Protein AF-0000000085131573 (afdb_homodimer)

Radius of gyration: 33.86 Å; Cα contacts (8 Å, |Δi|>4): 1596; chains: 2; bounding box: 87×91×85 Å

Foldseek 3Di:
DQQDDPPPPPCAPLNVVCVVVDDPLDPLNFLLVCLCVLPPQVLCVVLDDDPDDDHDQHPSLLLSLLLVCLVQLHDLVVSQVCCQCPSSSCSSNVHHNRDRGDDSVVNVSVLVSLLPDPHVLSSLVSLLVLVVQACPCPPQFAKEKDKDDFFEPDDFDDLQLQLLVLLVVLCVQPVVLVPPDADPQADSVDSHGDDDPVPQVRQQVSLLRSLVSLVVSLVVVVVPDDDDPVSVVSNVSSVCSSPQQWDQPDPVVSTIGGHPDHHLQDQGHPQFRLWGWAPPDPVDIHIGKMKMFMARLPLRATQAIFIHHRSDQSLVCLCVRCVPPPAEHEYEYEQSNQFPVSVVSNVVRNYHYLYHHDDFDFQDVVADTQVCWDDDDQWIAHVVGDIFGQDPQQKGFCQVVLVVDPRNNRHHPDPSGDMDGDDPRNVSRVVSCVVNVPPVSVVVNVVGNCSVVVSVVSLCVSNVNSHFDDGYRSSSGSSSSSSSSSVNVVSQSVQQWDDDPNTTYGDD/DQQDDPPPPPCAPLNVVCVVVDDPLDPLNFLLVCLCVLPPQVLCVVLDDDPDDDHDPHPSLLLSLLLVCLVQLHDLVVSQVCCQCPSSSCSSNVHHNRDRGDDSVVNVSVLVSLLPDPHVLSSLVSLLVQVVQACPCPPQFAKEKDKDDFFEPDDFDDLQLQLLVLLVVLCVQDVVLVPPDADPQADSVDSHGDDDPVPQVRQQVSLLRSLVSLVVSLVVVVVPDDDDPVSVVSNVSSVCSSPQQWDQPDPVVSTIGGHPDHHLQDQGHPQFRLWAWAPPDPVDIHIGKMKMFMARLPLRATQAIFIHYRSDQSLVCLCVRCVPPPAEHEYEYEQSNQFPVSVVSNVVRNYHYLYHHDDFDFQDVVADTPVCWDDDDQWIAHVVGDIFGQDPQQKGFCQVVLVVDPRNNRHHPDPSGDMDGDDPRNVSRVVSCVVNVPPVSVVVNVVGNCSVVVSVVSLCVSNVNSHADDGYRSSSGSSSSSSSSSVNVVSQSVQQWDDDPNTTYGDD

InterPro domains:
  IPR008490 Transposase InsH, N-terminal [PF05598] (39-113)
  IPR025668 Transposase DDE domain [PF13751] (381-492)
  IPR047629 IS1182 transposase [NF033551] (6-495)

Solvent-accessible surface area (backbone atoms only — not comparable to full-atom values): 55667 Å² total; per-residue (Å²): 38,81,24,71,75,73,82,73,80,64,79,32,67,26,49,70,64,39,57,82,70,53,57,84,73,33,72,42,50,45,33,46,74,40,29,57,75,65,35,44,53,78,82,48,50,85,72,50,87,53,83,74,57,76,74,37,79,28,56,30,48,54,53,49,48,53,43,50,21,46,69,69,47,47,53,56,64,52,36,30,45,36,42,35,36,22,49,53,49,19,37,22,60,70,33,46,73,77,42,75,58,62,64,45,63,56,58,54,49,50,52,50,48,38,60,72,39,97,50,50,54,47,69,42,48,44,47,48,50,50,46,60,57,45,43,78,58,64,91,61,44,52,34,33,44,50,73,44,78,29,29,47,66,66,73,80,46,55,72,64,32,39,48,44,51,37,51,52,48,40,32,68,71,37,63,80,53,58,73,54,81,68,54,87,88,54,55,78,89,38,68,55,72,92,64,62,78,86,39,63,66,59,43,26,53,50,48,18,45,50,39,50,42,50,50,50,50,53,58,54,52,69,73,54,86,83,72,55,69,71,50,47,50,41,50,52,49,41,56,47,61,57,51,58,46,48,36,76,74,34,77,91,77,56,36,26,35,76,42,96,54,81,51,86,80,38,67,35,23,81,86,31,59,53,33,16,67,23,75,86,41,93,82,44,73,46,50,8,33,27,40,37,39,21,26,31,56,87,81,63,39,60,78,25,63,48,57,46,47,27,70,60,60,66,40,76,45,50,61,68,47,53,62,83,60,92,59,60,31,40,37,30,34,49,40,71,44,52,42,58,68,46,52,50,51,35,50,75,63,54,30,45,79,52,44,39,58,59,82,80,70,49,72,20,90,92,34,47,38,76,82,56,35,51,76,51,97,59,33,37,25,44,81,88,64,56,72,36,57,44,42,98,85,22,40,30,68,40,34,86,63,36,71,86,38,89,58,33,82,35,46,35,83,51,90,71,33,47,66,47,73,51,46,75,57,44,53,43,48,53,51,42,41,56,56,46,60,34,66,70,52,41,51,50,42,66,71,45,54,62,48,54,56,57,52,50,52,56,55,27,59,36,27,72,74,29,34,44,86,48,70,42,64,69,54,37,28,49,50,51,36,47,42,46,36,41,48,35,50,52,51,40,38,75,48,36,54,46,73,57,96,91,35,51,36,55,55,127,37,80,24,71,76,72,84,73,80,64,78,34,68,27,49,69,63,37,57,82,70,54,57,85,73,33,70,40,49,45,33,46,74,38,30,57,76,66,35,44,53,78,82,48,50,84,73,51,86,52,83,74,57,75,74,37,79,29,56,29,49,54,51,49,48,51,42,52,21,46,70,69,48,46,52,56,64,53,35,31,46,35,43,34,36,22,50,54,48,19,39,23,60,71,34,45,74,78,42,75,57,62,64,45,61,56,57,55,50,51,51,51,48,37,60,72,39,96,49,51,54,47,69,43,48,45,48,48,50,49,46,60,57,43,43,78,59,64,90,60,44,53,34,35,46,51,72,45,77,30,30,45,65,65,73,80,46,54,71,64,32,39,49,44,51,38,53,51,48,39,32,68,71,37,61,80,51,58,72,57,81,69,55,85,89,54,56,79,89,38,67,54,72,93,66,60,79,84,39,63,67,58,43,26,53,50,47,18,45,51,39,49,43,49,51,50,52,52,57,55,52,70,71,52,86,85,71,55,69,71,49,48,51,43,50,53,50,38,56,47,63,56,51,57,45,48,37,75,74,34,80,92,77,55,36,27,36,74,43,95,52,78,51,87,80,39,66,35,25,82,86,30,58,54,34,16,68,24,73,86,42,93,80,45,75,46,50,9,31,28,39,37,39,21,25,30,58,87,80,63,40,59,78,24,63,50,58,46,47,29,71,60,59,65,41,76,46,49,61,68,46,54,62,82,60,92,59,60,31,41,36,29,33,51,40,71,44,53,42,58,68,45,52,51,52,34,51,75,64,53,30,45,80,51,43,38,55,58,81,82,69,50,72,20,90,92,33,46,39,76,82,57,33,50,75,52,97,59,33,37,24,45,83,89,63,56,71,35,57,44,42,96,86,23,40,30,66,40,35,87,63,37,70,87,38,90,59,32,81,36,46,35,82,51,89,69,33,46,67,47,72,50,45,74,58,46,51,44,49,53,51,41,42,57,56,46,61,35,65,68,50,41,50,50,42,66,70,43,52,62,48,52,57,57,52,51,50,56,56,28,61,37,27,72,73,28,34,44,84,48,69,40,62,69,54,39,27,49,52,50,34,47,42,48,36,43,49,35,51,53,52,41,38,75,47,36,54,45,73,57,95,87,35,52,36,55,54,127

Nearest PDB structures (foldseek):
  7pik-assembly1_D  TM=4.185E-01  e=1.377E-01  Escherichia coli
  8rkv-assembly1_U  TM=5.852E-01  e=1.672E+00  Scytonema hofmannii
  7pik-assembly1_B  TM=1.855E-01  e=1.620E-02  Escherichia coli
  7pik-assembly1_C  TM=1.984E-01  e=9.544E-01  Escherichia coli
  7svw-assembly1_B  TM=2.180E-01  e=1.259E-03  [Scytonema hofmanni] UTEX 2349

Structure (mmCIF, N/CA/C/O backbone):
data_AF-0000000085131573-model_v1
#
loop_
_entity.id
_entity.type
_entity.pdbx_description
1 polymer 'Transposase IS4 family protein'
#
loop_
_atom_site.group_PDB
_atom_site.id
_atom_site.type_symbol
_atom_site.label_atom_id
_atom_site.label_alt_id
_atom_site.label_comp_id
_atom_site.label_asym_id
_atom_site.label_entity_id
_atom_site.label_seq_id
_atom_site.pdbx_PDB_ins_code
_atom_site.Cartn_x
_atom_site.Cartn_y
_atom_site.Cartn_z
_atom_site.occupancy
_atom_site.B_iso_or_equiv
_atom_site.auth_seq_id
_atom_site.auth_comp_id
_atom_site.auth_asym_id
_atom_site.auth_atom_id
_atom_site.pdbx_PDB_model_num
ATOM 1 N N . MET A 1 1 ? 22.391 34.125 -11.633 1 32.03 1 MET A N 1
ATOM 2 C CA . MET A 1 1 ? 23.484 34.188 -10.664 1 32.03 1 MET A CA 1
ATOM 3 C C . MET A 1 1 ? 23.188 33.281 -9.453 1 32.03 1 MET A C 1
ATOM 5 O O . MET A 1 1 ? 22.047 33.188 -9.031 1 32.03 1 MET A O 1
ATOM 9 N N . LEU A 1 2 ? 24.031 32.438 -9.18 1 39.78 2 LEU A N 1
ATOM 10 C CA . LEU A 1 2 ? 23.922 31.594 -8 1 39.78 2 LEU A CA 1
ATOM 11 C C . LEU A 1 2 ? 23.594 32.438 -6.766 1 39.78 2 LEU A C 1
ATOM 13 O O . LEU A 1 2 ? 24.297 33.375 -6.441 1 39.78 2 LEU A O 1
ATOM 17 N N . GLY A 1 3 ? 22.391 32.5 -6.336 1 40.69 3 GLY A N 1
ATOM 18 C CA . GLY A 1 3 ? 22.125 33.188 -5.082 1 40.69 3 GLY A CA 1
ATOM 19 C C . GLY A 1 3 ? 23 32.688 -3.943 1 40.69 3 GLY A C 1
ATOM 20 O O . GLY A 1 3 ? 23.234 31.484 -3.795 1 40.69 3 GLY A O 1
ATOM 21 N N . THR A 1 4 ? 24.031 33.5 -3.535 1 43.78 4 THR A N 1
ATOM 22 C CA . THR A 1 4 ? 24.906 33.188 -2.414 1 43.78 4 THR A CA 1
ATOM 23 C C . THR A 1 4 ? 24.25 33.594 -1.092 1 43.78 4 THR A C 1
ATOM 25 O O . THR A 1 4 ? 23.578 34.625 -1.021 1 43.78 4 THR A O 1
ATOM 28 N N . GLU A 1 5 ? 23.969 32.656 -0.315 1 47.44 5 GLU A N 1
ATOM 29 C CA . GLU A 1 5 ? 23.484 33 1.017 1 47.44 5 GLU A CA 1
ATOM 30 C C . GLU A 1 5 ? 24.484 33.875 1.766 1 47.44 5 GLU A C 1
ATOM 32 O O . GLU A 1 5 ? 25.688 33.562 1.79 1 47.44 5 GLU A O 1
ATOM 37 N N . SER A 1 6 ? 24.297 35.094 1.833 1 42.91 6 SER A N 1
ATOM 38 C CA . SER A 1 6 ? 25.188 36 2.576 1 42.91 6 SER A CA 1
ATOM 39 C C . SER A 1 6 ? 25.391 35.5 4.004 1 42.91 6 SER A C 1
ATOM 41 O O . SER A 1 6 ? 24.5 34.875 4.586 1 42.91 6 SER A O 1
ATOM 43 N N . ASP A 1 7 ? 26.594 35.219 4.426 1 40.88 7 ASP A N 1
ATOM 44 C CA . ASP A 1 7 ? 27.094 34.844 5.75 1 40.88 7 ASP A CA 1
ATOM 45 C C . ASP A 1 7 ? 26.516 35.781 6.824 1 40.88 7 ASP A C 1
ATOM 47 O O . ASP A 1 7 ? 26.938 35.719 7.984 1 40.88 7 ASP A O 1
ATOM 51 N N . GLN A 1 8 ? 25.953 36.906 6.605 1 38.5 8 GLN A N 1
ATOM 52 C CA . GLN A 1 8 ? 25.625 37.781 7.715 1 38.5 8 GLN A CA 1
ATOM 53 C C . GLN A 1 8 ? 24.547 37.188 8.602 1 38.5 8 GLN A C 1
ATOM 55 O O . GLN A 1 8 ? 23.453 36.844 8.125 1 38.5 8 GLN A O 1
ATOM 60 N N . ALA A 1 9 ? 24.953 36.688 9.766 1 45.41 9 ALA A N 1
ATOM 61 C CA . ALA A 1 9 ? 24.203 36.125 10.883 1 45.41 9 ALA A CA 1
ATOM 62 C C . ALA A 1 9 ? 23.016 37.031 11.258 1 45.41 9 ALA A C 1
ATOM 64 O O . ALA A 1 9 ? 23.172 38 12.008 1 45.41 9 ALA A O 1
ATOM 65 N N . HIS A 1 10 ? 22.266 37.5 10.414 1 41.94 10 HIS A N 1
ATOM 66 C CA . HIS A 1 10 ? 21.094 38.125 11.008 1 41.94 10 HIS A CA 1
ATOM 67 C C . HIS A 1 10 ? 20.219 37.094 11.734 1 41.94 10 HIS A C 1
ATOM 69 O O . HIS A 1 10 ? 19.906 36.031 11.18 1 41.94 10 HIS A O 1
ATOM 75 N N . LEU A 1 11 ? 20.391 37.094 13.031 1 49.28 11 LEU A N 1
ATOM 76 C CA . LEU A 1 11 ? 19.484 36.312 13.859 1 49.28 11 LEU A CA 1
ATOM 77 C C . LEU A 1 11 ? 18.047 36.438 13.383 1 49.28 11 LEU A C 1
ATOM 79 O O . LEU A 1 11 ? 17.438 37.5 13.531 1 49.28 11 LEU A O 1
ATOM 83 N N . THR A 1 12 ? 17.688 35.656 12.43 1 54.75 12 THR A N 1
ATOM 84 C CA . THR A 1 12 ? 16.297 35.719 11.969 1 54.75 12 THR A CA 1
ATOM 85 C C . THR A 1 12 ? 15.336 35.562 13.141 1 54.75 12 THR A C 1
ATOM 87 O O . THR A 1 12 ? 15.711 35.031 14.188 1 54.75 12 THR A O 1
ATOM 90 N N . ALA A 1 13 ? 14.289 36.344 13.133 1 58.12 13 ALA A N 1
ATOM 91 C CA . ALA A 1 13 ? 13.219 36.156 14.109 1 58.12 13 ALA A CA 1
ATOM 92 C C . ALA A 1 13 ? 12.922 34.688 14.336 1 58.12 13 ALA A C 1
ATOM 94 O O . ALA A 1 13 ? 12.641 34.25 15.461 1 58.12 13 ALA A O 1
ATOM 95 N N . THR A 1 14 ? 13.203 33.906 13.367 1 67.12 14 THR A N 1
ATOM 96 C CA . THR A 1 14 ? 12.984 32.469 13.5 1 67.12 14 THR A CA 1
ATOM 97 C C . THR A 1 14 ? 13.984 31.844 14.477 1 67.12 14 THR A C 1
ATOM 99 O O . THR A 1 14 ? 13.625 31.016 15.32 1 67.12 14 THR A O 1
ATOM 102 N N . GLU A 1 15 ? 15.172 32.312 14.297 1 67.06 15 GLU A N 1
ATOM 103 C CA . GLU A 1 15 ? 16.203 31.797 15.188 1 67.06 15 GLU A CA 1
ATOM 104 C C . GLU A 1 15 ? 15.922 32.156 16.641 1 67.06 15 GLU A C 1
ATOM 106 O O . GLU A 1 15 ? 16.094 31.344 17.547 1 67.06 15 GLU A O 1
ATOM 111 N N . ALA A 1 16 ? 15.445 33.375 16.734 1 65.69 16 ALA A N 1
ATOM 112 C CA . ALA A 1 16 ? 15.164 33.844 18.078 1 65.69 16 ALA A CA 1
ATOM 113 C C . ALA A 1 16 ? 14.016 33.062 18.719 1 65.69 16 ALA A C 1
ATOM 115 O O . ALA A 1 16 ? 14.094 32.688 19.875 1 65.69 16 ALA A O 1
ATOM 116 N N . PHE A 1 17 ? 13.094 32.812 17.938 1 69.38 17 PHE A N 1
ATOM 117 C CA . PHE A 1 17 ? 11.883 32.188 18.469 1 69.38 17 PHE A CA 1
ATOM 118 C C . PHE A 1 17 ? 12.016 30.688 18.5 1 69.38 17 PHE A C 1
ATOM 120 O O . PHE A 1 17 ? 11.547 30.031 19.422 1 69.38 17 PHE A O 1
ATOM 127 N N . CYS A 1 18 ? 12.789 30.156 17.578 1 73.62 18 CYS A N 1
ATOM 128 C CA . CYS A 1 18 ? 12.688 28.719 17.344 1 73.62 18 CYS A CA 1
ATOM 129 C C . CYS A 1 18 ? 13.867 27.969 17.953 1 73.62 18 CYS A C 1
ATOM 131 O O . CYS A 1 18 ? 13.828 26.75 18.125 1 73.62 18 CYS A O 1
ATOM 133 N N . SER A 1 19 ? 14.828 28.703 18.406 1 73.44 19 SER A N 1
ATOM 134 C CA . SER A 1 19 ? 16.016 28.016 18.891 1 73.44 19 SER A CA 1
ATOM 135 C C . SER A 1 19 ? 15.695 27.141 20.109 1 73.44 19 SER A C 1
ATOM 137 O O . SER A 1 19 ? 16.25 26.062 20.266 1 73.44 19 SER A O 1
ATOM 139 N N . SER A 1 20 ? 14.711 27.594 20.812 1 76.12 20 SER A N 1
ATOM 140 C CA . SER A 1 20 ? 14.359 26.844 22.016 1 76.12 20 SER A CA 1
ATOM 141 C C . SER A 1 20 ? 13.398 25.703 21.688 1 76.12 20 SER A C 1
ATOM 143 O O . SER A 1 20 ? 13.273 24.75 22.453 1 76.12 20 SER A O 1
ATOM 145 N N . LEU A 1 21 ? 12.891 25.812 20.531 1 79.25 21 LEU A N 1
ATOM 146 C CA . LEU A 1 21 ? 11.859 24.859 20.172 1 79.25 21 LEU A CA 1
ATOM 147 C C . LEU A 1 21 ? 12.469 23.656 19.438 1 79.25 21 LEU A C 1
ATOM 149 O O . LEU A 1 21 ? 11.93 22.547 19.5 1 79.25 21 LEU A O 1
ATOM 153 N N . ILE A 1 22 ? 13.625 23.875 18.844 1 84.38 22 ILE A N 1
ATOM 154 C CA . ILE A 1 22 ? 14.203 22.828 18 1 84.38 22 ILE A CA 1
ATOM 155 C C . ILE A 1 22 ? 15.148 21.953 18.828 1 84.38 22 ILE A C 1
ATOM 157 O O . ILE A 1 22 ? 15.992 22.469 19.578 1 84.38 22 ILE A O 1
ATOM 161 N N . GLU A 1 23 ? 14.984 20.688 18.781 1 82.25 23 GLU A N 1
ATOM 162 C CA . GLU A 1 23 ? 15.82 19.734 19.5 1 82.25 23 GLU A CA 1
ATOM 163 C C . GLU A 1 23 ? 17.25 19.75 18.969 1 82.25 23 GLU A C 1
ATOM 165 O O . GLU A 1 23 ? 17.469 19.594 17.766 1 82.25 23 GLU A O 1
ATOM 170 N N . PRO A 1 24 ? 18.125 19.875 19.938 1 81.81 24 PRO A N 1
ATOM 171 C CA . PRO A 1 24 ? 19.516 19.781 19.5 1 81.81 24 PRO A CA 1
ATOM 172 C C . PRO A 1 24 ? 19.859 18.422 18.906 1 81.81 24 PRO A C 1
ATOM 174 O O . PRO A 1 24 ? 19.375 17.391 19.391 1 81.81 24 PRO A O 1
ATOM 177 N N . GLY A 1 25 ? 20.578 18.391 17.875 1 81.5 25 GLY A N 1
ATOM 178 C CA . GLY A 1 25 ? 20.969 17.125 17.266 1 81.5 25 GLY A CA 1
ATOM 179 C C . GLY A 1 25 ? 20.016 16.672 16.188 1 81.5 25 GLY A C 1
ATOM 180 O O . GLY A 1 25 ? 20.281 15.688 15.484 1 81.5 25 GLY A O 1
ATOM 181 N N . SER A 1 26 ? 18.953 17.438 16.094 1 88.75 26 SER A N 1
ATOM 182 C CA .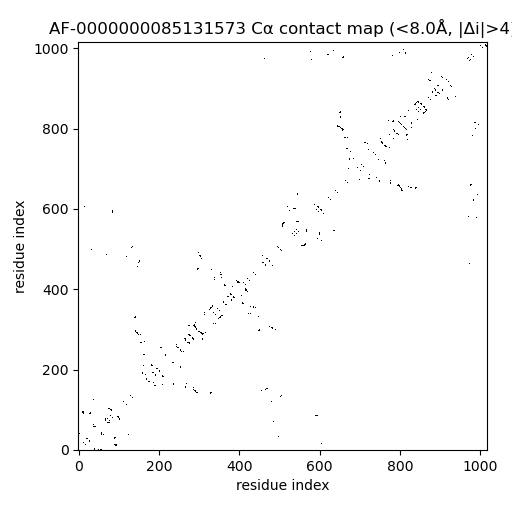 SER A 1 26 ? 18 17.094 15.031 1 88.75 26 SER A CA 1
ATOM 183 C C . SER A 1 26 ? 18.547 17.484 13.656 1 88.75 26 SER A C 1
ATOM 185 O O . SER A 1 26 ? 19.516 18.234 13.555 1 88.75 26 SER A O 1
ATOM 187 N N . ILE A 1 27 ? 18.016 16.859 12.664 1 92 27 ILE A N 1
ATOM 188 C CA . ILE A 1 27 ? 18.453 17.172 11.305 1 92 27 ILE A CA 1
ATOM 189 C C . ILE A 1 27 ? 18.188 18.641 11 1 92 27 ILE A C 1
ATOM 191 O O . ILE A 1 27 ? 18.938 19.266 10.25 1 92 27 ILE A O 1
ATOM 195 N N . TYR A 1 28 ? 17.188 19.234 11.625 1 93.38 28 TYR A N 1
ATOM 196 C CA . TYR A 1 28 ? 16.844 20.641 11.398 1 93.38 28 TYR A CA 1
ATOM 197 C C . TYR A 1 28 ? 17.906 21.547 12 1 93.38 28 TYR A C 1
ATOM 199 O O . TYR A 1 28 ? 18.344 22.516 11.359 1 93.38 28 TYR A O 1
ATOM 207 N N . ALA A 1 29 ? 18.281 21.234 13.18 1 91.31 29 ALA A N 1
ATOM 208 C CA . ALA A 1 29 ? 19.344 22 13.82 1 91.31 29 ALA A CA 1
ATOM 209 C C . ALA A 1 29 ? 20.672 21.844 13.062 1 91.31 29 ALA A C 1
ATOM 211 O O . ALA A 1 29 ? 21.406 22.812 12.883 1 91.31 29 ALA A O 1
ATOM 212 N N . PHE A 1 30 ? 20.938 20.672 12.656 1 92.81 30 PHE A N 1
ATOM 213 C CA . PHE A 1 30 ? 22.172 20.375 11.922 1 92.81 30 PHE A CA 1
ATOM 214 C C . PHE A 1 30 ? 22.219 21.188 10.625 1 92.81 30 PHE A C 1
ATOM 216 O O . PHE A 1 30 ? 23.25 21.781 10.312 1 92.81 30 PHE A O 1
ATOM 223 N N . LEU A 1 31 ? 21.125 21.125 9.844 1 92.62 31 LEU A N 1
ATOM 224 C CA . LEU A 1 31 ? 21.094 21.844 8.578 1 92.62 31 LEU A CA 1
ATOM 225 C C . LEU A 1 31 ? 21.188 23.344 8.812 1 92.62 31 LEU A C 1
ATOM 227 O O . LEU A 1 31 ? 21.766 24.062 7.992 1 92.62 31 LEU A O 1
ATOM 231 N N . ALA A 1 32 ? 20.594 23.812 9.906 1 91.75 32 ALA A N 1
ATOM 232 C CA . ALA A 1 32 ? 20.688 25.234 10.227 1 91.75 32 ALA A CA 1
ATOM 233 C C . ALA A 1 32 ? 22.141 25.656 10.43 1 91.75 32 ALA A C 1
ATOM 235 O O . ALA A 1 32 ? 22.547 26.734 9.977 1 91.75 32 ALA A O 1
ATOM 236 N N . GLU A 1 33 ? 22.875 24.797 10.984 1 89.94 33 GLU A N 1
ATOM 237 C CA . GLU A 1 33 ? 24.25 25.125 11.352 1 89.94 33 GLU A CA 1
ATOM 238 C C . GLU A 1 33 ? 25.219 24.797 10.219 1 89.94 33 GLU A C 1
ATOM 240 O O . GLU A 1 33 ? 26.188 25.516 10.008 1 89.94 33 GLU A O 1
ATOM 245 N N . HIS A 1 34 ? 24.953 23.719 9.445 1 92.38 34 HIS A N 1
ATOM 246 C CA . HIS A 1 34 ? 26.031 23.188 8.609 1 92.38 34 HIS A CA 1
ATOM 247 C C . HIS A 1 34 ? 25.547 23 7.172 1 92.38 34 HIS A C 1
ATOM 249 O O . HIS A 1 34 ? 26.219 22.344 6.371 1 92.38 34 HIS A O 1
ATOM 255 N N . ARG A 1 35 ? 24.438 23.5 6.777 1 91.56 35 ARG A N 1
ATOM 256 C CA . ARG A 1 35 ? 23.891 23.281 5.441 1 91.56 35 ARG A CA 1
ATOM 257 C C . ARG A 1 35 ? 24.859 23.781 4.371 1 91.56 35 ARG A C 1
ATOM 259 O O . ARG A 1 35 ? 25.031 23.141 3.332 1 91.56 35 ARG A O 1
ATOM 266 N N . ARG A 1 36 ? 25.562 24.859 4.629 1 90.5 36 ARG A N 1
ATOM 267 C CA . ARG A 1 36 ? 26.453 25.453 3.639 1 90.5 36 ARG A CA 1
ATOM 268 C C . ARG A 1 36 ? 27.719 24.625 3.467 1 90.5 36 ARG A C 1
ATOM 270 O O . ARG A 1 36 ? 28.297 24.578 2.379 1 90.5 36 ARG A O 1
ATOM 277 N N . GLU A 1 37 ? 28.109 24 4.516 1 91.69 37 GLU A N 1
ATOM 278 C CA . GLU A 1 37 ? 29.266 23.109 4.445 1 91.69 37 GLU A CA 1
ATOM 279 C C . GLU A 1 37 ? 28.891 21.781 3.801 1 91.69 37 GLU A C 1
ATOM 281 O O . GLU A 1 37 ? 29.703 21.188 3.09 1 91.69 37 GLU A O 1
ATOM 286 N N . LEU A 1 38 ? 27.719 21.359 4.082 1 91.12 38 LEU A N 1
ATOM 287 C CA . LEU A 1 38 ? 27.25 20.094 3.516 1 91.12 38 LEU A CA 1
ATOM 288 C C . LEU A 1 38 ? 27 20.234 2.016 1 91.12 38 LEU A C 1
ATOM 290 O O . LEU A 1 38 ? 27.328 19.328 1.246 1 91.12 38 LEU A O 1
ATOM 294 N N . PHE A 1 39 ? 26.375 21.406 1.688 1 90.94 39 PHE A N 1
ATOM 295 C CA . PHE A 1 39 ? 26.062 21.703 0.294 1 90.94 39 PHE A CA 1
ATOM 296 C C . PHE A 1 39 ? 26.734 23 -0.148 1 90.94 39 PHE A C 1
ATOM 298 O O . PHE A 1 39 ? 26.062 24 -0.358 1 90.94 39 PHE A O 1
ATOM 305 N N . PRO A 1 40 ? 28.016 22.859 -0.446 1 87.81 40 PRO A N 1
ATOM 306 C CA . PRO A 1 40 ? 28.688 24.094 -0.865 1 87.81 40 PRO A CA 1
ATOM 307 C C . PRO A 1 40 ? 28.219 24.594 -2.225 1 87.81 40 PRO A C 1
ATOM 309 O O . PRO A 1 40 ? 28.172 23.828 -3.191 1 87.81 40 PRO A O 1
ATOM 312 N N . ASP A 1 41 ? 27.938 25.797 -2.303 1 81.19 41 ASP A N 1
ATOM 313 C CA . ASP A 1 41 ? 27.375 26.406 -3.506 1 81.19 41 ASP A CA 1
ATOM 314 C C . ASP A 1 41 ? 28.312 26.25 -4.695 1 81.19 41 ASP A C 1
ATOM 316 O O . ASP A 1 41 ? 27.859 26.109 -5.836 1 81.19 41 ASP A O 1
ATOM 320 N N . GLU A 1 42 ? 29.578 26.156 -4.422 1 81.31 42 GLU A N 1
ATOM 321 C CA . GLU A 1 42 ? 30.578 26.062 -5.484 1 81.31 42 GLU A CA 1
ATOM 322 C C . GLU A 1 42 ? 30.438 24.766 -6.27 1 81.31 42 GLU A C 1
ATOM 324 O O . GLU A 1 42 ? 30.719 24.734 -7.469 1 81.31 42 GLU A O 1
ATOM 329 N N . ARG A 1 43 ? 29.938 23.766 -5.629 1 84.12 43 ARG A N 1
ATOM 330 C CA . ARG A 1 43 ? 29.812 22.469 -6.266 1 84.12 43 ARG A CA 1
ATOM 331 C C . ARG A 1 43 ? 28.625 22.438 -7.227 1 84.12 43 ARG A C 1
ATOM 333 O O . ARG A 1 43 ? 28.531 21.562 -8.086 1 84.12 43 ARG A O 1
ATOM 340 N N . PHE A 1 44 ? 27.812 23.516 -7.125 1 81.94 44 PHE A N 1
ATOM 341 C CA . PHE A 1 44 ? 26.578 23.5 -7.914 1 81.94 44 PHE A CA 1
ATOM 342 C C . PHE A 1 44 ? 26.594 24.609 -8.945 1 81.94 44 PHE A C 1
ATOM 344 O O . PHE A 1 44 ? 25.594 24.844 -9.633 1 81.94 44 PHE A O 1
ATOM 351 N N . ARG A 1 45 ? 27.688 25.266 -9.109 1 76.94 45 ARG A N 1
ATOM 352 C CA . ARG A 1 45 ? 27.797 26.406 -10.008 1 76.94 45 ARG A CA 1
ATOM 353 C C . ARG A 1 45 ? 27.484 26.016 -11.445 1 76.94 45 ARG A C 1
ATOM 355 O O . ARG A 1 45 ? 26.906 26.797 -12.195 1 76.94 45 ARG A O 1
ATOM 362 N N . HIS A 1 46 ? 27.875 24.797 -11.758 1 75.81 46 HIS A N 1
ATOM 363 C CA . HIS A 1 46 ? 27.703 24.344 -13.133 1 75.81 46 HIS A CA 1
ATOM 364 C C . HIS A 1 46 ? 26.234 24.125 -13.461 1 75.81 46 HIS A C 1
ATOM 366 O O . HIS A 1 46 ? 25.859 24.031 -14.633 1 75.81 46 HIS A O 1
ATOM 372 N N . LEU A 1 47 ? 25.406 24.094 -12.508 1 74.81 47 LEU A N 1
ATOM 373 C CA . LEU A 1 47 ? 23.984 23.859 -12.719 1 74.81 47 LEU A CA 1
ATOM 374 C C . LEU A 1 47 ? 23.266 25.156 -13.023 1 74.81 47 LEU A C 1
ATOM 376 O O . LEU A 1 47 ? 22.094 25.141 -13.445 1 74.81 47 LEU A O 1
ATOM 380 N N . TYR A 1 48 ? 23.922 26.312 -12.758 1 69.38 48 TYR A N 1
ATOM 381 C CA . TYR A 1 48 ? 23.297 27.609 -13.016 1 69.38 48 TYR A CA 1
ATOM 382 C C . TYR A 1 48 ? 23.688 28.125 -14.398 1 69.38 48 TYR A C 1
ATOM 384 O O . TYR A 1 48 ? 24.844 28.047 -14.797 1 69.38 48 TYR A O 1
ATOM 392 N N . PRO A 1 49 ? 22.609 28.125 -15.359 1 58 49 PRO A N 1
ATOM 393 C CA . PRO A 1 49 ? 23.016 28.578 -16.703 1 58 49 PRO A CA 1
ATOM 394 C C . PRO A 1 49 ? 23.875 29.844 -16.656 1 58 49 PRO A C 1
ATOM 396 O O . PRO A 1 49 ? 24.859 29.938 -17.391 1 58 49 PRO A O 1
ATOM 399 N N . SER A 1 50 ? 23.125 31.172 -16.562 1 54 50 SER A N 1
ATOM 400 C CA . SER A 1 50 ? 23.766 32.438 -16.859 1 54 50 SER A CA 1
ATOM 401 C C . SER A 1 50 ? 24.203 33.156 -15.578 1 54 50 SER A C 1
ATOM 403 O O . SER A 1 50 ? 23.609 32.969 -14.516 1 54 50 SER A O 1
ATOM 405 N N . THR A 1 51 ? 25.5 33.562 -15.445 1 49.38 51 THR A N 1
ATOM 406 C CA . THR A 1 51 ? 26.062 34.469 -14.445 1 49.38 51 THR A CA 1
ATOM 407 C C . THR A 1 51 ? 25.188 35.688 -14.273 1 49.38 51 THR A C 1
ATOM 409 O O . THR A 1 51 ? 25.406 36.5 -13.375 1 49.38 51 THR A O 1
ATOM 412 N N . THR A 1 52 ? 24.297 36.062 -15.227 1 42.34 52 THR A N 1
ATOM 413 C CA . THR A 1 52 ? 23.547 37.281 -15.414 1 42.34 52 THR A CA 1
ATOM 414 C C . THR A 1 52 ? 22.047 37.062 -15.164 1 42.34 52 THR A C 1
ATOM 416 O O . THR A 1 52 ? 21.484 36.062 -15.594 1 42.34 52 THR A O 1
ATOM 419 N N . GLY A 1 53 ? 21.328 37.25 -13.883 1 45.88 53 GLY A N 1
ATOM 420 C CA . GLY A 1 53 ? 19.906 37.344 -13.625 1 45.88 53 GLY A CA 1
ATOM 421 C C . GLY A 1 53 ? 19.562 37.312 -12.148 1 45.88 53 GLY A C 1
ATOM 422 O O . GLY A 1 53 ? 20.453 37.375 -11.297 1 45.88 53 GLY A O 1
ATOM 423 N N . ARG A 1 54 ? 18.234 37.594 -11.836 1 48.38 54 ARG A N 1
ATOM 424 C CA . ARG A 1 54 ? 17.625 37.656 -10.516 1 48.38 54 ARG A CA 1
ATOM 425 C C . ARG A 1 54 ? 18.109 36.531 -9.617 1 48.38 54 ARG A C 1
ATOM 427 O O . ARG A 1 54 ? 18.25 35.375 -10.062 1 48.38 54 ARG A O 1
ATOM 434 N N . PRO A 1 55 ? 18.609 37.094 -8.508 1 53.97 55 PRO A N 1
ATOM 435 C CA . PRO A 1 55 ? 19.266 36.188 -7.562 1 53.97 55 PRO A CA 1
ATOM 436 C C . PRO A 1 55 ? 18.453 34.906 -7.312 1 53.97 55 PRO A C 1
ATOM 438 O O . PRO A 1 55 ? 17.25 34.969 -7.082 1 53.97 55 PRO A O 1
ATOM 441 N N . SER A 1 56 ? 18.969 33.719 -7.754 1 66.12 56 SER A N 1
ATOM 442 C CA . SER A 1 56 ? 18.391 32.375 -7.652 1 66.12 56 SER A CA 1
ATOM 443 C C . SER A 1 56 ? 18.5 31.844 -6.234 1 66.12 56 SER A C 1
ATOM 445 O O . SER A 1 56 ? 19.234 32.375 -5.41 1 66.12 56 SER A O 1
ATOM 447 N N . ILE A 1 57 ? 17.578 31.203 -5.641 1 80.56 57 ILE A N 1
ATOM 448 C CA . ILE A 1 57 ? 17.625 30.469 -4.379 1 80.56 57 ILE A CA 1
ATOM 449 C C . ILE A 1 57 ? 18.938 29.719 -4.266 1 80.56 57 ILE A C 1
ATOM 451 O O . ILE A 1 57 ? 19.359 29.031 -5.207 1 80.56 57 ILE A O 1
ATOM 455 N N . PRO A 1 58 ? 19.672 30.094 -3.174 1 85.56 58 PRO A N 1
ATOM 456 C CA . PRO A 1 58 ? 20.938 29.359 -2.992 1 85.56 58 PRO A CA 1
ATOM 457 C C . PRO A 1 58 ? 20.75 27.859 -3.107 1 85.56 58 PRO A C 1
ATOM 459 O O . PRO A 1 58 ? 19.734 27.312 -2.662 1 85.56 58 PRO A O 1
ATOM 462 N N . ALA A 1 59 ? 21.766 27.219 -3.666 1 87 59 ALA A N 1
ATOM 463 C CA . ALA A 1 59 ? 21.719 25.766 -3.875 1 87 59 ALA A CA 1
ATOM 464 C C . ALA A 1 59 ? 21.609 25.031 -2.547 1 87 59 ALA A C 1
ATOM 466 O O . ALA A 1 59 ? 20.922 24.016 -2.449 1 87 59 ALA A O 1
ATOM 467 N N . SER A 1 60 ? 22.312 25.609 -1.55 1 90.75 60 SER A N 1
ATOM 468 C CA . SER A 1 60 ? 22.297 24.953 -0.243 1 90.75 60 SER A CA 1
ATOM 469 C C . SER A 1 60 ? 20.891 24.844 0.316 1 90.75 60 SER A C 1
ATOM 471 O O . SER A 1 60 ? 20.531 23.844 0.943 1 90.75 60 SER A O 1
ATOM 473 N N . ARG A 1 61 ? 20.078 25.828 0.029 1 91.94 61 ARG A N 1
ATOM 474 C CA . ARG A 1 61 ? 18.703 25.828 0.528 1 91.94 61 ARG A CA 1
ATOM 475 C C . ARG A 1 61 ? 17.828 24.844 -0.243 1 91.94 61 ARG A C 1
ATOM 477 O O . ARG A 1 61 ? 17.062 24.094 0.353 1 91.94 61 ARG A O 1
ATOM 484 N N . VAL A 1 62 ? 18.016 24.797 -1.532 1 91.25 62 VAL A N 1
ATOM 485 C CA . VAL A 1 62 ? 17.203 23.906 -2.359 1 91.25 62 VAL A CA 1
ATOM 486 C C . VAL A 1 62 ? 17.531 22.453 -2.039 1 91.25 62 VAL A C 1
ATOM 488 O O . VAL A 1 62 ? 16.641 21.609 -1.899 1 91.25 62 VAL A O 1
ATOM 491 N N . LEU A 1 63 ? 18.781 22.188 -1.854 1 92.31 63 LEU A N 1
ATOM 492 C CA . LEU A 1 63 ? 19.203 20.812 -1.573 1 92.31 63 LEU A CA 1
ATOM 493 C C . LEU A 1 63 ? 18.75 20.391 -0.179 1 92.31 63 LEU A C 1
ATOM 495 O O . LEU A 1 63 ? 18.391 19.234 0.029 1 92.31 63 LEU A O 1
ATOM 499 N N . ALA A 1 64 ? 18.812 21.328 0.711 1 94.44 64 ALA A N 1
ATOM 500 C CA . ALA A 1 64 ? 18.312 21.031 2.047 1 94.44 64 ALA A CA 1
ATOM 501 C C . ALA A 1 64 ? 16.812 20.688 2.002 1 94.44 64 ALA A C 1
ATOM 503 O O . ALA A 1 64 ? 16.359 19.781 2.689 1 94.44 64 ALA A O 1
ATOM 504 N N . VAL A 1 65 ? 16.109 21.422 1.196 1 95.75 65 VAL A N 1
ATOM 505 C CA . VAL A 1 65 ? 14.672 21.156 1.045 1 95.75 65 VAL A CA 1
ATOM 506 C C . VAL A 1 65 ? 14.461 19.781 0.434 1 95.75 65 VAL A C 1
ATOM 508 O O . VAL A 1 65 ? 13.578 19.031 0.86 1 95.75 65 VAL A O 1
ATOM 511 N N . MET A 1 66 ? 15.281 19.406 -0.518 1 93.75 66 MET A N 1
ATOM 512 C CA . MET A 1 66 ? 15.156 18.094 -1.159 1 93.75 66 MET A CA 1
ATOM 513 C C . MET A 1 66 ? 15.422 16.969 -0.163 1 93.75 66 MET A C 1
ATOM 515 O O . MET A 1 66 ? 14.734 15.953 -0.175 1 93.75 66 MET A O 1
ATOM 519 N N . VAL A 1 67 ? 16.359 17.188 0.679 1 93.38 67 VAL A N 1
ATOM 520 C CA . VAL A 1 67 ? 16.703 16.203 1.7 1 93.38 67 VAL A CA 1
ATOM 521 C C . VAL A 1 67 ? 15.539 16.047 2.678 1 93.38 67 VAL A C 1
ATOM 523 O O . VAL A 1 67 ? 15.109 14.93 2.975 1 93.38 67 VAL A O 1
ATOM 526 N N . LEU A 1 68 ? 15.031 17.203 3.143 1 94.81 68 LEU A N 1
ATOM 527 C CA . LEU A 1 68 ? 13.922 17.156 4.09 1 94.81 68 LEU A CA 1
ATOM 528 C C . LEU A 1 68 ? 12.672 16.578 3.443 1 94.81 68 LEU A C 1
ATOM 530 O O . LEU A 1 68 ? 11.891 15.891 4.102 1 94.81 68 LEU A O 1
ATOM 534 N N . GLN A 1 69 ? 12.477 16.875 2.184 1 93.81 69 GLN A N 1
ATOM 535 C CA . GLN A 1 69 ? 11.336 16.375 1.421 1 93.81 69 GLN A CA 1
ATOM 536 C C . GLN A 1 69 ? 11.312 14.859 1.406 1 93.81 69 GLN A C 1
ATOM 538 O O . GLN A 1 69 ? 10.273 14.242 1.667 1 93.81 69 GLN A O 1
ATOM 543 N N . VAL A 1 70 ? 12.453 14.281 1.139 1 90.75 70 VAL A N 1
ATOM 544 C CA . VAL A 1 70 ? 12.562 12.828 1.057 1 90.75 70 VAL A CA 1
ATOM 545 C C . VAL A 1 70 ? 12.469 12.227 2.455 1 90.75 70 VAL A C 1
ATOM 547 O O . VAL A 1 70 ? 11.859 11.172 2.645 1 90.75 70 VAL A O 1
ATOM 550 N N . LEU A 1 71 ? 13.062 12.898 3.383 1 89.69 71 LEU A N 1
ATOM 551 C CA . LEU A 1 71 ? 13.062 12.422 4.762 1 89.69 71 LEU A CA 1
ATOM 552 C C . LEU A 1 71 ? 11.633 12.297 5.289 1 89.69 71 LEU A C 1
ATOM 554 O O . LEU A 1 71 ? 11.32 11.352 6.02 1 89.69 71 LEU A O 1
ATOM 558 N N . GLU A 1 72 ? 10.828 13.227 4.926 1 88.94 72 GLU A N 1
ATOM 559 C CA . GLU A 1 72 ? 9.469 13.258 5.465 1 88.94 72 GLU A CA 1
ATOM 560 C C . GLU A 1 72 ? 8.469 12.688 4.465 1 88.94 72 GLU A C 1
ATOM 562 O O . GLU A 1 72 ? 7.266 12.656 4.734 1 88.94 72 GLU A O 1
ATOM 567 N N . GLY A 1 73 ? 8.969 12.258 3.322 1 85.75 73 GLY A N 1
ATOM 568 C CA . GLY A 1 73 ? 8.109 11.641 2.328 1 85.75 73 GLY A CA 1
ATOM 569 C C . GLY A 1 73 ? 7.066 12.586 1.767 1 85.75 73 GLY A C 1
ATOM 570 O O . GLY A 1 73 ? 5.887 12.234 1.677 1 85.75 73 GLY A O 1
ATOM 571 N N . LEU A 1 74 ? 7.438 13.805 1.358 1 88.94 74 LEU A N 1
ATOM 572 C CA . LEU A 1 74 ? 6.504 14.844 0.942 1 88.94 74 LEU A CA 1
ATOM 573 C C . LEU A 1 74 ? 6.535 15.031 -0.571 1 88.94 74 LEU A C 1
ATOM 575 O O . LEU A 1 74 ? 7.562 14.789 -1.21 1 88.94 74 LEU A O 1
ATOM 579 N N . SER A 1 75 ? 5.395 15.477 -1.117 1 86.69 75 SER A N 1
ATOM 580 C CA . SER A 1 75 ? 5.359 15.93 -2.504 1 86.69 75 SER A CA 1
ATOM 581 C C . SER A 1 75 ? 6.016 17.297 -2.654 1 86.69 75 SER A C 1
ATOM 583 O O . SER A 1 75 ? 6.363 17.938 -1.66 1 86.69 75 SER A O 1
ATOM 585 N N . ASP A 1 76 ? 6.168 17.688 -3.908 1 90.38 76 ASP A N 1
ATOM 586 C CA . ASP A 1 76 ? 6.754 19 -4.152 1 90.38 76 ASP A CA 1
ATOM 587 C C . ASP A 1 76 ? 5.895 20.109 -3.547 1 90.38 76 ASP A C 1
ATOM 589 O O . ASP A 1 76 ? 6.418 21.031 -2.904 1 90.38 76 ASP A O 1
ATOM 593 N N . THR A 1 77 ? 4.633 19.969 -3.713 1 89.31 77 THR A N 1
ATOM 594 C CA . THR A 1 77 ? 3.719 20.969 -3.174 1 89.31 77 THR A CA 1
ATOM 595 C C . THR A 1 77 ? 3.74 20.953 -1.647 1 89.31 77 THR A C 1
ATOM 597 O O . THR A 1 77 ? 3.775 22 -1.013 1 89.31 77 THR A O 1
ATOM 600 N N . GLU A 1 78 ? 3.768 19.812 -1.115 1 88.56 78 GLU A N 1
ATOM 601 C CA . GLU A 1 78 ? 3.809 19.703 0.339 1 88.56 78 GLU A CA 1
ATOM 602 C C . GLU A 1 78 ? 5.117 20.25 0.901 1 88.56 78 GLU A C 1
ATOM 604 O O . GLU A 1 78 ? 5.133 20.859 1.965 1 88.56 78 GLU A O 1
ATOM 609 N N . ALA A 1 79 ? 6.164 19.953 0.2 1 94.19 79 ALA A N 1
ATOM 610 C CA . ALA A 1 79 ? 7.465 20.438 0.648 1 94.19 79 ALA A CA 1
ATOM 611 C C . ALA A 1 79 ? 7.508 21.953 0.667 1 94.19 79 ALA A C 1
ATOM 613 O O . ALA A 1 79 ? 8.016 22.562 1.62 1 94.19 79 ALA A O 1
ATOM 614 N N . THR A 1 80 ? 7.023 22.578 -0.333 1 93.19 80 THR A N 1
ATOM 615 C CA . THR A 1 80 ? 7.043 24.031 -0.386 1 93.19 80 THR A CA 1
ATOM 616 C C . THR A 1 80 ? 6.102 24.625 0.66 1 93.19 80 THR A C 1
ATOM 618 O O . THR A 1 80 ? 6.363 25.703 1.197 1 93.19 80 THR A O 1
ATOM 621 N N . GLU A 1 81 ? 5.086 23.875 0.964 1 90.94 81 GLU A N 1
ATOM 622 C CA . GLU A 1 81 ? 4.223 24.281 2.062 1 90.94 81 GLU A CA 1
ATOM 623 C C . GLU A 1 81 ? 4.965 24.25 3.395 1 90.94 81 GLU A C 1
ATOM 625 O O . GLU A 1 81 ? 4.797 25.141 4.234 1 90.94 81 GLU A O 1
ATOM 630 N N . GLN A 1 82 ? 5.742 23.203 3.527 1 93.88 82 GLN A N 1
ATOM 631 C CA . GLN A 1 82 ? 6.535 23.125 4.75 1 93.88 82 GLN A CA 1
ATOM 632 C C . GLN A 1 82 ? 7.52 24.297 4.836 1 93.88 82 GLN A C 1
ATOM 634 O O . GLN A 1 82 ? 7.73 24.859 5.914 1 93.88 82 GLN A O 1
ATOM 639 N N . VAL A 1 83 ? 8.086 24.672 3.74 1 94 83 VAL A N 1
ATOM 640 C CA . VAL A 1 83 ? 9.008 25.797 3.719 1 94 83 VAL A CA 1
ATOM 641 C C . VAL A 1 83 ? 8.281 27.078 4.129 1 94 83 VAL A C 1
ATOM 643 O O . VAL A 1 83 ? 8.828 27.906 4.863 1 94 83 VAL A O 1
ATOM 646 N N . ARG A 1 84 ? 7.109 27.156 3.748 1 90.31 84 ARG A N 1
ATOM 647 C CA . ARG A 1 84 ? 6.324 28.359 3.969 1 90.31 84 ARG A CA 1
ATOM 648 C C . ARG A 1 84 ? 5.793 28.422 5.398 1 90.31 84 ARG A C 1
ATOM 650 O O . ARG A 1 84 ? 5.781 29.484 6.02 1 90.31 84 ARG A O 1
ATOM 657 N N . TYR A 1 85 ? 5.449 27.219 5.984 1 91.31 85 TYR A N 1
ATOM 658 C CA . TYR A 1 85 ? 4.625 27.297 7.188 1 91.31 85 TYR A CA 1
ATOM 659 C C . TYR A 1 85 ? 5.309 26.609 8.359 1 91.31 85 TYR A C 1
ATOM 661 O O . TYR A 1 85 ? 4.898 26.766 9.508 1 91.31 85 TYR A O 1
ATOM 669 N N . ASN A 1 86 ? 6.301 25.812 8.156 1 92.12 86 ASN A N 1
ATOM 670 C CA . ASN A 1 86 ? 6.891 25 9.219 1 92.12 86 ASN A CA 1
ATOM 671 C C . ASN A 1 86 ? 8.109 25.688 9.836 1 92.12 86 ASN A C 1
ATOM 673 O O . ASN A 1 86 ? 9.094 25.953 9.141 1 92.12 86 ASN A O 1
ATOM 677 N N . LEU A 1 87 ? 8.086 25.906 11.102 1 90 87 LEU A N 1
ATOM 678 C CA . LEU A 1 87 ? 9.125 26.641 11.812 1 90 87 LEU A CA 1
ATOM 679 C C . LEU A 1 87 ? 10.453 25.875 11.766 1 90 87 LEU A C 1
ATOM 681 O O . LEU A 1 87 ? 11.516 26.484 11.656 1 90 87 LEU A O 1
ATOM 685 N N . ARG A 1 88 ? 10.391 24.594 11.812 1 90.94 88 ARG A N 1
ATOM 686 C CA . ARG A 1 88 ? 11.609 23.797 11.773 1 90.94 88 ARG A CA 1
ATOM 687 C C . ARG A 1 88 ? 12.305 23.922 10.422 1 90.94 88 ARG A C 1
ATOM 689 O O . ARG A 1 88 ? 13.531 24 10.352 1 90.94 88 ARG A O 1
ATOM 696 N N . TRP A 1 89 ? 11.445 23.875 9.398 1 93.81 89 TRP A N 1
ATOM 697 C CA . TRP A 1 89 ? 11.984 24.016 8.055 1 93.81 89 TRP A CA 1
ATOM 698 C C . TRP A 1 89 ? 12.594 25.391 7.844 1 93.81 89 TRP A C 1
ATOM 700 O O . TRP A 1 89 ? 13.68 25.516 7.285 1 93.81 89 TRP A O 1
ATOM 710 N N . LYS A 1 90 ? 11.891 26.438 8.336 1 91.19 90 LYS A N 1
ATOM 711 C CA . LYS A 1 90 ? 12.406 27.812 8.227 1 91.19 90 LYS A CA 1
ATOM 712 C C . LYS A 1 90 ? 13.719 27.969 8.992 1 91.19 90 LYS A C 1
ATOM 714 O O . LYS A 1 90 ? 14.625 28.672 8.539 1 91.19 90 LYS A O 1
ATOM 719 N N . TYR A 1 91 ? 13.742 27.359 10.133 1 90.81 91 TYR A N 1
ATOM 720 C CA . TYR A 1 91 ? 14.953 27.406 10.938 1 90.81 91 TYR A CA 1
ATOM 721 C C . TYR A 1 91 ? 16.109 26.703 10.227 1 90.81 91 TYR A C 1
ATOM 723 O O . TYR A 1 91 ? 17.219 27.25 10.148 1 90.81 91 TYR A O 1
ATOM 731 N N . ALA A 1 92 ? 15.867 25.578 9.695 1 93.31 92 ALA A N 1
ATOM 732 C CA . ALA A 1 92 ? 16.891 24.781 9.016 1 93.31 92 ALA A CA 1
ATOM 733 C C . ALA A 1 92 ? 17.438 25.516 7.797 1 93.31 92 ALA A C 1
ATOM 735 O O . ALA A 1 92 ? 18.609 25.391 7.457 1 93.31 92 ALA A O 1
ATOM 736 N N . LEU A 1 93 ? 16.578 26.312 7.172 1 93.69 93 LEU A N 1
ATOM 737 C CA . LEU A 1 93 ? 16.938 26.969 5.926 1 93.69 93 LEU A CA 1
ATOM 738 C C . LEU A 1 93 ? 17.422 28.391 6.188 1 93.69 93 LEU A C 1
ATOM 740 O O . LEU A 1 93 ? 17.859 29.078 5.266 1 93.69 93 LEU A O 1
ATOM 744 N N . GLY A 1 94 ? 17.344 28.875 7.422 1 89.25 94 GLY A N 1
ATOM 745 C CA . GLY A 1 94 ? 17.734 30.234 7.762 1 89.25 94 GLY A CA 1
ATOM 746 C C . GLY A 1 94 ? 16.812 31.281 7.191 1 89.25 94 GLY A C 1
ATOM 747 O O . GLY A 1 94 ? 17.266 32.344 6.742 1 89.25 94 GLY A O 1
ATOM 748 N N . LEU A 1 95 ? 15.523 30.938 7.203 1 89.06 95 LEU A N 1
ATOM 749 C CA . LEU A 1 95 ? 14.539 31.859 6.633 1 89.06 95 LEU A CA 1
ATOM 750 C C . LEU A 1 95 ? 13.828 32.656 7.727 1 89.06 95 LEU A C 1
ATOM 752 O O . LEU A 1 95 ? 13.727 32.188 8.867 1 89.06 95 LEU A O 1
ATOM 756 N N . ASP A 1 96 ? 13.344 33.781 7.297 1 84.12 96 ASP A N 1
ATOM 757 C CA . ASP A 1 96 ? 12.508 34.562 8.195 1 84.12 96 ASP A CA 1
ATOM 758 C C . ASP A 1 96 ? 11.109 33.969 8.305 1 84.12 96 ASP A C 1
ATOM 760 O O . ASP A 1 96 ? 10.688 33.188 7.441 1 84.12 96 ASP A O 1
ATOM 764 N N . LEU A 1 97 ? 10.398 34.375 9.32 1 80.38 97 LEU A N 1
ATOM 765 C CA . LEU A 1 97 ? 9.07 33.844 9.594 1 80.38 97 LEU A CA 1
ATOM 766 C C . LEU A 1 97 ? 8.109 34.188 8.461 1 80.38 97 LEU A C 1
ATOM 768 O O . LEU A 1 97 ? 7.227 33.375 8.133 1 80.38 97 LEU A O 1
ATOM 772 N N . GLU A 1 98 ? 8.336 35.312 7.797 1 79.38 98 GLU A N 1
ATOM 773 C CA . GLU A 1 98 ? 7.391 35.812 6.793 1 79.38 98 GLU A CA 1
ATOM 774 C C . GLU A 1 98 ? 7.805 35.375 5.391 1 79.38 98 GLU A C 1
ATOM 776 O O . GLU A 1 98 ? 7.109 35.656 4.414 1 79.38 98 GLU A O 1
ATOM 781 N N . ASP A 1 99 ? 8.922 34.688 5.367 1 84.12 99 ASP A N 1
ATOM 782 C CA . ASP A 1 99 ? 9.383 34.25 4.051 1 84.12 99 ASP A CA 1
ATOM 783 C C . ASP A 1 99 ? 8.32 33.406 3.35 1 84.12 99 ASP A C 1
ATOM 785 O O . ASP A 1 99 ? 7.832 32.438 3.908 1 84.12 99 ASP A O 1
ATOM 789 N N . PRO A 1 100 ? 7.934 33.75 2.213 1 84.75 100 PRO A N 1
ATOM 790 C CA . PRO A 1 100 ? 6.855 33.031 1.521 1 84.75 100 PRO A CA 1
ATOM 791 C C . PRO A 1 100 ? 7.316 31.719 0.909 1 84.75 100 PRO A C 1
ATOM 793 O O . PRO A 1 100 ? 6.496 30.938 0.419 1 84.75 100 PRO A O 1
ATOM 796 N N . GLY A 1 101 ? 8.578 31.422 0.935 1 87.56 101 GLY A N 1
ATOM 797 C CA . GLY A 1 101 ? 9.078 30.219 0.291 1 87.56 101 GLY A CA 1
ATOM 798 C C . GLY A 1 101 ? 9.195 30.344 -1.216 1 87.56 101 GLY A C 1
ATOM 799 O O . GLY A 1 101 ? 9.492 31.422 -1.728 1 87.56 101 GLY A O 1
ATOM 800 N N . PHE A 1 102 ? 9.203 29.266 -1.955 1 88.62 102 PHE A N 1
ATOM 801 C CA . PHE A 1 102 ? 9.32 29.297 -3.408 1 88.62 102 PHE A CA 1
ATOM 802 C C . PHE A 1 102 ? 8.32 28.344 -4.051 1 88.62 102 PHE A C 1
ATOM 804 O O . PHE A 1 102 ? 7.684 27.547 -3.363 1 88.62 102 PHE A O 1
ATOM 811 N N . HIS A 1 103 ? 8.133 28.5 -5.27 1 88.12 103 HIS A N 1
ATOM 812 C CA . HIS A 1 103 ? 7.184 27.688 -6.031 1 88.12 103 HIS A CA 1
ATOM 813 C C . HIS A 1 103 ? 7.691 26.266 -6.195 1 88.12 103 HIS A C 1
ATOM 815 O O . HIS A 1 103 ? 8.891 26.047 -6.379 1 88.12 103 HIS A O 1
ATOM 821 N N . PRO A 1 104 ? 6.781 25.297 -6.195 1 90.5 104 PRO A N 1
ATOM 822 C CA . PRO A 1 104 ? 7.172 23.891 -6.285 1 90.5 104 PRO A CA 1
ATOM 823 C C . PRO A 1 104 ? 7.938 23.562 -7.566 1 90.5 104 PRO A C 1
ATOM 825 O O . PRO A 1 104 ? 8.695 22.594 -7.609 1 90.5 104 PRO A O 1
ATOM 828 N N . THR A 1 105 ? 7.84 24.359 -8.586 1 87 105 THR A N 1
ATOM 829 C CA . THR A 1 105 ? 8.516 24.125 -9.859 1 87 105 THR A CA 1
ATOM 830 C C . THR A 1 105 ? 10.031 24.203 -9.695 1 87 105 THR A C 1
ATOM 832 O O . THR A 1 105 ? 10.773 23.625 -10.484 1 87 105 THR A O 1
ATOM 835 N N . VAL A 1 106 ? 10.453 24.906 -8.664 1 86.81 106 VAL A N 1
ATOM 836 C CA . VAL A 1 106 ? 11.875 25.016 -8.383 1 86.81 106 VAL A CA 1
ATOM 837 C C . VAL A 1 106 ? 12.469 23.625 -8.133 1 86.81 106 VAL A C 1
ATOM 839 O O . VAL A 1 106 ? 13.547 23.312 -8.633 1 86.81 106 VAL A O 1
ATOM 842 N N . LEU A 1 107 ? 11.758 22.828 -7.422 1 90.94 107 LEU A N 1
ATOM 843 C CA . LEU A 1 107 ? 12.242 21.5 -7.109 1 90.94 107 LEU A CA 1
ATOM 844 C C . LEU A 1 107 ? 12.281 20.625 -8.367 1 90.94 107 LEU A C 1
ATOM 846 O O . LEU A 1 107 ? 13.227 19.844 -8.555 1 90.94 107 LEU A O 1
ATOM 850 N N . THR A 1 108 ? 11.289 20.812 -9.211 1 87.62 108 THR A N 1
ATOM 851 C CA . THR A 1 108 ? 11.25 20.062 -10.461 1 87.62 108 THR A CA 1
ATOM 852 C C . THR A 1 108 ? 12.438 20.438 -11.352 1 87.62 108 THR A C 1
ATOM 854 O O . THR A 1 108 ? 13.086 19.562 -11.93 1 87.62 108 THR A O 1
ATOM 857 N N . TYR A 1 109 ? 12.648 21.688 -11.352 1 84.06 109 TYR A N 1
ATOM 858 C CA . TYR A 1 109 ? 13.742 22.188 -12.172 1 84.06 109 TYR A CA 1
ATOM 859 C C . TYR A 1 109 ? 15.086 21.688 -11.664 1 84.06 109 TYR A C 1
ATOM 861 O O . TYR A 1 109 ? 15.938 21.266 -12.445 1 84.06 109 TYR A O 1
ATOM 869 N N . TRP A 1 110 ? 15.281 21.734 -10.438 1 86.94 110 TRP A N 1
ATOM 870 C CA . TRP A 1 110 ? 16.547 21.297 -9.844 1 86.94 110 TRP A CA 1
ATOM 871 C C . TRP A 1 110 ? 16.75 19.812 -10.047 1 86.94 110 TRP A C 1
ATOM 873 O O . TRP A 1 110 ? 17.875 19.375 -10.352 1 86.94 110 TRP A O 1
ATOM 883 N N . ARG A 1 111 ? 15.758 19.031 -9.922 1 88.69 111 ARG A N 1
ATOM 884 C CA . ARG A 1 111 ? 15.883 17.594 -10.156 1 88.69 111 ARG A CA 1
ATOM 885 C C . ARG A 1 111 ? 16.266 17.312 -11.609 1 88.69 111 ARG A C 1
ATOM 887 O O . ARG A 1 111 ? 17.094 16.438 -11.875 1 88.69 111 ARG A O 1
ATOM 894 N N . ARG A 1 112 ? 15.656 18.047 -12.469 1 84.25 112 ARG A N 1
ATOM 895 C CA . ARG A 1 112 ? 15.969 17.875 -13.883 1 84.25 112 ARG A CA 1
ATOM 896 C C . ARG A 1 112 ? 17.406 18.266 -14.18 1 84.25 112 ARG A C 1
ATOM 898 O O . ARG A 1 112 ? 18.109 17.578 -14.922 1 84.25 112 ARG A O 1
ATOM 905 N N . ARG A 1 113 ? 17.797 19.328 -13.602 1 82.5 113 ARG A N 1
ATOM 906 C CA . ARG A 1 113 ? 19.156 19.812 -13.82 1 82.5 113 ARG A CA 1
ATOM 907 C C . ARG A 1 113 ? 20.188 18.844 -13.258 1 82.5 113 ARG A C 1
ATOM 909 O O . ARG A 1 113 ? 21.219 18.609 -13.883 1 82.5 113 ARG A O 1
ATOM 916 N N . ILE A 1 114 ? 19.906 18.344 -12.133 1 86.44 114 ILE A N 1
ATOM 917 C CA . ILE A 1 114 ? 20.828 17.391 -11.516 1 86.44 114 ILE A CA 1
ATOM 918 C C . ILE A 1 114 ? 20.891 16.109 -12.344 1 86.44 114 ILE A C 1
ATOM 920 O O . ILE A 1 114 ? 21.969 15.594 -12.633 1 86.44 114 ILE A O 1
ATOM 924 N N . ALA A 1 115 ? 19.75 15.68 -12.781 1 82.69 115 ALA A N 1
ATOM 925 C CA . ALA A 1 115 ? 19.656 14.422 -13.508 1 82.69 115 ALA A CA 1
ATOM 926 C C . ALA A 1 115 ? 20.375 14.5 -14.852 1 82.69 115 ALA A C 1
ATOM 928 O O . ALA A 1 115 ? 20.922 13.508 -15.328 1 82.69 115 ALA A O 1
ATOM 929 N N . THR A 1 116 ? 20.359 15.648 -15.469 1 79.25 116 THR A N 1
ATOM 930 C CA . THR A 1 116 ? 20.922 15.797 -16.812 1 79.25 116 THR A CA 1
ATOM 931 C C . THR A 1 116 ? 22.344 16.344 -16.734 1 79.25 116 THR A C 1
ATOM 933 O O . THR A 1 116 ? 23 16.516 -17.766 1 79.25 116 THR A O 1
ATOM 936 N N . SER A 1 117 ? 22.766 16.547 -15.562 1 81.88 117 SER A N 1
ATOM 937 C CA . SER A 1 117 ? 24.109 17.094 -15.406 1 81.88 117 SER A CA 1
ATOM 938 C C . SER A 1 117 ? 25.172 16.016 -15.555 1 81.88 117 SER A C 1
ATOM 940 O O . SER A 1 117 ? 24.844 14.844 -15.742 1 81.88 117 SER A O 1
ATOM 942 N N . GLU A 1 118 ? 26.344 16.5 -15.516 1 79 118 GLU A N 1
ATOM 943 C CA . GLU A 1 118 ? 27.484 15.594 -15.602 1 79 118 GLU A CA 1
ATOM 944 C C . GLU A 1 118 ? 27.672 14.812 -14.305 1 79 118 GLU A C 1
ATOM 946 O O . GLU A 1 118 ? 28.375 13.797 -14.273 1 79 118 GLU A O 1
ATOM 951 N N . THR A 1 119 ? 27.047 15.32 -13.297 1 80 119 THR A N 1
ATOM 952 C CA . THR A 1 119 ? 27.141 14.68 -11.992 1 80 119 THR A CA 1
ATOM 953 C C . THR A 1 119 ? 25.766 14.32 -11.445 1 80 119 THR A C 1
ATOM 955 O O . THR A 1 119 ? 25.344 14.852 -10.422 1 80 119 THR A O 1
ATOM 958 N N . PRO A 1 120 ? 25.141 13.367 -12.047 1 78.94 120 PRO A N 1
ATOM 959 C CA . PRO A 1 120 ? 23.766 13.055 -11.641 1 78.94 120 PRO A CA 1
ATOM 960 C C . PRO A 1 120 ? 23.688 12.492 -10.219 1 78.94 120 PRO A C 1
ATOM 962 O O . PRO A 1 120 ? 22.625 12.484 -9.609 1 78.94 120 PRO A O 1
ATOM 965 N N . ARG A 1 121 ? 24.828 12.117 -9.75 1 81.69 121 ARG A N 1
ATOM 966 C CA . ARG A 1 121 ? 24.844 11.562 -8.406 1 81.69 121 ARG A CA 1
ATOM 967 C C . ARG A 1 121 ? 25.438 12.555 -7.41 1 81.69 121 ARG A C 1
ATOM 969 O O . ARG A 1 121 ? 25.969 12.156 -6.367 1 81.69 121 ARG A O 1
ATOM 976 N N . LEU A 1 122 ? 25.312 13.758 -7.676 1 83.31 122 LEU A N 1
ATOM 977 C CA . LEU A 1 122 ? 25.969 14.828 -6.945 1 83.31 122 LEU A CA 1
ATOM 978 C C . LEU A 1 122 ? 25.641 14.766 -5.461 1 83.31 122 LEU A C 1
ATOM 980 O O . LEU A 1 122 ? 26.531 14.82 -4.613 1 83.31 122 LEU A O 1
ATOM 984 N N . ILE A 1 123 ? 24.375 14.648 -5.086 1 82.69 123 ILE A N 1
ATOM 985 C CA . ILE A 1 123 ? 23.969 14.672 -3.684 1 82.69 123 ILE A CA 1
ATOM 986 C C . ILE A 1 123 ? 24.531 13.438 -2.971 1 82.69 123 ILE A C 1
ATOM 988 O O . ILE A 1 123 ? 25.047 13.539 -1.857 1 82.69 123 ILE A O 1
ATOM 992 N N . GLY A 1 124 ? 24.453 12.32 -3.627 1 85.56 124 GLY A N 1
ATOM 993 C CA . GLY A 1 124 ? 25.031 11.109 -3.07 1 85.56 124 GLY A CA 1
ATOM 994 C C . GLY A 1 124 ? 26.531 11.211 -2.857 1 85.56 124 GLY A C 1
ATOM 995 O O . GLY A 1 124 ? 27.047 10.734 -1.849 1 85.56 124 GLY A O 1
ATOM 996 N N . GLU A 1 125 ? 27.141 11.867 -3.746 1 88.56 125 GLU A N 1
ATOM 997 C CA . GLU A 1 125 ? 28.594 12.047 -3.658 1 88.56 125 GLU A CA 1
ATOM 998 C C . GLU A 1 125 ? 28.953 12.945 -2.484 1 88.56 125 GLU A C 1
ATOM 1000 O O . GLU A 1 125 ? 29.953 12.695 -1.788 1 88.56 125 GLU A O 1
ATOM 1005 N N . LEU A 1 126 ? 28.203 13.961 -2.305 1 90.12 126 LEU A N 1
ATOM 1006 C CA . LEU A 1 126 ? 28.469 14.875 -1.2 1 90.12 126 LEU A CA 1
ATOM 1007 C C . LEU A 1 126 ? 28.312 14.164 0.142 1 90.12 126 LEU A C 1
ATOM 1009 O O . LEU A 1 126 ? 29.141 14.336 1.035 1 90.12 126 LEU A O 1
ATOM 1013 N N . VAL A 1 127 ? 27.328 13.383 0.245 1 90 127 VAL A N 1
ATOM 1014 C CA . VAL A 1 127 ? 27.109 12.648 1.487 1 90 127 VAL A CA 1
ATOM 1015 C C . VAL A 1 127 ? 28.188 11.586 1.653 1 90 127 VAL A C 1
ATOM 1017 O O . VAL A 1 127 ? 28.641 11.328 2.768 1 90 127 VAL A O 1
ATOM 1020 N N . ALA A 1 128 ? 28.594 11.023 0.518 1 90.75 128 ALA A N 1
ATOM 1021 C CA . ALA A 1 128 ? 29.688 10.047 0.559 1 90.75 128 ALA A CA 1
ATOM 1022 C C . ALA A 1 128 ? 30.969 10.688 1.064 1 90.75 128 ALA A C 1
ATOM 1024 O O . ALA A 1 128 ? 31.75 10.055 1.786 1 90.75 128 ALA A O 1
ATOM 1025 N N . GLU A 1 129 ? 31.172 11.906 0.689 1 92.12 129 GLU A N 1
ATOM 1026 C CA . GLU A 1 129 ? 32.344 12.641 1.167 1 92.12 129 GLU A CA 1
ATOM 1027 C C . GLU A 1 129 ? 32.281 12.836 2.68 1 92.12 129 GLU A C 1
ATOM 1029 O O . GLU A 1 129 ? 33.312 12.719 3.363 1 92.12 129 GLU A O 1
ATOM 1034 N N . VAL A 1 130 ? 31.141 13.156 3.145 1 93.44 130 VAL A N 1
ATOM 1035 C CA . VAL A 1 130 ? 30.953 13.32 4.582 1 93.44 130 VAL A CA 1
ATOM 1036 C C . VAL A 1 130 ? 31.219 11.992 5.293 1 93.44 130 VAL A C 1
ATOM 1038 O O . VAL A 1 130 ? 31.906 11.961 6.32 1 93.44 130 VAL A O 1
ATOM 1041 N N . ILE A 1 131 ? 30.75 10.938 4.738 1 93.62 131 ILE A N 1
ATOM 1042 C CA . ILE A 1 131 ? 30.953 9.602 5.293 1 93.62 131 ILE A CA 1
ATOM 1043 C C . ILE A 1 131 ? 32.438 9.297 5.352 1 93.62 131 ILE A C 1
ATOM 1045 O O . ILE A 1 131 ? 32.969 8.844 6.383 1 93.62 131 ILE A O 1
ATOM 1049 N N . GLY A 1 132 ? 33.125 9.594 4.297 1 92.75 132 GLY A N 1
ATOM 1050 C CA . GLY A 1 132 ? 34.562 9.375 4.246 1 92.75 132 GLY A CA 1
ATOM 1051 C C . GLY A 1 132 ? 35.312 10.188 5.273 1 92.75 132 GLY A C 1
ATOM 1052 O O . GLY A 1 132 ? 36.25 9.68 5.914 1 92.75 132 GLY A O 1
ATOM 1053 N N . ALA A 1 133 ? 34.906 11.391 5.441 1 93.44 133 ALA A N 1
ATOM 1054 C CA . ALA A 1 133 ? 35.594 12.312 6.352 1 93.44 133 ALA A CA 1
ATOM 1055 C C . ALA A 1 133 ? 35.406 11.875 7.805 1 93.44 133 ALA A C 1
ATOM 1057 O O . ALA A 1 133 ? 36.281 12.078 8.633 1 93.44 133 ALA A O 1
ATOM 1058 N N . THR A 1 134 ? 34.344 11.297 8.141 1 93.38 134 THR A N 1
ATOM 1059 C CA . THR A 1 134 ? 34.062 10.898 9.516 1 93.38 134 THR A CA 1
ATOM 1060 C C . THR A 1 134 ? 34.812 9.617 9.875 1 93.38 134 THR A C 1
ATOM 1062 O O . THR A 1 134 ? 35 9.312 11.047 1 93.38 134 THR A O 1
ATOM 1065 N N . GLY A 1 135 ? 35.125 8.789 8.82 1 91.38 135 GLY A N 1
ATOM 1066 C CA . GLY A 1 135 ? 35.781 7.52 9.055 1 91.38 135 GLY A CA 1
ATOM 1067 C C . GLY A 1 135 ? 34.875 6.453 9.609 1 91.38 135 GLY A C 1
ATOM 1068 O O . GLY A 1 135 ? 35.312 5.469 10.188 1 91.38 135 GLY A O 1
ATOM 1069 N N . VAL A 1 136 ? 33.656 6.633 9.492 1 93.31 136 VAL A N 1
ATOM 1070 C CA . VAL A 1 136 ? 32.656 5.719 10.078 1 93.31 136 VAL A CA 1
ATOM 1071 C C . VAL A 1 136 ? 32.812 4.332 9.453 1 93.31 136 VAL A C 1
ATOM 1073 O O . VAL A 1 136 ? 32.562 3.318 10.109 1 93.31 136 VAL A O 1
ATOM 1076 N N . LEU A 1 137 ? 33.344 4.258 8.242 1 93.88 137 LEU A N 1
ATOM 1077 C CA . LEU A 1 137 ? 33.469 2.988 7.531 1 93.88 137 LEU A CA 1
ATOM 1078 C C . LEU A 1 137 ? 34.875 2.432 7.633 1 93.88 137 LEU A C 1
ATOM 1080 O O . LEU A 1 137 ? 35.188 1.38 7.062 1 93.88 137 LEU A O 1
ATOM 1084 N N . LYS A 1 138 ? 35.688 3.18 8.375 1 91.75 138 LYS A N 1
ATOM 1085 C CA . LYS A 1 138 ? 37.031 2.695 8.523 1 91.75 138 LYS A CA 1
ATOM 1086 C C . LYS A 1 138 ? 37.062 1.352 9.25 1 91.75 138 LYS A C 1
ATOM 1088 O O . LYS A 1 138 ? 36.469 1.197 10.305 1 91.75 138 LYS A O 1
ATOM 1093 N N . GLY A 1 139 ? 37.719 0.409 8.648 1 91.31 139 GLY A N 1
ATOM 1094 C CA . GLY A 1 139 ? 37.844 -0.911 9.25 1 91.31 139 GLY A CA 1
ATOM 1095 C C . GLY A 1 139 ? 36.656 -1.806 8.992 1 91.31 139 GLY A C 1
ATOM 1096 O O . GLY A 1 139 ? 36.656 -2.982 9.352 1 91.31 139 GLY A O 1
ATOM 1097 N N . LYS A 1 140 ? 35.688 -1.299 8.414 1 94.25 140 LYS A N 1
ATOM 1098 C CA . LYS A 1 140 ? 34.5 -2.096 8.109 1 94.25 140 LYS A CA 1
ATOM 1099 C C . LYS A 1 140 ? 34.625 -2.721 6.719 1 94.25 140 LYS A C 1
ATOM 1101 O O . LYS A 1 140 ? 34.625 -2.01 5.711 1 94.25 140 LYS A O 1
ATOM 1106 N N . THR A 1 141 ? 34.656 -4.051 6.629 1 95.38 141 THR A N 1
ATOM 1107 C CA . THR A 1 141 ? 34.969 -4.711 5.371 1 95.38 141 THR A CA 1
ATOM 1108 C C . THR A 1 141 ? 33.781 -5.5 4.848 1 95.38 141 THR A C 1
ATOM 1110 O O . THR A 1 141 ? 33.844 -6.117 3.785 1 95.38 141 THR A O 1
ATOM 1113 N N . LYS A 1 142 ? 32.688 -5.469 5.52 1 97.06 142 LYS A N 1
ATOM 1114 C CA . LYS A 1 142 ? 31.531 -6.246 5.086 1 97.06 142 LYS A CA 1
ATOM 1115 C C . LYS A 1 142 ? 30.562 -5.391 4.258 1 97.06 142 LYS A C 1
ATOM 1117 O O . LYS A 1 142 ? 30.344 -4.219 4.566 1 97.06 142 LYS A O 1
ATOM 1122 N N . ARG A 1 143 ? 30.062 -5.957 3.199 1 97.56 143 ARG A N 1
ATOM 1123 C CA . ARG A 1 143 ? 29.031 -5.32 2.375 1 97.56 143 ARG A CA 1
ATOM 1124 C C . ARG A 1 143 ? 27.906 -6.293 2.059 1 97.56 143 ARG A C 1
ATOM 1126 O O . ARG A 1 143 ? 28.156 -7.422 1.634 1 97.56 143 ARG A O 1
ATOM 1133 N N . VAL A 1 144 ? 26.703 -5.887 2.273 1 98 144 VAL A N 1
ATOM 1134 C CA . VAL A 1 144 ? 25.547 -6.691 1.927 1 98 144 VAL A CA 1
ATOM 1135 C C . VAL A 1 144 ? 24.844 -6.094 0.703 1 98 144 VAL A C 1
ATOM 1137 O O . VAL A 1 144 ? 24.484 -4.914 0.697 1 98 144 VAL A O 1
ATOM 1140 N N . VAL A 1 145 ? 24.703 -6.875 -0.352 1 97 145 VAL A N 1
ATOM 1141 C CA . VAL A 1 145 ? 23.969 -6.438 -1.538 1 97 145 VAL A CA 1
ATOM 1142 C C . VAL A 1 145 ? 22.578 -7.051 -1.544 1 97 145 VAL A C 1
ATOM 1144 O O . VAL A 1 145 ? 22.406 -8.211 -1.163 1 97 145 VAL A O 1
ATOM 1147 N N . ASP A 1 146 ? 21.625 -6.262 -1.879 1 96.5 146 ASP A N 1
ATOM 1148 C CA . ASP A 1 146 ? 20.234 -6.711 -1.915 1 96.5 146 ASP A CA 1
ATOM 1149 C C . ASP A 1 146 ? 19.391 -5.797 -2.799 1 96.5 146 ASP A C 1
ATOM 1151 O O . ASP A 1 146 ? 19.828 -4.723 -3.199 1 96.5 146 ASP A O 1
ATOM 1155 N N . SER A 1 147 ? 18.25 -6.316 -3.172 1 93.94 147 SER A N 1
ATOM 1156 C CA . SER A 1 147 ? 17.328 -5.535 -3.98 1 93.94 147 SER A CA 1
ATOM 1157 C C . SER A 1 147 ? 15.922 -5.555 -3.385 1 93.94 147 SER A C 1
ATOM 1159 O O . SER A 1 147 ? 15.609 -6.402 -2.549 1 93.94 147 SER A O 1
ATOM 1161 N N . THR A 1 148 ? 15.188 -4.559 -3.654 1 91.44 148 THR A N 1
ATOM 1162 C CA . THR A 1 148 ? 13.789 -4.48 -3.252 1 91.44 148 THR A CA 1
ATOM 1163 C C . THR A 1 148 ? 12.914 -4.016 -4.414 1 91.44 148 THR A C 1
ATOM 1165 O O . THR A 1 148 ? 13.406 -3.377 -5.348 1 91.44 148 THR A O 1
ATOM 1168 N N . VAL A 1 149 ? 11.68 -4.41 -4.434 1 89.31 149 VAL A N 1
ATOM 1169 C CA . VAL A 1 149 ? 10.742 -4.027 -5.484 1 89.31 149 VAL A CA 1
ATOM 1170 C C . VAL A 1 149 ? 10 -2.754 -5.086 1 89.31 149 VAL A C 1
ATOM 1172 O O . VAL A 1 149 ? 9.531 -2.633 -3.951 1 89.31 149 VAL A O 1
ATOM 1175 N N . LEU A 1 150 ? 9.984 -1.814 -5.961 1 89.31 150 LEU A N 1
ATOM 1176 C CA . LEU A 1 150 ? 9.289 -0.544 -5.766 1 89.31 150 LEU A CA 1
ATOM 1177 C C . LEU A 1 150 ? 8.18 -0.366 -6.793 1 89.31 150 LEU A C 1
ATOM 1179 O O . LEU A 1 150 ? 8.414 -0.478 -8 1 89.31 150 LEU A O 1
ATOM 1183 N N . ALA A 1 151 ? 7 -0.079 -6.312 1 86.5 151 ALA A N 1
ATOM 1184 C CA . ALA A 1 151 ? 5.848 0.084 -7.191 1 86.5 151 ALA A CA 1
ATOM 1185 C C . ALA A 1 151 ? 5.934 1.392 -7.973 1 86.5 151 ALA A C 1
ATOM 1187 O O . ALA A 1 151 ? 6.387 2.408 -7.445 1 86.5 151 ALA A O 1
ATOM 1188 N N . ASP A 1 152 ? 5.395 1.283 -9.188 1 84.25 152 ASP A N 1
ATOM 1189 C CA . ASP A 1 152 ? 5.383 2.479 -10.023 1 84.25 152 ASP A CA 1
ATOM 1190 C C . ASP A 1 152 ? 4.234 3.408 -9.633 1 84.25 152 ASP A C 1
ATOM 1192 O O . ASP A 1 152 ? 3.438 3.084 -8.75 1 84.25 152 ASP A O 1
ATOM 1196 N N . ALA A 1 153 ? 4.277 4.629 -10.258 1 76.38 153 ALA A N 1
ATOM 1197 C CA . ALA A 1 153 ? 3.316 5.676 -9.922 1 76.38 153 ALA A CA 1
ATOM 1198 C C . ALA A 1 153 ? 2.139 5.672 -10.898 1 76.38 153 ALA A C 1
ATOM 1200 O O . ALA A 1 153 ? 1.318 6.594 -10.891 1 76.38 153 ALA A O 1
ATOM 1201 N N . VAL A 1 154 ? 2.043 4.648 -11.75 1 77.19 154 VAL A N 1
ATOM 1202 C CA . VAL A 1 154 ? 1.041 4.73 -12.805 1 77.19 154 VAL A CA 1
ATOM 1203 C C . VAL A 1 154 ? 0.169 3.477 -12.789 1 77.19 154 VAL A C 1
ATOM 1205 O O . VAL A 1 154 ? 0.543 2.463 -12.195 1 77.19 154 VAL A O 1
ATOM 1208 N N . ALA A 1 155 ? -1.003 3.652 -13.305 1 73.69 155 ALA A N 1
ATOM 1209 C CA . ALA A 1 155 ? -1.904 2.514 -13.461 1 73.69 155 ALA A CA 1
ATOM 1210 C C . ALA A 1 155 ? -1.414 1.57 -14.555 1 73.69 155 ALA A C 1
ATOM 1212 O O . ALA A 1 155 ? -0.942 2.018 -15.609 1 73.69 155 ALA A O 1
ATOM 1213 N N . THR A 1 156 ? -1.496 0.364 -14.266 1 75.5 156 THR A N 1
ATOM 1214 C CA . THR A 1 156 ? -1.229 -0.632 -15.297 1 75.5 156 THR A CA 1
ATOM 1215 C C . THR A 1 156 ? -2.322 -0.614 -16.359 1 75.5 156 THR A C 1
ATOM 1217 O O . THR A 1 156 ? -3.506 -0.487 -16.047 1 75.5 156 THR A O 1
ATOM 1220 N N . GLN A 1 157 ? -1.844 -0.665 -17.641 1 84 157 GLN A N 1
ATOM 1221 C CA . GLN A 1 157 ? -2.787 -0.569 -18.75 1 84 157 GLN A CA 1
ATOM 1222 C C . GLN A 1 157 ? -2.92 -1.905 -19.469 1 84 157 GLN A C 1
ATOM 1224 O O . GLN A 1 157 ? -1.932 -2.623 -19.641 1 84 157 GLN A O 1
ATOM 1229 N N . ASP A 1 158 ? -4.102 -2.209 -19.812 1 85.06 158 ASP A N 1
ATOM 1230 C CA . ASP A 1 158 ? -4.277 -3.371 -20.688 1 85.06 158 ASP A CA 1
ATOM 1231 C C . ASP A 1 158 ? -3.912 -3.039 -22.125 1 85.06 158 ASP A C 1
ATOM 1233 O O . ASP A 1 158 ? -3.627 -1.883 -22.453 1 85.06 158 ASP A O 1
ATOM 1237 N N . THR A 1 159 ? -3.904 -3.986 -22.969 1 86.12 159 THR A N 1
ATOM 1238 C CA . THR A 1 159 ? -3.414 -3.867 -24.328 1 86.12 159 THR A CA 1
ATOM 1239 C C . THR A 1 159 ? -4.23 -2.838 -25.109 1 86.12 159 THR A C 1
ATOM 1241 O O . THR A 1 159 ? -3.668 -1.958 -25.766 1 86.12 159 THR A O 1
ATOM 1244 N N . MET A 1 160 ? -5.5 -2.863 -25.016 1 89.38 160 MET A N 1
ATOM 1245 C CA . MET A 1 160 ? -6.355 -1.969 -25.797 1 89.38 160 MET A CA 1
ATOM 1246 C C . MET A 1 160 ? -6.207 -0.527 -25.312 1 89.38 160 MET A C 1
ATOM 1248 O O . MET A 1 160 ? -6.137 0.395 -26.125 1 89.38 160 MET A O 1
ATOM 1252 N N . THR A 1 161 ? -6.121 -0.415 -24.062 1 89.81 161 THR A N 1
ATOM 1253 C CA . THR A 1 161 ? -5.938 0.911 -23.484 1 89.81 161 THR A CA 1
ATOM 1254 C C . THR A 1 161 ? -4.605 1.515 -23.922 1 89.81 161 THR A C 1
ATOM 1256 O O . THR A 1 161 ? -4.523 2.711 -24.203 1 89.81 161 THR A O 1
ATOM 1259 N N . GLN A 1 162 ? -3.613 0.685 -23.969 1 91.69 162 GLN A N 1
ATOM 1260 C CA . GLN A 1 162 ? -2.297 1.154 -24.391 1 91.69 162 GLN A CA 1
ATOM 1261 C C . GLN A 1 162 ? -2.324 1.659 -25.828 1 91.69 162 GLN A C 1
ATOM 1263 O O . GLN A 1 162 ? -1.754 2.709 -26.141 1 91.69 162 GLN A O 1
ATOM 1268 N N . LEU A 1 163 ? -2.982 0.906 -26.641 1 92.25 163 LEU A N 1
ATOM 1269 C CA . LEU A 1 163 ? -3.033 1.256 -28.047 1 92.25 163 LEU A CA 1
ATOM 1270 C C . LEU A 1 163 ? -3.789 2.564 -28.266 1 92.25 163 LEU A C 1
ATOM 1272 O O . LEU A 1 163 ? -3.305 3.461 -28.953 1 92.25 163 LEU A O 1
ATOM 1276 N N . VAL A 1 164 ? -4.898 2.656 -27.625 1 92.81 164 VAL A N 1
ATOM 1277 C CA . VAL A 1 164 ? -5.691 3.873 -27.75 1 92.81 164 VAL A CA 1
ATOM 1278 C C . VAL A 1 164 ? -4.891 5.07 -27.25 1 92.81 164 VAL A C 1
ATOM 1280 O O . VAL A 1 164 ? -4.789 6.09 -27.938 1 92.81 164 VAL A O 1
ATOM 1283 N N . ALA A 1 165 ? -4.34 4.891 -26.094 1 92.69 165 ALA A N 1
ATOM 1284 C CA . ALA A 1 165 ? -3.594 5.977 -25.469 1 92.69 165 ALA A CA 1
ATOM 1285 C C . ALA A 1 165 ? -2.414 6.406 -26.328 1 92.69 165 ALA A C 1
ATOM 1287 O O . ALA A 1 165 ? -2.16 7.602 -26.5 1 92.69 165 ALA A O 1
ATOM 1288 N N . GLN A 1 166 ? -1.723 5.457 -26.859 1 93 166 GLN A N 1
ATOM 1289 C CA . GLN A 1 166 ? -0.501 5.77 -27.594 1 93 166 GLN A CA 1
ATOM 1290 C C . GLN A 1 166 ? -0.818 6.355 -28.969 1 93 166 GLN A C 1
ATOM 1292 O O . GLN A 1 166 ? -0.096 7.223 -29.469 1 93 166 GLN A O 1
ATOM 1297 N N . ILE A 1 167 ? -1.86 5.879 -29.609 1 94.31 167 ILE A N 1
ATOM 1298 C CA . ILE A 1 167 ? -2.289 6.457 -30.891 1 94.31 167 ILE A CA 1
ATOM 1299 C C . ILE A 1 167 ? -2.676 7.918 -30.688 1 94.31 167 ILE A C 1
ATOM 1301 O O . ILE A 1 167 ? -2.258 8.789 -31.453 1 94.31 167 ILE A O 1
ATOM 1305 N N . ASN A 1 168 ? -3.416 8.125 -29.641 1 93.62 168 ASN A N 1
ATOM 1306 C CA . ASN A 1 168 ? -3.797 9.5 -29.328 1 93.62 168 ASN A CA 1
ATOM 1307 C C . ASN A 1 168 ? -2.574 10.367 -29.062 1 93.62 168 ASN A C 1
ATOM 1309 O O . ASN A 1 168 ? -2.521 11.523 -29.5 1 93.62 168 ASN A O 1
ATOM 1313 N N . ARG A 1 169 ? -1.688 9.828 -28.359 1 93.06 169 ARG A N 1
ATOM 1314 C CA . ARG A 1 169 ? -0.482 10.578 -28.031 1 93.06 169 ARG A CA 1
ATOM 1315 C C . ARG A 1 169 ? 0.309 10.93 -29.281 1 93.06 169 ARG A C 1
ATOM 1317 O O . ARG A 1 169 ? 0.754 12.07 -29.438 1 93.06 169 ARG A O 1
ATOM 1324 N N . VAL A 1 170 ? 0.461 9.969 -30.172 1 94.25 170 VAL A N 1
ATOM 1325 C CA . VAL A 1 170 ? 1.208 10.188 -31.406 1 94.25 170 VAL A CA 1
ATOM 1326 C C . VAL A 1 170 ? 0.503 11.242 -32.25 1 94.25 170 VAL A C 1
ATOM 1328 O O . VAL A 1 170 ? 1.151 12.117 -32.844 1 94.25 170 VAL A O 1
ATOM 1331 N N . ARG A 1 171 ? -0.763 11.188 -32.281 1 94.5 171 ARG A N 1
ATOM 1332 C CA . ARG A 1 171 ? -1.525 12.156 -33.062 1 94.5 171 ARG A CA 1
ATOM 1333 C C . ARG A 1 171 ? -1.436 13.547 -32.438 1 94.5 171 ARG A C 1
ATOM 1335 O O . ARG A 1 171 ? -1.48 14.547 -33.156 1 94.5 171 ARG A O 1
ATOM 1342 N N . ARG A 1 172 ? -1.342 13.617 -31.219 1 93.06 172 ARG A N 1
ATOM 1343 C CA . ARG A 1 172 ? -1.184 14.898 -30.547 1 93.06 172 ARG A CA 1
ATOM 1344 C C . ARG A 1 172 ? 0.195 15.492 -30.812 1 93.06 172 ARG A C 1
ATOM 1346 O O . ARG A 1 172 ? 0.323 16.688 -31.031 1 93.06 172 ARG A O 1
ATOM 1353 N N . LEU A 1 173 ? 1.233 14.68 -30.812 1 92.56 173 LEU A N 1
ATOM 1354 C CA . LEU A 1 173 ? 2.615 15.133 -30.938 1 92.56 173 LEU A CA 1
ATOM 1355 C C . LEU A 1 173 ? 2.967 15.406 -32.406 1 92.56 173 LEU A C 1
ATOM 1357 O O . LEU A 1 173 ? 3.832 16.234 -32.688 1 92.56 173 LEU A O 1
ATOM 1361 N N . ILE A 1 174 ? 2.293 14.641 -33.312 1 94.31 174 ILE A N 1
ATOM 1362 C CA . ILE A 1 174 ? 2.562 14.781 -34.75 1 94.31 174 ILE A CA 1
ATOM 1363 C C . ILE A 1 174 ? 1.27 15.109 -35.469 1 94.31 174 ILE A C 1
ATOM 1365 O O . ILE A 1 174 ? 0.6 14.211 -36 1 94.31 174 ILE A O 1
ATOM 1369 N N . PRO A 1 175 ? 0.983 16.328 -35.594 1 92.44 175 PRO A N 1
ATOM 1370 C CA . PRO A 1 175 ? -0.293 16.766 -36.156 1 92.44 175 PRO A CA 1
ATOM 1371 C C . PRO A 1 175 ? -0.498 16.25 -37.594 1 92.44 175 PRO A C 1
ATOM 1373 O O . PRO A 1 175 ? -1.637 16.047 -38.031 1 92.44 175 PRO A O 1
ATOM 1376 N N . GLU A 1 176 ? 0.522 16 -38.312 1 91.38 176 GLU A N 1
ATOM 1377 C CA . GLU A 1 176 ? 0.424 15.492 -39.688 1 91.38 176 GLU A CA 1
ATOM 1378 C C . GLU A 1 176 ? -0.279 14.141 -39.719 1 91.38 176 GLU A C 1
ATOM 1380 O O . GLU A 1 176 ? -0.879 13.773 -40.75 1 91.38 176 GLU A O 1
ATOM 1385 N N . LEU A 1 177 ? -0.227 13.484 -38.625 1 93.62 177 LEU A N 1
ATOM 1386 C CA . LEU A 1 177 ? -0.787 12.141 -38.594 1 93.62 177 LEU A CA 1
ATOM 1387 C C . LEU A 1 177 ? -2.275 12.18 -38.281 1 93.62 177 LEU A C 1
ATOM 1389 O O . LEU A 1 177 ? -2.965 11.164 -38.375 1 93.62 177 LEU A O 1
ATOM 1393 N N . ARG A 1 178 ? -2.789 13.312 -37.938 1 92.56 178 ARG A N 1
ATOM 1394 C CA . ARG A 1 178 ? -4.215 13.461 -37.656 1 92.56 178 ARG A CA 1
ATOM 1395 C C . ARG A 1 178 ? -5.047 13.289 -38.906 1 92.56 178 ARG A C 1
ATOM 1397 O O . ARG A 1 178 ? -6.25 13.023 -38.844 1 92.56 178 ARG A O 1
ATOM 1404 N N . GLU A 1 179 ? -4.363 13.367 -40.031 1 89.75 179 GLU A N 1
ATOM 1405 C CA . GLU A 1 179 ? -5.062 13.25 -41.312 1 89.75 179 GLU A CA 1
ATOM 1406 C C . GLU A 1 179 ? -5.375 11.789 -41.625 1 89.75 179 GLU A C 1
ATOM 1408 O O . GLU A 1 179 ? -6.23 11.508 -42.469 1 89.75 179 GLU A O 1
ATOM 1413 N N . ILE A 1 180 ? -4.715 10.93 -40.938 1 91.88 180 ILE A N 1
ATOM 1414 C CA . ILE A 1 180 ? -4.965 9.516 -41.156 1 91.88 180 ILE A CA 1
ATOM 1415 C C . ILE A 1 180 ? -6.32 9.125 -40.562 1 91.88 180 ILE A C 1
ATOM 1417 O O . ILE A 1 180 ? -6.578 9.367 -39.375 1 91.88 180 ILE A O 1
ATOM 1421 N N . PRO A 1 181 ? -7.137 8.594 -41.375 1 91.62 181 PRO A N 1
ATOM 1422 C CA . PRO A 1 181 ? -8.453 8.203 -40.844 1 91.62 181 PRO A CA 1
ATOM 1423 C C . PRO A 1 181 ? -8.375 7.086 -39.812 1 91.62 181 PRO A C 1
ATOM 1425 O O . PRO A 1 181 ? -7.594 6.145 -39.969 1 91.62 181 PRO A O 1
ATOM 1428 N N . LEU A 1 182 ? -9.125 7.262 -38.719 1 93.12 182 LEU A N 1
ATOM 1429 C CA . LEU A 1 182 ? -9.242 6.234 -37.688 1 93.12 182 LEU A CA 1
ATOM 1430 C C . LEU A 1 182 ? -10.414 5.309 -37.969 1 93.12 182 LEU A C 1
ATOM 1432 O O . LEU A 1 182 ? -11.398 5.715 -38.594 1 93.12 182 LEU A O 1
ATOM 1436 N N . SER A 1 183 ? -10.234 4.078 -37.594 1 91 183 SER A N 1
ATOM 1437 C CA . SER A 1 183 ? -11.336 3.133 -37.719 1 91 183 SER A CA 1
ATOM 1438 C C . SER A 1 183 ? -12.602 3.648 -37.062 1 91 183 SER A C 1
ATOM 1440 O O . SER A 1 183 ? -12.562 4.055 -35.875 1 91 183 SER A O 1
ATOM 1442 N N . PRO A 1 184 ? -13.719 3.621 -37.719 1 86.81 184 PRO A N 1
ATOM 1443 C CA . PRO A 1 184 ? -14.977 4.078 -37.125 1 86.81 184 PRO A CA 1
ATOM 1444 C C . PRO A 1 184 ? -15.469 3.164 -36 1 86.81 184 PRO A C 1
ATOM 1446 O O . PRO A 1 184 ? -16.312 3.564 -35.188 1 86.81 184 PRO A O 1
ATOM 1449 N N . ALA A 1 185 ? -14.898 2.035 -36 1 82.5 185 ALA A N 1
ATOM 1450 C CA . ALA A 1 185 ? -15.336 1.049 -35 1 82.5 185 ALA A CA 1
ATOM 1451 C C . ALA A 1 185 ? -14.805 1.391 -33.625 1 82.5 185 ALA A C 1
ATOM 1453 O O . ALA A 1 185 ? -15.281 0.854 -32.625 1 82.5 185 ALA A O 1
ATOM 1454 N N . ILE A 1 186 ? -13.867 2.307 -33.625 1 90 186 ILE A N 1
ATOM 1455 C CA . ILE A 1 186 ? -13.219 2.578 -32.344 1 90 186 ILE A CA 1
ATOM 1456 C C . ILE A 1 186 ? -13.523 4.004 -31.906 1 90 186 ILE A C 1
ATOM 1458 O O . ILE A 1 186 ? -13.391 4.949 -32.688 1 90 186 ILE A O 1
ATOM 1462 N N . ASP A 1 187 ? -13.953 4.176 -30.703 1 87.88 187 ASP A N 1
ATOM 1463 C CA . ASP A 1 187 ? -14.125 5.488 -30.078 1 87.88 187 ASP A CA 1
ATOM 1464 C C . ASP A 1 187 ? -12.875 5.906 -29.312 1 87.88 187 ASP A C 1
ATOM 1466 O O . ASP A 1 187 ? -12.719 5.578 -28.141 1 87.88 187 ASP A O 1
ATOM 1470 N N . TYR A 1 188 ? -12.086 6.711 -29.938 1 90.88 188 TYR A N 1
ATOM 1471 C CA . TYR A 1 188 ? -10.789 7.094 -29.375 1 90.88 188 TYR A CA 1
ATOM 1472 C C . TYR A 1 188 ? -10.945 8.148 -28.297 1 90.88 188 TYR A C 1
ATOM 1474 O O . TYR A 1 188 ? -9.969 8.547 -27.656 1 90.88 188 TYR A O 1
ATOM 1482 N N . THR A 1 189 ? -12.18 8.562 -28.016 1 86.25 189 THR A N 1
ATOM 1483 C CA . THR A 1 189 ? -12.414 9.5 -26.922 1 86.25 189 THR A CA 1
ATOM 1484 C C . THR A 1 189 ? -12.461 8.766 -25.594 1 86.25 189 THR A C 1
ATOM 1486 O O . THR A 1 189 ? -12.32 9.383 -24.531 1 86.25 189 THR A O 1
ATOM 1489 N N . ARG A 1 190 ? -12.625 7.492 -25.734 1 83.62 190 ARG A N 1
ATOM 1490 C CA . ARG A 1 190 ? -12.625 6.66 -24.531 1 83.62 190 ARG A CA 1
ATOM 1491 C C . ARG A 1 190 ? -11.266 6.012 -24.312 1 83.62 190 ARG A C 1
ATOM 1493 O O . ARG A 1 190 ? -10.586 5.645 -25.281 1 83.62 190 ARG A O 1
ATOM 1500 N N . ALA A 1 191 ? -10.969 5.945 -23.031 1 83.06 191 ALA A N 1
ATOM 1501 C CA . ALA A 1 191 ? -9.688 5.32 -22.703 1 83.06 191 ALA A CA 1
ATOM 1502 C C . ALA A 1 191 ? -9.695 3.838 -23.078 1 83.06 191 ALA A C 1
ATOM 1504 O O . ALA A 1 191 ? -8.68 3.295 -23.516 1 83.06 191 ALA A O 1
ATOM 1505 N N . LYS A 1 192 ? -10.836 3.205 -22.906 1 83.06 192 LYS A N 1
ATOM 1506 C CA . LYS A 1 192 ? -11.016 1.795 -23.234 1 83.06 192 LYS A CA 1
ATOM 1507 C C . LYS A 1 192 ? -12.242 1.586 -24.109 1 83.06 192 LYS A C 1
ATOM 1509 O O . LYS A 1 192 ? -13.32 2.1 -23.812 1 83.06 192 LYS A O 1
ATOM 1514 N N . PRO A 1 193 ? -11.984 0.881 -25.25 1 84.25 193 PRO A N 1
ATOM 1515 C CA . PRO A 1 193 ? -13.125 0.662 -26.141 1 84.25 193 PRO A CA 1
ATOM 1516 C C . PRO A 1 193 ? -14.312 0.018 -25.422 1 84.25 193 PRO A C 1
ATOM 1518 O O . PRO A 1 193 ? -14.125 -0.86 -24.578 1 84.25 193 PRO A O 1
ATOM 1521 N N . ALA A 1 194 ? -15.461 0.53 -25.734 1 78 194 ALA A N 1
ATOM 1522 C CA . ALA A 1 194 ? -16.703 0.04 -25.125 1 78 194 ALA A CA 1
ATOM 1523 C C . ALA A 1 194 ? -17.219 -1.188 -25.859 1 78 194 ALA A C 1
ATOM 1525 O O . ALA A 1 194 ? -18.109 -1.076 -26.719 1 78 194 ALA A O 1
ATOM 1526 N N . ILE A 1 195 ? -16.672 -2.299 -25.672 1 77 195 ILE A N 1
ATOM 1527 C CA . ILE A 1 195 ? -17.109 -3.535 -26.328 1 77 195 ILE A CA 1
ATOM 1528 C C . ILE A 1 195 ? -17.391 -4.602 -25.266 1 77 195 ILE A C 1
ATOM 1530 O O . ILE A 1 195 ? -17.078 -4.41 -24.094 1 77 195 ILE A O 1
ATOM 1534 N N . ASP A 1 196 ? -18.125 -5.57 -25.609 1 69.5 196 ASP A N 1
ATOM 1535 C CA . ASP A 1 196 ? -18.281 -6.742 -24.75 1 69.5 196 ASP A CA 1
ATOM 1536 C C . ASP A 1 196 ? -17.016 -7.598 -24.766 1 69.5 196 ASP A C 1
ATOM 1538 O O . ASP A 1 196 ? -16.797 -8.375 -25.688 1 69.5 196 ASP A O 1
ATOM 1542 N N . TYR A 1 197 ? -16.312 -7.512 -23.828 1 71.75 197 TYR A N 1
ATOM 1543 C CA . TYR A 1 197 ? -15.008 -8.148 -23.766 1 71.75 197 TYR A CA 1
ATOM 1544 C C . TYR A 1 197 ? -15.133 -9.664 -23.641 1 71.75 197 TYR A C 1
ATOM 1546 O O . TYR A 1 197 ? -14.156 -10.391 -23.812 1 71.75 197 TYR A O 1
ATOM 1554 N N . ARG A 1 198 ? -16.25 -10.203 -23.359 1 67.31 198 ARG A N 1
ATOM 1555 C CA . ARG A 1 198 ? -16.484 -11.648 -23.297 1 67.31 198 ARG A CA 1
ATOM 1556 C C . ARG A 1 198 ? -16.719 -12.219 -24.703 1 67.31 198 ARG A C 1
ATOM 1558 O O . ARG A 1 198 ? -16.625 -13.43 -24.891 1 67.31 198 ARG A O 1
ATOM 1565 N N . ASP A 1 199 ? -17.078 -11.344 -25.625 1 75.5 199 ASP A N 1
ATOM 1566 C CA . ASP A 1 199 ? -17.25 -11.719 -27.031 1 75.5 199 ASP A CA 1
ATOM 1567 C C . ASP A 1 199 ? -15.906 -11.734 -27.75 1 75.5 199 ASP A C 1
ATOM 1569 O O . ASP A 1 199 ? -15.359 -10.68 -28.078 1 75.5 199 ASP A O 1
ATOM 1573 N N . GLU A 1 200 ? -15.414 -12.922 -28 1 81.19 200 GLU A N 1
ATOM 1574 C CA . GLU A 1 200 ? -14.094 -13.078 -28.609 1 81.19 200 GLU A CA 1
ATOM 1575 C C . GLU A 1 200 ? -14.023 -12.391 -29.969 1 81.19 200 GLU A C 1
ATOM 1577 O O . GLU A 1 200 ? -13 -11.805 -30.328 1 81.19 200 GLU A O 1
ATOM 1582 N N . GLU A 1 201 ? -15.055 -12.5 -30.688 1 83.31 201 GLU A N 1
ATOM 1583 C CA . GLU A 1 201 ? -15.047 -11.883 -32 1 83.31 201 GLU A CA 1
ATOM 1584 C C . GLU A 1 201 ? -15.008 -10.359 -31.922 1 83.31 201 GLU A C 1
ATOM 1586 O O . GLU A 1 201 ? -14.344 -9.703 -32.719 1 83.31 201 GLU A O 1
ATOM 1591 N N . ALA A 1 202 ? -15.734 -9.859 -31.016 1 84.88 202 ALA A N 1
ATOM 1592 C CA . ALA A 1 202 ? -15.711 -8.414 -30.812 1 84.88 202 ALA A CA 1
ATOM 1593 C C . ALA A 1 202 ? -14.32 -7.938 -30.406 1 84.88 202 ALA A C 1
ATOM 1595 O O . ALA A 1 202 ? -13.859 -6.879 -30.844 1 84.88 202 ALA A O 1
ATOM 1596 N N . VAL A 1 203 ? -13.68 -8.758 -29.656 1 87.69 203 VAL A N 1
ATOM 1597 C CA . VAL A 1 203 ? -12.336 -8.422 -29.188 1 87.69 203 VAL A CA 1
ATOM 1598 C C . VAL A 1 203 ? -11.367 -8.469 -30.375 1 87.69 203 VAL A C 1
ATOM 1600 O O . VAL A 1 203 ? -10.57 -7.543 -30.562 1 87.69 203 VAL A O 1
ATOM 1603 N N . VAL A 1 204 ? -11.5 -9.445 -31.125 1 89.5 204 VAL A N 1
ATOM 1604 C CA . VAL A 1 204 ? -10.609 -9.609 -32.25 1 89.5 204 VAL A CA 1
ATOM 1605 C C . VAL A 1 204 ? -10.805 -8.461 -33.25 1 89.5 204 VAL A C 1
ATOM 1607 O O . VAL A 1 204 ? -9.836 -7.898 -33.75 1 89.5 204 VAL A O 1
ATOM 1610 N N . ARG A 1 205 ? -12.016 -8.133 -33.469 1 89.19 205 ARG A N 1
ATOM 1611 C CA . ARG A 1 205 ? -12.32 -7.035 -34.406 1 89.19 205 ARG A CA 1
ATOM 1612 C C . ARG A 1 205 ? -11.734 -5.719 -33.906 1 89.19 205 ARG A C 1
ATOM 1614 O O . ARG A 1 205 ? -11.172 -4.945 -34.656 1 89.19 205 ARG A O 1
ATOM 1621 N N . THR A 1 206 ? -11.859 -5.547 -32.656 1 91.75 206 THR A N 1
ATOM 1622 C CA . THR A 1 206 ? -11.398 -4.293 -32.062 1 91.75 206 THR A CA 1
ATOM 1623 C C . THR A 1 206 ? -9.875 -4.223 -32.031 1 91.75 206 THR A C 1
ATOM 1625 O O . THR A 1 206 ? -9.297 -3.203 -32.406 1 91.75 206 THR A O 1
ATOM 1628 N N . VAL A 1 207 ? -9.258 -5.297 -31.656 1 91.69 207 VAL A N 1
ATOM 1629 C CA . VAL A 1 207 ? -7.797 -5.32 -31.609 1 91.69 207 VAL A CA 1
ATOM 1630 C C . VAL A 1 207 ? -7.23 -5.164 -33.031 1 91.69 207 VAL A C 1
ATOM 1632 O O . VAL A 1 207 ? -6.242 -4.457 -33.219 1 91.69 207 VAL A O 1
ATOM 1635 N N . SER A 1 208 ? -7.855 -5.789 -33.938 1 92.5 208 SER A N 1
ATOM 1636 C CA . SER A 1 208 ? -7.406 -5.699 -35.312 1 92.5 208 SER A CA 1
ATOM 1637 C C . SER A 1 208 ? -7.512 -4.27 -35.844 1 92.5 208 SER A C 1
ATOM 1639 O O . SER A 1 208 ? -6.609 -3.789 -36.531 1 92.5 208 SER A O 1
ATOM 1641 N N . ALA A 1 209 ? -8.578 -3.666 -35.5 1 93.31 209 ALA A N 1
ATOM 1642 C CA . ALA A 1 209 ? -8.766 -2.281 -35.938 1 93.31 209 ALA A CA 1
ATOM 1643 C C . ALA A 1 209 ? -7.715 -1.368 -35.312 1 93.31 209 ALA A C 1
ATOM 1645 O O . ALA A 1 209 ? -7.18 -0.477 -35.969 1 93.31 209 ALA A O 1
ATOM 1646 N N . LEU A 1 210 ? -7.445 -1.593 -34.094 1 94.12 210 LEU A N 1
ATOM 1647 C CA . LEU A 1 210 ? -6.477 -0.772 -33.375 1 94.12 210 LEU A CA 1
ATOM 1648 C C . LEU A 1 210 ? -5.07 -0.98 -33.938 1 94.12 210 LEU A C 1
ATOM 1650 O O . LEU A 1 210 ? -4.324 -0.017 -34.125 1 94.12 210 LEU A O 1
ATOM 1654 N N . VAL A 1 211 ? -4.738 -2.207 -34.188 1 92.69 211 VAL A N 1
ATOM 1655 C CA . VAL A 1 211 ? -3.42 -2.52 -34.719 1 92.69 211 VAL A CA 1
ATOM 1656 C C . VAL A 1 211 ? -3.291 -1.938 -36.125 1 92.69 211 VAL A C 1
ATOM 1658 O O . VAL A 1 211 ? -2.236 -1.418 -36.5 1 92.69 211 VAL A O 1
ATOM 1661 N N . ALA A 1 212 ? -4.375 -2.057 -36.844 1 92.94 212 ALA A N 1
ATOM 1662 C CA . ALA A 1 212 ? -4.375 -1.48 -38.188 1 92.94 212 ALA A CA 1
ATOM 1663 C C . ALA A 1 212 ? -4.156 0.029 -38.125 1 92.94 212 ALA A C 1
ATOM 1665 O O . ALA A 1 212 ? -3.398 0.579 -38.938 1 92.94 212 ALA A O 1
ATOM 1666 N N . ASP A 1 213 ? -4.855 0.657 -37.25 1 95.06 213 ASP A N 1
ATOM 1667 C CA . ASP A 1 213 ? -4.676 2.096 -37.094 1 95.06 213 ASP A CA 1
ATOM 1668 C C . ASP A 1 213 ? -3.24 2.432 -36.688 1 95.06 213 ASP A C 1
ATOM 1670 O O . ASP A 1 213 ? -2.646 3.367 -37.25 1 95.06 213 ASP A O 1
ATOM 1674 N N . ALA A 1 214 ? -2.689 1.689 -35.781 1 94.88 214 ALA A N 1
ATOM 1675 C CA . ALA A 1 214 ? -1.318 1.912 -35.312 1 94.88 214 ALA A CA 1
ATOM 1676 C C . ALA A 1 214 ? -0.33 1.749 -36.469 1 94.88 214 ALA A C 1
ATOM 1678 O O . ALA A 1 214 ? 0.555 2.588 -36.656 1 94.88 214 ALA A O 1
ATOM 1679 N N . THR A 1 215 ? -0.53 0.713 -37.188 1 92.81 215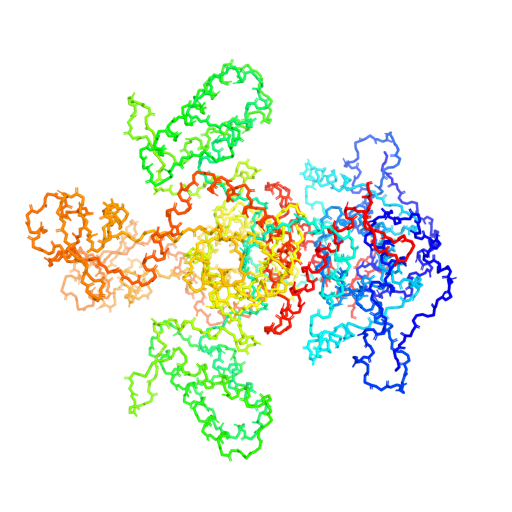 THR A N 1
ATOM 1680 C CA . THR A 1 215 ? 0.367 0.415 -38.312 1 92.81 215 THR A CA 1
ATOM 1681 C C . THR A 1 215 ? 0.274 1.493 -39.375 1 92.81 215 THR A C 1
ATOM 1683 O O . THR A 1 215 ? 1.282 1.859 -40 1 92.81 215 THR A O 1
ATOM 1686 N N . ALA A 1 216 ? -0.904 1.936 -39.594 1 94.12 216 ALA A N 1
ATOM 1687 C CA . ALA A 1 216 ? -1.093 3.01 -40.594 1 94.12 216 ALA A CA 1
ATOM 1688 C C . ALA A 1 216 ? -0.345 4.27 -40.156 1 94.12 216 ALA A C 1
ATOM 1690 O O . ALA A 1 216 ? 0.297 4.926 -40.969 1 94.12 216 ALA A O 1
ATOM 1691 N N . HIS A 1 217 ? -0.446 4.625 -38.906 1 95.38 217 HIS A N 1
ATOM 1692 C CA . HIS A 1 217 ? 0.246 5.801 -38.406 1 95.38 217 HIS A CA 1
ATOM 1693 C C . HIS A 1 217 ? 1.759 5.641 -38.5 1 95.38 217 HIS A C 1
ATOM 1695 O O . HIS A 1 217 ? 2.461 6.582 -38.875 1 95.38 217 HIS A O 1
ATOM 1701 N N . LEU A 1 218 ? 2.244 4.438 -38.219 1 93.75 218 LEU A N 1
ATOM 1702 C CA . LEU A 1 218 ? 3.678 4.176 -38.281 1 93.75 218 LEU A CA 1
ATOM 1703 C C . LEU A 1 218 ? 4.18 4.25 -39.719 1 93.75 218 LEU A C 1
ATOM 1705 O O . LEU A 1 218 ? 5.246 4.812 -39.969 1 93.75 218 LEU A O 1
ATOM 1709 N N . ALA A 1 219 ? 3.391 3.738 -40.594 1 92.31 219 ALA A N 1
ATOM 1710 C CA . ALA A 1 219 ? 3.758 3.752 -42.031 1 92.31 219 ALA A CA 1
ATOM 1711 C C . ALA A 1 219 ? 3.828 5.18 -42.562 1 92.31 219 ALA A C 1
ATOM 1713 O O . ALA A 1 219 ? 4.746 5.523 -43.312 1 92.31 219 ALA A O 1
ATOM 1714 N N . HIS A 1 220 ? 2.9 5.961 -42.188 1 93.44 220 HIS A N 1
ATOM 1715 C CA . HIS A 1 220 ? 2.883 7.344 -42.625 1 93.44 220 HIS A CA 1
ATOM 1716 C C . HIS A 1 220 ? 4.004 8.156 -42 1 93.44 220 HIS A C 1
ATOM 1718 O O . HIS A 1 220 ? 4.547 9.07 -42.625 1 93.44 220 HIS A O 1
ATOM 1724 N N . ALA A 1 221 ? 4.273 7.863 -40.75 1 93.12 221 ALA A N 1
ATOM 1725 C CA . ALA A 1 221 ? 5.32 8.586 -40.031 1 93.12 221 ALA A CA 1
ATOM 1726 C C . ALA A 1 221 ? 6.684 8.375 -40.688 1 93.12 221 ALA A C 1
ATOM 1728 O O . ALA A 1 221 ? 7.547 9.25 -40.625 1 93.12 221 ALA A O 1
ATOM 1729 N N . GLU A 1 222 ? 6.875 7.227 -41.281 1 88.31 222 GLU A N 1
ATOM 1730 C CA . GLU A 1 222 ? 8.133 6.918 -41.969 1 88.31 222 GLU A CA 1
ATOM 1731 C C . GLU A 1 222 ? 8.383 7.871 -43.125 1 88.31 222 GLU A C 1
ATOM 1733 O O . GLU A 1 222 ? 9.531 8.102 -43.5 1 88.31 222 GLU A O 1
ATOM 1738 N N . LYS A 1 223 ? 7.355 8.414 -43.656 1 87.94 223 LYS A N 1
ATOM 1739 C CA . LYS A 1 223 ? 7.457 9.305 -44.812 1 87.94 223 LYS A CA 1
ATOM 1740 C C . LYS A 1 223 ? 7.75 10.742 -44.375 1 87.94 223 LYS A C 1
ATOM 1742 O O . LYS A 1 223 ? 8.039 11.602 -45.188 1 87.94 223 LYS A O 1
ATOM 1747 N N . LEU A 1 224 ? 7.633 10.883 -43.094 1 89.44 224 LEU A N 1
ATOM 1748 C CA . LEU A 1 224 ? 7.867 12.234 -42.594 1 89.44 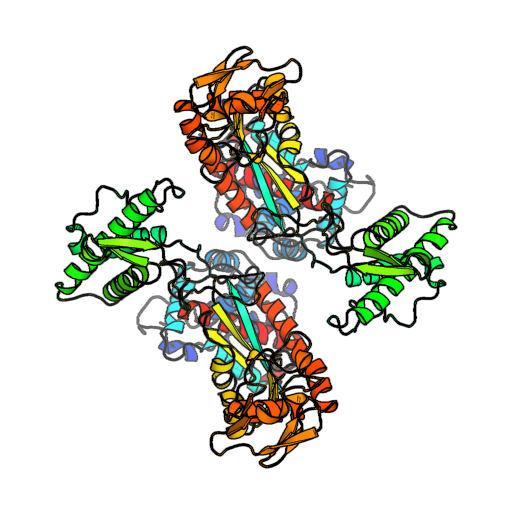224 LEU A CA 1
ATOM 1749 C C . LEU A 1 224 ? 9.359 12.508 -42.438 1 89.44 224 LEU A C 1
ATOM 1751 O O . LEU A 1 224 ? 10.125 11.609 -42.062 1 89.44 224 LEU A O 1
ATOM 1755 N N . ALA A 1 225 ? 9.906 13.586 -42.875 1 76.44 225 ALA A N 1
ATOM 1756 C CA . ALA A 1 225 ? 11.328 13.906 -43 1 76.44 225 ALA A CA 1
ATOM 1757 C C . ALA A 1 225 ? 11.945 14.203 -41.625 1 76.44 225 ALA A C 1
ATOM 1759 O O . ALA A 1 225 ? 13.062 13.766 -41.344 1 76.44 225 ALA A O 1
ATOM 1760 N N . SER A 1 226 ? 11.438 15.078 -40.812 1 84.81 226 SER A N 1
ATOM 1761 C CA . SER A 1 226 ? 12.125 15.539 -39.625 1 84.81 226 SER A CA 1
ATOM 1762 C C . SER A 1 226 ? 11.25 15.359 -38.375 1 84.81 226 SER A C 1
ATOM 1764 O O . SER A 1 226 ? 10.141 15.891 -38.312 1 84.81 226 SER A O 1
ATOM 1766 N N . LEU A 1 227 ? 11.656 14.336 -37.594 1 88.56 227 LEU A N 1
ATOM 1767 C CA . LEU A 1 227 ? 10.938 14.148 -36.312 1 88.56 227 LEU A CA 1
ATOM 1768 C C . LEU A 1 227 ? 11.82 14.508 -35.125 1 88.56 227 LEU A C 1
ATOM 1770 O O . LEU A 1 227 ? 13.031 14.266 -35.156 1 88.56 227 LEU A O 1
ATOM 1774 N N . THR A 1 228 ? 11.266 15.25 -34.188 1 90.25 228 THR A N 1
ATOM 1775 C CA . THR A 1 228 ? 11.953 15.547 -32.938 1 90.25 228 THR A CA 1
ATOM 1776 C C . THR A 1 228 ? 12.141 14.281 -32.125 1 90.25 228 THR A C 1
ATOM 1778 O O . THR A 1 228 ? 11.547 13.242 -32.406 1 90.25 228 THR A O 1
ATOM 1781 N N . GLU A 1 229 ? 12.977 14.328 -31.125 1 86.38 229 GLU A N 1
ATOM 1782 C CA . GLU A 1 229 ? 13.281 13.18 -30.266 1 86.38 229 GLU A CA 1
ATOM 1783 C C . GLU A 1 229 ? 12.031 12.688 -29.547 1 86.38 229 GLU A C 1
ATOM 1785 O O . GLU A 1 229 ? 11.742 11.484 -29.547 1 86.38 229 GLU A O 1
ATOM 1790 N N . PRO A 1 230 ? 11.234 13.625 -29 1 87.75 230 PRO A N 1
ATOM 1791 C CA . PRO A 1 230 ? 10.016 13.148 -28.344 1 87.75 230 PRO A CA 1
ATOM 1792 C C . PRO A 1 230 ? 9.047 12.477 -29.312 1 87.75 230 PRO A C 1
ATOM 1794 O O . PRO A 1 230 ? 8.367 11.516 -28.938 1 87.75 230 PRO A O 1
ATOM 1797 N N . GLN A 1 231 ? 9 12.984 -30.516 1 91.25 231 GLN A N 1
ATOM 1798 C CA . GLN A 1 231 ? 8.133 12.406 -31.531 1 91.25 231 GLN A CA 1
ATOM 1799 C C . GLN A 1 231 ? 8.602 11.008 -31.922 1 91.25 231 GLN A C 1
ATOM 1801 O O . GLN A 1 231 ? 7.789 10.078 -32.031 1 91.25 231 GLN A O 1
ATOM 1806 N N . THR A 1 232 ? 9.883 10.875 -32.062 1 89.38 232 THR A N 1
ATOM 1807 C CA . THR A 1 232 ? 10.477 9.586 -32.406 1 89.38 232 THR A CA 1
ATOM 1808 C C . THR A 1 232 ? 10.242 8.562 -31.297 1 89.38 232 THR A C 1
ATOM 1810 O O . THR A 1 232 ? 9.93 7.406 -31.578 1 89.38 232 THR A O 1
ATOM 1813 N N . GLU A 1 233 ? 10.391 9.031 -30.109 1 89.06 233 GLU A N 1
ATOM 1814 C CA . GLU A 1 233 ? 10.164 8.148 -28.969 1 89.06 233 GLU A CA 1
ATOM 1815 C C . GLU A 1 233 ? 8.711 7.691 -28.906 1 89.06 233 GLU A C 1
ATOM 1817 O O . GLU A 1 233 ? 8.43 6.535 -28.594 1 89.06 233 GLU A O 1
ATOM 1822 N N . ALA A 1 234 ? 7.816 8.594 -29.156 1 92.19 234 ALA A N 1
ATOM 1823 C CA . ALA A 1 234 ? 6.395 8.258 -29.125 1 92.19 234 ALA A CA 1
ATOM 1824 C C . ALA A 1 234 ? 6.051 7.223 -30.188 1 92.19 234 ALA A C 1
ATOM 1826 O O . ALA A 1 234 ? 5.266 6.305 -29.938 1 92.19 234 ALA A O 1
ATOM 1827 N N . LEU A 1 235 ? 6.625 7.367 -31.359 1 92.19 235 LEU A N 1
ATOM 1828 C CA . LEU A 1 235 ? 6.391 6.426 -32.438 1 92.19 235 LEU A CA 1
ATOM 1829 C C . LEU A 1 235 ? 6.996 5.062 -32.125 1 92.19 235 LEU A C 1
ATOM 1831 O O . LEU A 1 235 ? 6.398 4.027 -32.438 1 92.19 235 LEU A O 1
ATOM 1835 N N . GLY A 1 236 ? 8.219 5.172 -31.578 1 89.69 236 GLY A N 1
ATOM 1836 C CA . GLY A 1 236 ? 8.836 3.922 -31.156 1 89.69 236 GLY A CA 1
ATOM 1837 C C . GLY A 1 236 ? 7.992 3.146 -30.172 1 89.69 236 GLY A C 1
ATOM 1838 O O . GLY A 1 236 ? 7.855 1.927 -30.281 1 89.69 236 GLY A O 1
ATOM 1839 N N . LEU A 1 237 ? 7.434 3.871 -29.219 1 91.62 237 LEU A N 1
ATOM 1840 C CA . LEU A 1 237 ? 6.578 3.234 -28.219 1 91.62 237 LEU A CA 1
ATOM 1841 C C . LEU A 1 237 ? 5.312 2.676 -28.859 1 91.62 237 LEU A C 1
ATOM 1843 O O . LEU A 1 237 ? 4.82 1.62 -28.453 1 91.62 237 LEU A O 1
ATOM 1847 N N . LEU A 1 238 ? 4.746 3.367 -29.797 1 93.25 238 LEU A N 1
ATOM 1848 C CA . LEU A 1 238 ? 3.576 2.875 -30.516 1 93.25 238 LEU A CA 1
ATOM 1849 C C . LEU A 1 238 ? 3.883 1.555 -31.219 1 93.25 238 LEU A C 1
ATOM 1851 O O . LEU A 1 238 ? 3.086 0.616 -31.156 1 93.25 238 LEU A O 1
ATOM 1855 N N . GLY A 1 239 ? 5.027 1.542 -31.922 1 90.75 239 GLY A N 1
ATOM 1856 C CA . GLY A 1 239 ? 5.441 0.303 -32.562 1 90.75 239 GLY A CA 1
ATOM 1857 C C . GLY A 1 239 ? 5.562 -0.857 -31.594 1 90.75 239 GLY A C 1
ATOM 1858 O O . GLY A 1 239 ? 5.148 -1.976 -31.891 1 90.75 239 GLY A O 1
ATOM 1859 N N . LEU A 1 240 ? 6.121 -0.559 -30.484 1 89.62 240 LEU A N 1
ATOM 1860 C CA . LEU A 1 240 ? 6.32 -1.592 -29.469 1 89.62 240 LEU A CA 1
ATOM 1861 C C . LEU A 1 240 ? 4.984 -2.105 -28.953 1 89.62 240 LEU A C 1
ATOM 1863 O O . LEU A 1 240 ? 4.766 -3.316 -28.875 1 89.62 240 LEU A O 1
ATOM 1867 N N . VAL A 1 241 ? 4.031 -1.261 -28.594 1 89.5 241 VAL A N 1
ATOM 1868 C CA . VAL A 1 241 ? 2.762 -1.64 -27.984 1 89.5 241 VAL A CA 1
ATOM 1869 C C . VAL A 1 241 ? 1.882 -2.34 -29.016 1 89.5 241 VAL A C 1
ATOM 1871 O O . VAL A 1 241 ? 1.09 -3.221 -28.672 1 89.5 241 VAL A O 1
ATOM 1874 N N . ALA A 1 242 ? 2.035 -1.974 -30.25 1 90.75 242 ALA A N 1
ATOM 1875 C CA . ALA A 1 242 ? 1.241 -2.574 -31.312 1 90.75 242 ALA A CA 1
ATOM 1876 C C . ALA A 1 242 ? 1.671 -4.016 -31.578 1 90.75 242 ALA A C 1
ATOM 1878 O O . ALA A 1 242 ? 0.907 -4.805 -32.125 1 90.75 242 ALA A O 1
ATOM 1879 N N . GLY A 1 243 ? 2.855 -4.363 -31.125 1 85.62 243 GLY A N 1
ATOM 1880 C CA . GLY A 1 243 ? 3.379 -5.68 -31.453 1 85.62 243 GLY A CA 1
ATOM 1881 C C . GLY A 1 243 ? 3.566 -6.57 -30.25 1 85.62 243 GLY A C 1
ATOM 1882 O O . GLY A 1 243 ? 3.695 -7.789 -30.375 1 85.62 243 GLY A O 1
ATOM 1883 N N . GLN A 1 244 ? 3.574 -6.039 -29.062 1 85.75 244 GLN A N 1
ATOM 1884 C CA . GLN A 1 244 ? 4.051 -6.801 -27.922 1 85.75 244 GLN A CA 1
ATOM 1885 C C . GLN A 1 244 ? 3.012 -7.824 -27.469 1 85.75 244 GLN A C 1
ATOM 1887 O O . GLN A 1 244 ? 3.365 -8.898 -26.984 1 85.75 244 GLN A O 1
ATOM 1892 N N . ASP A 1 245 ? 1.661 -7.508 -27.562 1 85.06 245 ASP A N 1
ATOM 1893 C CA . ASP A 1 245 ? 0.658 -8.375 -26.953 1 85.06 245 ASP A CA 1
ATOM 1894 C C . ASP A 1 245 ? -0.296 -8.938 -28 1 85.06 245 ASP A C 1
ATOM 1896 O O . ASP A 1 245 ? -1.433 -9.297 -27.688 1 85.06 245 ASP A O 1
ATOM 1900 N N . VAL A 1 246 ? 0.084 -8.938 -29.297 1 85.75 246 VAL A N 1
ATOM 1901 C CA . VAL A 1 246 ? -0.853 -9.367 -30.328 1 85.75 246 VAL A CA 1
ATOM 1902 C C . VAL A 1 246 ? -0.207 -10.453 -31.188 1 85.75 246 VAL A C 1
ATOM 1904 O O . VAL A 1 246 ? 1.02 -10.531 -31.281 1 85.75 246 VAL A O 1
ATOM 1907 N N . GLU A 1 247 ? -1.038 -11.305 -31.578 1 85.88 247 GLU A N 1
ATOM 1908 C CA . GLU A 1 247 ? -0.627 -12.344 -32.5 1 85.88 247 GLU A CA 1
ATOM 1909 C C . GLU A 1 247 ? -1.527 -12.367 -33.75 1 85.88 247 GLU A C 1
ATOM 1911 O O . GLU A 1 247 ? -2.736 -12.148 -33.625 1 85.88 247 GLU A O 1
ATOM 1916 N N . CYS A 1 248 ? -0.936 -12.508 -34.844 1 83.31 248 CYS A N 1
ATOM 1917 C CA . CYS A 1 248 ? -1.673 -12.5 -36.094 1 83.31 248 CYS A CA 1
ATOM 1918 C C . CYS A 1 248 ? -2.447 -13.805 -36.281 1 83.31 248 CYS A C 1
ATOM 1920 O O . CYS A 1 248 ? -1.875 -14.891 -36.188 1 83.31 248 CYS A O 1
ATOM 1922 N N . VAL A 1 249 ? -3.723 -13.758 -36.375 1 80.81 249 VAL A N 1
ATOM 1923 C CA . VAL A 1 249 ? -4.586 -14.922 -36.594 1 80.81 249 VAL A CA 1
ATOM 1924 C C . VAL A 1 249 ? -4.688 -15.219 -38.094 1 80.81 249 VAL A C 1
ATOM 1926 O O . VAL A 1 249 ? -4.621 -16.375 -38.5 1 80.81 249 VAL A O 1
ATOM 1929 N N . ASP A 1 250 ? -4.945 -14.203 -38.875 1 82.06 250 ASP A N 1
ATOM 1930 C CA . ASP A 1 250 ? -5.059 -14.297 -40.312 1 82.06 250 ASP A CA 1
ATOM 1931 C C . ASP A 1 250 ? -4.324 -13.148 -41 1 82.06 250 ASP A C 1
ATOM 1933 O O . ASP A 1 250 ? -4.805 -12.016 -41 1 82.06 250 ASP A O 1
ATOM 1937 N N . ALA A 1 251 ? -3.248 -13.43 -41.594 1 76.69 251 ALA A N 1
ATOM 1938 C CA . ALA A 1 251 ? -2.4 -12.414 -42.188 1 76.69 251 ALA A CA 1
ATOM 1939 C C . ALA A 1 251 ? -3.096 -11.773 -43.406 1 76.69 251 ALA A C 1
ATOM 1941 O O . ALA A 1 251 ? -2.953 -10.57 -43.625 1 76.69 251 ALA A O 1
ATOM 1942 N N . LYS A 1 252 ? -3.844 -12.578 -44.156 1 76.25 252 LYS A N 1
ATOM 1943 C CA . LYS A 1 252 ? -4.496 -12.062 -45.375 1 76.25 252 LYS A CA 1
ATOM 1944 C C . LYS A 1 252 ? -5.613 -11.086 -45 1 76.25 252 LYS A C 1
ATOM 1946 O O . LYS A 1 252 ? -5.785 -10.062 -45.656 1 76.25 252 LYS A O 1
ATOM 1951 N N . GLU A 1 253 ? -6.297 -11.289 -43.906 1 79.69 253 GLU A N 1
ATOM 1952 C CA . GLU A 1 253 ? -7.434 -10.453 -43.531 1 79.69 253 GLU A CA 1
ATOM 1953 C C . GLU A 1 253 ? -7.031 -9.422 -42.469 1 79.69 253 GLU A C 1
ATOM 1955 O O . GLU A 1 253 ? -7.832 -8.562 -42.094 1 79.69 253 GLU A O 1
ATOM 1960 N N . GLY A 1 254 ? -5.777 -9.445 -42.125 1 79.44 254 GLY A N 1
ATOM 1961 C CA . GLY A 1 254 ? -5.32 -8.492 -41.125 1 79.44 254 GLY A CA 1
ATOM 1962 C C . GLY A 1 254 ? -6 -8.672 -39.781 1 79.44 254 GLY A C 1
ATOM 1963 O O . GLY A 1 254 ? -6.391 -7.691 -39.156 1 79.44 254 GLY A O 1
ATOM 1964 N N . ARG A 1 255 ? -6.262 -9.828 -39.406 1 85 255 ARG A N 1
ATOM 1965 C CA . ARG A 1 255 ? -6.93 -10.125 -38.125 1 85 255 ARG A CA 1
ATOM 1966 C C . ARG A 1 255 ? -5.918 -10.453 -37.031 1 85 255 ARG A C 1
ATOM 1968 O O . ARG A 1 255 ? -4.992 -11.234 -37.281 1 85 255 ARG A O 1
ATOM 1975 N N . TRP A 1 256 ? -6.098 -9.75 -36 1 87.81 256 TRP A N 1
ATOM 1976 C CA . TRP A 1 256 ? -5.18 -9.891 -34.875 1 87.81 256 TRP A CA 1
ATOM 1977 C C . TRP A 1 256 ? -5.934 -10.273 -33.594 1 87.81 256 TRP A C 1
ATOM 1979 O O . TRP A 1 256 ? -7.098 -9.914 -33.438 1 87.81 256 TRP A O 1
ATOM 1989 N N . ARG A 1 257 ? -5.289 -11.117 -32.75 1 86.62 257 ARG A N 1
ATOM 1990 C CA . ARG A 1 257 ? -5.836 -11.445 -31.438 1 86.62 257 ARG A CA 1
ATOM 1991 C C . ARG A 1 257 ? -4.82 -11.164 -30.344 1 86.62 257 ARG A C 1
ATOM 1993 O O . ARG A 1 257 ? -3.621 -11.062 -30.609 1 86.62 257 ARG A O 1
ATOM 2000 N N . ILE A 1 258 ? -5.332 -10.875 -29.109 1 84.06 258 ILE A N 1
ATOM 2001 C CA . ILE A 1 258 ? -4.461 -10.672 -27.953 1 84.06 258 ILE A CA 1
ATOM 2002 C C . ILE A 1 258 ? -3.736 -11.977 -27.625 1 84.06 258 ILE A C 1
ATOM 2004 O O . ILE A 1 258 ? -4.371 -13.023 -27.438 1 84.06 258 ILE A O 1
ATOM 2008 N N . ALA A 1 259 ? -2.496 -11.953 -27.594 1 77.88 259 ALA A N 1
ATOM 2009 C CA . ALA A 1 259 ? -1.674 -13.133 -27.359 1 77.88 259 ALA A CA 1
ATOM 2010 C C . ALA A 1 259 ? -1.852 -13.641 -25.922 1 77.88 259 ALA A C 1
ATOM 2012 O O . ALA A 1 259 ? -2.01 -12.844 -25 1 77.88 259 ALA A O 1
ATOM 2013 N N . ARG A 1 260 ? -1.987 -14.844 -25.719 1 69.69 260 ARG A N 1
ATOM 2014 C CA . ARG A 1 260 ? -2.092 -15.461 -24.391 1 69.69 260 ARG A CA 1
ATOM 2015 C C . ARG A 1 260 ? -0.719 -15.602 -23.75 1 69.69 260 ARG A C 1
ATOM 2017 O O . ARG A 1 260 ? -0.34 -16.688 -23.312 1 69.69 260 ARG A O 1
ATOM 2024 N N . ARG A 1 261 ? 0.253 -14.773 -24.109 1 66.31 261 ARG A N 1
ATOM 2025 C CA . ARG A 1 261 ? 1.582 -14.758 -23.516 1 66.31 261 ARG A CA 1
ATOM 2026 C C . ARG A 1 261 ? 1.983 -13.344 -23.109 1 66.31 261 ARG A C 1
ATOM 2028 O O . ARG A 1 261 ? 1.612 -12.375 -23.781 1 66.31 261 ARG A O 1
ATOM 2035 N N . VAL A 1 262 ? 2.475 -13.25 -21.859 1 64.31 262 VAL A N 1
ATOM 2036 C CA . VAL A 1 262 ? 2.984 -11.938 -21.469 1 64.31 262 VAL A CA 1
ATOM 2037 C C . VAL A 1 262 ? 4.449 -11.812 -21.875 1 64.31 262 VAL A C 1
ATOM 2039 O O . VAL A 1 262 ? 5.262 -12.688 -21.578 1 64.31 262 VAL A O 1
ATOM 2042 N N . ALA A 1 263 ? 4.715 -10.859 -22.734 1 68.94 263 ALA A N 1
ATOM 2043 C CA . ALA A 1 263 ? 6.102 -10.57 -23.094 1 68.94 263 ALA A CA 1
ATOM 2044 C C . ALA A 1 263 ? 6.961 -10.367 -21.844 1 68.94 263 ALA A C 1
ATOM 2046 O O . ALA A 1 263 ? 6.504 -9.805 -20.859 1 68.94 263 ALA A O 1
ATOM 2047 N N . THR A 1 264 ? 8.164 -10.906 -21.734 1 67.62 264 THR A N 1
ATOM 2048 C CA . THR A 1 264 ? 9.086 -10.836 -20.594 1 67.62 264 THR A CA 1
ATOM 2049 C C . THR A 1 264 ? 9.367 -9.383 -20.219 1 67.62 264 THR A C 1
ATOM 2051 O O . THR A 1 264 ? 9.445 -9.047 -19.031 1 67.62 264 THR A O 1
ATOM 2054 N N . ASP A 1 265 ? 9.461 -8.508 -21.266 1 76.94 265 ASP A N 1
ATOM 2055 C CA . ASP A 1 265 ? 9.742 -7.094 -21.016 1 76.94 265 ASP A CA 1
ATOM 2056 C C . ASP A 1 265 ? 8.57 -6.219 -21.469 1 76.94 265 ASP A C 1
ATOM 2058 O O . ASP A 1 265 ? 8.766 -5.16 -22.062 1 76.94 265 ASP A O 1
ATOM 2062 N N . ARG A 1 266 ? 7.473 -6.664 -21.078 1 80.19 266 ARG A N 1
ATOM 2063 C CA . ARG A 1 266 ? 6.262 -5.98 -21.516 1 80.19 266 ARG A CA 1
ATOM 2064 C C . ARG A 1 266 ? 6.184 -4.574 -20.938 1 80.19 266 ARG A C 1
ATOM 2066 O O . ARG A 1 266 ? 6.398 -4.375 -19.75 1 80.19 266 ARG A O 1
ATOM 2073 N N . VAL A 1 267 ? 5.961 -3.639 -21.875 1 82.81 267 VAL A N 1
ATOM 2074 C CA . VAL A 1 267 ? 5.602 -2.295 -21.438 1 82.81 267 VAL A CA 1
ATOM 2075 C C . VAL A 1 267 ? 4.207 -2.312 -20.828 1 82.81 267 VAL A C 1
ATOM 2077 O O . VAL A 1 267 ? 3.246 -2.76 -21.453 1 82.81 267 VAL A O 1
ATOM 2080 N N . ILE A 1 268 ? 4.094 -1.832 -19.625 1 84 268 ILE A N 1
ATOM 2081 C CA . ILE A 1 268 ? 2.826 -2.018 -18.938 1 84 268 ILE A CA 1
ATOM 2082 C C . ILE A 1 268 ? 2.051 -0.703 -18.922 1 84 268 ILE A C 1
ATOM 2084 O O . ILE A 1 268 ? 0.868 -0.677 -18.562 1 84 268 ILE A O 1
ATOM 2088 N N . SER A 1 269 ? 2.721 0.379 -19.25 1 87.31 269 SER A N 1
ATOM 2089 C CA . SER A 1 269 ? 2.061 1.68 -19.297 1 87.31 269 SER A CA 1
ATOM 2090 C C . SER A 1 269 ? 2.725 2.604 -20.312 1 87.31 269 SER A C 1
ATOM 2092 O O . SER A 1 269 ? 3.953 2.668 -20.391 1 87.31 269 SER A O 1
ATOM 2094 N N . THR A 1 270 ? 1.927 3.254 -21.047 1 88.19 270 THR A N 1
ATOM 2095 C CA . THR A 1 270 ? 2.475 4.188 -22.016 1 88.19 270 THR A CA 1
ATOM 2096 C C . THR A 1 270 ? 2.873 5.5 -21.344 1 88.19 270 THR A C 1
ATOM 2098 O O . THR A 1 270 ? 3.602 6.305 -21.922 1 88.19 270 THR A O 1
ATOM 2101 N N . VAL A 1 271 ? 2.41 5.691 -20.156 1 84.19 271 VAL A N 1
ATOM 2102 C CA . VAL A 1 271 ? 2.723 6.898 -19.406 1 84.19 271 VAL A CA 1
ATOM 2103 C C . VAL A 1 271 ? 4.086 6.75 -18.734 1 84.19 271 VAL A C 1
ATOM 2105 O O . VAL A 1 271 ? 4.859 7.707 -18.672 1 84.19 271 VAL A O 1
ATOM 2108 N N . ASP A 1 272 ? 4.367 5.586 -18.297 1 87.12 272 ASP A N 1
ATOM 2109 C CA . ASP A 1 272 ? 5.672 5.219 -17.766 1 87.12 272 ASP A CA 1
ATOM 2110 C C . ASP A 1 272 ? 6.227 3.98 -18.453 1 87.12 272 ASP A C 1
ATOM 2112 O O . ASP A 1 272 ? 6.195 2.881 -17.906 1 87.12 272 ASP A O 1
ATOM 2116 N N . PRO A 1 273 ? 6.832 4.199 -19.531 1 85.5 273 PRO A N 1
ATOM 2117 C CA . PRO A 1 273 ? 7.238 3.074 -20.375 1 85.5 273 PRO A CA 1
ATOM 2118 C C . PRO A 1 273 ? 8.359 2.242 -19.734 1 85.5 273 PRO A C 1
ATOM 2120 O O . PRO A 1 273 ? 8.648 1.139 -20.203 1 85.5 273 PRO A O 1
ATOM 2123 N N . ASP A 1 274 ? 8.961 2.717 -18.734 1 85.94 274 ASP A N 1
ATOM 2124 C CA . ASP A 1 274 ? 10.07 1.989 -18.109 1 85.94 274 ASP A CA 1
ATOM 2125 C C . ASP A 1 274 ? 9.562 1.011 -17.062 1 85.94 274 ASP A C 1
ATOM 2127 O O . ASP A 1 274 ? 10.281 0.106 -16.641 1 85.94 274 ASP A O 1
ATOM 2131 N N . ALA A 1 275 ? 8.391 1.201 -16.562 1 83.75 275 ALA A N 1
ATOM 2132 C CA . ALA A 1 275 ? 7.816 0.314 -15.555 1 83.75 275 ALA A CA 1
ATOM 2133 C C . ALA A 1 275 ? 7.562 -1.077 -16.125 1 83.75 275 ALA A C 1
ATOM 2135 O O . ALA A 1 275 ? 7.188 -1.216 -17.297 1 83.75 275 ALA A O 1
ATOM 2136 N N . ARG A 1 276 ? 7.781 -2.102 -15.312 1 82.62 276 ARG A N 1
ATOM 2137 C CA . ARG A 1 276 ? 7.594 -3.486 -15.742 1 82.62 276 ARG A CA 1
ATOM 2138 C C . ARG A 1 276 ? 6.891 -4.301 -14.656 1 82.62 276 ARG A C 1
ATOM 2140 O O . ARG A 1 276 ? 6.762 -3.848 -13.516 1 82.62 276 ARG A O 1
ATOM 2147 N N . HIS A 1 277 ? 6.398 -5.434 -15.109 1 78.06 277 HIS A N 1
ATOM 2148 C CA . HIS A 1 277 ? 5.938 -6.418 -14.141 1 78.06 277 HIS A CA 1
ATOM 2149 C C . HIS A 1 277 ? 7.105 -7.031 -13.375 1 78.06 277 HIS A C 1
ATOM 2151 O O . HIS A 1 277 ? 8.117 -7.402 -13.977 1 78.06 277 HIS A O 1
ATOM 2157 N N . VAL A 1 278 ? 6.914 -6.895 -12.086 1 74.56 278 VAL A N 1
ATOM 2158 C CA . VAL A 1 278 ? 7.98 -7.461 -11.266 1 74.56 278 VAL A CA 1
ATOM 2159 C C . VAL A 1 278 ? 7.449 -8.656 -10.477 1 74.56 278 VAL A C 1
ATOM 2161 O O . VAL A 1 278 ? 6.438 -8.547 -9.781 1 74.56 278 VAL A O 1
ATOM 2164 N N . HIS A 1 279 ? 7.883 -9.867 -10.672 1 66.75 279 HIS A N 1
ATOM 2165 C CA . HIS A 1 279 ? 7.465 -11.07 -9.961 1 66.75 279 HIS A CA 1
ATOM 2166 C C . HIS A 1 279 ? 8.477 -11.445 -8.883 1 66.75 279 HIS A C 1
ATOM 2168 O O . HIS A 1 279 ? 9.594 -11.867 -9.195 1 66.75 279 HIS A O 1
ATOM 2174 N N . LYS A 1 280 ? 8.273 -10.844 -7.66 1 59.34 280 LYS A N 1
ATOM 2175 C CA . LYS A 1 280 ? 9.172 -11.312 -6.609 1 59.34 280 LYS A CA 1
ATOM 2176 C C . LYS A 1 280 ? 8.734 -12.672 -6.078 1 59.34 280 LYS A C 1
ATOM 2178 O O . LYS A 1 280 ? 9.57 -13.508 -5.73 1 59.34 280 LYS A O 1
ATOM 2183 N N . SER A 1 281 ? 7.367 -12.758 -5.902 1 55.41 281 SER A N 1
ATOM 2184 C CA . SER A 1 281 ? 6.824 -14.055 -5.5 1 55.41 281 SER A CA 1
ATOM 2185 C C . SER A 1 281 ? 5.621 -14.438 -6.352 1 55.41 281 SER A C 1
ATOM 2187 O O . SER A 1 281 ? 5.062 -13.594 -7.062 1 55.41 281 SER A O 1
ATOM 2189 N N . ARG A 1 282 ? 5.43 -15.664 -6.492 1 52.91 282 ARG A N 1
ATOM 2190 C CA . ARG A 1 282 ? 4.309 -16.172 -7.27 1 52.91 282 ARG A CA 1
ATOM 2191 C C . ARG A 1 282 ? 3.012 -15.469 -6.887 1 52.91 282 ARG A C 1
ATOM 2193 O O . ARG A 1 282 ? 2.182 -15.172 -7.75 1 52.91 282 ARG A O 1
ATOM 2200 N N . ALA A 1 283 ? 2.875 -15.203 -5.594 1 52.53 283 ALA A N 1
ATOM 2201 C CA . ALA A 1 283 ? 1.571 -14.766 -5.102 1 52.53 283 ALA A CA 1
ATOM 2202 C C . ALA A 1 283 ? 1.391 -13.258 -5.285 1 52.53 283 ALA A C 1
ATOM 2204 O O . ALA A 1 283 ? 0.262 -12.766 -5.32 1 52.53 283 ALA A O 1
ATOM 2205 N N . ARG A 1 284 ? 2.596 -12.68 -5.551 1 59.19 284 ARG A N 1
ATOM 2206 C CA . ARG A 1 284 ? 2.408 -11.234 -5.539 1 59.19 284 ARG A CA 1
ATOM 2207 C C . ARG A 1 284 ? 3.158 -10.578 -6.695 1 59.19 284 ARG A C 1
ATOM 2209 O O . ARG A 1 284 ? 4.387 -10.633 -6.754 1 59.19 284 ARG A O 1
ATOM 2216 N N . ALA A 1 285 ? 2.465 -10.195 -7.652 1 66.56 285 ALA A N 1
ATOM 2217 C CA . ALA A 1 285 ? 3.057 -9.414 -8.734 1 66.56 285 ALA A CA 1
ATOM 2218 C C . ALA A 1 285 ? 2.893 -7.914 -8.484 1 66.56 285 ALA A C 1
ATOM 2220 O O . ALA A 1 285 ? 1.833 -7.469 -8.031 1 66.56 285 ALA A O 1
ATOM 2221 N N . ILE A 1 286 ? 4.066 -7.223 -8.398 1 75.06 286 ILE A N 1
ATOM 2222 C CA . ILE A 1 286 ? 4.051 -5.773 -8.25 1 75.06 286 ILE A CA 1
ATOM 2223 C C . ILE A 1 286 ? 4.59 -5.121 -9.523 1 75.06 286 ILE A C 1
ATOM 2225 O O . ILE A 1 286 ? 5.551 -5.613 -10.125 1 75.06 286 ILE A O 1
ATOM 2229 N N . ASP A 1 287 ? 3.951 -4.156 -9.984 1 82.94 287 ASP A N 1
ATOM 2230 C CA . ASP A 1 287 ? 4.391 -3.416 -11.164 1 82.94 287 ASP A CA 1
ATOM 2231 C C . ASP A 1 287 ? 5.273 -2.232 -10.773 1 82.94 287 ASP A C 1
ATOM 2233 O O . ASP A 1 287 ? 4.898 -1.428 -9.922 1 82.94 287 ASP A O 1
ATOM 2237 N N . GLY A 1 288 ? 6.488 -2.258 -11.281 1 88.94 288 GLY A N 1
ATOM 2238 C CA . GLY A 1 288 ? 7.32 -1.105 -10.984 1 88.94 288 GLY A CA 1
ATOM 2239 C C . GLY A 1 288 ? 8.789 -1.334 -11.289 1 88.94 288 GLY A C 1
ATOM 2240 O O . GLY A 1 288 ? 9.148 -1.693 -12.414 1 88.94 288 GLY A O 1
ATOM 2241 N N . TYR A 1 289 ? 9.633 -1.003 -10.383 1 91.06 289 TYR A N 1
ATOM 2242 C CA . TYR A 1 289 ? 11.078 -0.981 -10.539 1 91.06 289 TYR A CA 1
ATOM 2243 C C . TYR A 1 289 ? 11.758 -1.795 -9.438 1 91.06 289 TYR A C 1
ATOM 2245 O O . TYR A 1 289 ? 11.094 -2.252 -8.5 1 91.06 289 TYR A O 1
ATOM 2253 N N . LYS A 1 290 ? 13.055 -2.057 -9.648 1 91.94 290 LYS A N 1
ATOM 2254 C CA . LYS A 1 290 ? 13.875 -2.66 -8.594 1 91.94 290 LYS A CA 1
ATOM 2255 C C . LYS A 1 290 ? 14.883 -1.661 -8.039 1 91.94 290 LYS A C 1
ATOM 2257 O O . LYS A 1 290 ? 15.586 -0.993 -8.805 1 91.94 290 LYS A O 1
ATOM 2262 N N . GLY A 1 291 ? 14.828 -1.462 -6.754 1 94.19 291 GLY A N 1
ATOM 2263 C CA . GLY A 1 291 ? 15.859 -0.71 -6.062 1 94.19 291 GLY A CA 1
ATOM 2264 C C . GLY A 1 291 ? 16.969 -1.589 -5.508 1 94.19 291 GLY A C 1
ATOM 2265 O O . GLY A 1 291 ? 16.688 -2.588 -4.84 1 94.19 291 GLY A O 1
ATOM 2266 N N . HIS A 1 292 ? 18.219 -1.293 -5.848 1 96.38 292 HIS A N 1
ATOM 2267 C CA . HIS A 1 292 ? 19.391 -2.057 -5.422 1 96.38 292 HIS A CA 1
ATOM 2268 C C . HIS A 1 292 ? 20.25 -1.254 -4.453 1 96.38 292 HIS A C 1
ATOM 2270 O O . HIS A 1 292 ? 20.438 -0.049 -4.633 1 96.38 292 HIS A O 1
ATOM 2276 N N . VAL A 1 293 ? 20.734 -1.961 -3.42 1 97.19 293 VAL A N 1
ATOM 2277 C CA . VAL A 1 293 ? 21.578 -1.258 -2.455 1 97.19 293 VAL A CA 1
ATOM 2278 C C . VAL A 1 293 ? 22.75 -2.146 -2.043 1 97.19 293 VAL A C 1
ATOM 2280 O O . VAL A 1 293 ? 22.656 -3.375 -2.123 1 97.19 293 VAL A O 1
ATOM 2283 N N . ALA A 1 294 ? 23.844 -1.607 -1.759 1 97.38 294 ALA A N 1
ATOM 2284 C CA . ALA A 1 294 ? 24.938 -2.166 -0.977 1 97.38 294 ALA A CA 1
ATOM 2285 C C . ALA A 1 294 ? 25.047 -1.482 0.383 1 97.38 294 ALA A C 1
ATOM 228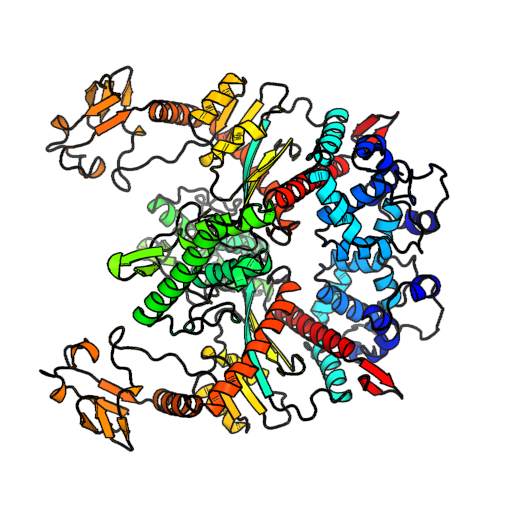7 O O . ALA A 1 294 ? 25.031 -0.252 0.469 1 97.38 294 ALA A O 1
ATOM 2288 N N . VAL A 1 295 ? 25.078 -2.266 1.426 1 97.38 295 VAL A N 1
ATOM 2289 C CA . VAL A 1 295 ? 25 -1.7 2.768 1 97.38 295 VAL A CA 1
ATOM 2290 C C . VAL A 1 295 ? 26.109 -2.277 3.641 1 97.38 295 VAL A C 1
ATOM 2292 O O . VAL A 1 295 ? 26.453 -3.457 3.523 1 97.38 295 VAL A O 1
ATOM 2295 N N . GLU A 1 296 ? 26.75 -1.44 4.383 1 96.75 296 GLU A N 1
ATOM 2296 C CA . GLU A 1 296 ? 27.547 -1.929 5.5 1 96.75 296 GLU A CA 1
ATOM 2297 C C . GLU A 1 296 ? 26.672 -2.346 6.676 1 96.75 296 GLU A C 1
ATOM 2299 O O . GLU A 1 296 ? 25.953 -1.519 7.25 1 96.75 296 GLU A O 1
ATOM 2304 N N . PRO A 1 297 ? 26.609 -3.596 7.004 1 94.81 297 PRO A N 1
ATOM 2305 C CA . PRO A 1 297 ? 25.578 -4.156 7.871 1 94.81 297 PRO A CA 1
ATOM 2306 C C . PRO A 1 297 ? 25.672 -3.652 9.312 1 94.81 297 PRO A C 1
ATOM 2308 O O . PRO A 1 297 ? 24.672 -3.604 10.023 1 94.81 297 PRO A O 1
ATOM 2311 N N . ASP A 1 298 ? 26.766 -3.246 9.836 1 91.62 298 ASP A N 1
ATOM 2312 C CA . ASP A 1 298 ? 26.906 -2.861 11.234 1 91.62 298 ASP A CA 1
ATOM 2313 C C . ASP A 1 298 ? 26.438 -1.428 11.461 1 91.62 298 ASP A C 1
ATOM 2315 O O . ASP A 1 298 ? 25.672 -1.162 12.398 1 91.62 298 ASP A O 1
ATOM 2319 N N . SER A 1 299 ? 26.906 -0.534 10.594 1 92.38 299 SER A N 1
ATOM 2320 C CA . SER A 1 299 ? 26.531 0.867 10.727 1 92.38 299 SER A CA 1
ATOM 2321 C C . SER A 1 299 ? 25.156 1.132 10.102 1 92.38 299 SER A C 1
ATOM 2323 O O . SER A 1 299 ? 24.453 2.053 10.508 1 92.38 299 SER A O 1
ATOM 2325 N N . GLY A 1 300 ? 24.844 0.374 9.094 1 94.12 300 GLY A N 1
ATOM 2326 C CA . GLY A 1 300 ? 23.609 0.598 8.359 1 94.12 300 GLY A CA 1
ATOM 2327 C C . GLY A 1 300 ? 23.75 1.618 7.25 1 94.12 300 GLY A C 1
ATOM 2328 O O . GLY A 1 300 ? 22.75 2.029 6.645 1 94.12 300 GLY A O 1
ATOM 2329 N N . ILE A 1 301 ? 25 1.992 6.969 1 96.31 301 ILE A N 1
ATOM 2330 C CA . ILE A 1 301 ? 25.266 2.986 5.934 1 96.31 301 ILE A CA 1
ATOM 2331 C C . ILE A 1 301 ? 25.125 2.344 4.555 1 96.31 301 ILE A C 1
ATOM 2333 O O . ILE A 1 301 ? 25.656 1.251 4.32 1 96.31 301 ILE A O 1
ATOM 2337 N N . VAL A 1 302 ? 24.375 2.988 3.686 1 96.62 302 VAL A N 1
ATOM 2338 C CA . VAL A 1 302 ? 24.266 2.568 2.293 1 96.62 302 VAL A CA 1
ATOM 2339 C C . VAL A 1 302 ? 25.453 3.104 1.492 1 96.62 302 VAL A C 1
ATOM 2341 O O . VAL A 1 302 ? 25.609 4.316 1.345 1 96.62 302 VAL A O 1
ATOM 2344 N N . THR A 1 303 ? 26.25 2.24 0.96 1 95.75 303 THR A N 1
ATOM 2345 C CA . THR A 1 303 ? 27.469 2.658 0.274 1 95.75 303 THR A CA 1
ATOM 2346 C C . THR A 1 303 ? 27.203 2.861 -1.216 1 95.75 303 THR A C 1
ATOM 2348 O O . THR A 1 303 ? 27.938 3.602 -1.883 1 95.75 303 THR A O 1
ATOM 2351 N N . ALA A 1 304 ? 26.234 2.189 -1.703 1 95.31 304 ALA A N 1
ATOM 2352 C CA . ALA A 1 304 ? 25.844 2.334 -3.104 1 95.31 304 ALA A CA 1
ATOM 2353 C C . ALA A 1 304 ? 24.375 2.018 -3.299 1 95.31 304 ALA A C 1
ATOM 2355 O O . ALA A 1 304 ? 23.797 1.211 -2.562 1 95.31 304 ALA A O 1
ATOM 2356 N N . ALA A 1 305 ? 23.766 2.697 -4.215 1 95.19 305 ALA A N 1
ATOM 2357 C CA . ALA A 1 305 ? 22.359 2.48 -4.508 1 95.19 305 ALA A CA 1
ATOM 2358 C C . ALA A 1 305 ? 22.031 2.807 -5.965 1 95.19 305 ALA A C 1
ATOM 2360 O O . ALA A 1 305 ? 22.656 3.695 -6.555 1 95.19 305 ALA A O 1
ATOM 2361 N N . THR A 1 306 ? 21.109 2.051 -6.555 1 93.88 306 THR A N 1
ATOM 2362 C CA . THR A 1 306 ? 20.641 2.324 -7.906 1 93.88 306 THR A CA 1
ATOM 2363 C C . THR A 1 306 ? 19.266 1.708 -8.133 1 93.88 306 THR A C 1
ATOM 2365 O O . THR A 1 306 ? 18.734 1.005 -7.262 1 93.88 306 THR A O 1
ATOM 2368 N N . ILE A 1 307 ? 18.625 2.123 -9.203 1 92.88 307 ILE A N 1
ATOM 2369 C CA . ILE A 1 307 ? 17.328 1.567 -9.578 1 92.88 307 ILE A CA 1
ATOM 2370 C C . ILE A 1 307 ? 17.406 0.992 -10.992 1 92.88 307 ILE A C 1
ATOM 2372 O O . ILE A 1 307 ? 18.141 1.515 -11.844 1 92.88 307 ILE A O 1
ATOM 2376 N N . THR A 1 308 ? 16.812 -0.101 -11.227 1 92.94 308 THR A N 1
ATOM 2377 C CA . THR A 1 308 ? 16.719 -0.699 -12.555 1 92.94 308 THR A CA 1
ATOM 2378 C C . THR A 1 308 ? 15.258 -1.024 -12.891 1 92.94 308 THR A C 1
ATOM 2380 O O . THR A 1 308 ? 14.375 -0.905 -12.039 1 92.94 308 THR A O 1
ATOM 2383 N N . LYS A 1 309 ? 15.109 -1.348 -14.18 1 89.44 309 LYS A N 1
ATOM 2384 C CA . LYS A 1 309 ? 13.812 -1.915 -14.562 1 89.44 309 LYS A CA 1
ATOM 2385 C C . LYS A 1 309 ? 13.539 -3.213 -13.805 1 89.44 309 LYS A C 1
ATOM 2387 O O . LYS A 1 309 ? 14.477 -3.891 -13.367 1 89.44 309 LYS A O 1
ATOM 2392 N N . GLY A 1 310 ? 12.32 -3.498 -13.672 1 85.69 310 GLY A N 1
ATOM 2393 C CA . GLY A 1 310 ? 11.898 -4.66 -12.898 1 85.69 310 GLY A CA 1
ATOM 2394 C C . GLY A 1 310 ? 12.414 -5.969 -13.469 1 85.69 310 GLY A C 1
ATOM 2395 O O . GLY A 1 310 ? 12.57 -6.949 -12.742 1 85.69 310 GLY A O 1
ATOM 2396 N N . THR A 1 311 ? 12.758 -6.039 -14.734 1 85.69 311 THR A N 1
ATOM 2397 C CA . THR A 1 311 ? 13.125 -7.285 -15.406 1 85.69 311 THR A CA 1
ATOM 2398 C C . THR A 1 311 ? 14.617 -7.543 -15.281 1 85.69 311 THR A C 1
ATOM 2400 O O . THR A 1 311 ? 15.086 -8.648 -15.562 1 85.69 311 THR A O 1
ATOM 2403 N N . VAL A 1 312 ? 15.391 -6.621 -14.805 1 88.44 312 VAL A N 1
ATOM 2404 C CA . VAL A 1 312 ? 16.828 -6.77 -14.695 1 88.44 312 VAL A CA 1
ATOM 2405 C C . VAL A 1 312 ? 17.172 -7.68 -13.508 1 88.44 312 VAL A C 1
ATOM 2407 O O . VAL A 1 312 ? 16.719 -7.441 -12.391 1 88.44 312 VAL A O 1
ATOM 2410 N N . PRO A 1 313 ? 17.875 -8.711 -13.805 1 90.25 313 PRO A N 1
ATOM 2411 C CA . PRO A 1 313 ? 18.281 -9.594 -12.703 1 90.25 313 PRO A CA 1
ATOM 2412 C C . PRO A 1 313 ? 19.172 -8.906 -11.688 1 90.25 313 PRO A C 1
ATOM 2414 O O . PRO A 1 313 ? 20 -8.062 -12.055 1 90.25 313 PRO A O 1
ATOM 2417 N N . ASP A 1 314 ? 19.109 -9.297 -10.469 1 91.88 314 ASP A N 1
ATOM 2418 C CA . ASP A 1 314 ? 19.875 -8.688 -9.383 1 91.88 314 ASP A CA 1
ATOM 2419 C C . ASP A 1 314 ? 21.375 -8.883 -9.586 1 91.88 314 ASP A C 1
ATOM 2421 O O . ASP A 1 314 ? 22.172 -7.98 -9.305 1 91.88 314 ASP A O 1
ATOM 2425 N N . ALA A 1 315 ? 21.734 -10.023 -10.086 1 92.94 315 ALA A N 1
ATOM 2426 C CA . ALA A 1 315 ? 23.141 -10.359 -10.281 1 92.94 315 ALA A CA 1
ATOM 2427 C C . ALA A 1 315 ? 23.812 -9.375 -11.234 1 92.94 315 ALA A C 1
ATOM 2429 O O . ALA A 1 315 ? 25 -9.078 -11.094 1 92.94 315 ALA A O 1
ATOM 2430 N N . ALA A 1 316 ? 23.078 -8.852 -12.117 1 92 316 ALA A N 1
ATOM 2431 C CA . ALA A 1 316 ? 23.625 -7.973 -13.141 1 92 316 ALA A CA 1
ATOM 2432 C C . ALA A 1 316 ? 24.047 -6.629 -12.547 1 92 316 ALA A C 1
ATOM 2434 O O . ALA A 1 316 ? 24.844 -5.902 -13.141 1 92 316 ALA A O 1
ATOM 2435 N N . VAL A 1 317 ? 23.578 -6.324 -11.406 1 94.25 317 VAL A N 1
ATOM 2436 C CA . VAL A 1 317 ? 23.797 -5.004 -10.828 1 94.25 317 VAL A CA 1
ATOM 2437 C C . VAL A 1 317 ? 24.859 -5.078 -9.734 1 94.25 317 VAL A C 1
ATOM 2439 O O . VAL A 1 317 ? 25.344 -4.051 -9.266 1 94.25 317 VAL A O 1
ATOM 2442 N N . ALA A 1 318 ? 25.25 -6.219 -9.344 1 92.62 318 ALA A N 1
ATOM 2443 C CA . ALA A 1 318 ? 26.172 -6.418 -8.227 1 92.62 318 ALA A CA 1
ATOM 2444 C C . ALA A 1 318 ? 27.484 -5.691 -8.477 1 92.62 318 ALA A C 1
ATOM 2446 O O . ALA A 1 318 ? 28 -5.012 -7.586 1 92.62 318 ALA A O 1
ATOM 2447 N N . SER A 1 319 ? 27.984 -5.809 -9.672 1 90.38 319 SER A N 1
ATOM 2448 C CA . SER A 1 319 ? 29.25 -5.188 -10.008 1 90.38 319 SER A CA 1
ATOM 2449 C C . SER A 1 319 ? 29.188 -3.67 -9.898 1 90.38 319 SER A C 1
ATOM 2451 O O . SER A 1 319 ? 30.125 -3.029 -9.43 1 90.38 319 SER A O 1
ATOM 2453 N N . GLU A 1 320 ? 28.125 -3.184 -10.305 1 91.5 320 GLU A N 1
ATOM 2454 C CA . GLU A 1 320 ? 27.938 -1.738 -10.234 1 91.5 320 GLU A CA 1
ATOM 2455 C C . GLU A 1 320 ? 27.875 -1.254 -8.789 1 91.5 320 GLU A C 1
ATOM 2457 O O . GLU A 1 320 ? 28.422 -0.204 -8.461 1 91.5 320 GLU A O 1
ATOM 2462 N N . LEU A 1 321 ? 27.297 -2.016 -7.938 1 94.56 321 LEU A N 1
ATOM 2463 C CA . LEU A 1 321 ? 27.125 -1.643 -6.539 1 94.56 321 LEU A CA 1
ATOM 2464 C C . LEU A 1 321 ? 28.453 -1.641 -5.805 1 94.56 321 LEU A C 1
ATOM 2466 O O . LEU A 1 321 ? 28.609 -0.955 -4.789 1 94.56 321 LEU A O 1
ATOM 2470 N N . LEU A 1 322 ? 29.438 -2.398 -6.336 1 94.25 322 LEU A N 1
ATOM 2471 C CA . LEU A 1 322 ? 30.703 -2.545 -5.629 1 94.25 322 LEU A CA 1
ATOM 2472 C C . LEU A 1 322 ? 31.828 -1.818 -6.367 1 94.25 322 LEU A C 1
ATOM 2474 O O . LEU A 1 322 ? 33 -1.971 -6.027 1 94.25 322 LEU A O 1
ATOM 2478 N N . ARG A 1 323 ? 31.484 -1.018 -7.289 1 88.94 323 ARG A N 1
ATOM 2479 C CA . ARG A 1 323 ? 32.469 -0.396 -8.188 1 88.94 323 ARG A CA 1
ATOM 2480 C C . ARG A 1 323 ? 33.375 0.57 -7.43 1 88.94 323 ARG A C 1
ATOM 2482 O O . ARG A 1 323 ? 34.562 0.656 -7.711 1 88.94 323 ARG A O 1
ATOM 2489 N N . ASP A 1 324 ? 32.875 1.229 -6.453 1 86.31 324 ASP A N 1
ATOM 2490 C CA . ASP A 1 324 ? 33.625 2.312 -5.812 1 86.31 324 ASP A CA 1
ATOM 2491 C C . ASP A 1 324 ? 34.281 1.841 -4.516 1 86.31 324 ASP A C 1
ATOM 2493 O O . ASP A 1 324 ? 34.75 2.656 -3.723 1 86.31 324 ASP A O 1
ATOM 2497 N N . GLU A 1 325 ? 34.344 0.54 -4.285 1 91.25 325 GLU A N 1
ATOM 2498 C CA . GLU A 1 325 ? 35 0.03 -3.08 1 91.25 325 GLU A CA 1
ATOM 2499 C C . GLU A 1 325 ? 36.531 0.141 -3.178 1 91.25 325 GLU A C 1
ATOM 2501 O O . GLU A 1 325 ? 37.094 -0.142 -4.227 1 91.25 325 GLU A O 1
ATOM 2506 N N . ASP A 1 326 ? 37.25 0.638 -2.166 1 86.5 326 ASP A N 1
ATOM 2507 C CA . ASP A 1 326 ? 38.688 0.933 -2.188 1 86.5 326 ASP A CA 1
ATOM 2508 C C . ASP A 1 326 ? 39.5 -0.278 -1.74 1 86.5 326 ASP A C 1
ATOM 2510 O O . ASP A 1 326 ? 40.719 -0.221 -1.693 1 86.5 326 ASP A O 1
ATOM 2514 N N . GLY A 1 327 ? 38.969 -1.409 -1.48 1 90.56 327 GLY A N 1
ATOM 2515 C CA . GLY A 1 327 ? 39.719 -2.584 -1.021 1 90.56 327 GLY A CA 1
ATOM 2516 C C . GLY A 1 327 ? 38.844 -3.828 -0.951 1 90.56 327 GLY A C 1
ATOM 2517 O O . GLY A 1 327 ? 37.688 -3.807 -1.358 1 90.56 327 GLY A O 1
ATOM 2518 N N . PRO A 1 328 ? 39.594 -4.883 -0.494 1 94.5 328 PRO A N 1
ATOM 2519 C CA . PRO A 1 328 ? 38.844 -6.148 -0.403 1 94.5 328 PRO A CA 1
ATOM 2520 C C . PRO A 1 328 ? 37.688 -6.094 0.586 1 94.5 328 PRO A C 1
ATOM 2522 O O . PRO A 1 328 ? 37.812 -5.504 1.661 1 94.5 328 PRO A O 1
ATOM 2525 N N . ARG A 1 329 ? 36.625 -6.625 0.198 1 96.38 329 ARG A N 1
ATOM 2526 C CA . ARG A 1 329 ? 35.406 -6.699 1.016 1 96.38 329 ARG A CA 1
ATOM 2527 C C . ARG A 1 329 ? 34.875 -8.117 1.055 1 96.38 329 ARG A C 1
ATOM 2529 O O . ARG A 1 329 ? 35.156 -8.93 0.175 1 96.38 329 ARG A O 1
ATOM 2536 N N . THR A 1 330 ? 34.188 -8.398 2.105 1 96.88 330 THR A N 1
ATOM 2537 C CA . THR A 1 330 ? 33.344 -9.586 2.143 1 96.88 330 THR A CA 1
ATOM 2538 C C . THR A 1 330 ? 31.906 -9.25 1.728 1 96.88 330 THR A C 1
ATOM 2540 O O . THR A 1 330 ? 31.219 -8.469 2.4 1 96.88 330 THR A O 1
ATOM 2543 N N . VAL A 1 331 ? 31.484 -9.828 0.658 1 97.19 331 VAL A N 1
ATOM 2544 C CA . VAL A 1 331 ? 30.203 -9.453 0.06 1 97.19 331 VAL A CA 1
ATOM 2545 C C . VAL A 1 331 ? 29.172 -10.523 0.368 1 97.19 331 VAL A C 1
ATOM 2547 O O . VAL A 1 331 ? 29.391 -11.711 0.113 1 97.19 331 VAL A O 1
ATOM 2550 N N . TYR A 1 332 ? 28.078 -10.086 0.98 1 97.5 332 TYR A N 1
ATOM 2551 C CA . TYR A 1 332 ? 26.969 -10.961 1.322 1 97.5 332 TYR A CA 1
ATOM 2552 C C . TYR A 1 332 ? 25.797 -10.75 0.373 1 97.5 332 TYR A C 1
ATOM 2554 O O . TYR A 1 332 ? 25.484 -9.617 -0.003 1 97.5 332 TYR A O 1
ATOM 2562 N N . GLY A 1 333 ? 25.141 -11.766 -0.105 1 95.81 333 GLY A N 1
ATOM 2563 C CA . GLY A 1 333 ? 23.984 -11.68 -0.981 1 95.81 333 GLY A CA 1
ATOM 2564 C C . GLY A 1 333 ? 23.109 -12.914 -0.93 1 95.81 333 GLY A C 1
ATOM 2565 O O . GLY A 1 333 ? 23.5 -13.945 -0.368 1 95.81 333 GLY A O 1
ATOM 2566 N N . ASP A 1 334 ? 21.938 -12.812 -1.439 1 94.12 334 ASP A N 1
ATOM 2567 C CA . ASP A 1 334 ? 21.031 -13.961 -1.503 1 94.12 334 ASP A CA 1
ATOM 2568 C C . ASP A 1 334 ? 21.297 -14.789 -2.762 1 94.12 334 ASP A C 1
ATOM 2570 O O . ASP A 1 334 ? 22.266 -14.555 -3.475 1 94.12 334 ASP A O 1
ATOM 2574 N N . SER A 1 335 ? 20.469 -15.773 -2.99 1 92.94 335 SER A N 1
ATOM 2575 C CA . SER A 1 335 ? 20.719 -16.734 -4.059 1 92.94 335 SER A CA 1
ATOM 2576 C C . SER A 1 335 ? 20.594 -16.078 -5.43 1 92.94 335 SER A C 1
ATOM 2578 O O . SER A 1 335 ? 21.109 -16.609 -6.422 1 92.94 335 SER A O 1
ATOM 2580 N N . ALA A 1 336 ? 19.953 -14.93 -5.488 1 91.44 336 ALA A N 1
ATOM 2581 C CA . ALA A 1 336 ? 19.812 -14.211 -6.75 1 91.44 336 ALA A CA 1
ATOM 2582 C C . ALA A 1 336 ? 21.172 -13.719 -7.25 1 91.44 336 ALA A C 1
ATOM 2584 O O . ALA A 1 336 ? 21.344 -13.469 -8.445 1 91.44 336 ALA A O 1
ATOM 2585 N N . TYR A 1 337 ? 22.125 -13.648 -6.391 1 94.38 337 TYR A N 1
ATOM 2586 C CA . TYR A 1 337 ? 23.453 -13.148 -6.746 1 94.38 337 TYR A CA 1
ATOM 2587 C C . TYR A 1 337 ? 24.422 -14.305 -6.984 1 94.38 337 TYR A C 1
ATOM 2589 O O . TYR A 1 337 ? 25.594 -14.078 -7.289 1 94.38 337 TYR A O 1
ATOM 2597 N N . ALA A 1 338 ? 23.875 -15.5 -6.848 1 92 338 ALA A N 1
ATOM 2598 C CA . ALA A 1 338 ? 24.734 -16.672 -6.926 1 92 338 ALA A CA 1
ATOM 2599 C C . ALA A 1 338 ? 24.969 -17.094 -8.375 1 92 338 ALA A C 1
ATOM 2601 O O . ALA A 1 338 ? 24.516 -18.156 -8.812 1 92 338 ALA A O 1
ATOM 2602 N N . THR A 1 339 ? 25.688 -16.328 -9.117 1 90.69 339 THR A N 1
ATOM 2603 C CA . THR A 1 339 ? 26.062 -16.625 -10.492 1 90.69 339 THR A CA 1
ATOM 2604 C C . THR A 1 339 ? 27.578 -16.656 -10.656 1 90.69 339 THR A C 1
ATOM 2606 O O . THR A 1 339 ? 28.312 -16.047 -9.859 1 90.69 339 THR A O 1
ATOM 2609 N N . SER A 1 340 ? 28.016 -17.438 -11.664 1 89.31 340 SER A N 1
ATOM 2610 C CA . SER A 1 340 ? 29.438 -17.516 -11.93 1 89.31 340 SER A CA 1
ATOM 2611 C C . SER A 1 340 ? 30.016 -16.156 -12.289 1 89.31 340 SER A C 1
ATOM 2613 O O . SER A 1 340 ? 31.156 -15.844 -11.93 1 89.31 340 SER A O 1
ATOM 2615 N N . GLU A 1 341 ? 29.219 -15.398 -12.969 1 89.88 341 GLU A N 1
ATOM 2616 C CA . GLU A 1 341 ? 29.672 -14.07 -13.383 1 89.88 341 GLU A CA 1
ATOM 2617 C C . GLU A 1 341 ? 29.969 -13.195 -12.172 1 89.88 341 GLU A C 1
ATOM 2619 O O . GLU A 1 341 ? 31.016 -12.547 -12.109 1 89.88 341 GLU A O 1
ATOM 2624 N N . VAL A 1 342 ? 29.141 -13.227 -11.242 1 92.81 342 VAL A N 1
ATOM 2625 C CA . VAL A 1 342 ? 29.312 -12.414 -10.039 1 92.81 342 VAL A CA 1
ATOM 2626 C C . VAL A 1 342 ? 30.531 -12.914 -9.25 1 92.81 342 VAL A C 1
ATOM 2628 O O . VAL A 1 342 ? 31.359 -12.117 -8.82 1 92.81 342 VAL A O 1
ATOM 2631 N N . SER A 1 343 ? 30.625 -14.188 -9.086 1 91.88 343 SER A N 1
ATOM 2632 C CA . SER A 1 343 ? 31.734 -14.773 -8.336 1 91.88 343 SER A CA 1
ATOM 2633 C C . SER A 1 343 ? 33.062 -14.43 -8.984 1 91.88 343 SER A C 1
ATOM 2635 O O . SER A 1 343 ? 34.031 -14.094 -8.289 1 91.88 343 SER A O 1
ATOM 2637 N N . ASN A 1 344 ? 33.094 -14.555 -10.234 1 90.44 344 ASN A N 1
ATOM 2638 C CA . ASN A 1 344 ? 34.312 -14.227 -10.961 1 90.44 344 ASN A CA 1
ATOM 2639 C C . ASN A 1 344 ? 34.688 -12.758 -10.805 1 90.44 344 ASN A C 1
ATOM 2641 O O . ASN A 1 344 ? 35.875 -12.43 -10.617 1 90.44 344 ASN A O 1
ATOM 2645 N N . GLU A 1 345 ? 33.75 -11.977 -10.898 1 91.94 345 GLU A N 1
ATOM 2646 C CA . GLU A 1 345 ? 34 -10.547 -10.766 1 91.94 345 GLU A CA 1
ATOM 2647 C C . GLU A 1 345 ? 34.5 -10.195 -9.359 1 91.94 345 GLU A C 1
ATOM 2649 O O . GLU A 1 345 ? 35.406 -9.383 -9.195 1 91.94 345 GLU A O 1
ATOM 2654 N N . LEU A 1 346 ? 33.875 -10.781 -8.398 1 93.25 346 LEU A N 1
ATOM 2655 C CA . LEU A 1 346 ? 34.281 -10.539 -7.016 1 93.25 346 LEU A CA 1
ATOM 2656 C C . LEU A 1 346 ? 35.719 -11.008 -6.789 1 93.25 346 LEU A C 1
ATOM 2658 O O . LEU A 1 346 ? 36.531 -10.289 -6.191 1 93.25 346 LEU A O 1
ATOM 2662 N N . ALA A 1 347 ? 36.031 -12.117 -7.32 1 91 347 ALA A N 1
ATOM 2663 C CA . ALA A 1 347 ? 37.375 -12.656 -7.184 1 91 347 ALA A CA 1
ATOM 2664 C C . ALA A 1 347 ? 38.406 -11.766 -7.879 1 91 347 ALA A C 1
ATOM 2666 O O . ALA A 1 347 ? 39.469 -11.516 -7.344 1 91 347 ALA A O 1
ATOM 2667 N N . ALA A 1 348 ? 38.062 -11.328 -9 1 92.25 348 ALA A N 1
ATOM 2668 C CA . ALA A 1 348 ? 38.938 -10.469 -9.781 1 92.25 348 ALA A CA 1
ATOM 2669 C C . ALA A 1 348 ? 39.25 -9.172 -9.031 1 92.25 348 ALA A C 1
ATOM 2671 O O . ALA A 1 348 ? 40.344 -8.625 -9.148 1 92.25 348 ALA A O 1
ATOM 2672 N N . ARG A 1 349 ? 38.344 -8.75 -8.227 1 92.94 349 ARG A N 1
ATOM 2673 C CA . ARG A 1 349 ? 38.5 -7.504 -7.484 1 92.94 349 ARG A CA 1
ATOM 2674 C C . ARG A 1 349 ? 39.062 -7.77 -6.09 1 92.94 349 ARG A C 1
ATOM 2676 O O . ARG A 1 349 ? 39.25 -6.836 -5.309 1 92.94 349 ARG A O 1
ATOM 2683 N N . GLY A 1 350 ? 39.188 -9.008 -5.789 1 92.62 350 GLY A N 1
ATOM 2684 C CA . GLY A 1 350 ? 39.781 -9.375 -4.516 1 92.62 350 GLY A CA 1
ATOM 2685 C C . GLY A 1 350 ? 38.781 -9.43 -3.381 1 92.62 350 GLY A C 1
ATOM 2686 O O . GLY A 1 350 ? 39.156 -9.352 -2.209 1 92.62 350 GLY A O 1
ATOM 2687 N N . HIS A 1 351 ? 37.5 -9.5 -3.707 1 94.88 351 HIS A N 1
ATOM 2688 C CA . HIS A 1 351 ? 36.469 -9.594 -2.684 1 94.88 351 HIS A CA 1
ATOM 2689 C C . HIS A 1 351 ? 36.188 -11.047 -2.303 1 94.88 351 HIS A C 1
ATOM 2691 O O . HIS A 1 351 ? 36.375 -11.945 -3.125 1 94.88 351 HIS A O 1
ATOM 2697 N N . ASP A 1 352 ? 35.812 -11.227 -1.078 1 93.88 352 ASP A N 1
ATOM 2698 C CA . ASP A 1 352 ? 35.312 -12.516 -0.63 1 93.88 352 ASP A CA 1
ATOM 2699 C C . ASP A 1 352 ? 33.812 -12.602 -0.773 1 93.88 352 ASP A C 1
ATOM 2701 O O . ASP A 1 352 ? 33.094 -11.586 -0.667 1 93.88 352 ASP A O 1
ATOM 2705 N N . GLU A 1 353 ? 33.344 -13.781 -1.06 1 93.06 353 GLU A N 1
ATOM 2706 C CA . GLU A 1 353 ? 31.906 -13.93 -1.287 1 93.06 353 GLU A CA 1
ATOM 2707 C C . GLU A 1 353 ? 31.25 -14.805 -0.219 1 93.06 353 GLU A C 1
ATOM 2709 O O . GLU A 1 353 ? 31.781 -15.875 0.112 1 93.06 353 GLU A O 1
ATOM 2714 N N . VAL A 1 354 ? 30.25 -14.375 0.376 1 95.06 354 VAL A N 1
ATOM 2715 C CA . VAL A 1 354 ? 29.344 -15.125 1.239 1 95.06 354 VAL A CA 1
ATOM 2716 C C . VAL A 1 354 ? 27.922 -15.023 0.708 1 95.06 354 VAL A C 1
ATOM 2718 O O . VAL A 1 354 ? 27.094 -14.305 1.271 1 95.06 354 VAL A O 1
ATOM 2721 N N . ILE A 1 355 ? 27.688 -15.734 -0.395 1 94.44 355 ILE A N 1
ATOM 2722 C CA . ILE A 1 355 ? 26.406 -15.672 -1.108 1 94.44 355 ILE A CA 1
ATOM 2723 C C . ILE A 1 355 ? 25.688 -17.016 -0.978 1 94.44 355 ILE A C 1
ATOM 2725 O O . ILE A 1 355 ? 26.281 -18.078 -1.167 1 94.44 355 ILE A O 1
ATOM 2729 N N . LYS A 1 356 ? 24.453 -16.906 -0.604 1 93.56 356 LYS A N 1
ATOM 2730 C CA . LYS A 1 356 ? 23.641 -18.125 -0.505 1 93.56 356 LYS A CA 1
ATOM 2731 C C . LYS A 1 356 ? 23.516 -18.812 -1.858 1 93.56 356 LYS A C 1
ATOM 2733 O O . LYS A 1 356 ? 23.203 -18.172 -2.865 1 93.56 356 LYS A O 1
ATOM 2738 N N . PRO A 1 357 ? 23.844 -20.109 -1.876 1 90.81 357 PRO A N 1
ATOM 2739 C CA . PRO A 1 357 ? 23.766 -20.828 -3.146 1 90.81 357 PRO A CA 1
ATOM 2740 C C . PRO A 1 357 ? 22.328 -20.969 -3.656 1 90.81 357 PRO A C 1
ATOM 2742 O O . PRO A 1 357 ? 21.375 -20.891 -2.873 1 90.81 357 PRO A O 1
ATOM 2745 N N . ARG A 1 358 ? 22.234 -21.109 -4.945 1 86.88 358 ARG A N 1
ATOM 2746 C CA . ARG A 1 358 ? 20.922 -21.344 -5.551 1 86.88 358 ARG A CA 1
ATOM 2747 C C . ARG A 1 358 ? 20.328 -22.672 -5.094 1 86.88 358 ARG A C 1
ATOM 2749 O O . ARG A 1 358 ? 21.062 -23.641 -4.91 1 86.88 358 ARG A O 1
ATOM 2756 N N . PRO A 1 359 ? 19.031 -22.625 -4.969 1 81 359 PRO A N 1
ATOM 2757 C CA . PRO A 1 359 ? 18.406 -23.891 -4.59 1 81 359 PRO A CA 1
ATOM 2758 C C . PRO A 1 359 ? 18.594 -24.984 -5.645 1 81 359 PRO A C 1
ATOM 2760 O O . PRO A 1 359 ? 18.625 -24.688 -6.844 1 81 359 PRO A O 1
ATOM 2763 N N . LEU A 1 360 ? 18.766 -26.203 -5.176 1 81.25 360 LEU A N 1
ATOM 2764 C CA . LEU A 1 360 ? 19 -27.328 -6.062 1 81.25 360 LEU A CA 1
ATOM 2765 C C . LEU A 1 360 ? 17.703 -27.766 -6.742 1 81.25 360 LEU A C 1
ATOM 2767 O O . LEU A 1 360 ? 16.641 -27.719 -6.133 1 81.25 360 LEU A O 1
ATOM 2771 N N . ALA A 1 361 ? 17.922 -27.938 -8.031 1 75.62 361 ALA A N 1
ATOM 2772 C CA . ALA A 1 361 ? 16.797 -28.531 -8.773 1 75.62 361 ALA A CA 1
ATOM 2773 C C . ALA A 1 361 ? 16.703 -30.031 -8.531 1 75.62 361 ALA A C 1
ATOM 2775 O O . ALA A 1 361 ? 17.734 -30.703 -8.398 1 75.62 361 ALA A O 1
ATOM 2776 N N . MET A 1 362 ? 15.523 -30.531 -8.25 1 77.25 362 MET A N 1
ATOM 2777 C CA . MET A 1 362 ? 15.273 -31.969 -8.102 1 77.25 362 MET A CA 1
ATOM 2778 C C . MET A 1 362 ? 14.617 -32.531 -9.359 1 77.25 362 MET A C 1
ATOM 2780 O O . MET A 1 362 ? 13.672 -31.953 -9.883 1 77.25 362 MET A O 1
ATOM 2784 N N . ALA A 1 363 ? 15.32 -33.531 -9.922 1 73.5 363 ALA A N 1
ATOM 2785 C CA . ALA A 1 363 ? 14.688 -34.219 -11.055 1 73.5 363 ALA A CA 1
ATOM 2786 C C . ALA A 1 363 ? 13.312 -34.75 -10.672 1 73.5 363 ALA A C 1
ATOM 2788 O O . ALA A 1 363 ? 12.391 -34.75 -11.484 1 73.5 363 ALA A O 1
ATOM 2789 N N . VAL A 1 364 ? 13.266 -35.312 -9.531 1 76.25 364 VAL A N 1
ATOM 2790 C CA . VAL A 1 364 ? 12.023 -35.812 -8.945 1 76.25 364 VAL A CA 1
ATOM 2791 C C . VAL A 1 364 ? 11.742 -35.094 -7.633 1 76.25 364 VAL A C 1
ATOM 2793 O O . VAL A 1 364 ? 12.656 -34.875 -6.828 1 76.25 364 VAL A O 1
ATOM 2796 N N . PRO A 1 365 ? 10.492 -34.562 -7.625 1 79.06 365 PRO A N 1
ATOM 2797 C CA . PRO A 1 365 ? 10.188 -33.875 -6.359 1 79.06 365 PRO A CA 1
ATOM 2798 C C . PRO A 1 365 ? 10.547 -34.75 -5.141 1 79.06 365 PRO A C 1
ATOM 2800 O O . PRO A 1 365 ? 10.109 -35.875 -5.035 1 79.06 365 PRO A O 1
ATOM 2803 N N . GLY A 1 366 ? 11.32 -34.25 -4.301 1 75.06 366 GLY A N 1
ATOM 2804 C CA . GLY A 1 366 ? 11.75 -34.969 -3.109 1 75.06 366 GLY A CA 1
ATOM 2805 C C . GLY A 1 366 ? 12.844 -35.969 -3.381 1 75.06 366 GLY A C 1
ATOM 2806 O O . GLY A 1 366 ? 13.203 -36.781 -2.502 1 75.06 366 GLY A O 1
ATOM 2807 N N . GLY A 1 367 ? 13.383 -36 -4.602 1 83.44 367 GLY A N 1
ATOM 2808 C CA . GLY A 1 367 ? 14.383 -36.969 -5 1 83.44 367 GLY A CA 1
ATOM 2809 C C . GLY A 1 367 ? 15.805 -36.5 -4.84 1 83.44 367 GLY A C 1
ATOM 2810 O O . GLY A 1 367 ? 16.078 -35.594 -4.02 1 83.44 367 GLY A O 1
ATOM 2811 N N . PHE A 1 368 ? 16.781 -37.25 -5.535 1 87.38 368 PHE A N 1
ATOM 2812 C CA . PHE A 1 368 ? 18.203 -36.938 -5.395 1 87.38 368 PHE A CA 1
ATOM 2813 C C . PHE A 1 368 ? 18.578 -35.688 -6.164 1 87.38 368 PHE A C 1
ATOM 2815 O O . PHE A 1 368 ? 18.047 -35.406 -7.242 1 87.38 368 PHE A O 1
ATOM 2822 N N . THR A 1 369 ? 19.391 -34.906 -5.5 1 88.44 369 THR A N 1
ATOM 2823 C CA . THR A 1 369 ? 20 -33.75 -6.164 1 88.44 369 THR A CA 1
ATOM 2824 C C . THR A 1 369 ? 21.438 -34.062 -6.559 1 88.44 369 THR A C 1
ATOM 2826 O O . THR A 1 369 ? 21.953 -35.156 -6.285 1 88.44 369 THR A O 1
ATOM 2829 N N . ILE A 1 370 ? 21.984 -33.156 -7.25 1 86.5 370 ILE A N 1
ATOM 2830 C CA . ILE A 1 370 ? 23.359 -33.344 -7.695 1 86.5 370 ILE A CA 1
ATOM 2831 C C . ILE A 1 370 ? 24.281 -33.5 -6.484 1 86.5 370 ILE A C 1
ATOM 2833 O O . ILE A 1 370 ? 25.328 -34.156 -6.582 1 86.5 370 ILE A O 1
ATOM 2837 N N . ASP A 1 371 ? 23.906 -33.094 -5.367 1 86.38 371 ASP A N 1
ATOM 2838 C CA . ASP A 1 371 ? 24.734 -33.156 -4.168 1 86.38 371 ASP A CA 1
ATOM 2839 C C . ASP A 1 371 ? 24.734 -34.594 -3.596 1 86.38 371 ASP A C 1
ATOM 2841 O O . ASP A 1 371 ? 25.578 -34.906 -2.748 1 86.38 371 ASP A O 1
ATOM 2845 N N . ASP A 1 372 ? 23.859 -35.312 -4.074 1 88.81 372 ASP A N 1
ATOM 2846 C CA . ASP A 1 372 ? 23.797 -36.719 -3.637 1 88.81 372 ASP A CA 1
ATOM 2847 C C . ASP A 1 372 ? 24.766 -37.594 -4.453 1 88.81 372 ASP A C 1
ATOM 2849 O O . ASP A 1 372 ? 24.984 -38.75 -4.113 1 88.81 372 ASP A O 1
ATOM 2853 N N . PHE A 1 373 ? 25.266 -36.969 -5.477 1 91.06 373 PHE A N 1
ATOM 2854 C CA . PHE A 1 373 ? 26.266 -37.656 -6.285 1 91.06 373 PHE A CA 1
ATOM 2855 C C . PHE A 1 373 ? 27.672 -37.281 -5.828 1 91.06 373 PHE A C 1
ATOM 2857 O O . PHE A 1 373 ? 27.906 -36.125 -5.41 1 91.06 373 PHE A O 1
ATOM 2864 N N . VAL A 1 374 ? 28.547 -38.188 -5.805 1 90.94 374 VAL A N 1
ATOM 2865 C CA . VAL A 1 374 ? 29.922 -37.906 -5.41 1 90.94 374 VAL A CA 1
ATOM 2866 C C . VAL A 1 374 ? 30.75 -37.531 -6.641 1 90.94 374 VAL A C 1
ATOM 2868 O O . VAL A 1 374 ? 31 -38.375 -7.512 1 90.94 374 VAL A O 1
ATOM 2871 N N . VAL A 1 375 ? 31.062 -36.281 -6.664 1 88.75 375 VAL A N 1
ATOM 2872 C CA . VAL A 1 375 ? 31.797 -35.75 -7.809 1 88.75 375 VAL A CA 1
ATOM 2873 C C . VAL A 1 375 ? 33.281 -35.719 -7.492 1 88.75 375 VAL A C 1
ATOM 2875 O O . VAL A 1 375 ? 33.719 -35.125 -6.512 1 88.75 375 VAL A O 1
ATOM 2878 N N . GLU A 1 376 ? 34.062 -36.5 -8.156 1 82.44 376 GLU A N 1
ATOM 2879 C CA . GLU A 1 376 ? 35.531 -36.531 -8.062 1 82.44 376 GLU A CA 1
ATOM 2880 C C . GLU A 1 376 ? 36.156 -36.031 -9.352 1 82.44 376 GLU A C 1
ATOM 2882 O O . GLU A 1 376 ? 35.469 -35.688 -10.305 1 82.44 376 GLU A O 1
ATOM 2887 N N . GLU A 1 377 ? 37.5 -35.812 -9.266 1 79.69 377 GLU A N 1
ATOM 2888 C CA . GLU A 1 377 ? 38.219 -35.312 -10.438 1 79.69 377 GLU A CA 1
ATOM 2889 C C . GLU A 1 377 ? 38 -36.25 -11.641 1 79.69 377 GLU A C 1
ATOM 2891 O O . GLU A 1 377 ? 38.562 -37.344 -11.711 1 79.69 377 GLU A O 1
ATOM 2896 N N . GLY A 1 378 ? 37.062 -35.938 -12.508 1 84.88 378 GLY A N 1
ATOM 2897 C CA . GLY A 1 378 ? 36.875 -36.594 -13.797 1 84.88 378 GLY A CA 1
ATOM 2898 C C . GLY A 1 378 ? 35.812 -37.656 -13.758 1 84.88 378 GLY A C 1
ATOM 2899 O O . GLY A 1 378 ? 35.5 -38.25 -14.781 1 84.88 378 GLY A O 1
ATOM 2900 N N . TRP A 1 379 ? 35.438 -38.062 -12.508 1 93.06 379 TRP A N 1
ATOM 2901 C CA . TRP A 1 379 ? 34.438 -39.125 -12.367 1 93.06 379 TRP A CA 1
ATOM 2902 C C . TRP A 1 379 ? 33.312 -38.688 -11.445 1 93.06 379 TRP A C 1
ATOM 2904 O O . TRP A 1 379 ? 33.469 -37.781 -10.625 1 93.06 379 TRP A O 1
ATOM 2914 N N . VAL A 1 380 ? 32.125 -39.281 -11.656 1 94.38 380 VAL A N 1
ATOM 2915 C CA . VAL A 1 380 ? 30.969 -39.031 -10.781 1 94.38 380 VAL A CA 1
ATOM 2916 C C . VAL A 1 380 ? 30.344 -40.375 -10.367 1 94.38 380 VAL A C 1
ATOM 2918 O O . VAL A 1 380 ? 30.25 -41.312 -11.18 1 94.38 380 VAL A O 1
ATOM 2921 N N . SER A 1 381 ? 30.031 -40.5 -9.109 1 94.94 381 SER A N 1
ATOM 2922 C CA . SER A 1 381 ? 29.391 -41.719 -8.586 1 94.94 381 SER A CA 1
ATOM 2923 C C . SER A 1 381 ? 27.953 -41.438 -8.172 1 94.94 381 SER A C 1
ATOM 2925 O O . SER A 1 381 ? 27.672 -40.438 -7.535 1 94.94 381 SER A O 1
ATOM 2927 N N . CYS A 1 382 ? 27.062 -42.312 -8.594 1 94.56 382 CYS A N 1
ATOM 2928 C CA . CYS A 1 382 ? 25.656 -42.156 -8.219 1 94.56 382 CYS A CA 1
ATOM 2929 C C . CYS A 1 382 ? 25.406 -42.719 -6.816 1 94.56 382 CYS A C 1
ATOM 2931 O O . CYS A 1 382 ? 26.281 -43.344 -6.219 1 94.56 382 CYS A O 1
ATOM 2933 N N . PRO A 1 383 ? 24.312 -42.469 -6.234 1 92.31 383 PRO A N 1
ATOM 2934 C CA . PRO A 1 383 ? 24.016 -42.906 -4.871 1 92.31 383 PRO A CA 1
ATOM 2935 C C . PRO A 1 383 ? 24.078 -44.406 -4.715 1 92.31 383 PRO A C 1
ATOM 2937 O O . PRO A 1 383 ? 24.25 -44.906 -3.604 1 92.31 383 PRO A O 1
ATOM 2940 N N . GLN A 1 384 ? 23.922 -45.219 -5.801 1 92.94 384 GLN A N 1
ATOM 2941 C CA . GLN A 1 384 ? 24.016 -46.656 -5.754 1 92.94 384 GLN A CA 1
ATOM 2942 C C . GLN A 1 384 ? 25.469 -47.125 -5.852 1 92.94 384 GLN A C 1
ATOM 2944 O O . GLN A 1 384 ? 25.75 -48.312 -5.746 1 92.94 384 GLN A O 1
ATOM 2949 N N . GLY A 1 385 ? 26.344 -46.125 -6.148 1 91.31 385 GLY A N 1
ATOM 2950 C CA . GLY A 1 385 ? 27.766 -46.469 -6.137 1 91.31 385 GLY A CA 1
ATOM 2951 C C . GLY A 1 385 ? 28.344 -46.656 -7.523 1 91.31 385 GLY A C 1
ATOM 2952 O O . GLY A 1 385 ? 29.516 -47.031 -7.668 1 91.31 385 GLY A O 1
ATOM 2953 N N . HIS A 1 386 ? 27.562 -46.5 -8.555 1 93.5 386 HIS A N 1
ATOM 2954 C CA . HIS A 1 386 ? 28.078 -46.656 -9.914 1 93.5 386 HIS A CA 1
ATOM 2955 C C . HIS A 1 386 ? 28.906 -45.438 -10.328 1 93.5 386 HIS A C 1
ATOM 2957 O O . HIS A 1 386 ? 28.453 -44.312 -10.172 1 93.5 386 HIS A O 1
ATOM 2963 N N . ARG A 1 387 ? 30.047 -45.625 -10.766 1 94 387 ARG A N 1
ATOM 2964 C CA . ARG A 1 387 ? 30.969 -44.562 -11.172 1 94 387 ARG A CA 1
ATOM 2965 C C . ARG A 1 387 ? 31.016 -44.438 -12.688 1 94 387 ARG A C 1
ATOM 2967 O O . ARG A 1 387 ? 31.172 -45.438 -13.398 1 94 387 ARG A O 1
ATOM 2974 N N . VAL A 1 388 ? 30.828 -43.25 -13.195 1 94.81 388 VAL A N 1
ATOM 2975 C CA . VAL A 1 388 ? 30.906 -42.969 -14.625 1 94.81 388 VAL A CA 1
ATOM 2976 C C . VAL A 1 388 ? 31.828 -41.781 -14.883 1 94.81 388 VAL A C 1
ATOM 2978 O O . VAL A 1 388 ? 31.953 -40.875 -14.039 1 94.81 388 VAL A O 1
ATOM 2981 N N . PRO A 1 389 ? 32.594 -41.812 -15.891 1 94 389 PRO A N 1
ATOM 2982 C CA . PRO A 1 389 ? 33.469 -40.688 -16.219 1 94 389 PRO A CA 1
ATOM 2983 C C . PRO A 1 389 ? 32.688 -39.469 -16.75 1 94 389 PRO A C 1
ATOM 2985 O O . PRO A 1 389 ? 31.609 -39.625 -17.328 1 94 389 PRO A O 1
ATOM 2988 N N . ILE A 1 390 ? 33.188 -38.312 -16.484 1 93.44 390 ILE A N 1
ATOM 2989 C CA . ILE A 1 390 ? 32.656 -37.062 -17.062 1 93.44 390 ILE A CA 1
ATOM 2990 C C . ILE A 1 390 ? 33.281 -36.844 -18.438 1 93.44 390 ILE A C 1
ATOM 2992 O O . ILE A 1 390 ? 34.5 -36.75 -18.562 1 93.44 390 ILE A O 1
ATOM 2996 N N . SER A 1 391 ? 32.5 -36.812 -19.406 1 91.81 391 SER A N 1
ATOM 2997 C CA . SER A 1 391 ? 33 -36.656 -20.766 1 91.81 391 SER A CA 1
ATOM 2998 C C . SER A 1 391 ? 33.656 -35.281 -20.969 1 91.81 391 SER A C 1
ATOM 3000 O O . SER A 1 391 ? 33.562 -34.406 -20.094 1 91.81 391 SER A O 1
ATOM 3002 N N . ALA A 1 392 ? 34.344 -35.094 -22.094 1 88.12 392 ALA A N 1
ATOM 3003 C CA . ALA A 1 392 ? 35 -33.812 -22.422 1 88.12 392 ALA A CA 1
ATOM 3004 C C . ALA A 1 392 ? 33.969 -32.688 -22.531 1 88.12 392 ALA A C 1
ATOM 3006 O O . ALA A 1 392 ? 34.312 -31.531 -22.297 1 88.12 392 ALA A O 1
ATOM 3007 N N . LYS A 1 393 ? 32.75 -33.062 -22.844 1 88.75 393 LYS A N 1
ATOM 3008 C CA . LYS A 1 393 ? 31.688 -32.094 -23 1 88.75 393 LYS A CA 1
ATOM 3009 C C . LYS A 1 393 ? 31.016 -31.812 -21.656 1 88.75 393 LYS A C 1
ATOM 3011 O O . LYS A 1 393 ? 30.062 -31.016 -21.594 1 88.75 393 LYS A O 1
ATOM 3016 N N . GLY A 1 394 ? 31.469 -32.5 -20.641 1 89.31 394 GLY A N 1
ATOM 3017 C CA . GLY A 1 394 ? 30.953 -32.25 -19.312 1 89.31 394 GLY A CA 1
ATOM 3018 C C . GLY A 1 394 ? 29.719 -33.062 -18.984 1 89.31 394 GLY A C 1
ATOM 3019 O O . GLY A 1 394 ? 28.875 -32.625 -18.188 1 89.31 394 GLY A O 1
ATOM 3020 N N . ARG A 1 395 ? 29.484 -34.125 -19.656 1 92.81 395 ARG A N 1
ATOM 3021 C CA . ARG A 1 395 ? 28.312 -34.969 -19.438 1 92.81 395 ARG A CA 1
ATOM 3022 C C . ARG A 1 395 ? 28.672 -36.281 -18.766 1 92.81 395 ARG A C 1
ATOM 3024 O O . ARG A 1 395 ? 29.688 -36.906 -19.109 1 92.81 395 ARG A O 1
ATOM 3031 N N . ALA A 1 396 ? 27.953 -36.688 -17.703 1 93.38 396 ALA A N 1
ATOM 3032 C CA . ALA A 1 396 ? 28.062 -37.969 -17.047 1 93.38 396 ALA A CA 1
ATOM 3033 C C . ALA A 1 396 ? 26.766 -38.781 -17.188 1 93.38 396 ALA A C 1
ATOM 3035 O O . ALA A 1 396 ? 25.734 -38.406 -16.625 1 93.38 396 ALA A O 1
ATOM 3036 N N . SER A 1 397 ? 26.797 -39.844 -17.969 1 93.62 397 SER A N 1
ATOM 3037 C CA . SER A 1 397 ? 25.594 -40.625 -18.281 1 93.62 397 SER A CA 1
ATOM 3038 C C . SER A 1 397 ? 25.547 -41.906 -17.469 1 93.62 397 SER A C 1
ATOM 3040 O O . SER A 1 397 ? 26.422 -42.75 -17.594 1 93.62 397 SER A O 1
ATOM 3042 N N . PHE A 1 398 ? 24.531 -42.094 -16.719 1 92.69 398 PHE A N 1
ATOM 3043 C CA . PHE A 1 398 ? 24.328 -43.312 -15.914 1 92.69 398 PHE A CA 1
ATOM 3044 C C . PHE A 1 398 ? 23.297 -44.219 -16.547 1 92.69 398 PHE A C 1
ATOM 3046 O O . PHE A 1 398 ? 22.797 -45.125 -15.906 1 92.69 398 PHE A O 1
ATOM 3053 N N . VAL A 1 399 ? 23.016 -43.969 -17.781 1 90.06 399 VAL A N 1
ATOM 3054 C CA . VAL A 1 399 ? 21.938 -44.594 -18.5 1 90.06 399 VAL A CA 1
ATOM 3055 C C . VAL A 1 399 ? 22.062 -46.125 -18.359 1 90.06 399 VAL A C 1
ATOM 3057 O O . VAL A 1 399 ? 21.078 -46.812 -18.109 1 90.06 399 VAL A O 1
ATOM 3060 N N . LYS A 1 400 ? 23.25 -46.719 -18.422 1 88.62 400 LYS A N 1
ATOM 3061 C CA . LYS A 1 400 ? 23.484 -48.156 -18.406 1 88.62 400 LYS A CA 1
ATOM 3062 C C . LYS A 1 400 ? 23.188 -48.75 -17.031 1 88.62 400 LYS A C 1
ATOM 3064 O O . LYS A 1 400 ? 22.875 -49.938 -16.922 1 88.62 400 LYS A O 1
ATOM 3069 N N . HIS A 1 401 ? 23.281 -47.938 -16.109 1 91.62 401 HIS A N 1
ATOM 3070 C CA . HIS A 1 401 ? 23.172 -48.438 -14.75 1 91.62 401 HIS A CA 1
ATOM 3071 C C . HIS A 1 401 ? 21.797 -48.156 -14.172 1 91.62 401 HIS A C 1
ATOM 3073 O O . HIS A 1 401 ? 21.453 -48.656 -13.094 1 91.62 401 HIS A O 1
ATOM 3079 N N . CYS A 1 402 ? 21.047 -47.375 -14.867 1 91.69 402 CYS A N 1
ATOM 3080 C CA . CYS A 1 402 ? 19.781 -46.906 -14.305 1 91.69 402 CYS A CA 1
ATOM 3081 C C . CYS A 1 402 ? 18.672 -47.938 -14.547 1 91.69 402 CYS A C 1
ATOM 3083 O O . CYS A 1 402 ? 17.656 -47.938 -13.852 1 91.69 402 CYS A O 1
ATOM 3085 N N . THR A 1 403 ? 18.922 -48.781 -15.625 1 83.81 403 THR A N 1
ATOM 3086 C CA . THR A 1 403 ? 17.922 -49.781 -15.922 1 83.81 403 THR A CA 1
ATOM 3087 C C . THR A 1 403 ? 17.797 -50.781 -14.781 1 83.81 403 THR A C 1
ATOM 3089 O O . THR A 1 403 ? 18.766 -51.469 -14.445 1 83.81 403 THR A O 1
ATOM 3092 N N . GLY A 1 404 ? 16.703 -50.938 -14.094 1 85.12 404 GLY A N 1
ATOM 3093 C CA . GLY A 1 404 ? 16.453 -51.844 -12.984 1 85.12 404 GLY A CA 1
ATOM 3094 C C . GLY A 1 404 ? 16.969 -51.312 -11.656 1 85.12 404 GLY A C 1
ATOM 3095 O O . GLY A 1 404 ? 17.047 -52.062 -10.68 1 85.12 404 GLY A O 1
ATOM 3096 N N . CYS A 1 405 ? 17.516 -50.156 -11.586 1 91.94 405 CYS A N 1
ATOM 3097 C CA . CYS A 1 405 ? 18.047 -49.562 -10.352 1 91.94 405 CYS A CA 1
ATOM 3098 C C . CYS A 1 405 ? 16.922 -49.375 -9.328 1 91.94 405 CYS A C 1
ATOM 3100 O O . CYS A 1 405 ? 15.859 -48.875 -9.648 1 91.94 405 CYS A O 1
ATOM 3102 N N . PRO A 1 406 ? 17.188 -49.844 -8.141 1 91.5 406 PRO A N 1
ATOM 3103 C CA . PRO A 1 406 ? 16.172 -49.719 -7.094 1 91.5 406 PRO A CA 1
ATOM 3104 C C . PRO A 1 406 ? 15.891 -48.25 -6.711 1 91.5 406 PRO A C 1
ATOM 3106 O O . PRO A 1 406 ? 14.836 -47.938 -6.152 1 91.5 406 PRO A O 1
ATOM 3109 N N . LEU A 1 407 ? 16.797 -47.375 -6.938 1 91.88 407 LEU A N 1
ATOM 3110 C CA . LEU A 1 407 ? 16.641 -45.969 -6.543 1 91.88 407 LEU A CA 1
ATOM 3111 C C . LEU A 1 407 ? 16.172 -45.125 -7.723 1 91.88 407 LEU A C 1
ATOM 3113 O O . LEU A 1 407 ? 16.172 -43.906 -7.648 1 91.88 407 LEU A O 1
ATOM 3117 N N . ARG A 1 408 ? 15.766 -45.75 -8.758 1 89.81 408 ARG A N 1
ATOM 3118 C CA . ARG A 1 408 ? 15.414 -45.031 -9.984 1 89.81 408 ARG A CA 1
ATOM 3119 C C . ARG A 1 408 ? 14.273 -44.062 -9.742 1 89.81 408 ARG A C 1
ATOM 3121 O O . ARG A 1 408 ? 14.297 -42.938 -10.25 1 89.81 408 ARG A O 1
ATOM 3128 N N . ASP A 1 409 ? 13.336 -44.375 -8.93 1 87.75 409 ASP A N 1
ATOM 3129 C CA . ASP A 1 409 ? 12.141 -43.562 -8.68 1 87.75 409 ASP A CA 1
ATOM 3130 C C . ASP A 1 409 ? 12.5 -42.25 -7.98 1 87.75 409 ASP A C 1
ATOM 3132 O O . ASP A 1 409 ? 11.773 -41.281 -8.086 1 87.75 409 ASP A O 1
ATOM 3136 N N . ARG A 1 410 ? 13.578 -42.25 -7.316 1 89.81 410 ARG A N 1
ATOM 3137 C CA . ARG A 1 410 ? 14.016 -41.031 -6.629 1 89.81 410 ARG A CA 1
ATOM 3138 C C . ARG A 1 410 ? 15.102 -40.312 -7.426 1 89.81 410 ARG A C 1
ATOM 3140 O O . ARG A 1 410 ? 15.547 -39.219 -7.043 1 89.81 410 ARG A O 1
ATOM 3147 N N . CYS A 1 411 ? 15.484 -40.938 -8.438 1 90.62 411 CYS A N 1
ATOM 3148 C CA . CYS A 1 411 ? 16.656 -40.438 -9.133 1 90.62 411 CYS A CA 1
ATOM 3149 C C . CYS A 1 411 ? 16.266 -39.75 -10.43 1 90.62 411 CYS A C 1
ATOM 3151 O O . CYS A 1 411 ? 16.766 -38.656 -10.734 1 90.62 411 CYS A O 1
ATOM 3153 N N . THR A 1 412 ? 15.375 -40.344 -11.25 1 89.12 412 THR A N 1
ATOM 3154 C CA . THR A 1 412 ? 15.039 -39.781 -12.547 1 89.12 412 THR A CA 1
ATOM 3155 C C . THR A 1 412 ? 13.711 -40.312 -13.055 1 89.12 412 THR A C 1
ATOM 3157 O O . THR A 1 412 ? 13.297 -41.406 -12.664 1 89.12 412 THR A O 1
ATOM 3160 N N . ARG A 1 413 ? 13.07 -39.438 -13.812 1 86.12 413 ARG A N 1
ATOM 3161 C CA . ARG A 1 413 ? 11.852 -39.875 -14.492 1 86.12 413 ARG A CA 1
ATOM 3162 C C . ARG A 1 413 ? 12.109 -40.125 -15.969 1 86.12 413 ARG A C 1
ATOM 3164 O O . ARG A 1 413 ? 11.203 -40.562 -16.688 1 86.12 413 ARG A O 1
ATOM 3171 N N . SER A 1 414 ? 13.383 -39.844 -16.359 1 87.12 414 SER A N 1
ATOM 3172 C CA . SER A 1 414 ? 13.727 -40.031 -17.75 1 87.12 414 SER A CA 1
ATOM 3173 C C . SER A 1 414 ? 13.781 -41.5 -18.109 1 87.12 414 SER A C 1
ATOM 3175 O O . SER A 1 414 ? 14.305 -42.312 -17.344 1 87.12 414 SER A O 1
ATOM 3177 N N . LYS A 1 415 ? 13.211 -41.812 -19.25 1 83 415 LYS A N 1
ATOM 3178 C CA . LYS A 1 415 ? 13.242 -43.219 -19.719 1 83 415 LYS A CA 1
ATOM 3179 C C . LYS A 1 415 ? 14.672 -43.656 -20.016 1 83 415 LYS A C 1
ATOM 3181 O O . LYS A 1 415 ? 15.008 -44.844 -19.844 1 83 415 LYS A O 1
ATOM 3186 N N . ARG A 1 416 ? 15.578 -42.844 -20.5 1 85.44 416 ARG A N 1
ATOM 3187 C CA . ARG A 1 416 ? 16.938 -43.188 -20.859 1 85.44 416 ARG A CA 1
ATOM 3188 C C . ARG A 1 416 ? 17.828 -43.312 -19.625 1 85.44 416 ARG A C 1
ATOM 3190 O O . ARG A 1 416 ? 18.766 -44.125 -19.609 1 85.44 416 ARG A O 1
ATOM 3197 N N . GLY A 1 417 ? 17.438 -42.688 -18.547 1 89 417 GLY A N 1
ATOM 3198 C CA . GLY A 1 417 ? 18.234 -42.688 -17.344 1 89 417 GLY A CA 1
ATOM 3199 C C . GLY A 1 417 ? 18.719 -41.312 -16.922 1 89 417 GLY A C 1
ATOM 3200 O O . GLY A 1 417 ? 18.344 -40.312 -17.531 1 89 417 GLY A O 1
ATOM 3201 N N . ARG A 1 418 ? 19.5 -41.312 -15.867 1 91.44 418 ARG A N 1
ATOM 3202 C CA . ARG A 1 418 ? 19.969 -40.062 -15.273 1 91.44 418 ARG A CA 1
ATOM 3203 C C . ARG A 1 418 ? 21.234 -39.594 -15.953 1 91.44 418 ARG A C 1
ATOM 3205 O O . ARG A 1 418 ? 22.172 -40.344 -16.156 1 91.44 418 ARG A O 1
ATOM 3212 N N . VAL A 1 419 ? 21.234 -38.375 -16.438 1 90.69 419 VAL A N 1
ATOM 3213 C CA . VAL A 1 419 ? 22.406 -37.75 -17.031 1 90.69 419 VAL A CA 1
ATOM 3214 C C . VAL A 1 419 ? 22.688 -36.438 -16.297 1 90.69 419 VAL A C 1
ATOM 3216 O O . VAL A 1 419 ? 21.781 -35.625 -16.078 1 90.69 419 VAL A O 1
ATOM 3219 N N . LEU A 1 420 ? 23.859 -36.281 -15.852 1 91.06 420 LEU A N 1
ATOM 3220 C CA . LEU A 1 420 ? 24.281 -35.031 -15.219 1 91.06 420 LEU A CA 1
ATOM 3221 C C . LEU A 1 420 ? 25.156 -34.219 -16.156 1 91.06 420 LEU A C 1
ATOM 3223 O O . LEU A 1 420 ? 25.984 -34.781 -16.875 1 91.06 420 LEU A O 1
ATOM 3227 N N . THR A 1 421 ? 24.891 -32.969 -16.234 1 89.31 421 THR A N 1
ATOM 3228 C CA . THR A 1 421 ? 25.688 -32.062 -17.047 1 89.31 421 THR A CA 1
ATOM 3229 C C . THR A 1 421 ? 26.5 -31.109 -16.172 1 89.31 421 THR A C 1
ATOM 3231 O O . THR A 1 421 ? 25.953 -30.453 -15.297 1 89.31 421 THR A O 1
ATOM 3234 N N . PHE A 1 422 ? 27.797 -31.078 -16.422 1 89.69 422 PHE A N 1
ATOM 3235 C CA . PHE A 1 422 ? 28.703 -30.234 -15.656 1 89.69 422 PHE A CA 1
ATOM 3236 C C . PHE A 1 422 ? 29.219 -29.078 -16.516 1 89.69 422 PHE A C 1
ATOM 3238 O O . PHE A 1 422 ? 30.203 -29.234 -17.234 1 89.69 422 PHE A O 1
ATOM 3245 N N . THR A 1 423 ? 28.5 -27.984 -16.484 1 85.25 423 THR A N 1
ATOM 3246 C CA . THR A 1 423 ? 28.938 -26.734 -17.094 1 85.25 423 THR A CA 1
ATOM 3247 C C . THR A 1 423 ? 29.75 -25.906 -16.109 1 85.25 423 THR A C 1
ATOM 3249 O O . THR A 1 423 ? 29.844 -26.25 -14.922 1 85.25 423 THR A O 1
ATOM 3252 N N . PRO A 1 424 ? 30.516 -24.938 -16.609 1 81.56 424 PRO A N 1
ATOM 3253 C CA . PRO A 1 424 ? 31.219 -24.047 -15.672 1 81.56 424 PRO A CA 1
ATOM 3254 C C . PRO A 1 424 ? 30.297 -23.516 -14.57 1 81.56 424 PRO A C 1
ATOM 3256 O O . PRO A 1 424 ? 30.734 -23.391 -13.422 1 81.56 424 PRO A O 1
ATOM 3259 N N . ALA A 1 425 ? 29.156 -23.281 -14.891 1 83.56 425 ALA A N 1
ATOM 3260 C CA . ALA A 1 425 ? 28.188 -22.812 -13.906 1 83.56 425 ALA A CA 1
ATOM 3261 C C . ALA A 1 425 ? 27.906 -23.875 -12.859 1 83.56 425 ALA A C 1
ATOM 3263 O O . ALA A 1 425 ? 27.75 -23.578 -11.68 1 83.56 425 ALA A O 1
ATOM 3264 N N . THR A 1 426 ? 27.844 -25.125 -13.336 1 84.81 426 THR A N 1
ATOM 3265 C CA . THR A 1 426 ? 27.594 -26.234 -12.422 1 84.81 426 THR A CA 1
ATOM 3266 C C . THR A 1 426 ? 28.75 -26.406 -11.438 1 84.81 426 THR A C 1
ATOM 3268 O O . THR A 1 426 ? 28.531 -26.578 -10.242 1 84.81 426 THR A O 1
ATOM 3271 N N . TRP A 1 427 ? 29.938 -26.359 -12.023 1 85.31 427 TRP A N 1
ATOM 3272 C CA . TRP A 1 427 ? 31.109 -26.484 -11.164 1 85.31 427 TRP A CA 1
ATOM 3273 C C . TRP A 1 427 ? 31.156 -25.359 -10.141 1 85.31 427 TRP A C 1
ATOM 3275 O O . TRP A 1 427 ? 31.469 -25.594 -8.969 1 85.31 427 TRP A O 1
ATOM 3285 N N . HIS A 1 428 ? 30.828 -24.219 -10.633 1 86.5 428 HIS A N 1
ATOM 3286 C CA . HIS A 1 428 ? 30.781 -23.062 -9.734 1 86.5 428 HIS A CA 1
ATOM 3287 C C . HIS A 1 428 ? 29.766 -23.281 -8.617 1 86.5 428 HIS A C 1
ATOM 3289 O O . HIS A 1 428 ? 30.047 -22.984 -7.453 1 86.5 428 HIS A O 1
ATOM 3295 N N . ALA A 1 429 ? 28.656 -23.75 -8.953 1 87.25 429 ALA A N 1
ATOM 3296 C CA . ALA A 1 429 ? 27.594 -23.969 -7.98 1 87.25 429 ALA A CA 1
ATOM 3297 C C . ALA A 1 429 ? 28.016 -24.984 -6.922 1 87.25 429 ALA A C 1
ATOM 3299 O O . ALA A 1 429 ? 27.734 -24.812 -5.734 1 87.25 429 ALA A O 1
ATOM 3300 N N . ILE A 1 430 ? 28.672 -26.031 -7.379 1 85.81 430 ILE A N 1
ATOM 3301 C CA . ILE A 1 430 ? 29.141 -27.062 -6.461 1 85.81 430 ILE A CA 1
ATOM 3302 C C . ILE A 1 430 ? 30.141 -26.453 -5.473 1 85.81 430 ILE A C 1
ATOM 3304 O O . ILE A 1 430 ? 30.047 -26.672 -4.266 1 85.81 430 ILE A O 1
ATOM 3308 N N . SER A 1 431 ? 31.031 -25.703 -6.035 1 86.69 431 SER A N 1
ATOM 3309 C CA . SER A 1 431 ? 32.031 -25.047 -5.203 1 86.69 431 SER A CA 1
ATOM 3310 C C . SER A 1 431 ? 31.391 -24.078 -4.211 1 86.69 431 SER A C 1
ATOM 3312 O O . SER A 1 431 ? 31.781 -24.016 -3.047 1 86.69 431 SER A O 1
ATOM 3314 N N . GLN A 1 432 ? 30.453 -23.328 -4.68 1 89 432 GLN A N 1
ATOM 3315 C CA . GLN A 1 432 ? 29.75 -22.375 -3.834 1 89 432 GLN A CA 1
ATOM 3316 C C . GLN A 1 432 ? 29.016 -23.078 -2.693 1 89 432 GLN A C 1
ATOM 3318 O O . GLN A 1 432 ? 29.016 -22.594 -1.558 1 89 432 GLN A O 1
ATOM 3323 N N . ARG A 1 433 ? 28.391 -24.141 -2.99 1 88.94 433 ARG A N 1
ATOM 3324 C CA . ARG A 1 433 ? 27.672 -24.891 -1.965 1 88.94 433 ARG A CA 1
ATOM 3325 C C . ARG A 1 433 ? 28.625 -25.469 -0.934 1 88.94 433 ARG A C 1
ATOM 3327 O O . ARG A 1 433 ? 28.328 -25.5 0.26 1 88.94 433 ARG A O 1
ATOM 3334 N N . ALA A 1 434 ? 29.734 -25.938 -1.422 1 87.12 434 ALA A N 1
ATOM 3335 C CA . ALA A 1 434 ? 30.75 -26.438 -0.506 1 87.12 434 ALA A CA 1
ATOM 3336 C C . ALA A 1 434 ? 31.234 -25.344 0.441 1 87.12 434 ALA A C 1
ATOM 3338 O O . ALA A 1 434 ? 31.344 -25.562 1.648 1 87.12 434 ALA A O 1
ATOM 3339 N N . HIS A 1 435 ? 31.469 -24.234 -0.17 1 89.44 435 HIS A N 1
ATOM 3340 C CA . HIS A 1 435 ? 31.922 -23.078 0.614 1 89.44 435 HIS A CA 1
ATOM 3341 C C . HIS A 1 435 ? 30.859 -22.656 1.625 1 89.44 435 HIS A C 1
ATOM 3343 O O . HIS A 1 435 ? 31.156 -22.484 2.807 1 89.44 435 HIS A O 1
ATOM 3349 N N . PHE A 1 436 ? 29.656 -22.531 1.237 1 90.38 436 PHE A N 1
ATOM 3350 C CA . PHE A 1 436 ? 28.547 -22.094 2.08 1 90.38 436 PHE A CA 1
ATOM 3351 C C . PHE A 1 436 ? 28.172 -23.172 3.098 1 90.38 436 PHE A C 1
ATOM 3353 O O . PHE A 1 436 ? 27.562 -22.875 4.121 1 90.38 436 PHE A O 1
ATOM 3360 N N . GLY A 1 437 ? 28.547 -24.344 2.791 1 87.19 437 GLY A N 1
ATOM 3361 C CA . GLY A 1 437 ? 28.266 -25.453 3.686 1 87.19 437 GLY A CA 1
ATOM 3362 C C . GLY A 1 437 ? 29.062 -25.406 4.977 1 87.19 437 GLY A C 1
ATOM 3363 O O . GLY A 1 437 ? 28.672 -26.016 5.973 1 87.19 437 GLY A O 1
ATOM 3364 N N . ASP A 1 438 ? 30.109 -24.672 4.93 1 90.94 438 ASP A N 1
ATOM 3365 C CA . ASP A 1 438 ? 30.875 -24.438 6.152 1 90.94 438 ASP A CA 1
ATOM 3366 C C . ASP A 1 438 ? 30.016 -23.75 7.211 1 90.94 438 ASP A C 1
ATOM 3368 O O . ASP A 1 438 ? 29.453 -22.672 6.957 1 90.94 438 ASP A O 1
ATOM 3372 N N . PRO A 1 439 ? 29.938 -24.375 8.391 1 89.62 439 PRO A N 1
ATOM 3373 C CA . PRO A 1 439 ? 29.078 -23.828 9.445 1 89.62 439 PRO A CA 1
ATOM 3374 C C . PRO A 1 439 ? 29.453 -22.406 9.82 1 89.62 439 PRO A C 1
ATOM 3376 O O . PRO A 1 439 ? 28.578 -21.578 10.109 1 89.62 439 PRO A O 1
ATOM 3379 N N . ALA A 1 440 ? 30.75 -22.125 9.82 1 90.56 440 ALA A N 1
ATOM 3380 C CA . ALA A 1 440 ? 31.188 -20.766 10.164 1 90.56 440 ALA A CA 1
ATOM 3381 C C . ALA A 1 440 ? 30.688 -19.75 9.141 1 90.56 440 ALA A C 1
ATOM 3383 O O . ALA A 1 440 ? 30.266 -18.656 9.508 1 90.56 440 ALA A O 1
ATOM 3384 N N . VAL A 1 441 ? 30.719 -20.125 7.895 1 92.12 441 VAL A N 1
ATOM 3385 C CA . VAL A 1 441 ? 30.266 -19.25 6.816 1 92.12 441 VAL A CA 1
ATOM 3386 C C . VAL A 1 441 ? 28.75 -19.062 6.898 1 92.12 441 VAL A C 1
ATOM 3388 O O . VAL A 1 441 ? 28.266 -17.938 6.77 1 92.12 441 VAL A O 1
ATOM 3391 N N . ARG A 1 442 ? 28.094 -20.078 7.188 1 90.19 442 ARG A N 1
ATOM 3392 C CA . ARG A 1 442 ? 26.625 -20.016 7.281 1 90.19 442 ARG A CA 1
ATOM 3393 C C . ARG A 1 442 ? 26.188 -19.141 8.453 1 90.19 442 ARG A C 1
ATOM 3395 O O . ARG A 1 442 ? 25.25 -18.359 8.328 1 90.19 442 ARG A O 1
ATOM 3402 N N . LEU A 1 443 ? 26.797 -19.328 9.531 1 89.19 443 LEU A N 1
ATOM 3403 C CA . LEU A 1 443 ? 26.469 -18.531 10.711 1 89.19 443 LEU A CA 1
ATOM 3404 C C . LEU A 1 443 ? 26.75 -17.047 10.461 1 89.19 443 LEU A C 1
ATOM 3406 O O . LEU A 1 443 ? 25.953 -16.188 10.875 1 89.19 443 LEU A O 1
ATOM 3410 N N . ASP A 1 444 ? 27.859 -16.812 9.812 1 91.56 444 ASP A N 1
ATOM 3411 C CA . ASP A 1 444 ? 28.188 -15.438 9.484 1 91.56 444 ASP A CA 1
ATOM 3412 C C . ASP A 1 444 ? 27.141 -14.82 8.562 1 91.56 444 ASP A C 1
ATOM 3414 O O . ASP A 1 444 ? 26.734 -13.672 8.758 1 91.56 444 ASP A O 1
ATOM 3418 N N . TYR A 1 445 ? 26.719 -15.57 7.633 1 93.81 445 TYR A N 1
ATOM 3419 C CA . TYR A 1 445 ? 25.672 -15.148 6.711 1 93.81 445 TYR A CA 1
ATOM 3420 C C . TYR A 1 445 ? 24.375 -14.812 7.457 1 93.81 445 TYR A C 1
ATOM 3422 O O . TYR A 1 445 ? 23.781 -13.766 7.227 1 93.81 445 TYR A O 1
ATOM 3430 N N . GLN A 1 446 ? 23.984 -15.656 8.391 1 89.25 446 GLN A N 1
ATOM 3431 C CA . GLN A 1 446 ? 22.719 -15.523 9.117 1 89.25 446 GLN A CA 1
ATOM 3432 C C . GLN A 1 446 ? 22.75 -14.32 10.055 1 89.25 446 GLN A C 1
ATOM 3434 O O . GLN A 1 446 ? 21.734 -13.68 10.297 1 89.25 446 GLN A O 1
ATOM 3439 N N . ARG A 1 447 ? 23.875 -14.031 10.477 1 88 447 ARG A N 1
ATOM 3440 C CA . ARG A 1 447 ? 24.016 -12.914 11.414 1 88 447 ARG A CA 1
ATOM 3441 C C . ARG A 1 447 ? 24.109 -11.586 10.672 1 88 447 ARG A C 1
ATOM 3443 O O . ARG A 1 447 ? 23.688 -10.555 11.195 1 88 447 ARG A O 1
ATOM 3450 N N . THR A 1 448 ? 24.578 -11.609 9.484 1 92.56 448 THR A N 1
ATOM 3451 C CA . THR A 1 448 ? 24.953 -10.375 8.805 1 92.56 448 THR A CA 1
ATOM 3452 C C . THR A 1 448 ? 23.906 -9.969 7.789 1 92.56 448 THR A C 1
ATOM 3454 O O . THR A 1 448 ? 23.438 -8.82 7.789 1 92.56 448 THR A O 1
ATOM 3457 N N . ARG A 1 449 ? 23.359 -10.875 7.023 1 90.75 449 ARG A N 1
ATOM 3458 C CA . ARG A 1 449 ? 22.547 -10.586 5.848 1 90.75 449 ARG A CA 1
ATOM 3459 C C . ARG A 1 449 ? 21.203 -9.969 6.25 1 90.75 449 ARG A C 1
ATOM 3461 O O . ARG A 1 449 ? 20.75 -9.016 5.625 1 90.75 449 ARG A O 1
ATOM 3468 N N . PRO A 1 450 ? 20.578 -10.375 7.367 1 87.94 450 PRO A N 1
ATOM 3469 C CA . PRO A 1 450 ? 19.234 -9.883 7.68 1 87.94 450 PRO A CA 1
ATOM 3470 C C . PRO A 1 450 ? 19.219 -8.398 8.023 1 87.94 450 PRO A C 1
ATOM 3472 O O . PRO A 1 450 ? 18.156 -7.77 8.008 1 87.94 450 PRO A O 1
ATOM 3475 N N . ASN A 1 451 ? 20.312 -7.801 8.266 1 88.5 451 ASN A N 1
ATOM 3476 C CA . ASN A 1 451 ? 20.391 -6.391 8.633 1 88.5 451 ASN A CA 1
ATOM 3477 C C . ASN A 1 451 ? 19.906 -5.488 7.504 1 88.5 451 ASN A C 1
ATOM 3479 O O . ASN A 1 451 ? 19.375 -4.402 7.758 1 88.5 451 ASN A O 1
ATOM 3483 N N . VAL A 1 452 ? 20 -5.988 6.262 1 93.19 452 VAL A N 1
ATOM 3484 C CA . VAL A 1 452 ? 19.625 -5.188 5.105 1 93.19 452 VAL A CA 1
ATOM 3485 C C . VAL A 1 452 ? 18.094 -5.07 5.047 1 93.19 452 VAL A C 1
ATOM 3487 O O . VAL A 1 452 ? 17.562 -4.098 4.508 1 93.19 452 VAL A O 1
ATOM 3490 N N . GLU A 1 453 ? 17.391 -6.023 5.59 1 88.94 453 GLU A N 1
ATOM 3491 C CA . GLU A 1 453 ? 15.938 -6.008 5.57 1 88.94 453 GLU A CA 1
ATOM 3492 C C . GLU A 1 453 ? 15.383 -4.828 6.367 1 88.94 453 GLU A C 1
ATOM 3494 O O . GLU A 1 453 ? 14.383 -4.227 5.98 1 88.94 453 GLU A O 1
ATOM 3499 N N . ARG A 1 454 ? 16 -4.504 7.41 1 87.31 454 ARG A N 1
ATOM 3500 C CA . ARG A 1 454 ? 15.609 -3.352 8.211 1 87.31 454 ARG A CA 1
ATOM 3501 C C . ARG A 1 454 ? 15.789 -2.055 7.43 1 87.31 454 ARG A C 1
ATOM 3503 O O . ARG A 1 454 ? 14.953 -1.153 7.512 1 87.31 454 ARG A O 1
ATOM 3510 N N . ILE A 1 455 ? 16.875 -2.006 6.738 1 91.44 455 ILE A N 1
ATOM 3511 C CA . ILE A 1 455 ? 17.156 -0.812 5.953 1 91.44 455 ILE A CA 1
ATOM 3512 C C . ILE A 1 455 ? 16.109 -0.667 4.844 1 91.44 455 ILE A C 1
ATOM 3514 O O . ILE A 1 455 ? 15.547 0.414 4.652 1 91.44 455 ILE A O 1
ATOM 3518 N N . HIS A 1 456 ? 15.828 -1.773 4.168 1 91.88 456 HIS A N 1
ATOM 3519 C CA . HIS A 1 456 ? 14.789 -1.749 3.145 1 91.88 456 HIS A CA 1
ATOM 3520 C C . HIS A 1 456 ? 13.461 -1.276 3.725 1 91.88 456 HIS A C 1
ATOM 3522 O O . HIS A 1 456 ? 12.742 -0.492 3.094 1 91.88 456 HIS A O 1
ATOM 3528 N N . ALA A 1 457 ? 13.172 -1.775 4.891 1 87.44 457 ALA A N 1
ATOM 3529 C CA . ALA A 1 457 ? 11.914 -1.393 5.535 1 87.44 457 ALA A CA 1
ATOM 3530 C C . ALA A 1 457 ? 11.867 0.111 5.793 1 87.44 457 ALA A C 1
ATOM 3532 O O . ALA A 1 457 ? 10.844 0.755 5.559 1 87.44 457 ALA A O 1
ATOM 3533 N N . GLN A 1 458 ? 12.938 0.67 6.215 1 86.56 458 GLN A N 1
ATOM 3534 C CA . GLN A 1 458 ? 13.008 2.1 6.5 1 86.56 458 GLN A CA 1
ATOM 3535 C C . GLN A 1 458 ? 12.883 2.924 5.223 1 86.56 458 GLN A C 1
ATOM 3537 O O . GLN A 1 458 ? 12.219 3.961 5.207 1 86.56 458 GLN A O 1
ATOM 3542 N N . LEU A 1 459 ? 13.539 2.463 4.211 1 89.31 459 LEU A N 1
ATOM 3543 C CA . LEU A 1 459 ? 13.484 3.174 2.936 1 89.31 459 LEU A CA 1
ATOM 3544 C C . LEU A 1 459 ? 12.078 3.137 2.355 1 89.31 459 LEU A C 1
ATOM 3546 O O . LEU A 1 459 ? 11.562 4.16 1.893 1 89.31 459 LEU A O 1
ATOM 3550 N N . LYS A 1 460 ? 11.477 1.994 2.418 1 86.81 460 LYS A N 1
ATOM 3551 C CA . LYS A 1 460 ? 10.141 1.83 1.851 1 86.81 460 LYS A CA 1
ATOM 3552 C C . LYS A 1 460 ? 9.109 2.65 2.623 1 86.81 460 LYS A C 1
ATOM 3554 O O . LYS A 1 460 ? 8.148 3.156 2.041 1 86.81 460 LYS A O 1
ATOM 3559 N N . ARG A 1 461 ? 9.289 2.756 3.859 1 77.44 461 ARG A N 1
ATOM 3560 C CA . ARG A 1 461 ? 8.367 3.527 4.688 1 77.44 461 ARG A CA 1
ATOM 3561 C C . ARG A 1 461 ? 8.312 4.98 4.234 1 77.44 461 ARG A C 1
ATOM 3563 O O . ARG A 1 461 ? 7.266 5.625 4.316 1 77.44 461 ARG A O 1
ATOM 3570 N N . LYS A 1 462 ? 9.375 5.418 3.781 1 77.19 462 LYS A N 1
ATOM 3571 C CA . LYS A 1 462 ? 9.461 6.816 3.371 1 77.19 462 LYS A CA 1
ATOM 3572 C C . LYS A 1 462 ? 8.961 7 1.942 1 77.19 462 LYS A C 1
ATOM 3574 O O . LYS A 1 462 ? 8.766 8.133 1.487 1 77.19 462 LYS A O 1
ATOM 3579 N N . LEU A 1 463 ? 8.805 5.934 1.22 1 71.81 463 LEU A N 1
ATOM 3580 C CA . LEU A 1 463 ? 8.289 5.961 -0.143 1 71.81 463 LEU A CA 1
ATOM 3581 C C . LEU A 1 463 ? 6.789 5.672 -0.159 1 71.81 463 LEU A C 1
ATOM 3583 O O . LEU A 1 463 ? 6.297 4.98 -1.052 1 71.81 463 LEU A O 1
ATOM 3587 N N . SER A 1 464 ? 6.016 6.234 0.694 1 64.69 464 SER A N 1
ATOM 3588 C CA . SER A 1 464 ? 4.574 6.008 0.727 1 64.69 464 SER A CA 1
ATOM 3589 C C . SER A 1 464 ? 4.246 4.523 0.57 1 64.69 464 SER A C 1
ATOM 3591 O O . SER A 1 464 ? 3.436 4.148 -0.278 1 64.69 464 SER A O 1
ATOM 3593 N N . GLY A 1 465 ? 4.777 3.697 1.273 1 64 465 GLY A N 1
ATOM 3594 C CA . GLY A 1 465 ? 4.527 2.266 1.219 1 64 465 GLY A CA 1
ATOM 3595 C C . GLY A 1 465 ? 5.141 1.598 0.004 1 64 465 GLY A C 1
ATOM 3596 O O . GLY A 1 465 ? 4.473 0.826 -0.69 1 64 465 GLY A O 1
ATOM 3597 N N . ALA A 1 466 ? 6.258 2.029 -0.395 1 74.5 466 ALA A N 1
ATOM 3598 C CA . ALA A 1 466 ? 7.082 1.388 -1.415 1 74.5 466 ALA A CA 1
ATOM 3599 C C . ALA A 1 466 ? 6.668 1.829 -2.814 1 74.5 466 ALA A C 1
ATOM 3601 O O . ALA A 1 466 ? 6.914 1.121 -3.795 1 74.5 466 ALA A O 1
ATOM 3602 N N . ARG A 1 467 ? 5.977 2.953 -2.939 1 82.12 467 ARG A N 1
ATOM 3603 C CA . ARG A 1 467 ? 5.578 3.469 -4.246 1 82.12 467 ARG A CA 1
ATOM 3604 C C . ARG A 1 467 ? 6.426 4.672 -4.641 1 82.12 467 ARG A C 1
ATOM 3606 O O . ARG A 1 467 ? 6.578 5.613 -3.859 1 82.12 467 ARG A O 1
ATOM 3613 N N . LEU A 1 468 ? 6.93 4.527 -5.879 1 87.12 468 LEU A N 1
ATOM 3614 C CA . LEU A 1 468 ? 7.73 5.633 -6.395 1 87.12 468 LEU A CA 1
ATOM 3615 C C . LEU A 1 468 ? 6.84 6.797 -6.816 1 87.12 468 LEU A C 1
ATOM 3617 O O . LEU A 1 468 ? 5.652 6.609 -7.09 1 87.12 468 LEU A O 1
ATOM 3621 N N . ARG A 1 469 ? 7.395 7.992 -6.832 1 84.38 469 ARG A N 1
ATOM 3622 C CA . ARG A 1 469 ? 6.598 9.195 -7.066 1 84.38 469 ARG A CA 1
ATOM 3623 C C . ARG A 1 469 ? 6.75 9.68 -8.5 1 84.38 469 ARG A C 1
ATOM 3625 O O . ARG A 1 469 ? 5.895 10.406 -9.008 1 84.38 469 ARG A O 1
ATOM 3632 N N . TYR A 1 470 ? 7.82 9.289 -9.094 1 87.25 470 TYR A N 1
ATOM 3633 C CA . TYR A 1 470 ? 8.125 9.93 -10.367 1 87.25 470 TYR A CA 1
ATOM 3634 C C . TYR A 1 470 ? 7.988 8.938 -11.516 1 87.25 470 TYR A C 1
ATOM 3636 O O . TYR A 1 470 ? 7.816 7.738 -11.297 1 87.25 470 TYR A O 1
ATOM 3644 N N . LEU A 1 471 ? 7.984 9.547 -12.703 1 85.62 471 LEU A N 1
ATOM 3645 C CA . LEU A 1 471 ? 7.867 8.742 -13.914 1 85.62 471 LEU A CA 1
ATOM 3646 C C . LEU A 1 471 ? 9.219 8.586 -14.594 1 85.62 471 LEU A C 1
ATOM 3648 O O . LEU A 1 471 ? 9.961 9.562 -14.75 1 85.62 471 LEU A O 1
ATOM 3652 N N . GLY A 1 472 ? 9.484 7.316 -14.891 1 88.31 472 GLY A N 1
ATOM 3653 C CA . GLY A 1 472 ? 10.711 7.074 -15.641 1 88.31 472 GLY A CA 1
ATOM 3654 C C . GLY A 1 472 ? 11.875 6.645 -14.773 1 88.31 472 GLY A C 1
ATOM 3655 O O . GLY A 1 472 ? 11.922 6.977 -13.586 1 88.31 472 GLY A O 1
ATOM 3656 N N . LEU A 1 473 ? 12.812 6.012 -15.391 1 89.06 473 LEU A N 1
ATOM 3657 C CA . LEU A 1 473 ? 13.945 5.414 -14.688 1 89.06 473 LEU A CA 1
ATOM 3658 C C . LEU A 1 473 ? 14.875 6.492 -14.148 1 89.06 473 LEU A C 1
ATOM 3660 O O . LEU A 1 473 ? 15.312 6.418 -12.992 1 89.06 473 LEU A O 1
ATOM 3664 N N . VAL A 1 474 ? 15.148 7.504 -14.898 1 87.94 474 VAL A N 1
ATOM 3665 C CA . VAL A 1 474 ? 16.125 8.523 -14.555 1 87.94 474 VAL A CA 1
ATOM 3666 C C . VAL A 1 474 ? 15.664 9.297 -13.328 1 87.94 474 VAL A C 1
ATOM 3668 O O . VAL A 1 474 ? 16.406 9.453 -12.359 1 87.94 474 VAL A O 1
ATOM 3671 N N . ARG A 1 475 ? 14.477 9.719 -13.328 1 87.62 475 ARG A N 1
ATOM 3672 C CA . ARG A 1 475 ? 13.945 10.5 -12.211 1 87.62 475 ARG A CA 1
ATOM 3673 C C . ARG A 1 475 ? 13.812 9.641 -10.961 1 87.62 475 ARG A C 1
ATOM 3675 O O . ARG A 1 475 ? 14.078 10.102 -9.852 1 87.62 475 ARG A O 1
ATOM 3682 N N . ASN A 1 476 ? 13.383 8.422 -11.156 1 90.56 476 ASN A N 1
ATOM 3683 C CA . ASN A 1 476 ? 13.234 7.527 -10.016 1 90.56 476 ASN A CA 1
ATOM 3684 C C . ASN A 1 476 ? 14.586 7.137 -9.43 1 90.56 476 ASN A C 1
ATOM 3686 O O . ASN A 1 476 ? 14.711 6.938 -8.219 1 90.56 476 ASN A O 1
ATOM 3690 N N . ARG A 1 477 ? 15.562 7.02 -10.305 1 91.06 477 ARG A N 1
ATOM 3691 C CA . ARG A 1 477 ? 16.906 6.746 -9.82 1 91.06 477 ARG A CA 1
ATOM 3692 C C . ARG A 1 477 ? 17.406 7.879 -8.922 1 91.06 477 ARG A C 1
ATOM 3694 O O . ARG A 1 477 ? 17.938 7.633 -7.84 1 91.06 477 ARG A O 1
ATOM 3701 N N . LEU A 1 478 ? 17.234 9.07 -9.367 1 90.31 478 LEU A N 1
ATOM 3702 C CA . LEU A 1 478 ? 17.625 10.227 -8.57 1 90.31 478 LEU A CA 1
ATOM 3703 C C . LEU A 1 478 ? 16.906 10.234 -7.23 1 90.31 478 LEU A C 1
ATOM 3705 O O . LEU A 1 478 ? 17.516 10.484 -6.188 1 90.31 478 LEU A O 1
ATOM 3709 N N . HIS A 1 479 ? 15.664 9.984 -7.301 1 90.69 479 HIS A N 1
ATOM 3710 C CA . HIS A 1 479 ? 14.844 9.984 -6.094 1 90.69 479 HIS A CA 1
ATOM 3711 C C . HIS A 1 479 ? 15.328 8.93 -5.102 1 90.69 479 HIS A C 1
ATOM 3713 O O . HIS A 1 479 ? 15.469 9.211 -3.91 1 90.69 479 HIS A O 1
ATOM 3719 N N . PHE A 1 480 ? 15.594 7.773 -5.582 1 92.31 480 PHE A N 1
ATOM 3720 C CA . PHE A 1 480 ? 16 6.668 -4.727 1 92.31 480 PHE A CA 1
ATOM 3721 C C . PHE A 1 480 ? 17.391 6.918 -4.145 1 92.31 480 PHE A C 1
ATOM 3723 O O . PHE A 1 480 ? 17.641 6.633 -2.971 1 92.31 480 PHE A O 1
ATOM 3730 N N . GLU A 1 481 ? 18.266 7.363 -4.938 1 92.19 481 GLU A N 1
ATOM 3731 C CA . GLU A 1 481 ? 19.609 7.691 -4.465 1 92.19 481 GLU A CA 1
ATOM 3732 C C . GLU A 1 481 ? 19.562 8.789 -3.406 1 92.19 481 GLU A C 1
ATOM 3734 O O . GLU A 1 481 ? 20.312 8.742 -2.43 1 92.19 481 GLU A O 1
ATOM 3739 N N . LEU A 1 482 ? 18.734 9.766 -3.658 1 91.94 482 LEU A N 1
ATOM 3740 C CA . LEU A 1 482 ? 18.562 10.82 -2.664 1 91.94 482 LEU A CA 1
ATOM 3741 C C . LEU A 1 482 ? 18.016 10.25 -1.36 1 91.94 482 LEU A C 1
ATOM 3743 O O . LEU A 1 482 ? 18.422 10.664 -0.274 1 91.94 482 LEU A O 1
ATOM 3747 N N . LEU A 1 483 ? 17.125 9.359 -1.481 1 93.44 483 LEU A N 1
ATOM 3748 C CA . LEU A 1 483 ? 16.547 8.703 -0.307 1 93.44 483 LEU A CA 1
ATOM 3749 C C . LEU A 1 483 ? 17.641 7.973 0.482 1 93.44 483 LEU A C 1
ATOM 3751 O O . LEU A 1 483 ? 17.703 8.086 1.708 1 93.44 483 LEU A O 1
ATOM 3755 N N . CYS A 1 484 ? 18.438 7.238 -0.197 1 95.06 484 CYS A N 1
ATOM 3756 C CA . CYS A 1 484 ? 19.516 6.508 0.45 1 95.06 484 CYS A CA 1
ATOM 3757 C C . CYS A 1 484 ? 20.516 7.465 1.092 1 95.06 484 CYS A C 1
ATOM 3759 O O . CYS A 1 484 ? 21 7.223 2.203 1 95.06 484 CYS A O 1
ATOM 3761 N N . ALA A 1 485 ? 20.812 8.562 0.399 1 94.19 485 ALA A N 1
ATOM 3762 C CA . ALA A 1 485 ? 21.719 9.57 0.951 1 94.19 485 ALA A CA 1
ATOM 3763 C C . ALA A 1 485 ? 21.141 10.188 2.221 1 94.19 485 ALA A C 1
ATOM 3765 O O . ALA A 1 485 ? 21.859 10.414 3.195 1 94.19 485 ALA A O 1
ATOM 3766 N N . THR A 1 486 ? 19.875 10.461 2.145 1 93.44 486 THR A N 1
ATOM 3767 C CA . THR A 1 486 ? 19.203 11.031 3.305 1 93.44 486 THR A CA 1
ATOM 3768 C C . THR A 1 486 ? 19.203 10.047 4.473 1 93.44 486 THR A C 1
ATOM 3770 O O . THR A 1 486 ? 19.391 10.445 5.625 1 93.44 486 THR A O 1
ATOM 3773 N N . TRP A 1 487 ? 19.016 8.844 4.191 1 94.12 487 TRP A N 1
ATOM 3774 C CA . TRP A 1 487 ? 19.109 7.809 5.215 1 94.12 487 TRP A CA 1
ATOM 3775 C C . TRP A 1 487 ? 20.5 7.812 5.859 1 94.12 487 TRP A C 1
ATOM 3777 O O . TRP A 1 487 ? 20.625 7.734 7.082 1 94.12 487 TRP A O 1
ATOM 3787 N N . ASN A 1 488 ? 21.516 7.848 5.055 1 95.5 488 ASN A N 1
ATOM 3788 C CA . ASN A 1 488 ? 22.891 7.887 5.562 1 95.5 488 ASN A CA 1
ATOM 3789 C C . ASN A 1 488 ? 23.109 9.078 6.496 1 95.5 488 ASN A C 1
ATOM 3791 O O . ASN A 1 488 ? 23.75 8.945 7.543 1 95.5 488 ASN A O 1
ATOM 3795 N N . LEU A 1 489 ? 22.562 10.211 6.086 1 93.19 489 LEU A N 1
ATOM 3796 C CA . LEU A 1 489 ? 22.688 11.406 6.922 1 93.19 489 LEU A CA 1
ATOM 3797 C C . LEU A 1 489 ? 22.016 11.195 8.273 1 93.19 489 LEU A C 1
ATOM 3799 O O . LEU A 1 489 ? 22.547 11.594 9.312 1 93.19 489 LEU A O 1
ATOM 3803 N N . LYS A 1 490 ? 20.875 10.609 8.242 1 92.19 490 LYS A N 1
ATOM 3804 C CA . LYS A 1 490 ? 20.156 10.32 9.477 1 92.19 490 LYS A CA 1
ATOM 3805 C C . LYS A 1 490 ? 20.953 9.406 10.391 1 92.19 490 LYS A C 1
ATOM 3807 O O . LYS A 1 490 ? 21 9.609 11.602 1 92.19 490 LYS A O 1
ATOM 3812 N N . VAL A 1 491 ? 21.547 8.406 9.789 1 93.25 491 VAL A N 1
ATOM 3813 C CA . VAL A 1 491 ? 22.359 7.469 10.555 1 93.25 491 VAL A CA 1
ATOM 3814 C C . VAL A 1 491 ? 23.547 8.211 11.172 1 93.25 491 VAL A C 1
ATOM 3816 O O . VAL A 1 491 ? 23.859 8.031 12.352 1 93.25 491 VAL A O 1
ATOM 3819 N N . LEU A 1 492 ? 24.219 9.062 10.43 1 94.12 492 LEU A N 1
ATOM 3820 C CA . LEU A 1 492 ? 25.359 9.82 10.914 1 94.12 492 LEU A CA 1
ATOM 3821 C C . LEU A 1 492 ? 24.969 10.75 12.055 1 94.12 492 LEU A C 1
ATOM 3823 O O . LEU A 1 492 ? 25.703 10.898 13.031 1 94.12 492 LEU A O 1
ATOM 3827 N N . LEU A 1 493 ? 23.844 11.328 11.945 1 92.56 493 LEU A N 1
ATOM 3828 C CA . LEU A 1 493 ? 23.359 12.234 12.984 1 92.56 493 LEU A CA 1
ATOM 3829 C C . LEU A 1 493 ? 23.078 11.484 14.281 1 92.56 493 LEU A C 1
ATOM 3831 O O . LEU A 1 493 ? 23.359 11.992 15.367 1 92.56 493 LEU A O 1
ATOM 3835 N N . ARG A 1 494 ? 22.547 10.344 14.117 1 90.12 494 ARG A N 1
ATOM 3836 C CA . ARG A 1 494 ? 22.312 9.508 15.289 1 90.12 494 ARG A CA 1
ATOM 3837 C C . ARG A 1 494 ? 23.625 9.156 15.977 1 90.12 494 ARG A C 1
ATOM 3839 O O . ARG A 1 494 ? 23.672 8.984 17.203 1 90.12 494 ARG A O 1
ATOM 3846 N N . LEU A 1 495 ? 24.672 9.078 15.125 1 91.19 495 LEU A N 1
ATOM 3847 C CA . LEU A 1 495 ? 25.984 8.758 15.656 1 91.19 495 LEU A CA 1
ATOM 3848 C C . LEU A 1 495 ? 26.688 10.016 16.141 1 91.19 495 LEU A C 1
ATOM 3850 O O . LEU A 1 495 ? 27.859 9.969 16.547 1 91.19 495 LEU A O 1
ATOM 3854 N N . GLY A 1 496 ? 26.047 11.211 16.062 1 90.06 496 GLY A N 1
ATOM 3855 C CA . GLY A 1 496 ? 26.562 12.453 16.609 1 90.06 496 GLY A CA 1
ATOM 3856 C C . GLY A 1 496 ? 27.391 13.242 15.617 1 90.06 496 GLY A C 1
ATOM 3857 O O . GLY A 1 496 ? 28.422 13.812 15.977 1 90.06 496 GLY A O 1
ATOM 3858 N N . LEU A 1 497 ? 27.047 13.266 14.367 1 91.56 497 LEU A N 1
ATOM 3859 C CA . LEU A 1 497 ? 27.766 14.008 13.336 1 91.56 497 LEU A CA 1
ATOM 3860 C C . LEU A 1 497 ? 27.812 15.492 13.672 1 91.56 497 LEU A C 1
ATOM 3862 O O . LEU A 1 497 ? 26.797 16.094 14.023 1 91.56 497 LEU A O 1
ATOM 3866 N N . THR A 1 498 ? 29 16.078 13.703 1 87.25 498 THR A N 1
ATOM 3867 C CA . THR A 1 498 ? 29.219 17.5 13.914 1 87.25 498 THR A CA 1
ATOM 3868 C C . THR A 1 498 ? 30.516 17.953 13.234 1 87.25 498 THR A C 1
ATOM 3870 O O . THR A 1 498 ? 31.109 17.188 12.469 1 87.25 498 THR A O 1
ATOM 3873 N N . ARG A 1 499 ? 30.719 19.188 13.305 1 89.19 499 ARG A N 1
ATOM 3874 C CA . ARG A 1 499 ? 31.938 19.75 12.719 1 89.19 499 ARG A CA 1
ATOM 3875 C C . ARG A 1 499 ? 32.844 20.328 13.797 1 89.19 499 ARG A C 1
ATOM 3877 O O . ARG A 1 499 ? 32.375 21.109 14.633 1 89.19 499 ARG A O 1
ATOM 3884 N N . VAL A 1 500 ? 34 19.828 13.836 1 83.94 500 VAL A N 1
ATOM 3885 C CA . VAL A 1 500 ? 35.031 20.344 14.742 1 83.94 500 VAL A CA 1
ATOM 3886 C C . VAL A 1 500 ? 36.281 20.719 13.953 1 83.94 500 VAL A C 1
ATOM 3888 O O . VAL A 1 500 ? 36.812 19.906 13.211 1 83.94 500 VAL A O 1
ATOM 3891 N N . GLY A 1 501 ? 36.781 21.922 14.117 1 80.25 501 GLY A N 1
ATOM 3892 C CA . GLY A 1 501 ? 37.969 22.375 13.438 1 80.25 501 GLY A CA 1
ATOM 3893 C C . GLY A 1 501 ? 37.875 22.281 11.93 1 80.25 501 GLY A C 1
ATOM 3894 O O . GLY A 1 501 ? 38.844 21.875 11.266 1 80.25 501 GLY A O 1
ATOM 3895 N N . GLY A 1 502 ? 36.688 22.391 11.367 1 82.31 502 GLY A N 1
ATOM 3896 C CA . GLY A 1 502 ? 36.5 22.391 9.922 1 82.31 502 GLY A CA 1
ATOM 3897 C C . GLY A 1 502 ? 36.25 21.016 9.344 1 82.31 502 GLY A C 1
ATOM 3898 O O . GLY A 1 502 ? 36 20.875 8.148 1 82.31 502 GLY A O 1
ATOM 3899 N N . GLY A 1 503 ? 36.406 20.047 10.203 1 88.88 503 GLY A N 1
ATOM 3900 C CA . GLY A 1 503 ? 36.219 18.688 9.719 1 88.88 503 GLY A CA 1
ATOM 3901 C C . GLY A 1 503 ? 35 18.016 10.305 1 88.88 503 GLY A C 1
ATOM 3902 O O . GLY A 1 503 ? 34.531 18.391 11.375 1 88.88 503 GLY A O 1
ATOM 3903 N N . TRP A 1 504 ? 34.469 17.094 9.484 1 92.5 504 TRP A N 1
ATOM 3904 C CA . TRP A 1 504 ? 33.344 16.312 9.953 1 92.5 504 TRP A CA 1
ATOM 3905 C C . TRP A 1 504 ? 33.781 15.234 10.938 1 92.5 504 TRP A C 1
ATOM 3907 O O . TRP A 1 504 ? 34.75 14.5 10.68 1 92.5 504 TRP A O 1
ATOM 3917 N N . VAL A 1 505 ? 33.156 15.211 12.117 1 90.31 505 VAL A N 1
ATOM 3918 C CA . VAL A 1 505 ? 33.5 14.219 13.125 1 90.31 505 VAL A CA 1
ATOM 3919 C C . VAL A 1 505 ? 32.25 13.633 13.742 1 90.31 505 VAL A C 1
ATOM 3921 O O . VAL A 1 505 ? 31.156 14.211 13.633 1 90.31 505 VAL A O 1
ATOM 3924 N N . LEU A 1 506 ? 32.406 12.406 14.32 1 90.25 506 LEU A N 1
ATOM 3925 C CA . LEU A 1 506 ? 31.312 11.773 15.062 1 90.25 506 LEU A CA 1
ATOM 3926 C C . LEU A 1 506 ? 31.547 11.891 16.562 1 90.25 506 LEU A C 1
ATOM 3928 O O . LEU A 1 506 ? 32.688 11.961 17.016 1 90.25 506 LEU A O 1
ATOM 3932 N N . ALA A 1 507 ? 30.359 12.109 17.203 1 78.12 507 ALA A N 1
ATOM 3933 C CA . ALA A 1 507 ? 30.484 12.242 18.641 1 78.12 507 ALA A CA 1
ATOM 3934 C C . ALA A 1 507 ? 31.016 10.953 19.266 1 78.12 507 ALA A C 1
ATOM 3936 O O . ALA A 1 507 ? 30.688 9.852 18.812 1 78.12 507 ALA A O 1
ATOM 3937 N N . THR A 1 508 ? 32.344 10.961 19.812 1 60.72 508 THR A N 1
ATOM 3938 C CA . THR A 1 508 ? 32.906 9.844 20.547 1 60.72 508 THR A CA 1
ATOM 3939 C C . THR A 1 508 ? 32.031 9.461 21.734 1 60.72 508 THR A C 1
ATOM 3941 O O . THR A 1 508 ? 31.438 10.328 22.375 1 60.72 508 THR A O 1
ATOM 3944 N N . MET B 1 1 ? -11.195 19.672 34.812 1 32.59 1 MET B N 1
ATOM 3945 C CA . MET B 1 1 ? -12.094 20.734 34.344 1 32.59 1 MET B CA 1
ATOM 3946 C C . MET B 1 1 ? -11.93 20.984 32.844 1 32.59 1 MET B C 1
ATOM 3948 O O . MET B 1 1 ? -10.82 20.906 32.312 1 32.59 1 MET B O 1
ATOM 3952 N N . LEU B 1 2 ? -12.93 20.922 32.156 1 39.5 2 LEU B N 1
ATOM 3953 C CA . LEU B 1 2 ? -12.922 21.234 30.719 1 39.5 2 LEU B CA 1
ATOM 3954 C C . LEU B 1 2 ? -12.195 22.547 30.469 1 39.5 2 LEU B C 1
ATOM 3956 O O . LEU B 1 2 ? -12.531 23.578 31.047 1 39.5 2 LEU B O 1
ATOM 3960 N N . GLY B 1 3 ? -10.992 22.547 30.062 1 40.69 3 GLY B N 1
ATOM 3961 C CA . GLY B 1 3 ? -10.367 23.812 29.688 1 40.69 3 GLY B CA 1
ATOM 3962 C C . GLY B 1 3 ? -11.188 24.609 28.703 1 40.69 3 GLY B C 1
ATOM 3963 O O . GLY B 1 3 ? -11.734 24.062 27.75 1 40.69 3 GLY B O 1
ATOM 3964 N N . THR B 1 4 ? -11.844 25.719 29.141 1 43.41 4 THR B N 1
ATOM 3965 C CA . THR B 1 4 ? -12.609 26.609 28.281 1 43.41 4 THR B CA 1
ATOM 3966 C C . THR B 1 4 ? -11.688 27.625 27.609 1 43.41 4 THR B C 1
ATOM 3968 O O . THR B 1 4 ? -10.727 28.109 28.219 1 43.41 4 THR B O 1
ATOM 3971 N N . GLU B 1 5 ? -11.57 27.531 26.344 1 47.28 5 GLU B N 1
ATOM 3972 C CA . GLU B 1 5 ? -10.812 28.562 25.641 1 47.28 5 GLU B CA 1
ATOM 3973 C C . GLU B 1 5 ? -11.398 29.938 25.906 1 47.28 5 GLU B C 1
ATOM 3975 O O . GLU B 1 5 ? -12.609 30.141 25.797 1 47.28 5 GLU B O 1
ATOM 3980 N N . SER B 1 6 ? -10.828 30.703 26.734 1 42.78 6 SER B N 1
ATOM 3981 C CA . SER B 1 6 ? -11.289 32.062 26.984 1 42.78 6 SER B CA 1
ATOM 3982 C C . SER B 1 6 ? -11.43 32.844 25.688 1 42.78 6 SER B C 1
ATOM 3984 O O . SER B 1 6 ? -10.695 32.594 24.734 1 42.78 6 SER B O 1
ATOM 3986 N N . ASP B 1 7 ? -12.602 33.375 25.359 1 40.62 7 ASP B N 1
ATOM 3987 C CA . ASP B 1 7 ? -12.992 34.25 24.266 1 40.62 7 ASP B CA 1
ATOM 3988 C C . ASP B 1 7 ? -12.023 35.406 24.125 1 40.62 7 ASP B C 1
ATOM 3990 O O . ASP B 1 7 ? -12.266 36.344 23.359 1 40.62 7 ASP B O 1
ATOM 3994 N N . GLN B 1 8 ? -11.164 35.75 25.016 1 38.66 8 GLN B N 1
ATOM 3995 C CA . GLN B 1 8 ? -10.43 37.031 24.859 1 38.66 8 GLN B CA 1
ATOM 3996 C C . GLN B 1 8 ? -9.477 36.969 23.672 1 38.66 8 GLN B C 1
ATOM 3998 O O . GLN B 1 8 ? -8.641 36.062 23.578 1 38.66 8 GLN B O 1
ATOM 4003 N N . ALA B 1 9 ? -9.844 37.625 22.562 1 46.19 9 ALA B N 1
ATOM 4004 C CA . ALA B 1 9 ? -9.18 37.875 21.281 1 46.19 9 ALA B CA 1
ATOM 4005 C C . ALA B 1 9 ? -7.738 38.312 21.484 1 46.19 9 ALA B C 1
ATOM 4007 O O . ALA B 1 9 ? -7.461 39.5 21.641 1 46.19 9 ALA B O 1
ATOM 4008 N N . HIS B 1 10 ? -7.031 37.75 22.297 1 42.12 10 HIS B N 1
ATOM 4009 C CA . HIS B 1 10 ? -5.648 38.188 22.203 1 42.12 10 HIS B CA 1
ATOM 4010 C C . HIS B 1 10 ? -5.035 37.812 20.859 1 42.12 10 HIS B C 1
ATOM 4012 O O . HIS B 1 10 ? -5.141 36.656 20.438 1 42.12 10 HIS B O 1
ATOM 4018 N N . LEU B 1 11 ? -5.012 38.781 20 1 49.31 11 LEU B N 1
ATOM 4019 C CA . LEU B 1 11 ? -4.281 38.625 18.75 1 49.31 11 LEU B CA 1
ATOM 4020 C C . LEU B 1 11 ? -2.951 37.938 18.984 1 49.31 11 LEU B C 1
ATOM 4022 O O . LEU B 1 11 ? -2.041 38.5 19.594 1 49.31 11 LEU B O 1
ATOM 4026 N N . THR B 1 12 ? -2.992 36.656 19 1 55.47 12 THR B N 1
ATOM 4027 C CA . THR B 1 12 ? -1.73 35.938 19.172 1 55.47 12 THR B CA 1
ATOM 4028 C C . THR B 1 12 ? -0.71 36.375 18.125 1 55.47 12 THR B C 1
ATOM 4030 O O . THR B 1 12 ? -1.077 36.938 17.094 1 55.47 12 THR B O 1
ATOM 4033 N N . ALA B 1 13 ? 0.51 36.531 18.562 1 57.41 13 ALA B N 1
ATOM 4034 C CA . ALA B 1 13 ? 1.606 36.781 17.641 1 57.41 13 ALA B CA 1
ATOM 4035 C C . ALA B 1 13 ? 1.459 35.938 16.375 1 57.41 13 ALA B C 1
ATOM 4037 O O . ALA B 1 13 ? 1.756 36.406 15.273 1 57.41 13 ALA B O 1
ATOM 4038 N N . THR B 1 14 ? 0.804 34.875 16.5 1 66.88 14 THR B N 1
ATOM 4039 C CA . THR B 1 14 ? 0.59 34 15.344 1 66.88 14 THR B CA 1
ATOM 4040 C C . THR B 1 14 ? -0.404 34.656 14.375 1 66.88 14 THR B C 1
ATOM 4042 O O . THR B 1 14 ? -0.193 34.625 13.164 1 66.88 14 THR B O 1
ATOM 4045 N N . GLU B 1 15 ? -1.399 35.156 15 1 67.31 15 GLU B N 1
ATOM 4046 C CA . GLU B 1 15 ? -2.406 35.812 14.148 1 67.31 15 GLU B CA 1
ATOM 4047 C C . GLU B 1 15 ? -1.827 37 13.406 1 67.31 15 GLU B C 1
ATOM 4049 O O . GLU B 1 15 ? -2.117 37.219 12.227 1 67.31 15 GLU B O 1
ATOM 4054 N N . ALA B 1 16 ? -0.998 37.656 14.156 1 65.62 16 ALA B N 1
ATOM 4055 C CA . ALA B 1 16 ? -0.397 38.844 13.555 1 65.62 16 ALA B CA 1
ATOM 4056 C C . ALA B 1 16 ? 0.537 38.469 12.406 1 65.62 16 ALA B C 1
ATOM 4058 O O . ALA B 1 16 ? 0.51 39.094 11.344 1 65.62 16 ALA B O 1
ATOM 4059 N N . PHE B 1 17 ? 1.215 37.469 12.617 1 69.19 17 PHE B N 1
ATOM 4060 C CA . PHE B 1 17 ? 2.238 37.094 11.641 1 69.19 17 PHE B CA 1
ATOM 4061 C C . PHE B 1 17 ? 1.656 36.219 10.547 1 69.19 17 PHE B C 1
ATOM 4063 O O . PHE B 1 17 ? 2.039 36.344 9.383 1 69.19 17 PHE B O 1
ATOM 4070 N N . CYS B 1 18 ? 0.645 35.469 10.898 1 73.75 18 CYS B N 1
ATOM 4071 C CA . CYS B 1 18 ? 0.273 34.375 10 1 73.75 18 CYS B CA 1
ATOM 4072 C C . CYS B 1 18 ? -0.981 34.75 9.203 1 73.75 18 CYS B C 1
ATOM 4074 O O . CYS B 1 18 ? -1.289 34.094 8.203 1 73.75 18 CYS B O 1
ATOM 4076 N N . SER B 1 19 ? -1.598 35.812 9.555 1 73.56 19 SER B N 1
ATOM 4077 C CA . SER B 1 19 ? -2.861 36.094 8.891 1 73.56 19 SER B CA 1
ATOM 4078 C C . SER B 1 19 ? -2.658 36.344 7.398 1 73.56 19 SER B C 1
ATOM 4080 O O . SER B 1 19 ? -3.494 35.938 6.582 1 73.56 19 SER B O 1
ATOM 4082 N N . SER B 1 20 ? -1.499 36.844 7.098 1 76.06 20 SER B N 1
ATOM 4083 C CA . SER B 1 20 ? -1.233 37.125 5.688 1 76.06 20 SER B CA 1
ATOM 4084 C C . SER B 1 20 ? -0.725 35.875 4.961 1 76.06 20 SER B C 1
ATOM 4086 O O . SER B 1 20 ? -0.795 35.812 3.734 1 76.06 20 SER B O 1
ATOM 4088 N N . LEU B 1 21 ? -0.375 34.938 5.758 1 79.12 21 LEU B N 1
ATOM 4089 C CA . LEU B 1 21 ? 0.244 33.781 5.172 1 79.12 21 LEU B CA 1
ATOM 4090 C C . LEU B 1 21 ? -0.8 32.688 4.883 1 79.12 21 LEU B C 1
ATOM 4092 O O . LEU B 1 21 ? -0.625 31.891 3.971 1 79.12 21 LEU B O 1
ATOM 4096 N N . ILE B 1 22 ? -1.896 32.781 5.598 1 84.31 22 ILE B N 1
ATOM 4097 C CA . ILE B 1 22 ? -2.877 31.688 5.5 1 84.31 22 ILE B CA 1
ATOM 4098 C C . ILE B 1 22 ? -3.92 32.031 4.441 1 84.31 22 ILE B C 1
ATOM 4100 O O . ILE B 1 22 ? -4.453 33.156 4.43 1 84.31 22 ILE B O 1
ATOM 4104 N N . GLU B 1 23 ? -4.168 31.172 3.529 1 82.06 23 GLU B N 1
ATOM 4105 C CA . GLU B 1 23 ? -5.152 31.359 2.469 1 82.06 23 GLU B CA 1
ATOM 4106 C C . GLU B 1 23 ? -6.566 31.422 3.033 1 82.06 23 GLU B C 1
ATOM 4108 O O . GLU B 1 23 ? -6.988 30.516 3.762 1 82.06 23 GLU B O 1
ATOM 4113 N N . PRO B 1 24 ? -7.207 32.469 2.578 1 81.62 24 PRO B N 1
ATOM 4114 C CA . PRO B 1 24 ? -8.602 32.531 3.008 1 81.62 24 PRO B CA 1
ATOM 4115 C C . PRO B 1 24 ? -9.43 31.359 2.469 1 81.62 24 PRO B C 1
ATOM 4117 O O . PRO B 1 24 ? -9.227 30.938 1.332 1 81.62 24 PRO B O 1
ATOM 4120 N N . GLY B 1 25 ? -10.258 30.828 3.234 1 81.31 25 GLY B N 1
ATOM 4121 C CA . GLY B 1 25 ? -11.102 29.719 2.795 1 81.31 25 GLY B CA 1
ATOM 4122 C C . GLY B 1 25 ? -10.492 28.359 3.057 1 81.31 25 GLY B C 1
ATOM 4123 O O . GLY B 1 25 ? -11.141 27.328 2.85 1 81.31 25 GLY B O 1
ATOM 4124 N N . SER B 1 26 ? -9.273 28.422 3.529 1 88.62 26 SER B N 1
ATOM 4125 C CA . SER B 1 26 ? -8.641 27.156 3.867 1 88.62 26 SER B CA 1
ATOM 4126 C C . SER B 1 26 ? -9.219 26.578 5.148 1 88.62 26 SER B C 1
ATOM 4128 O O . SER B 1 26 ? -9.914 27.266 5.898 1 88.62 26 SER B O 1
ATOM 4130 N N . ILE B 1 27 ? -9.039 25.312 5.297 1 91.88 27 ILE B N 1
ATOM 4131 C CA . ILE B 1 27 ? -9.547 24.656 6.492 1 91.88 27 ILE B CA 1
ATOM 4132 C C . ILE B 1 27 ? -8.891 25.25 7.734 1 91.88 27 ILE B C 1
ATOM 4134 O O . ILE B 1 27 ? -9.516 25.328 8.797 1 91.88 27 ILE B O 1
ATOM 4138 N N . TYR B 1 28 ? -7.672 25.766 7.613 1 93.31 28 TYR B N 1
ATOM 4139 C CA . TYR B 1 28 ? -6.961 26.375 8.734 1 93.31 28 TYR B CA 1
ATOM 4140 C C . TYR B 1 28 ? -7.594 27.703 9.141 1 93.31 28 TYR B C 1
ATOM 4142 O O . TYR B 1 28 ? -7.805 27.953 10.328 1 93.31 28 TYR B O 1
ATOM 4150 N N . ALA B 1 29 ? -7.879 28.469 8.156 1 91.25 29 ALA B N 1
ATOM 4151 C CA . ALA B 1 29 ? -8.562 29.734 8.422 1 91.25 29 ALA B CA 1
ATOM 4152 C C . ALA B 1 29 ? -9.953 29.5 8.992 1 91.25 29 ALA B C 1
ATOM 4154 O O . ALA B 1 29 ? -10.383 30.188 9.914 1 91.25 29 ALA B O 1
ATOM 4155 N N . PHE B 1 30 ? -10.617 28.562 8.469 1 92.69 30 PHE B N 1
ATOM 4156 C CA . PHE B 1 30 ? -11.961 28.234 8.914 1 92.69 30 PHE B CA 1
ATOM 4157 C C . PHE B 1 30 ? -11.961 27.797 10.375 1 92.69 30 PHE B C 1
ATOM 4159 O O . PHE B 1 30 ? -12.789 28.25 11.164 1 92.69 30 PHE B O 1
ATOM 4166 N N . LEU B 1 31 ? -11.062 26.875 10.719 1 92.5 31 LEU B N 1
ATOM 4167 C CA . LEU B 1 31 ? -10.977 26.391 12.086 1 92.5 31 LEU B CA 1
ATOM 4168 C C . LEU B 1 31 ? -10.578 27.5 13.039 1 92.5 31 LEU B C 1
ATOM 4170 O O . LEU B 1 31 ? -11.023 27.531 14.188 1 92.5 31 LEU B O 1
ATOM 4174 N N . ALA B 1 32 ? -9.727 28.406 12.547 1 91.62 32 ALA B N 1
ATOM 4175 C CA . ALA B 1 32 ? -9.336 29.547 13.383 1 91.62 32 ALA B CA 1
ATOM 4176 C C . ALA B 1 32 ? -10.539 30.391 13.75 1 91.62 32 ALA B C 1
ATOM 4178 O O . ALA B 1 32 ? -10.664 30.859 14.883 1 91.62 32 ALA B O 1
ATOM 4179 N N . GLU B 1 33 ? -11.422 30.484 12.844 1 89.88 33 GLU B N 1
ATOM 4180 C CA . GLU B 1 33 ? -12.562 31.375 13.016 1 89.88 33 GLU B CA 1
ATOM 4181 C C . GLU B 1 33 ? -13.734 30.656 13.68 1 89.88 33 GLU B C 1
ATOM 4183 O O . GLU B 1 33 ? -14.461 31.25 14.477 1 89.88 33 GLU B O 1
ATOM 4188 N N . HIS B 1 34 ? -13.914 29.359 13.391 1 92.25 34 HIS B N 1
ATOM 4189 C CA . HIS B 1 34 ? -15.203 28.75 13.719 1 92.25 34 HIS B CA 1
ATOM 4190 C C . HIS B 1 34 ? -15.016 27.438 14.492 1 92.25 34 HIS B C 1
ATOM 4192 O O . HIS B 1 34 ? -15.961 26.672 14.648 1 92.25 34 HIS B O 1
ATOM 4198 N N . ARG B 1 35 ? -13.867 27.125 14.961 1 91.5 35 ARG B N 1
ATOM 4199 C CA . ARG B 1 35 ? -13.609 25.859 15.633 1 91.5 35 ARG B CA 1
ATOM 4200 C C . ARG B 1 35 ? -14.516 25.688 16.844 1 91.5 35 ARG B C 1
ATOM 4202 O O . ARG B 1 35 ? -15.016 24.578 17.109 1 91.5 35 ARG B O 1
ATOM 4209 N N . ARG B 1 36 ? -14.805 26.75 17.547 1 90.38 36 ARG B N 1
ATOM 4210 C CA . ARG B 1 36 ? -15.602 26.672 18.766 1 90.38 36 ARG B CA 1
ATOM 4211 C C . ARG B 1 36 ? -17.078 26.422 18.453 1 90.38 36 ARG B C 1
ATOM 4213 O O . ARG B 1 36 ? -17.781 25.797 19.234 1 90.38 36 ARG B O 1
ATOM 4220 N N . GLU B 1 37 ? -17.484 26.938 17.359 1 91.56 37 GLU B N 1
ATOM 4221 C CA . GLU B 1 37 ? -18.859 26.688 16.922 1 91.56 37 GLU B CA 1
ATOM 4222 C C . GLU B 1 37 ? -19 25.281 16.328 1 91.56 37 GLU B C 1
ATOM 4224 O O . GLU B 1 37 ? -20.047 24.656 16.484 1 91.56 37 GLU B O 1
ATOM 4229 N N . LEU B 1 38 ? -17.984 24.859 15.672 1 91.25 38 LEU B N 1
ATOM 4230 C CA . LEU B 1 38 ? -18 23.531 15.078 1 91.25 38 LEU B CA 1
ATOM 4231 C C . LEU B 1 38 ? -17.953 22.453 16.156 1 91.25 38 LEU B C 1
ATOM 4233 O O . LEU B 1 38 ? -18.625 21.438 16.062 1 91.25 38 LEU B O 1
ATOM 4237 N N . PHE B 1 39 ? -17.047 22.75 17.141 1 91.06 39 PHE B N 1
ATOM 4238 C CA . PHE B 1 39 ? -16.859 21.812 18.25 1 91.06 39 PHE B CA 1
ATOM 4239 C C . PHE B 1 39 ? -17.156 22.5 19.578 1 91.06 39 PHE B C 1
ATOM 4241 O O . PHE B 1 39 ? -16.234 22.766 20.375 1 91.06 39 PHE B O 1
ATOM 4248 N N . PRO B 1 40 ? -18.422 22.609 19.875 1 87.88 40 PRO B N 1
ATOM 4249 C CA . PRO B 1 40 ? -18.75 23.266 21.141 1 87.88 40 PRO B CA 1
ATOM 4250 C C . PRO B 1 40 ? -18.344 22.453 22.359 1 87.88 40 PRO B C 1
ATOM 4252 O O . PRO B 1 40 ? -18.656 21.266 22.438 1 87.88 40 PRO B O 1
ATOM 4255 N N . ASP B 1 41 ? -17.734 23.047 23.25 1 80.94 41 ASP B N 1
ATOM 4256 C CA . ASP B 1 41 ? -17.188 22.375 24.422 1 80.94 41 ASP B CA 1
ATOM 4257 C C . ASP B 1 41 ? -18.281 21.703 25.234 1 80.94 41 ASP B C 1
ATOM 4259 O O . ASP B 1 41 ? -18.062 20.656 25.844 1 80.94 41 ASP B O 1
ATOM 4263 N N . GLU B 1 42 ? -19.469 22.219 25.141 1 81.44 42 GLU B N 1
ATOM 4264 C CA . GLU B 1 42 ? -20.594 21.703 25.922 1 81.44 42 GLU B CA 1
ATOM 4265 C C . GLU B 1 42 ? -20.953 20.297 25.5 1 81.44 42 GLU B C 1
ATOM 4267 O O . GLU B 1 42 ? -21.406 19.484 26.312 1 81.44 42 GLU B O 1
ATOM 4272 N N . ARG B 1 43 ? -20.688 20 24.281 1 84.25 43 ARG B N 1
ATOM 4273 C CA . ARG B 1 43 ? -21.047 18.688 23.734 1 84.25 43 ARG B CA 1
ATOM 4274 C C . ARG B 1 43 ? -20.062 17.625 24.219 1 84.25 43 ARG B C 1
ATOM 4276 O O . ARG B 1 43 ? -20.359 16.422 24.141 1 84.25 43 ARG B O 1
ATOM 4283 N N . PHE B 1 44 ? -18.984 18.094 24.828 1 82.19 44 PHE B N 1
ATOM 4284 C CA . PHE B 1 44 ? -17.938 17.141 25.188 1 82.19 44 PHE B CA 1
ATOM 4285 C C . PHE B 1 44 ? -17.766 17.078 26.703 1 82.19 44 PHE B C 1
ATOM 4287 O O . PHE B 1 44 ? -16.844 16.406 27.203 1 82.19 44 PHE B O 1
ATOM 4294 N N . ARG B 1 45 ? -18.609 17.688 27.422 1 77 45 ARG B N 1
ATOM 4295 C CA . ARG B 1 45 ? -18.5 17.781 28.875 1 77 45 ARG B CA 1
ATOM 4296 C C . ARG B 1 45 ? -18.531 16.391 29.516 1 77 45 ARG B C 1
ATOM 4298 O O . ARG B 1 45 ? -17.859 16.156 30.531 1 77 45 ARG B O 1
ATOM 4305 N N . HIS B 1 46 ? -19.328 15.539 28.906 1 75.94 46 HIS B N 1
ATOM 4306 C CA . HIS B 1 46 ? -19.5 14.211 29.469 1 75.94 46 HIS B CA 1
ATOM 4307 C C . HIS B 1 46 ? -18.219 13.383 29.328 1 75.94 46 HIS B C 1
ATOM 4309 O O . HIS B 1 46 ? -18.078 12.359 30 1 75.94 46 HIS B O 1
ATOM 4315 N N . LEU B 1 47 ? -17.328 13.805 28.547 1 74.88 47 LEU B N 1
ATOM 4316 C CA . LEU B 1 47 ? -16.078 13.07 28.328 1 74.88 47 LEU B CA 1
ATOM 4317 C C . LEU B 1 47 ? -15.047 13.43 29.391 1 74.88 47 LEU B C 1
ATOM 4319 O O . LEU B 1 47 ? -14.016 12.758 29.516 1 74.88 47 LEU B O 1
ATOM 4323 N N . TYR B 1 48 ? -15.273 14.516 30.156 1 69.06 48 TYR B N 1
ATOM 4324 C CA . TYR B 1 48 ? -14.336 14.945 31.188 1 69.06 48 TYR B CA 1
ATOM 4325 C C . TYR B 1 48 ? -14.734 14.391 32.531 1 69.06 48 TYR B C 1
ATOM 4327 O O . TYR B 1 48 ? -15.906 14.445 32.938 1 69.06 48 TYR B O 1
ATOM 4335 N N . PRO B 1 49 ? -13.867 13.375 33.062 1 57.47 49 PRO B N 1
ATOM 4336 C CA . PRO B 1 49 ? -14.289 12.812 34.344 1 57.47 49 PRO B CA 1
ATOM 4337 C C . PRO B 1 49 ? -14.672 13.891 35.375 1 57.47 49 PRO B C 1
ATOM 4339 O O . PRO B 1 49 ? -15.672 13.742 36.062 1 57.47 49 PRO B O 1
ATOM 4342 N N . SER B 1 50 ? -13.523 14.57 36.125 1 54.03 50 SER B N 1
ATOM 4343 C CA . SER B 1 50 ? -13.734 15.352 37.312 1 54.03 50 SER B CA 1
ATOM 4344 C C . SER B 1 50 ? -13.75 16.844 37.031 1 54.03 50 SER B C 1
ATOM 4346 O O . SER B 1 50 ? -13.102 17.297 36.094 1 54.03 50 SER B O 1
ATOM 4348 N N . THR B 1 51 ? -14.812 17.594 37.438 1 49.44 51 THR B N 1
ATOM 4349 C CA . THR B 1 51 ? -14.93 19.047 37.469 1 49.44 51 THR B CA 1
ATOM 4350 C C . THR B 1 51 ? -13.688 19.672 38.125 1 49.44 51 THR B C 1
ATOM 4352 O O . THR B 1 51 ? -13.523 20.891 38.125 1 49.44 51 THR B O 1
ATOM 4355 N N . THR B 1 52 ? -12.883 18.922 38.906 1 43.12 52 THR B N 1
ATOM 4356 C CA . THR B 1 52 ? -11.852 19.328 39.844 1 43.12 52 THR B CA 1
ATOM 4357 C C . THR B 1 52 ? -10.469 18.922 39.344 1 43.12 52 THR B C 1
ATOM 4359 O O . THR B 1 52 ? -10.273 17.797 38.906 1 43.12 52 THR B O 1
ATOM 4362 N N . GLY B 1 53 ? -9.633 19.625 38.406 1 46 53 GLY B N 1
ATOM 4363 C CA . GLY B 1 53 ? -8.219 19.422 38.125 1 46 53 GLY B CA 1
ATOM 4364 C C . GLY B 1 53 ? -7.68 20.375 37.062 1 46 53 GLY B C 1
ATOM 4365 O O . GLY B 1 53 ? -8.359 21.312 36.656 1 46 53 GLY B O 1
ATOM 4366 N N . ARG B 1 54 ? -6.301 20.359 36.906 1 48.41 54 ARG B N 1
ATOM 4367 C CA . ARG B 1 54 ? -5.5 21.172 35.969 1 48.41 54 ARG B CA 1
ATOM 4368 C C . ARG B 1 54 ? -6.176 21.281 34.625 1 48.41 54 ARG B C 1
ATOM 4370 O O . ARG B 1 54 ? -6.727 20.312 34.094 1 48.41 54 ARG B O 1
ATOM 4377 N N . PRO B 1 55 ? -6.285 22.594 34.344 1 53.81 55 PRO B N 1
ATOM 4378 C CA . PRO B 1 55 ? -7.043 22.922 33.125 1 53.81 55 PRO B CA 1
ATOM 4379 C C . PRO B 1 55 ? -6.648 22.078 31.938 1 53.81 55 PRO B C 1
ATOM 4381 O O . PRO B 1 55 ? -5.461 21.891 31.672 1 53.81 55 PRO B O 1
ATOM 4384 N N . SER B 1 56 ? -7.586 21.219 31.438 1 65.94 56 SER B N 1
ATOM 4385 C CA . SER B 1 56 ? -7.441 20.297 30.312 1 65.94 56 SER B CA 1
ATOM 4386 C C . SER B 1 56 ? -7.523 21.016 28.984 1 65.94 56 SER B C 1
ATOM 4388 O O . SER B 1 56 ? -7.914 22.188 28.922 1 65.94 56 SER B O 1
ATOM 4390 N N . ILE B 1 57 ? -6.77 20.766 27.984 1 80.5 57 ILE B N 1
ATOM 4391 C CA . ILE B 1 57 ? -6.863 21.234 26.609 1 80.5 57 ILE B CA 1
ATOM 4392 C C . ILE B 1 57 ? -8.32 21.25 26.172 1 80.5 57 ILE B C 1
ATOM 4394 O O . ILE B 1 57 ? -9.055 20.281 26.375 1 80.5 57 ILE B O 1
ATOM 4398 N N . PRO B 1 58 ? -8.727 22.516 25.797 1 85.5 58 PRO B N 1
ATOM 4399 C CA . PRO B 1 58 ? -10.109 22.578 25.328 1 85.5 58 PRO B CA 1
ATOM 4400 C C . PRO B 1 58 ? -10.43 21.516 24.281 1 85.5 58 PRO B C 1
ATOM 4402 O O . PRO B 1 58 ? -9.586 21.188 23.438 1 85.5 58 PRO B O 1
ATOM 4405 N N . ALA B 1 59 ? -11.672 21.016 24.344 1 86.88 59 ALA B N 1
ATOM 4406 C CA . ALA B 1 59 ? -12.109 19.969 23.422 1 86.88 59 ALA B CA 1
ATOM 4407 C C . ALA B 1 59 ? -12.055 20.438 21.969 1 86.88 59 ALA B C 1
ATOM 4409 O O . ALA B 1 59 ? -11.703 19.672 21.078 1 86.88 59 ALA B O 1
ATOM 4410 N N . SER B 1 60 ? -12.375 21.734 21.812 1 90.69 60 SER B N 1
ATOM 4411 C CA . SER B 1 60 ? -12.391 22.281 20.469 1 90.69 60 SER B CA 1
ATOM 4412 C C . SER B 1 60 ? -11.016 22.188 19.812 1 90.69 60 SER B C 1
ATOM 4414 O O . SER B 1 60 ? -10.906 21.906 18.609 1 90.69 60 SER B O 1
ATOM 4416 N N . ARG B 1 61 ? -9.984 22.312 20.594 1 91.81 61 ARG B N 1
ATOM 4417 C CA . ARG B 1 61 ? -8.625 22.25 20.078 1 91.81 61 ARG B CA 1
ATOM 4418 C C . ARG B 1 61 ? -8.219 20.812 19.766 1 91.81 61 ARG B C 1
ATOM 4420 O O . ARG B 1 61 ? -7.637 20.547 18.703 1 91.81 61 ARG B O 1
ATOM 4427 N N . VAL B 1 62 ? -8.586 19.922 20.625 1 91.19 62 VAL B N 1
ATOM 4428 C CA . VAL B 1 62 ? -8.211 18.531 20.422 1 91.19 62 VAL B CA 1
ATOM 4429 C C . VAL B 1 62 ? -8.93 17.969 19.203 1 91.19 62 VAL B C 1
ATOM 4431 O O . VAL B 1 62 ? -8.32 17.266 18.375 1 91.19 62 VAL B O 1
ATOM 4434 N N . LEU B 1 63 ? -10.156 18.312 19.062 1 92.38 63 LEU B N 1
ATOM 4435 C CA . LEU B 1 63 ? -10.938 17.812 17.938 1 92.38 63 LEU B CA 1
ATOM 4436 C C . LEU B 1 63 ? -10.453 18.406 16.625 1 92.38 63 LEU B C 1
ATOM 4438 O O . LEU B 1 63 ? -10.438 17.734 15.586 1 92.38 63 LEU B O 1
ATOM 4442 N N . ALA B 1 64 ? -10.094 19.656 16.703 1 94.38 64 ALA B N 1
ATOM 4443 C CA . ALA B 1 64 ? -9.516 20.281 15.523 1 94.38 64 ALA B CA 1
ATOM 4444 C C . ALA B 1 64 ? -8.227 19.578 15.102 1 94.38 64 ALA B C 1
ATOM 4446 O O . ALA B 1 64 ? -7.984 19.375 13.914 1 94.38 64 ALA B O 1
ATOM 4447 N N . VAL B 1 65 ? -7.445 19.219 16.078 1 95.75 65 VAL B N 1
ATOM 4448 C CA . VAL B 1 65 ? -6.203 18.516 15.789 1 95.75 65 VAL B CA 1
ATOM 4449 C C . VAL B 1 65 ? -6.516 17.156 15.172 1 95.75 65 VAL B C 1
ATOM 4451 O O . VAL B 1 65 ? -5.848 16.719 14.227 1 95.75 65 VAL B O 1
ATOM 4454 N N . MET B 1 66 ? -7.535 16.484 15.656 1 93.75 66 MET B N 1
ATOM 4455 C CA . MET B 1 66 ? -7.91 15.18 15.125 1 93.75 66 MET B CA 1
ATOM 4456 C C . MET B 1 66 ? -8.367 15.289 13.68 1 93.75 66 MET B C 1
ATOM 4458 O O . MET B 1 66 ? -8.039 14.438 12.852 1 93.75 66 MET B O 1
ATOM 4462 N N . VAL B 1 67 ? -9.062 16.328 13.391 1 93.31 67 VAL B N 1
ATOM 4463 C CA . VAL B 1 67 ? -9.539 16.562 12.031 1 93.31 67 VAL B CA 1
ATOM 4464 C C . VAL B 1 67 ? -8.359 16.812 11.102 1 93.31 67 VAL B C 1
ATOM 4466 O O . VAL B 1 67 ? -8.258 16.219 10.031 1 93.31 67 VAL B O 1
ATOM 4469 N N . LEU B 1 68 ? -7.465 17.703 11.547 1 94.69 68 LEU B N 1
ATOM 4470 C CA . LEU B 1 68 ? -6.301 18.016 10.734 1 94.69 68 LEU B CA 1
ATOM 4471 C C . LEU B 1 68 ? -5.391 16.812 10.578 1 94.69 68 LEU B C 1
ATOM 4473 O O . LEU B 1 68 ? -4.777 16.625 9.523 1 94.69 68 LEU B O 1
ATOM 4477 N N . GLN B 1 69 ? -5.293 16.016 11.617 1 93.81 69 GLN B N 1
ATOM 4478 C CA . GLN B 1 69 ? -4.477 14.812 11.609 1 93.81 69 GLN B CA 1
ATOM 4479 C C . GLN B 1 69 ? -4.926 13.852 10.516 1 93.81 69 GLN B C 1
ATOM 4481 O O . GLN B 1 69 ? -4.102 13.344 9.75 1 93.81 69 GLN B O 1
ATOM 4486 N N . VAL B 1 70 ? -6.219 13.656 10.445 1 90.69 70 VAL B N 1
ATOM 4487 C CA . VAL B 1 70 ? -6.781 12.734 9.461 1 90.69 70 VAL B CA 1
ATOM 4488 C C . VAL B 1 70 ? -6.688 13.344 8.062 1 90.69 70 VAL B C 1
ATOM 4490 O O . VAL B 1 70 ? -6.418 12.641 7.09 1 90.69 70 VAL B O 1
ATOM 4493 N N . LEU B 1 71 ? -6.902 14.609 8 1 89.44 71 LEU B N 1
ATOM 4494 C CA . LEU B 1 71 ? -6.852 15.312 6.723 1 89.44 71 LEU B CA 1
ATOM 4495 C C . LEU B 1 71 ? -5.477 15.18 6.082 1 89.44 71 LEU B C 1
ATOM 4497 O O . LEU B 1 71 ? -5.367 15.031 4.863 1 89.44 71 LEU B O 1
ATOM 4501 N N . GLU B 1 72 ? -4.469 15.242 6.895 1 88.81 72 GLU B N 1
ATOM 4502 C CA . GLU B 1 72 ? -3.109 15.227 6.363 1 88.81 72 GLU B CA 1
ATOM 4503 C C . GLU B 1 72 ? -2.48 13.844 6.48 1 88.81 72 GLU B C 1
ATOM 4505 O O . GLU B 1 72 ? -1.321 13.648 6.113 1 88.81 72 GLU B O 1
ATOM 4510 N N . GLY B 1 73 ? -3.252 12.906 7.016 1 85.69 73 GLY B N 1
ATOM 4511 C CA . GLY B 1 73 ? -2.771 11.539 7.121 1 85.69 73 GLY B CA 1
ATOM 4512 C C . GLY B 1 73 ? -1.578 11.398 8.047 1 85.69 73 GLY B C 1
ATOM 4513 O O . GLY B 1 73 ? -0.587 10.75 7.695 1 85.69 73 GLY B O 1
ATOM 4514 N N . LEU B 1 74 ? -1.608 11.969 9.25 1 89 74 LEU B N 1
ATOM 4515 C CA . LEU B 1 74 ? -0.469 12.016 10.164 1 89 74 LEU B CA 1
ATOM 4516 C C . LEU B 1 74 ? -0.655 11.047 11.32 1 89 74 LEU B C 1
ATOM 4518 O O . LEU B 1 74 ? -1.786 10.75 11.719 1 89 74 LEU B O 1
ATOM 4522 N N . SER B 1 75 ? 0.487 10.586 11.859 1 87 75 SER B N 1
ATOM 4523 C CA . SER B 1 75 ? 0.468 9.852 13.125 1 87 75 SER B CA 1
ATOM 4524 C C . SER B 1 75 ? 0.25 10.789 14.305 1 87 75 SER B C 1
ATOM 4526 O O . SER B 1 75 ? 0.257 12.008 14.141 1 87 75 SER B O 1
ATOM 4528 N N . ASP B 1 76 ? 0.047 10.164 15.461 1 90.56 76 ASP B N 1
ATOM 4529 C CA . ASP B 1 76 ? -0.134 10.977 16.656 1 90.56 76 ASP B CA 1
ATOM 4530 C C . ASP B 1 76 ? 1.101 11.836 16.922 1 90.56 76 ASP B C 1
ATOM 4532 O O . ASP B 1 76 ? 0.982 13.023 17.234 1 90.56 76 ASP B O 1
ATOM 4536 N N . THR B 1 77 ? 2.225 11.234 16.766 1 89.38 77 THR B N 1
ATOM 4537 C CA . THR B 1 77 ? 3.469 11.961 17 1 89.38 77 THR B CA 1
ATOM 4538 C C . THR B 1 77 ? 3.656 13.062 15.961 1 89.38 77 THR B C 1
ATOM 4540 O O . THR B 1 77 ? 4.039 14.188 16.297 1 89.38 77 THR B O 1
ATOM 4543 N N . GLU B 1 78 ? 3.352 12.758 14.781 1 88.81 78 GLU B N 1
ATOM 4544 C CA . GLU B 1 78 ? 3.48 13.75 13.719 1 88.81 78 GLU B CA 1
ATOM 4545 C C . GLU B 1 78 ? 2.494 14.898 13.914 1 88.81 78 GLU B C 1
ATOM 4547 O O . GLU B 1 78 ? 2.822 16.062 13.648 1 88.81 78 GLU B O 1
ATOM 4552 N N . ALA B 1 79 ? 1.331 14.539 14.32 1 94.25 79 ALA B N 1
ATOM 4553 C CA . ALA B 1 79 ? 0.316 15.562 14.539 1 94.25 79 ALA B CA 1
ATOM 4554 C C . ALA B 1 79 ? 0.747 16.531 15.641 1 94.25 79 ALA B C 1
ATOM 4556 O O . ALA B 1 79 ? 0.589 17.75 15.5 1 94.25 79 ALA B O 1
ATOM 4557 N N . THR B 1 80 ? 1.249 16.031 16.703 1 93.25 80 THR B N 1
ATOM 4558 C CA . THR B 1 80 ? 1.673 16.906 17.797 1 93.25 80 THR B CA 1
ATOM 4559 C C . THR B 1 80 ? 2.885 17.734 17.391 1 93.25 80 THR B C 1
ATOM 4561 O O . THR B 1 80 ? 3.047 18.859 17.844 1 93.25 80 THR B O 1
ATOM 4564 N N . GLU B 1 81 ? 3.652 17.188 16.484 1 91.06 81 GLU B N 1
ATOM 4565 C CA . GLU B 1 81 ? 4.75 17.969 15.938 1 91.06 81 GLU B CA 1
ATOM 4566 C C . GLU B 1 81 ? 4.223 19.141 15.109 1 91.06 81 GLU B C 1
ATOM 4568 O O . GLU B 1 81 ? 4.77 20.234 15.164 1 91.06 81 GLU B O 1
ATOM 4573 N N . GLN B 1 82 ? 3.186 18.828 14.383 1 93.94 82 GLN B N 1
ATOM 4574 C CA . GLN B 1 82 ? 2.584 19.906 13.609 1 93.94 82 GLN B CA 1
ATOM 4575 C C . GLN B 1 82 ? 2.023 20.984 14.523 1 93.94 82 GLN B C 1
ATOM 4577 O O . GLN B 1 82 ? 2.148 22.188 14.234 1 93.94 82 GLN B O 1
ATOM 4582 N N . VAL B 1 83 ? 1.462 20.609 15.609 1 94.06 83 VAL B N 1
ATOM 4583 C CA . VAL B 1 83 ? 0.931 21.578 16.562 1 94.06 83 VAL B CA 1
ATOM 4584 C C . VAL B 1 83 ? 2.066 22.438 17.125 1 94.06 83 VAL B C 1
ATOM 4586 O O . VAL B 1 83 ? 1.905 23.641 17.297 1 94.06 83 VAL B O 1
ATOM 4589 N N . ARG B 1 84 ? 3.135 21.844 17.266 1 90.25 84 ARG B N 1
ATOM 4590 C CA . ARG B 1 84 ? 4.273 22.5 17.891 1 90.25 84 ARG B CA 1
ATOM 4591 C C . ARG B 1 84 ? 4.992 23.406 16.891 1 90.25 84 ARG B C 1
ATOM 4593 O O . ARG B 1 84 ? 5.418 24.516 17.25 1 90.25 84 ARG B O 1
ATOM 4600 N N . TYR B 1 85 ? 5.035 22.984 15.586 1 91.31 85 TYR B N 1
ATOM 4601 C CA . TYR B 1 85 ? 6.004 23.656 14.719 1 91.31 85 TYR B CA 1
ATOM 4602 C C . TYR B 1 85 ? 5.312 24.281 13.508 1 91.31 85 TYR B C 1
ATOM 4604 O O . TYR B 1 85 ? 5.91 25.094 12.797 1 91.31 85 TYR B O 1
ATOM 4612 N N . ASN B 1 86 ? 4.098 23.953 13.219 1 92.12 86 ASN B N 1
ATOM 4613 C CA . ASN B 1 86 ? 3.441 24.406 12 1 92.12 86 ASN B CA 1
ATOM 4614 C C . ASN B 1 86 ? 2.59 25.656 12.25 1 92.12 86 ASN B C 1
ATOM 4616 O O . AS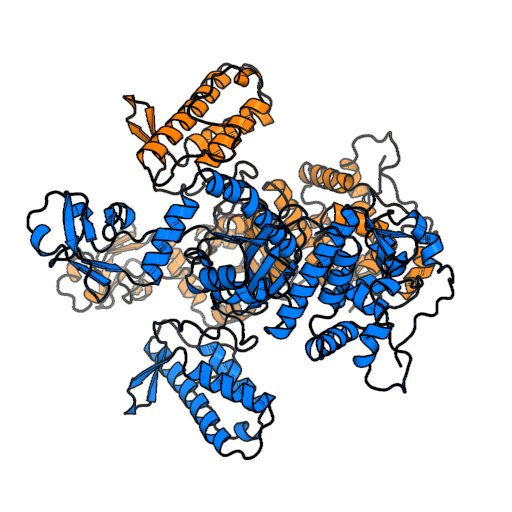N B 1 86 ? 1.654 25.609 13.047 1 92.12 86 ASN B O 1
ATOM 4620 N N . LEU B 1 87 ? 2.863 26.688 11.531 1 90 87 LEU B N 1
ATOM 4621 C CA . LEU B 1 87 ? 2.207 27.984 11.727 1 90 87 LEU B CA 1
ATOM 4622 C C . LEU B 1 87 ? 0.722 27.891 11.391 1 90 87 LEU B C 1
ATOM 4624 O O . LEU B 1 87 ? -0.107 28.516 12.055 1 90 87 LEU B O 1
ATOM 4628 N N . ARG B 1 88 ? 0.385 27.109 10.43 1 90.81 88 ARG B N 1
ATOM 4629 C CA . ARG B 1 88 ? -1.017 26.969 10.047 1 90.81 88 ARG B CA 1
ATOM 4630 C C . ARG B 1 88 ? -1.817 26.281 11.141 1 90.81 88 ARG B C 1
ATOM 4632 O O . ARG B 1 88 ? -2.959 26.656 11.422 1 90.81 88 ARG B O 1
ATOM 4639 N N . TRP B 1 89 ? -1.163 25.25 11.68 1 93.81 89 TRP B N 1
ATOM 4640 C CA . TRP B 1 89 ? -1.821 24.516 12.766 1 93.81 89 TRP B CA 1
ATOM 4641 C C . TRP B 1 89 ? -1.999 25.406 13.992 1 93.81 89 TRP B C 1
ATOM 4643 O O . TRP B 1 89 ? -3.068 25.406 14.602 1 93.81 89 TRP B O 1
ATOM 4653 N N . LYS B 1 90 ? -0.939 26.203 14.328 1 91.19 90 LYS B N 1
ATOM 4654 C CA . LYS B 1 90 ? -1.021 27.125 15.461 1 91.19 90 LYS B CA 1
ATOM 4655 C C . LYS B 1 90 ? -2.096 28.172 15.242 1 91.19 90 LYS B C 1
ATOM 4657 O O . LYS B 1 90 ? -2.793 28.578 16.172 1 91.19 90 LYS B O 1
ATOM 4662 N N . TYR B 1 91 ? -2.15 28.641 14.039 1 90.88 91 TYR B N 1
ATOM 4663 C CA . TYR B 1 91 ? -3.166 29.625 13.68 1 90.88 91 TYR B CA 1
ATOM 4664 C C . TYR B 1 91 ? -4.566 29.031 13.812 1 90.88 91 TYR B C 1
ATOM 4666 O O . TYR B 1 91 ? -5.453 29.656 14.406 1 90.88 91 TYR B O 1
ATOM 4674 N N . ALA B 1 92 ? -4.766 27.875 13.32 1 93.25 92 ALA B N 1
ATOM 4675 C CA . ALA B 1 92 ? -6.062 27.203 13.344 1 93.25 92 ALA B CA 1
ATOM 4676 C C . ALA B 1 92 ? -6.52 26.953 14.781 1 93.25 92 ALA B C 1
ATOM 4678 O O . ALA B 1 92 ? -7.719 26.984 15.07 1 93.25 92 ALA B O 1
ATOM 4679 N N . LEU B 1 93 ? -5.555 26.719 15.656 1 93.62 93 LEU B N 1
ATOM 4680 C CA . LEU B 1 93 ? -5.863 26.344 17.031 1 93.62 93 LEU B CA 1
ATOM 4681 C C . LEU B 1 93 ? -5.84 27.562 17.953 1 93.62 93 LEU B C 1
ATOM 4683 O O . LEU B 1 93 ? -6.172 27.453 19.141 1 93.62 93 LEU B O 1
ATOM 4687 N N . GLY B 1 94 ? -5.434 28.719 17.453 1 89.12 94 GLY B N 1
ATOM 4688 C CA . GLY B 1 94 ? -5.344 29.922 18.266 1 89.12 94 GLY B CA 1
ATOM 4689 C C . GLY B 1 94 ? -4.223 29.875 19.281 1 89.12 94 GLY B C 1
ATOM 4690 O O . GLY B 1 94 ? -4.383 30.344 20.406 1 89.12 94 GLY B O 1
ATOM 4691 N N . LEU B 1 95 ? -3.129 29.281 18.844 1 88.88 95 LEU B N 1
ATOM 4692 C CA . LEU B 1 95 ? -1.998 29.125 19.75 1 88.88 95 LEU B CA 1
ATOM 4693 C C . LEU B 1 95 ? -0.935 30.188 19.484 1 88.88 95 LEU B C 1
ATOM 4695 O O . LEU B 1 95 ? -0.824 30.688 18.359 1 88.88 95 LEU B O 1
ATOM 4699 N N . ASP B 1 96 ? -0.189 30.422 20.531 1 84 96 ASP B N 1
ATOM 4700 C CA . ASP B 1 96 ? 0.967 31.297 20.375 1 84 96 ASP B CA 1
ATOM 4701 C C . ASP B 1 96 ? 2.117 30.578 19.672 1 84 96 ASP B C 1
ATOM 4703 O O . ASP B 1 96 ? 2.158 29.344 19.641 1 84 96 ASP B O 1
ATOM 4707 N N . LEU B 1 97 ? 3.047 31.344 19.188 1 80.25 97 LEU B N 1
ATOM 4708 C CA . LEU B 1 97 ? 4.18 30.812 18.438 1 80.25 97 LEU B CA 1
ATOM 4709 C C . LEU B 1 97 ? 5.027 29.891 19.312 1 80.25 97 LEU B C 1
ATOM 4711 O O . LEU B 1 97 ? 5.562 28.891 18.828 1 80.25 97 LEU B O 1
ATOM 4715 N N . GLU B 1 98 ? 5.07 30.188 20.609 1 79.19 98 GLU B N 1
ATOM 4716 C CA . GLU B 1 98 ? 5.969 29.469 21.5 1 79.19 98 GLU B CA 1
ATOM 4717 C C . GLU B 1 98 ? 5.25 28.312 22.203 1 79.19 98 GLU B C 1
ATOM 4719 O O . GLU B 1 98 ? 5.859 27.578 22.984 1 79.19 98 GLU B O 1
ATOM 4724 N N . ASP B 1 99 ? 3.988 28.219 21.891 1 84.06 99 ASP B N 1
ATOM 4725 C CA . ASP B 1 99 ? 3.24 27.141 22.531 1 84.06 99 ASP B CA 1
ATOM 4726 C C . ASP B 1 99 ? 3.885 25.781 22.25 1 84.06 99 ASP B C 1
ATOM 4728 O O . ASP B 1 99 ? 4.113 25.422 21.094 1 84.06 99 ASP B O 1
ATOM 4732 N N . PRO B 1 100 ? 4.184 25.047 23.203 1 84.75 100 PRO B N 1
ATOM 4733 C CA . PRO B 1 100 ? 4.883 23.781 23 1 84.75 100 PRO B CA 1
ATOM 4734 C C . PRO B 1 100 ? 3.959 22.672 22.516 1 84.75 100 PRO B C 1
ATOM 4736 O O . PRO B 1 100 ? 4.426 21.578 22.172 1 84.75 100 PRO B O 1
ATOM 4739 N N . GLY B 1 101 ? 2.686 22.891 22.469 1 87.56 101 GLY B N 1
ATOM 4740 C CA . GLY B 1 101 ? 1.756 21.844 22.094 1 87.56 101 GLY B CA 1
ATOM 4741 C C . GLY B 1 101 ? 1.482 20.859 23.219 1 87.56 101 GLY B C 1
ATOM 4742 O O . GLY B 1 101 ? 1.47 21.25 24.391 1 87.56 101 GLY B O 1
ATOM 4743 N N . PHE B 1 102 ? 1.04 19.672 22.938 1 88.69 102 PHE B N 1
ATOM 4744 C CA . PHE B 1 102 ? 0.732 18.672 23.953 1 88.69 102 PHE B CA 1
ATOM 4745 C C . PHE B 1 102 ? 1.296 17.312 23.562 1 88.69 102 PHE B C 1
ATOM 4747 O O . PHE B 1 102 ? 1.742 17.125 22.438 1 88.69 102 PHE B O 1
ATOM 4754 N N . HIS B 1 103 ? 1.352 16.453 24.484 1 88 103 HIS B N 1
ATOM 4755 C CA . HIS B 1 103 ? 1.885 15.109 24.281 1 88 103 HIS B CA 1
ATOM 4756 C C . HIS B 1 103 ? 0.945 14.266 23.422 1 88 103 HIS B C 1
ATOM 4758 O O . HIS B 1 103 ? -0.277 14.367 23.547 1 88 103 HIS B O 1
ATOM 4764 N N . PRO B 1 104 ? 1.501 13.383 22.594 1 90.5 104 PRO B N 1
ATOM 4765 C CA . PRO B 1 104 ? 0.69 12.57 21.688 1 90.5 104 PRO B CA 1
ATOM 4766 C C . PRO B 1 104 ? -0.312 11.688 22.422 1 90.5 104 PRO B C 1
ATOM 4768 O O . PRO B 1 104 ? -1.329 11.289 21.844 1 90.5 104 PRO B O 1
ATOM 4771 N N . THR B 1 105 ? -0.128 11.414 23.688 1 87 105 THR B N 1
ATOM 4772 C CA . THR B 1 105 ? -1.014 10.547 24.453 1 87 105 THR B CA 1
ATOM 4773 C C . THR B 1 105 ? -2.391 11.188 24.609 1 87 105 THR B C 1
ATOM 4775 O O . THR B 1 105 ? -3.385 10.492 24.828 1 87 105 THR B O 1
ATOM 4778 N N . VAL B 1 106 ? -2.426 12.484 24.484 1 86.88 106 VAL B N 1
ATOM 4779 C CA . VAL B 1 106 ? -3.695 13.203 24.562 1 86.88 106 VAL B CA 1
ATOM 4780 C C . VAL B 1 106 ? -4.645 12.711 23.469 1 86.88 106 VAL B C 1
ATOM 4782 O O . VAL B 1 106 ? -5.828 12.484 23.734 1 86.88 106 VAL B O 1
ATOM 4785 N N . LEU B 1 107 ? -4.125 12.516 22.312 1 90.94 107 LEU B N 1
ATOM 4786 C CA . LEU B 1 107 ? -4.949 12.062 21.203 1 90.94 107 LEU B CA 1
ATOM 4787 C C . LEU B 1 107 ? -5.43 10.633 21.422 1 90.94 107 LEU B C 1
ATOM 4789 O O . LEU B 1 107 ? -6.578 10.305 21.125 1 90.94 107 LEU B O 1
ATOM 4793 N N . THR B 1 108 ? -4.555 9.828 22 1 87.56 108 THR B N 1
ATOM 4794 C CA . THR B 1 108 ? -4.922 8.453 22.297 1 87.56 108 THR B CA 1
ATOM 4795 C C . THR B 1 108 ? -6.047 8.406 23.328 1 87.56 108 THR B C 1
ATOM 4797 O O . THR B 1 108 ? -7.012 7.652 23.172 1 87.56 108 THR B O 1
ATOM 4800 N N . TYR B 1 109 ? -5.875 9.234 24.266 1 84.25 109 TYR B N 1
ATOM 4801 C CA . TYR B 1 109 ? -6.863 9.289 25.344 1 84.25 109 TYR B CA 1
ATOM 4802 C C . TYR B 1 109 ? -8.211 9.766 24.812 1 84.25 109 TYR B C 1
ATOM 4804 O O . TYR B 1 109 ? -9.258 9.203 25.156 1 84.25 109 TYR B O 1
ATOM 4812 N N . TRP B 1 110 ? -8.203 10.742 24.047 1 87 110 TRP B N 1
ATOM 4813 C CA . TRP B 1 110 ? -9.438 11.297 23.5 1 87 110 TRP B CA 1
ATOM 4814 C C . TRP B 1 110 ? -10.133 10.297 22.578 1 87 110 TRP B C 1
ATOM 4816 O O . TRP B 1 110 ? -11.359 10.148 22.609 1 87 110 TRP B O 1
ATOM 4826 N N . ARG B 1 111 ? -9.406 9.594 21.797 1 88.69 111 ARG B N 1
ATOM 4827 C CA . ARG B 1 111 ? -10 8.578 20.938 1 88.69 111 ARG B CA 1
ATOM 4828 C C . ARG B 1 111 ? -10.648 7.477 21.766 1 88.69 111 ARG B C 1
ATOM 4830 O O . ARG B 1 111 ? -11.734 7 21.422 1 88.69 111 ARG B O 1
ATOM 4837 N N . ARG B 1 112 ? -9.969 7.109 22.797 1 84.19 112 ARG B N 1
ATOM 4838 C CA . ARG B 1 112 ? -10.516 6.082 23.672 1 84.19 112 ARG B CA 1
ATOM 4839 C C . ARG B 1 112 ? -11.789 6.562 24.359 1 84.19 112 ARG B C 1
ATOM 4841 O O . ARG B 1 112 ? -12.766 5.816 24.453 1 84.19 112 ARG B O 1
ATOM 4848 N N . ARG B 1 113 ? -11.766 7.75 24.781 1 82.44 113 ARG B N 1
ATOM 4849 C CA . ARG B 1 113 ? -12.914 8.32 25.469 1 82.44 113 ARG B CA 1
ATOM 4850 C C . ARG B 1 113 ? -14.109 8.445 24.531 1 82.44 113 ARG B C 1
ATOM 4852 O O . ARG B 1 113 ? -15.242 8.172 24.922 1 82.44 113 ARG B O 1
ATOM 4859 N N . ILE B 1 114 ? -13.836 8.852 23.375 1 86.31 114 ILE B N 1
ATOM 4860 C CA . ILE B 1 114 ? -14.906 9 22.391 1 86.31 114 ILE B CA 1
ATOM 4861 C C . ILE B 1 114 ? -15.469 7.625 22.031 1 86.31 114 ILE B C 1
ATOM 4863 O O . ILE B 1 114 ? -16.688 7.43 22.016 1 86.31 114 ILE B O 1
ATOM 4867 N N . ALA B 1 115 ? -14.609 6.703 21.859 1 82.62 115 ALA B N 1
ATOM 4868 C CA . ALA B 1 115 ? -15 5.367 21.422 1 82.62 115 ALA B CA 1
ATOM 4869 C C . ALA B 1 115 ? -15.836 4.664 22.484 1 82.62 115 ALA B C 1
ATOM 4871 O O . ALA B 1 115 ? -16.734 3.879 22.156 1 82.62 115 ALA B O 1
ATOM 4872 N N . THR B 1 116 ? -15.57 4.922 23.734 1 79.31 116 THR B N 1
ATOM 4873 C CA . THR B 1 116 ? -16.234 4.219 24.828 1 79.31 116 THR B CA 1
ATOM 4874 C C . THR B 1 116 ? -17.391 5.047 25.375 1 79.31 116 THR B C 1
ATOM 4876 O O . THR B 1 116 ? -18.094 4.609 26.281 1 79.31 116 THR B O 1
ATOM 4879 N N . SER B 1 117 ? -17.562 6.152 24.781 1 81.94 117 SER B N 1
ATOM 4880 C CA . SER B 1 117 ? -18.625 7.02 25.266 1 81.94 117 SER B CA 1
ATOM 4881 C C . SER B 1 117 ? -19.984 6.582 24.719 1 81.94 117 SER B C 1
ATOM 4883 O O . SER B 1 117 ? -20.078 5.617 23.953 1 81.94 117 SER B O 1
ATOM 4885 N N . GLU B 1 118 ? -20.938 7.273 25.188 1 78.88 118 GLU B N 1
ATOM 4886 C CA . GLU B 1 118 ? -22.297 7.02 24.75 1 78.88 118 GLU B CA 1
ATOM 4887 C C . GLU B 1 118 ? -22.531 7.531 23.328 1 78.88 118 GLU B C 1
ATOM 4889 O O . GLU B 1 118 ? -23.5 7.152 22.672 1 78.88 118 GLU B O 1
ATOM 4894 N N . THR B 1 119 ? -21.625 8.367 22.922 1 80.06 119 THR B N 1
ATOM 4895 C CA . THR B 1 119 ? -21.734 8.953 21.594 1 80.06 119 THR B CA 1
ATOM 4896 C C . THR B 1 119 ? -20.469 8.695 20.781 1 80.06 119 THR B C 1
ATOM 4898 O O . THR B 1 119 ? -19.75 9.633 20.422 1 80.06 119 THR B O 1
ATOM 4901 N N . PRO B 1 120 ? -20.281 7.477 20.406 1 79 120 PRO B N 1
ATOM 4902 C CA . PRO B 1 120 ? -19.031 7.145 19.719 1 79 120 PRO B CA 1
ATOM 4903 C C . PRO B 1 120 ? -18.922 7.797 18.344 1 79 120 PRO B C 1
ATOM 4905 O O . PRO B 1 120 ? -17.828 7.898 17.781 1 79 120 PRO B O 1
ATOM 4908 N N . ARG B 1 121 ? -20.031 8.273 17.922 1 81.88 121 ARG B N 1
ATOM 4909 C CA . ARG B 1 121 ? -20.031 8.914 16.609 1 81.88 121 ARG B CA 1
ATOM 4910 C C . ARG B 1 121 ? -20.141 10.43 16.734 1 81.88 121 ARG B C 1
ATOM 4912 O O . ARG B 1 121 ? -20.625 11.102 15.82 1 81.88 121 ARG B O 1
ATOM 4919 N N . LEU B 1 122 ? -19.672 10.93 17.766 1 83.5 122 LEU B N 1
ATOM 4920 C CA . LEU B 1 122 ? -19.875 12.328 18.141 1 83.5 122 LEU B CA 1
ATOM 4921 C C . LEU B 1 122 ? -19.375 13.258 17.031 1 83.5 122 LEU B C 1
ATOM 4923 O O . LEU B 1 122 ? -20.078 14.18 16.641 1 83.5 122 LEU B O 1
ATOM 4927 N N . ILE B 1 123 ? -18.172 13.07 16.516 1 82.81 123 ILE B N 1
ATOM 4928 C CA . ILE B 1 123 ? -17.594 13.969 15.531 1 82.81 123 ILE B CA 1
ATOM 4929 C C . ILE B 1 123 ? -18.391 13.898 14.234 1 82.81 123 ILE B C 1
ATOM 4931 O O . ILE B 1 123 ? -18.703 14.922 13.625 1 82.81 123 ILE B O 1
ATOM 4935 N N . GLY B 1 124 ? -18.766 12.711 13.867 1 85.75 124 GLY B N 1
ATOM 4936 C CA . GLY B 1 124 ? -19.609 12.547 12.695 1 85.75 124 GLY B CA 1
ATOM 4937 C C . GLY B 1 124 ? -20.953 13.227 12.828 1 85.75 124 GLY B C 1
ATOM 4938 O O . GLY B 1 124 ? -21.453 13.82 11.875 1 85.75 124 GLY B O 1
ATOM 4939 N N . GLU B 1 125 ? -21.453 13.172 14 1 88.56 125 GLU B N 1
ATOM 4940 C CA . GLU B 1 125 ? -22.734 13.797 14.273 1 88.56 125 GLU B CA 1
ATOM 4941 C C . GLU B 1 125 ? -22.656 15.312 14.18 1 88.56 125 GLU B C 1
ATOM 4943 O O . GLU B 1 125 ? -23.562 15.969 13.672 1 88.56 125 GLU B O 1
ATOM 4948 N N . LEU B 1 126 ? -21.609 15.836 14.688 1 90.25 126 LEU B N 1
ATOM 4949 C CA . LEU B 1 126 ? -21.406 17.281 14.641 1 90.25 126 LEU B CA 1
ATOM 4950 C C . LEU B 1 126 ? -21.297 17.766 13.203 1 90.25 126 LEU B C 1
ATOM 4952 O O . LEU B 1 126 ? -21.906 18.781 12.836 1 90.25 126 LEU B O 1
ATOM 4956 N N . VAL B 1 127 ? -20.609 17.062 12.422 1 90.06 127 VAL B N 1
ATOM 4957 C CA . VAL B 1 127 ? -20.453 17.438 11.023 1 90.06 127 VAL B CA 1
ATOM 4958 C C . VAL B 1 127 ? -21.766 17.234 10.289 1 90.06 127 VAL B C 1
ATOM 4960 O O . VAL B 1 127 ? -22.125 18.031 9.414 1 90.06 127 VAL B O 1
ATOM 4963 N N . ALA B 1 128 ? -22.5 16.203 10.703 1 90.69 128 ALA B N 1
ATOM 4964 C CA . ALA B 1 128 ? -23.812 15.961 10.125 1 90.69 128 ALA B CA 1
ATOM 4965 C C . ALA B 1 128 ? -24.766 17.125 10.422 1 90.69 128 ALA B C 1
ATOM 4967 O O . ALA B 1 128 ? -25.594 17.484 9.586 1 90.69 128 ALA B O 1
ATOM 4968 N N . GLU B 1 129 ? -24.625 17.656 11.586 1 92.06 129 GLU B N 1
ATOM 4969 C CA . GLU B 1 129 ? -25.422 18.812 11.961 1 92.06 129 GLU B CA 1
ATOM 4970 C C . GLU B 1 129 ? -25.109 20.016 11.078 1 92.06 129 GLU B C 1
ATOM 4972 O O . GLU B 1 129 ? -26 20.75 10.672 1 92.06 129 GLU B O 1
ATOM 4977 N N . VAL B 1 130 ? -23.859 20.203 10.828 1 93.44 130 VAL B N 1
ATOM 4978 C CA . VAL B 1 130 ? -23.438 21.281 9.953 1 93.44 130 VAL B CA 1
ATOM 4979 C C . VAL B 1 130 ? -24 21.062 8.547 1 93.44 130 VAL B C 1
ATOM 4981 O O . VAL B 1 130 ? -24.516 22 7.922 1 93.44 130 VAL B O 1
ATOM 4984 N N . ILE B 1 131 ? -23.953 19.859 8.094 1 93.62 131 ILE B N 1
ATOM 4985 C CA . ILE B 1 131 ? -24.484 19.5 6.777 1 93.62 131 ILE B CA 1
ATOM 4986 C C . ILE B 1 131 ? -25.984 19.812 6.719 1 93.62 131 ILE B C 1
ATOM 4988 O O . ILE B 1 131 ? -26.453 20.438 5.766 1 93.62 131 ILE B O 1
ATOM 4992 N N . GLY B 1 132 ? -26.672 19.438 7.746 1 92.62 132 GLY B N 1
ATOM 4993 C CA . GLY B 1 132 ? -28.094 19.719 7.812 1 92.62 132 GLY B CA 1
ATOM 4994 C C . GLY B 1 132 ? -28.422 21.203 7.812 1 92.62 132 GLY B C 1
ATOM 4995 O O . GLY B 1 132 ? -29.359 21.641 7.137 1 92.62 132 GLY B O 1
ATOM 4996 N N . ALA B 1 133 ? -27.625 21.938 8.508 1 93.38 133 ALA B N 1
ATOM 4997 C CA . ALA B 1 133 ? -27.859 23.359 8.656 1 93.38 133 ALA B CA 1
ATOM 4998 C C . ALA B 1 133 ? -27.625 24.094 7.336 1 93.38 133 ALA B C 1
ATOM 5000 O O . ALA B 1 133 ? -28.281 25.094 7.043 1 93.38 133 ALA B O 1
ATOM 5001 N N . THR B 1 134 ? -26.734 23.656 6.539 1 93.38 134 THR B N 1
ATOM 5002 C CA . THR B 1 134 ? -26.406 24.312 5.281 1 93.38 134 THR B CA 1
ATOM 5003 C C . THR B 1 134 ? -27.469 24.016 4.219 1 93.38 134 THR B C 1
ATOM 5005 O O . THR B 1 134 ? -27.562 24.734 3.223 1 93.38 134 THR B O 1
ATOM 5008 N N . GLY B 1 135 ? -28.172 22.844 4.379 1 91.19 135 GLY B N 1
ATOM 5009 C CA . GLY B 1 135 ? -29.156 22.438 3.396 1 91.19 135 GLY B CA 1
ATOM 5010 C C . GLY B 1 135 ? -28.547 21.891 2.119 1 91.19 135 GLY B C 1
ATOM 5011 O O . GLY B 1 135 ? -29.203 21.844 1.078 1 91.19 135 GLY B O 1
ATOM 5012 N N . VAL B 1 136 ? -27.344 21.531 2.15 1 93.25 136 VAL B N 1
ATOM 5013 C CA . VAL B 1 136 ? -26.625 21.094 0.96 1 93.25 136 VAL B CA 1
ATOM 5014 C C . VAL B 1 136 ? -27.297 19.828 0.4 1 93.25 136 VAL B C 1
ATOM 5016 O O . VAL B 1 136 ? -27.266 19.594 -0.809 1 93.25 136 VAL B O 1
ATOM 5019 N N . LEU B 1 137 ? -27.984 19.078 1.251 1 93.88 137 LEU B N 1
ATOM 5020 C CA . LEU B 1 137 ? -28.578 17.812 0.829 1 93.88 137 LEU B CA 1
ATOM 5021 C C . LEU B 1 137 ? -30.062 17.984 0.554 1 93.88 137 LEU B C 1
ATOM 5023 O O . LEU B 1 137 ? -30.75 17.016 0.222 1 93.88 137 LEU B O 1
ATOM 5027 N N . LYS B 1 138 ? -30.484 19.219 0.705 1 91.62 138 LYS B N 1
ATOM 5028 C CA . LYS B 1 138 ? -31.906 19.453 0.441 1 91.62 138 LYS B CA 1
ATOM 5029 C C . LYS B 1 138 ? -32.25 19.156 -1.015 1 91.62 138 LYS B C 1
ATOM 5031 O O . LYS B 1 138 ? -31.578 19.641 -1.929 1 91.62 138 LYS B O 1
ATOM 5036 N N . GLY B 1 139 ? -33.219 18.328 -1.204 1 91.25 139 GLY B N 1
ATOM 5037 C CA . GLY B 1 139 ? -33.656 17.984 -2.543 1 91.25 139 GLY B CA 1
ATOM 5038 C C . GLY B 1 139 ? -32.844 16.875 -3.182 1 91.25 139 GLY B C 1
ATOM 5039 O O . GLY B 1 139 ? -33.188 16.406 -4.277 1 91.25 139 GLY B O 1
ATOM 5040 N N . LYS B 1 140 ? -31.875 16.484 -2.566 1 94.25 140 LYS B N 1
ATOM 5041 C CA . LYS B 1 140 ? -31.047 15.414 -3.102 1 94.25 140 LYS B CA 1
ATOM 5042 C C . LYS B 1 140 ? -31.531 14.055 -2.598 1 94.25 140 LYS B C 1
ATOM 5044 O O . LYS B 1 140 ? -31.438 13.758 -1.404 1 94.25 140 LYS B O 1
ATOM 5049 N N . THR B 1 141 ? -31.984 13.172 -3.484 1 95.38 141 THR B N 1
ATOM 5050 C CA . THR B 1 141 ? -32.688 11.953 -3.064 1 95.38 141 THR B CA 1
ATOM 5051 C C . THR B 1 141 ? -31.859 10.719 -3.447 1 95.38 141 THR B C 1
ATOM 5053 O O . THR B 1 141 ? -32.281 9.594 -3.166 1 95.38 141 THR B O 1
ATOM 5056 N N . LYS B 1 142 ? -30.719 10.891 -4.027 1 97.06 142 LYS B N 1
ATOM 5057 C CA . LYS B 1 142 ? -29.938 9.742 -4.461 1 97.06 142 LYS B CA 1
ATOM 5058 C C . LYS B 1 142 ? -28.891 9.367 -3.416 1 97.06 142 LYS B C 1
ATOM 5060 O O . LYS B 1 142 ? -28.281 10.25 -2.805 1 97.06 142 LYS B O 1
ATOM 5065 N N . ARG B 1 143 ? -28.75 8.094 -3.186 1 97.62 143 ARG B N 1
ATOM 5066 C CA . ARG B 1 143 ? -27.703 7.574 -2.309 1 97.62 143 ARG B CA 1
ATOM 5067 C C . ARG B 1 143 ? -26.984 6.395 -2.953 1 97.62 143 ARG B C 1
ATOM 5069 O O . ARG B 1 143 ? -27.625 5.465 -3.449 1 97.62 143 ARG B O 1
ATOM 5076 N N . VAL B 1 144 ? -25.688 6.43 -2.979 1 98 144 VAL B N 1
ATOM 5077 C CA . VAL B 1 144 ? -24.891 5.32 -3.486 1 98 144 VAL B CA 1
ATOM 5078 C C . VAL B 1 144 ? -24.219 4.59 -2.324 1 98 144 VAL B C 1
ATOM 5080 O O . VAL B 1 144 ? -23.531 5.203 -1.517 1 98 144 VAL B O 1
ATOM 5083 N N . VAL B 1 145 ? -24.469 3.299 -2.193 1 97.06 145 VAL B N 1
ATOM 5084 C CA . VAL B 1 145 ? -23.812 2.486 -1.176 1 97.06 145 VAL B CA 1
ATOM 5085 C C . VAL B 1 145 ? -22.688 1.669 -1.811 1 97.06 145 VAL B C 1
ATOM 5087 O O . VAL B 1 145 ? -22.828 1.175 -2.932 1 97.06 145 VAL B O 1
ATOM 5090 N N . ASP B 1 146 ? -21.594 1.637 -1.142 1 96.56 146 ASP B N 1
ATOM 5091 C CA . ASP B 1 146 ? -20.438 0.905 -1.635 1 96.56 146 ASP B CA 1
ATOM 5092 C C . ASP B 1 146 ? -19.469 0.57 -0.496 1 96.56 146 ASP B C 1
ATOM 5094 O O . ASP B 1 146 ? -19.625 1.077 0.618 1 96.56 146 ASP B O 1
ATOM 5098 N N . SER B 1 147 ? -18.625 -0.385 -0.783 1 94.06 147 SER B N 1
ATOM 5099 C CA . SER B 1 147 ? -17.609 -0.775 0.202 1 94.06 147 SER B CA 1
ATOM 5100 C C . SER B 1 147 ? -16.219 -0.789 -0.407 1 94.06 147 SER B C 1
ATOM 5102 O O . SER B 1 147 ? -16.062 -0.806 -1.631 1 94.06 147 SER B O 1
ATOM 5104 N N . THR B 1 148 ? -15.273 -0.592 0.405 1 91.44 148 THR B N 1
ATOM 5105 C CA . THR B 1 148 ? -13.875 -0.685 -0.003 1 91.44 148 THR B CA 1
ATOM 5106 C C . THR B 1 148 ? -13.07 -1.509 1 1 91.44 148 THR B C 1
ATOM 5108 O O . THR B 1 148 ? -13.469 -1.648 2.158 1 91.44 148 THR B O 1
ATOM 5111 N N . VAL B 1 149 ? -12.023 -2.148 0.549 1 89.38 149 VAL B N 1
ATOM 5112 C CA . VAL B 1 149 ? -11.172 -2.967 1.405 1 89.38 149 VAL B CA 1
ATOM 5113 C C . VAL B 1 149 ? -10.023 -2.121 1.953 1 89.38 149 VAL B C 1
ATOM 5115 O O . VAL B 1 149 ? -9.383 -1.369 1.209 1 89.38 149 VAL B O 1
ATOM 5118 N N . LEU B 1 150 ? -9.852 -2.184 3.236 1 89.25 150 LEU B N 1
ATOM 5119 C CA . LEU B 1 150 ? -8.781 -1.471 3.93 1 89.25 150 LEU B CA 1
ATOM 5120 C C . LEU B 1 150 ? -7.824 -2.447 4.602 1 89.25 150 LEU B C 1
ATOM 5122 O O . LEU B 1 150 ? -8.25 -3.32 5.363 1 89.25 150 LEU B O 1
ATOM 5126 N N . ALA B 1 151 ? -6.543 -2.283 4.316 1 86.56 151 ALA B N 1
ATOM 5127 C CA . ALA B 1 151 ? -5.531 -3.178 4.871 1 86.56 151 ALA B CA 1
ATOM 5128 C C . ALA B 1 151 ? -5.32 -2.908 6.359 1 86.56 151 ALA B C 1
ATOM 5130 O O . ALA B 1 151 ? -5.363 -1.759 6.801 1 86.56 151 ALA B O 1
ATOM 5131 N N . ASP B 1 152 ? -5.027 -4.004 7.035 1 84.12 152 ASP B N 1
ATOM 5132 C CA . ASP B 1 152 ? -4.762 -3.879 8.461 1 84.12 152 ASP B CA 1
ATOM 5133 C C . ASP B 1 152 ? -3.34 -3.381 8.719 1 84.12 152 ASP B C 1
ATOM 5135 O O . ASP B 1 152 ? -2.568 -3.184 7.773 1 84.12 152 ASP B O 1
ATOM 5139 N N . ALA B 1 153 ? -3.104 -3.074 10.039 1 76.25 153 ALA B N 1
ATOM 5140 C CA . ALA B 1 153 ? -1.828 -2.484 10.438 1 76.25 153 ALA B CA 1
ATOM 5141 C C . ALA B 1 153 ? -0.862 -3.553 10.938 1 76.25 153 ALA B C 1
ATOM 5143 O O . ALA B 1 153 ? 0.184 -3.236 11.508 1 76.25 153 ALA B O 1
ATOM 5144 N N . VAL B 1 154 ? -1.188 -4.836 10.75 1 77.19 154 VAL B N 1
ATOM 5145 C CA . VAL B 1 154 ? -0.371 -5.863 11.383 1 77.19 154 VAL B CA 1
ATOM 5146 C C . VAL B 1 154 ? 0.072 -6.895 10.344 1 77.19 154 VAL B C 1
ATOM 5148 O O . VAL B 1 154 ? -0.502 -6.973 9.258 1 77.19 154 VAL B O 1
ATOM 5151 N N . ALA B 1 155 ? 1.152 -7.52 10.672 1 73.62 155 ALA B N 1
ATOM 5152 C CA . ALA B 1 155 ? 1.629 -8.617 9.836 1 73.62 155 ALA B CA 1
ATOM 5153 C C . ALA B 1 155 ? 0.723 -9.836 9.961 1 73.62 155 ALA B C 1
ATOM 5155 O O . ALA B 1 155 ? 0.269 -10.172 11.055 1 73.62 155 ALA B O 1
ATOM 5156 N N . THR B 1 156 ? 0.469 -10.391 8.875 1 75.31 156 THR B N 1
ATOM 5157 C CA . THR B 1 156 ? -0.233 -11.672 8.891 1 75.31 156 THR B CA 1
ATOM 5158 C C . THR B 1 156 ? 0.651 -12.766 9.469 1 75.31 156 THR B C 1
ATOM 5160 O O . THR B 1 156 ? 1.849 -12.828 9.188 1 75.31 156 THR B O 1
ATOM 5163 N N . GLN B 1 157 ? 0.007 -13.578 10.367 1 84.31 157 GLN B N 1
ATOM 5164 C CA . GLN B 1 157 ? 0.771 -14.617 11.055 1 84.31 157 GLN B CA 1
ATOM 5165 C C . GLN B 1 157 ? 0.383 -16 10.562 1 84.31 157 GLN B C 1
ATOM 5167 O O . GLN B 1 157 ? -0.791 -16.266 10.297 1 84.31 157 GLN B O 1
ATOM 5172 N N . ASP B 1 158 ? 1.354 -16.797 10.414 1 85.06 158 ASP B N 1
ATOM 5173 C CA . ASP B 1 158 ? 1.037 -18.203 10.133 1 85.06 158 ASP B CA 1
ATOM 5174 C C . ASP B 1 158 ? 0.594 -18.922 11.406 1 85.06 158 ASP B C 1
ATOM 5176 O O . ASP B 1 158 ? 0.633 -18.359 12.5 1 85.06 158 ASP B O 1
ATOM 5180 N N . THR B 1 159 ? 0.182 -20.109 11.281 1 86.19 159 THR B N 1
ATOM 5181 C CA . THR B 1 159 ? -0.434 -20.875 12.359 1 86.19 159 THR B CA 1
ATOM 5182 C C . THR B 1 159 ? 0.542 -21.062 13.523 1 86.19 159 THR B C 1
ATOM 5184 O O . THR B 1 159 ? 0.194 -20.812 14.68 1 86.19 159 THR B O 1
ATOM 5187 N N . MET B 1 160 ? 1.728 -21.406 13.258 1 89.62 160 MET B N 1
ATOM 5188 C CA . MET B 1 160 ? 2.701 -21.672 14.312 1 89.62 160 MET B CA 1
ATOM 5189 C C . MET B 1 160 ? 3.072 -20.391 15.055 1 89.62 160 MET B C 1
ATOM 5191 O O . MET B 1 160 ? 3.17 -20.391 16.281 1 89.62 160 MET B O 1
ATOM 5195 N N . THR B 1 161 ? 3.207 -19.391 14.305 1 89.88 161 THR B N 1
ATOM 5196 C CA . THR B 1 161 ? 3.525 -18.094 14.898 1 89.88 161 THR B CA 1
ATOM 5197 C C . THR B 1 161 ? 2.395 -17.625 15.812 1 89.88 161 THR B C 1
ATOM 5199 O O . THR B 1 161 ? 2.646 -17.062 16.891 1 89.88 161 THR B O 1
ATOM 5202 N N . GLN B 1 162 ? 1.196 -17.859 15.383 1 91.75 162 GLN B N 1
ATOM 5203 C CA . GLN B 1 162 ? 0.042 -17.469 16.188 1 91.75 162 GLN B CA 1
ATOM 5204 C C . GLN B 1 162 ? 0.023 -18.203 17.516 1 91.75 162 GLN B C 1
ATOM 5206 O O . GLN B 1 162 ? -0.232 -17.594 18.562 1 91.75 162 GLN B O 1
ATOM 5211 N N . LEU B 1 163 ? 0.303 -19.453 17.422 1 92.31 163 LEU B N 1
ATOM 5212 C CA . LEU B 1 163 ? 0.259 -20.281 18.625 1 92.31 163 LEU B CA 1
ATOM 5213 C C . LEU B 1 163 ? 1.345 -19.859 19.609 1 92.31 163 LEU B C 1
ATOM 5215 O O . LEU B 1 163 ? 1.069 -19.656 20.797 1 92.31 163 LEU B O 1
ATOM 5219 N N . VAL B 1 164 ? 2.502 -19.688 19.109 1 92.81 164 VAL B N 1
ATOM 5220 C CA . VAL B 1 164 ? 3.607 -19.281 19.953 1 92.81 164 VAL B CA 1
ATOM 5221 C C . VAL B 1 164 ? 3.293 -17.922 20.594 1 92.81 164 VAL B C 1
ATOM 5223 O O . VAL B 1 164 ? 3.418 -17.766 21.812 1 92.81 164 VAL B O 1
ATOM 5226 N N . ALA B 1 165 ? 2.883 -17.031 19.766 1 92.75 165 ALA B N 1
ATOM 5227 C CA . ALA B 1 165 ? 2.604 -15.672 20.234 1 92.75 165 ALA B CA 1
ATOM 5228 C C . ALA B 1 165 ? 1.501 -15.672 21.281 1 92.75 165 ALA B C 1
ATOM 5230 O O . ALA B 1 165 ? 1.605 -14.977 22.297 1 92.75 165 ALA B O 1
ATOM 5231 N N . GLN B 1 166 ? 0.482 -16.422 21.047 1 93 166 GLN B N 1
ATOM 5232 C CA . GLN B 1 166 ? -0.675 -16.375 21.938 1 93 166 GLN B CA 1
ATOM 5233 C C . GLN B 1 166 ? -0.394 -17.109 23.25 1 93 166 GLN B C 1
ATOM 5235 O O . GLN B 1 166 ? -0.878 -16.703 24.297 1 93 166 GLN B O 1
ATOM 5240 N N . ILE B 1 167 ? 0.348 -18.203 23.188 1 94.31 167 ILE B N 1
ATOM 5241 C CA . ILE B 1 167 ? 0.75 -18.891 24.406 1 94.31 167 ILE B CA 1
ATOM 5242 C C . ILE B 1 167 ? 1.593 -17.969 25.281 1 94.31 167 ILE B C 1
ATOM 5244 O O . ILE B 1 167 ? 1.36 -17.844 26.484 1 94.31 167 ILE B O 1
ATOM 5248 N N . ASN B 1 168 ? 2.5 -17.312 24.625 1 93.62 168 ASN B N 1
ATOM 5249 C CA . ASN B 1 168 ? 3.324 -16.359 25.359 1 93.62 168 ASN B CA 1
ATOM 5250 C C . ASN B 1 168 ? 2.479 -15.242 25.969 1 93.62 168 ASN B C 1
ATOM 5252 O O . ASN B 1 168 ? 2.721 -14.836 27.109 1 93.62 168 ASN B O 1
ATOM 5256 N N . ARG B 1 169 ? 1.568 -14.812 25.234 1 93.06 169 ARG B N 1
ATOM 5257 C CA . ARG B 1 169 ? 0.712 -13.734 25.719 1 93.06 169 ARG B CA 1
ATOM 5258 C C . ARG B 1 169 ? -0.098 -14.172 26.922 1 93.06 169 ARG B C 1
ATOM 5260 O O . ARG B 1 169 ? -0.188 -13.445 27.922 1 93.06 169 ARG B O 1
ATOM 5267 N N . VAL B 1 170 ? -0.654 -15.352 26.844 1 94.19 170 VAL B N 1
ATOM 5268 C CA . VAL B 1 170 ? -1.466 -15.875 27.938 1 94.19 170 VAL B CA 1
ATOM 5269 C C . VAL B 1 170 ? -0.599 -16.062 29.188 1 94.19 170 VAL B C 1
ATOM 5271 O O . VAL B 1 170 ? -1.022 -15.742 30.297 1 94.19 170 VAL B O 1
ATOM 5274 N N . ARG B 1 171 ? 0.562 -16.5 28.984 1 94.5 171 ARG B N 1
ATOM 5275 C CA . ARG B 1 171 ? 1.465 -16.719 30.109 1 94.5 171 ARG B CA 1
ATOM 5276 C C . ARG B 1 171 ? 1.896 -15.383 30.719 1 94.5 171 ARG B C 1
ATOM 5278 O O . ARG B 1 171 ? 2.145 -15.297 31.922 1 94.5 171 ARG B O 1
ATOM 5285 N N . ARG B 1 172 ? 2.01 -14.422 29.953 1 93 172 ARG B N 1
ATOM 5286 C CA . ARG B 1 172 ? 2.352 -13.086 30.453 1 93 172 ARG B CA 1
ATOM 5287 C C . ARG B 1 172 ? 1.2 -12.484 31.25 1 93 172 ARG B C 1
ATOM 5289 O O . ARG B 1 172 ? 1.418 -11.867 32.281 1 93 172 ARG B O 1
ATOM 5296 N N . LEU B 1 173 ? -0.041 -12.68 30.797 1 92.5 173 LEU B N 1
ATOM 5297 C CA . LEU B 1 173 ? -1.219 -12.055 31.391 1 92.5 173 LEU B CA 1
ATOM 5298 C C . LEU B 1 173 ? -1.673 -12.836 32.625 1 92.5 173 LEU B C 1
ATOM 5300 O O . LEU B 1 173 ? -2.271 -12.258 33.531 1 92.5 173 LEU B O 1
ATOM 5304 N N . ILE B 1 174 ? -1.399 -14.18 32.594 1 94.31 174 ILE B N 1
ATOM 5305 C CA . ILE B 1 174 ? -1.813 -15.039 33.719 1 94.31 174 ILE B CA 1
ATOM 5306 C C . ILE B 1 174 ? -0.599 -15.773 34.281 1 94.31 174 ILE B C 1
ATOM 5308 O O . ILE B 1 174 ? -0.314 -16.906 33.875 1 94.31 174 ILE B O 1
ATOM 5312 N N . PRO B 1 175 ? 0.028 -15.188 35.188 1 92.31 175 PRO B N 1
ATOM 5313 C CA . PRO B 1 175 ? 1.281 -15.734 35.719 1 92.31 175 PRO B CA 1
ATOM 5314 C C . PRO B 1 175 ? 1.121 -17.141 36.281 1 92.31 175 PRO B C 1
ATOM 5316 O O . PRO B 1 175 ? 2.072 -17.938 36.281 1 92.31 175 PRO B O 1
ATOM 5319 N N . GLU B 1 176 ? -0.016 -17.516 36.75 1 91.31 176 GLU B N 1
ATOM 5320 C CA . GLU B 1 176 ? -0.268 -18.844 37.281 1 91.31 176 GLU B CA 1
ATOM 5321 C C . GLU B 1 176 ? -0.025 -19.922 36.25 1 91.31 176 GLU B C 1
ATOM 5323 O O . GLU B 1 176 ? 0.287 -21.078 36.562 1 91.31 176 GLU B O 1
ATOM 5328 N N . LEU B 1 177 ? -0.113 -19.516 35.031 1 93.62 177 LEU B N 1
ATOM 5329 C CA . LEU B 1 177 ? 0.009 -20.484 33.938 1 93.62 177 LEU B CA 1
ATOM 5330 C C . LEU B 1 177 ? 1.469 -20.688 33.562 1 93.62 177 LEU B C 1
ATOM 5332 O O . LEU B 1 177 ? 1.793 -21.594 32.781 1 93.62 177 LEU B O 1
ATOM 5336 N N . ARG B 1 178 ? 2.35 -19.906 34.094 1 92.56 178 ARG B N 1
ATOM 5337 C CA . ARG B 1 178 ? 3.775 -20.062 33.812 1 92.56 178 ARG B CA 1
ATOM 5338 C C . ARG B 1 178 ? 4.324 -21.344 34.438 1 92.56 178 ARG B C 1
ATOM 5340 O O . ARG B 1 178 ? 5.387 -21.828 34.031 1 92.56 178 ARG B O 1
ATOM 5347 N N . GLU B 1 179 ? 3.543 -21.891 35.344 1 89.94 179 GLU B N 1
ATOM 5348 C CA . GLU B 1 179 ? 3.977 -23.094 36.031 1 89.94 179 GLU B CA 1
ATOM 5349 C C . GLU B 1 179 ? 3.777 -24.328 35.125 1 89.94 179 GLU B C 1
ATOM 5351 O O . GLU B 1 179 ? 4.367 -25.375 35.406 1 89.94 179 GLU B O 1
ATOM 5356 N N . ILE B 1 180 ? 2.982 -24.141 34.125 1 91.94 180 ILE B N 1
ATOM 5357 C CA . ILE B 1 180 ? 2.752 -25.266 33.219 1 91.94 180 ILE B CA 1
ATOM 5358 C C . ILE B 1 180 ? 3.99 -25.484 32.375 1 91.94 180 ILE B C 1
ATOM 5360 O O . ILE B 1 180 ? 4.473 -24.562 31.703 1 91.94 180 ILE B O 1
ATOM 5364 N N . PRO B 1 181 ? 4.492 -26.641 32.406 1 91.62 181 PRO B N 1
ATOM 5365 C CA . PRO B 1 181 ? 5.68 -26.922 31.594 1 91.62 181 PRO B CA 1
ATOM 5366 C C . PRO B 1 181 ? 5.41 -26.844 30.094 1 91.62 181 PRO B C 1
ATOM 5368 O O . PRO B 1 181 ? 4.359 -27.281 29.625 1 91.62 181 PRO B O 1
ATOM 5371 N N . LEU B 1 182 ? 6.324 -26.188 29.375 1 93.25 182 LEU B N 1
ATOM 5372 C CA . LEU B 1 182 ? 6.258 -26.109 27.922 1 93.25 182 LEU B CA 1
ATOM 5373 C C . LEU B 1 182 ? 7.039 -27.25 27.281 1 93.25 182 LEU B C 1
ATOM 5375 O O . LEU B 1 182 ? 8 -27.766 27.875 1 93.25 182 LEU B O 1
ATOM 5379 N N . SER B 1 183 ? 6.559 -27.672 26.156 1 91.06 183 SER B N 1
ATOM 5380 C CA . SER B 1 183 ? 7.285 -28.703 25.406 1 91.06 183 SER B CA 1
ATOM 5381 C C . SER B 1 183 ? 8.727 -28.281 25.156 1 91.06 183 SER B C 1
ATOM 5383 O O . SER B 1 183 ? 8.977 -27.172 24.656 1 91.06 183 SER B O 1
ATOM 5385 N N . PRO B 1 184 ? 9.68 -29.125 25.438 1 86.81 184 PRO B N 1
ATOM 5386 C CA . PRO B 1 184 ? 11.086 -28.797 25.203 1 86.81 184 PRO B CA 1
ATOM 5387 C C . PRO B 1 184 ? 11.43 -28.703 23.703 1 86.81 184 PRO B C 1
ATOM 5389 O O . PRO B 1 184 ? 12.461 -28.141 23.344 1 86.81 184 PRO B O 1
ATOM 5392 N N . ALA B 1 185 ? 10.547 -29.219 22.953 1 82.62 185 ALA B N 1
ATOM 5393 C CA . ALA B 1 185 ? 10.797 -29.25 21.516 1 82.62 185 ALA B CA 1
ATOM 5394 C C . ALA B 1 185 ? 10.594 -27.875 20.891 1 82.62 185 ALA B C 1
ATOM 5396 O O . ALA B 1 185 ? 11.023 -27.625 19.766 1 82.62 185 ALA B O 1
ATOM 5397 N N . ILE B 1 186 ? 9.992 -27.016 21.688 1 90 186 ILE B N 1
ATOM 5398 C CA . ILE B 1 186 ? 9.641 -25.719 21.109 1 90 186 ILE B CA 1
ATOM 5399 C C . ILE B 1 186 ? 10.43 -24.609 21.797 1 90 186 ILE B C 1
ATOM 5401 O O . ILE B 1 186 ? 10.484 -24.547 23.031 1 90 186 ILE B O 1
ATOM 5405 N N . ASP B 1 187 ? 11.055 -23.781 21.047 1 87.81 187 ASP B N 1
ATOM 5406 C CA . ASP B 1 187 ? 11.711 -22.578 21.562 1 87.81 187 ASP B CA 1
ATOM 5407 C C . ASP B 1 187 ? 10.773 -21.375 21.516 1 87.81 187 ASP B C 1
ATOM 5409 O O . ASP B 1 187 ? 10.688 -20.688 20.5 1 87.81 187 ASP B O 1
ATOM 5413 N N . TYR B 1 188 ? 10.188 -21.078 22.609 1 90.88 188 TYR B N 1
ATOM 5414 C CA . TYR B 1 188 ? 9.164 -20.031 22.688 1 90.88 188 TYR B CA 1
ATOM 5415 C C . TYR B 1 188 ? 9.797 -18.641 22.703 1 90.88 188 TYR B C 1
ATOM 5417 O O . TYR B 1 188 ? 9.086 -17.641 22.688 1 90.88 188 TYR B O 1
ATOM 5425 N N . THR B 1 189 ? 11.125 -18.578 22.641 1 86.31 189 THR B N 1
ATOM 5426 C CA . THR B 1 189 ? 11.789 -17.281 22.547 1 86.31 189 THR B CA 1
ATOM 5427 C C . THR B 1 189 ? 11.789 -16.781 21.109 1 86.31 189 THR B C 1
ATOM 5429 O O . THR B 1 189 ? 12.008 -15.594 20.859 1 86.31 189 THR B O 1
ATOM 5432 N N . ARG B 1 190 ? 11.531 -17.719 20.266 1 83.88 190 ARG B N 1
ATOM 5433 C CA . ARG B 1 190 ? 11.438 -17.375 18.859 1 83.88 190 ARG B CA 1
ATOM 5434 C C . ARG B 1 190 ? 9.992 -17.188 18.422 1 83.88 190 ARG B C 1
ATOM 5436 O O . ARG B 1 190 ? 9.102 -17.906 18.891 1 83.88 190 ARG B O 1
ATOM 5443 N N . ALA B 1 191 ? 9.883 -16.203 17.562 1 83.12 191 ALA B N 1
ATOM 5444 C CA . ALA B 1 191 ? 8.531 -15.961 17.078 1 83.12 191 ALA B CA 1
ATOM 5445 C C . ALA B 1 191 ? 8.031 -17.141 16.25 1 83.12 191 ALA B C 1
ATOM 5447 O O . ALA B 1 191 ? 6.844 -17.484 16.281 1 83.12 191 ALA B O 1
ATOM 5448 N N . LYS B 1 192 ? 8.922 -17.766 15.5 1 83.19 192 LYS B N 1
ATOM 5449 C CA . LYS B 1 192 ? 8.609 -18.922 14.68 1 83.19 192 LYS B CA 1
ATOM 5450 C C . LYS B 1 192 ? 9.578 -20.062 14.953 1 83.19 192 LYS B C 1
ATOM 5452 O O . LYS B 1 192 ? 10.797 -19.859 14.969 1 83.19 192 LYS B O 1
ATOM 5457 N N . PRO B 1 193 ? 8.969 -21.25 15.25 1 84.44 193 PRO B N 1
ATOM 5458 C CA . PRO B 1 193 ? 9.852 -22.391 15.531 1 84.44 193 PRO B CA 1
ATOM 5459 C C . PRO B 1 193 ? 10.867 -22.625 14.422 1 84.44 193 PRO B C 1
ATOM 5461 O O . PRO B 1 193 ? 10.539 -22.5 13.234 1 84.44 193 PRO B O 1
ATOM 5464 N N . ALA B 1 194 ? 12.07 -22.891 14.828 1 78.19 194 ALA B N 1
ATOM 5465 C CA . ALA B 1 194 ? 13.164 -23.141 13.891 1 78.19 194 ALA B CA 1
ATOM 5466 C C . ALA B 1 194 ? 13.188 -24.594 13.43 1 78.19 194 ALA B C 1
ATOM 5468 O O . ALA B 1 194 ? 13.93 -25.406 13.969 1 78.19 194 ALA B O 1
ATOM 5469 N N . ILE B 1 195 ? 12.352 -24.984 12.586 1 77.31 195 ILE B N 1
ATOM 5470 C CA . ILE B 1 195 ? 12.289 -26.344 12.07 1 77.31 195 ILE B CA 1
ATOM 5471 C C . ILE B 1 195 ? 12.375 -26.328 10.547 1 77.31 195 ILE B C 1
ATOM 5473 O O . ILE B 1 195 ? 12.312 -25.266 9.93 1 77.31 195 ILE B O 1
ATOM 5477 N N . ASP B 1 196 ? 12.727 -27.406 9.969 1 69.19 196 ASP B N 1
ATOM 5478 C CA . ASP B 1 196 ? 12.633 -27.562 8.523 1 69.19 196 ASP B CA 1
ATOM 5479 C C . ASP B 1 196 ? 11.18 -27.703 8.078 1 69.19 196 ASP B C 1
ATOM 5481 O O . ASP B 1 196 ? 10.594 -28.781 8.18 1 69.19 196 ASP B O 1
ATOM 5485 N N . TYR B 1 197 ? 10.664 -26.734 7.609 1 72.62 197 TYR B N 1
ATOM 5486 C CA . TYR B 1 197 ? 9.242 -26.688 7.289 1 72.62 197 TYR B CA 1
ATOM 5487 C C . TYR B 1 197 ? 8.922 -27.562 6.086 1 72.62 197 TYR B C 1
ATOM 5489 O O . TYR B 1 197 ? 7.75 -27.844 5.809 1 72.62 197 TYR B O 1
ATOM 5497 N N . ARG B 1 198 ? 9.852 -28.062 5.363 1 67.88 198 ARG B N 1
ATOM 5498 C CA . ARG B 1 198 ? 9.633 -28.969 4.25 1 67.88 198 ARG B CA 1
ATOM 5499 C C . ARG B 1 198 ? 9.477 -30.406 4.742 1 67.88 198 ARG B C 1
ATOM 5501 O O . ARG B 1 198 ? 8.977 -31.266 4.016 1 67.88 198 ARG B O 1
ATOM 5508 N N . ASP B 1 199 ? 9.977 -30.641 5.945 1 75.12 199 ASP B N 1
ATOM 5509 C CA . ASP B 1 199 ? 9.812 -31.953 6.594 1 75.12 199 ASP B CA 1
ATOM 5510 C C . ASP B 1 199 ? 8.445 -32.062 7.262 1 75.12 199 ASP B C 1
ATOM 5512 O O . ASP B 1 199 ? 8.211 -31.484 8.328 1 75.12 199 ASP B O 1
ATOM 5516 N N . GLU B 1 200 ? 7.574 -32.812 6.652 1 81.38 200 GLU B N 1
ATOM 5517 C CA . GLU B 1 200 ? 6.199 -32.938 7.125 1 81.38 200 GLU B CA 1
ATOM 5518 C C . GLU B 1 200 ? 6.152 -33.469 8.555 1 81.38 200 GLU B C 1
ATOM 5520 O O . GLU B 1 200 ? 5.316 -33.062 9.359 1 81.38 200 GLU B O 1
ATOM 5525 N N . GLU B 1 201 ? 6.984 -34.375 8.82 1 83.38 201 GLU B N 1
ATOM 5526 C CA . GLU B 1 201 ? 6.984 -34.969 10.164 1 83.38 201 GLU B CA 1
ATOM 5527 C C . GLU B 1 201 ? 7.422 -33.938 11.203 1 83.38 201 GLU B C 1
ATOM 5529 O O . GLU B 1 201 ? 6.891 -33.906 12.312 1 83.38 201 GLU B O 1
ATOM 5534 N N . ALA B 1 202 ? 8.383 -33.188 10.875 1 85 202 ALA B N 1
ATOM 5535 C CA . ALA B 1 202 ? 8.836 -32.156 11.781 1 85 202 ALA B CA 1
ATOM 5536 C C . ALA B 1 202 ? 7.723 -31.125 12.031 1 85 202 ALA B C 1
ATOM 5538 O O . ALA B 1 202 ? 7.551 -30.656 13.156 1 85 202 ALA B O 1
ATOM 5539 N N . VAL B 1 203 ? 6.98 -30.906 11.016 1 87.62 203 VAL B N 1
ATOM 5540 C CA . VAL B 1 203 ? 5.887 -29.938 11.133 1 87.62 203 VAL B CA 1
ATOM 5541 C C . VAL B 1 203 ? 4.789 -30.516 12.023 1 87.62 203 VAL B C 1
ATOM 5543 O O . VAL B 1 203 ? 4.293 -29.844 12.93 1 87.62 203 VAL B O 1
ATOM 5546 N N . VAL B 1 204 ? 4.508 -31.719 11.805 1 89.44 204 VAL B N 1
ATOM 5547 C CA . VAL B 1 204 ? 3.461 -32.375 12.578 1 89.44 204 VAL B CA 1
ATOM 5548 C C . VAL B 1 204 ? 3.863 -32.438 14.047 1 89.44 204 VAL B C 1
ATOM 5550 O O . VAL B 1 204 ? 3.051 -32.156 14.938 1 89.44 204 VAL B O 1
ATOM 5553 N N . ARG B 1 205 ? 5.062 -32.781 14.281 1 89.31 205 ARG B N 1
ATOM 5554 C CA . ARG B 1 205 ? 5.555 -32.844 15.656 1 89.31 205 ARG B CA 1
ATOM 5555 C C . ARG B 1 205 ? 5.477 -31.484 16.344 1 89.31 205 ARG B C 1
ATOM 5557 O O . ARG B 1 205 ? 5.078 -31.406 17.5 1 89.31 205 ARG B O 1
ATOM 5564 N N . THR B 1 206 ? 5.824 -30.516 15.609 1 91.81 206 THR B N 1
ATOM 5565 C CA . THR B 1 206 ? 5.863 -29.188 16.188 1 91.81 206 THR B CA 1
ATOM 5566 C C . THR B 1 206 ? 4.449 -28.656 16.438 1 91.81 206 THR B C 1
ATOM 5568 O O . THR B 1 206 ? 4.16 -28.125 17.5 1 91.81 206 THR B O 1
ATOM 5571 N N . VAL B 1 207 ? 3.58 -28.859 15.477 1 91.81 207 VAL B N 1
ATOM 5572 C CA . VAL B 1 207 ? 2.207 -28.391 15.625 1 91.81 207 VAL B CA 1
ATOM 5573 C C . VAL B 1 207 ? 1.525 -29.141 16.766 1 91.81 207 VAL B C 1
ATOM 5575 O O . VAL B 1 207 ? 0.783 -28.531 17.547 1 91.81 207 VAL B O 1
ATOM 5578 N N . SER B 1 208 ? 1.792 -30.375 16.844 1 92.56 208 SER B N 1
ATOM 5579 C CA . SER B 1 208 ? 1.202 -31.172 17.906 1 92.56 208 SER B CA 1
ATOM 5580 C C . SER B 1 208 ? 1.668 -30.703 19.281 1 92.56 208 SER B C 1
ATOM 5582 O O . SER B 1 208 ? 0.871 -30.625 20.219 1 92.56 208 SER B O 1
ATOM 5584 N N . ALA B 1 209 ? 2.904 -30.438 19.344 1 93.44 209 ALA B N 1
ATOM 5585 C CA . ALA B 1 209 ? 3.445 -29.938 20.609 1 93.44 209 ALA B CA 1
ATOM 5586 C C . ALA B 1 209 ? 2.828 -28.594 20.984 1 93.44 209 ALA B C 1
ATOM 5588 O O . ALA B 1 209 ? 2.502 -28.359 22.156 1 93.44 209 ALA B O 1
ATOM 5589 N N . LEU B 1 210 ? 2.672 -27.781 20.062 1 94.12 210 LEU B N 1
ATOM 5590 C CA . LEU B 1 210 ? 2.111 -26.453 20.297 1 94.12 210 LEU B CA 1
ATOM 5591 C C . LEU B 1 210 ? 0.646 -26.547 20.719 1 94.12 210 LEU B C 1
ATOM 5593 O O . LEU B 1 210 ? 0.212 -25.859 21.641 1 94.12 210 LEU B O 1
ATOM 5597 N N . VAL B 1 211 ? -0.074 -27.359 20.031 1 92.69 211 VAL B N 1
ATOM 5598 C CA . VAL B 1 211 ? -1.486 -27.547 20.359 1 92.69 211 VAL B CA 1
ATOM 5599 C C . VAL B 1 211 ? -1.627 -28.172 21.75 1 92.69 211 VAL B C 1
ATOM 5601 O O . VAL B 1 211 ? -2.51 -27.781 22.516 1 92.69 211 VAL B O 1
ATOM 5604 N N . ALA B 1 212 ? -0.75 -29.094 21.984 1 92.94 212 ALA B N 1
ATOM 5605 C CA . ALA B 1 212 ? -0.758 -29.703 23.312 1 92.94 212 ALA B CA 1
ATOM 5606 C C . ALA B 1 212 ? -0.494 -28.672 24.406 1 92.94 212 ALA B C 1
ATOM 5608 O O . ALA B 1 212 ? -1.149 -28.672 25.453 1 92.94 212 ALA B O 1
ATOM 5609 N N . ASP B 1 213 ? 0.482 -27.875 24.172 1 95.06 213 ASP B N 1
ATOM 5610 C CA . ASP B 1 213 ? 0.782 -26.812 25.125 1 95.06 213 ASP B CA 1
ATOM 5611 C C . ASP B 1 213 ? -0.412 -25.875 25.297 1 95.06 213 ASP B C 1
ATOM 5613 O O . ASP B 1 213 ? -0.759 -25.5 26.422 1 95.06 213 ASP B O 1
ATOM 5617 N N . ALA B 1 214 ? -1.03 -25.5 24.203 1 94.94 214 ALA B N 1
ATOM 5618 C CA . ALA B 1 214 ? -2.189 -24.609 24.25 1 94.94 214 ALA B CA 1
ATOM 5619 C C . ALA B 1 214 ? -3.33 -25.234 25.047 1 94.94 214 ALA B C 1
ATOM 5621 O O . ALA B 1 214 ? -3.932 -24.578 25.891 1 94.94 214 ALA B O 1
ATOM 5622 N N . THR B 1 215 ? -3.562 -26.453 24.766 1 92.88 215 THR B N 1
ATOM 5623 C CA . THR B 1 215 ? -4.656 -27.172 25.422 1 92.88 215 THR B CA 1
ATOM 5624 C C . THR B 1 215 ? -4.387 -27.312 26.906 1 92.88 215 THR B C 1
ATOM 5626 O O . THR B 1 215 ? -5.309 -27.219 27.719 1 92.88 215 THR B O 1
ATOM 5629 N N . ALA B 1 216 ? -3.18 -27.562 27.219 1 94.25 216 ALA B N 1
ATOM 5630 C CA . ALA B 1 216 ? -2.809 -27.656 28.625 1 94.25 216 ALA B CA 1
ATOM 5631 C C . ALA B 1 216 ? -3.064 -26.344 29.359 1 94.25 216 ALA B C 1
ATOM 5633 O O . ALA B 1 216 ? -3.582 -26.344 30.469 1 94.25 216 ALA B O 1
ATOM 5634 N N . HIS B 1 217 ? -2.682 -25.266 28.766 1 95.38 217 HIS B N 1
ATOM 5635 C CA . HIS B 1 217 ? -2.9 -23.953 29.359 1 95.38 217 HIS B CA 1
ATOM 5636 C C . HIS B 1 217 ? -4.387 -23.656 29.531 1 95.38 217 HIS B C 1
ATOM 5638 O O . HIS B 1 217 ? -4.812 -23.125 30.562 1 95.38 217 HIS B O 1
ATOM 5644 N N . LEU B 1 218 ? -5.18 -24.031 28.516 1 93.75 218 LEU B N 1
ATOM 5645 C CA . LEU B 1 218 ? -6.617 -23.797 28.562 1 93.75 218 LEU B CA 1
ATOM 5646 C C . LEU B 1 218 ? -7.27 -24.625 29.656 1 93.75 218 LEU B C 1
ATOM 5648 O O . LEU B 1 218 ? -8.133 -24.141 30.391 1 93.75 218 LEU B O 1
ATOM 5652 N N . ALA B 1 219 ? -6.805 -25.828 29.797 1 92.31 219 ALA B N 1
ATOM 5653 C CA . ALA B 1 219 ? -7.344 -26.734 30.812 1 92.31 219 ALA B CA 1
ATOM 5654 C C . ALA B 1 219 ? -7.047 -26.219 32.219 1 92.31 219 ALA B C 1
ATOM 5656 O O . ALA B 1 219 ? -7.91 -26.266 33.094 1 92.31 219 ALA B O 1
ATOM 5657 N N . HIS B 1 220 ? -5.887 -25.766 32.406 1 93.5 220 HIS B N 1
ATOM 5658 C CA . HIS B 1 220 ? -5.512 -25.25 33.719 1 93.5 220 HIS B CA 1
ATOM 5659 C C . HIS B 1 220 ? -6.23 -23.938 34 1 93.5 220 HIS B C 1
ATOM 5661 O O . HIS B 1 220 ? -6.543 -23.656 35.188 1 93.5 220 HIS B O 1
ATOM 5667 N N . ALA B 1 221 ? -6.398 -23.141 33 1 93.12 221 ALA B N 1
ATOM 5668 C CA . ALA B 1 221 ? -7.059 -21.844 33.188 1 93.12 221 ALA B CA 1
ATOM 5669 C C . ALA B 1 221 ? -8.5 -22.031 33.656 1 93.12 221 ALA B C 1
ATOM 5671 O O . ALA B 1 221 ? -9.039 -21.172 34.375 1 93.12 221 ALA B O 1
ATOM 5672 N N . GLU B 1 222 ? -9.117 -23.109 33.25 1 88.25 222 GLU B N 1
ATOM 5673 C CA . GLU B 1 222 ? -10.492 -23.391 33.656 1 88.25 222 GLU B CA 1
ATOM 5674 C C . GLU B 1 222 ? -10.594 -23.578 35.156 1 88.25 222 GLU B C 1
ATOM 5676 O O . GLU B 1 222 ? -11.656 -23.344 35.75 1 88.25 222 GLU B O 1
ATOM 5681 N N . LYS B 1 223 ? -9.531 -23.922 35.75 1 88 223 LYS B N 1
ATOM 5682 C CA . LYS B 1 223 ? -9.516 -24.172 37.188 1 88 223 LYS B CA 1
ATOM 5683 C C . LYS B 1 223 ? -9.289 -22.891 37.969 1 88 223 LYS B C 1
ATOM 5685 O O . LYS B 1 223 ? -9.414 -22.875 39.219 1 88 223 LYS B O 1
ATOM 5690 N N . LEU B 1 224 ? -8.945 -21.906 37.219 1 89.38 224 LEU B N 1
ATOM 5691 C CA . LEU B 1 224 ? -8.68 -20.641 37.875 1 89.38 224 LEU B CA 1
ATOM 5692 C C . LEU B 1 224 ? -9.977 -19.891 38.188 1 89.38 224 LEU B C 1
ATOM 5694 O O . LEU B 1 224 ? -10.914 -19.938 37.375 1 89.38 224 LEU B O 1
ATOM 5698 N N . ALA B 1 225 ? -10.234 -19.391 39.344 1 76.69 225 ALA B N 1
ATOM 5699 C CA . ALA B 1 225 ? -11.492 -18.844 39.844 1 76.69 225 ALA B CA 1
ATOM 5700 C C . ALA B 1 225 ? -11.789 -17.484 39.219 1 76.69 225 ALA B C 1
ATOM 5702 O O . ALA B 1 225 ? -12.93 -17.203 38.812 1 76.69 225 ALA B O 1
ATOM 5703 N N . SER B 1 226 ? -10.945 -16.484 39.25 1 84.62 226 SER B N 1
ATOM 5704 C CA . SER B 1 226 ? -11.289 -15.117 38.875 1 84.62 226 SER B CA 1
ATOM 5705 C C . SER B 1 226 ? -10.352 -14.594 37.781 1 84.62 226 SER B C 1
ATOM 5707 O O . SER B 1 226 ? -9.133 -14.562 37.969 1 84.62 226 SER B O 1
ATOM 5709 N N . LEU B 1 227 ? -10.93 -14.555 36.562 1 88.38 227 LEU B N 1
ATOM 5710 C CA . LEU B 1 227 ? -10.133 -13.984 35.469 1 88.38 227 LEU B CA 1
ATOM 5711 C C . LEU B 1 227 ? -10.68 -12.633 35.031 1 88.38 227 LEU B C 1
ATOM 5713 O O . LEU B 1 227 ? -11.898 -12.422 35.031 1 88.38 227 LEU B O 1
ATOM 5717 N N . THR B 1 228 ? -9.789 -11.672 34.875 1 90.12 228 THR B N 1
ATOM 5718 C CA . THR B 1 228 ? -10.164 -10.367 34.344 1 90.12 228 THR B CA 1
ATOM 5719 C C . THR B 1 228 ? -10.617 -10.492 32.875 1 90.12 228 THR B C 1
ATOM 5721 O O . THR B 1 228 ? -10.422 -11.531 32.25 1 90.12 228 THR B O 1
ATOM 5724 N N . GLU B 1 229 ? -11.25 -9.477 32.344 1 86.38 229 GLU B N 1
ATOM 5725 C CA . GLU B 1 229 ? -11.758 -9.477 30.969 1 86.38 229 GLU B CA 1
ATOM 5726 C C . GLU B 1 229 ? -10.633 -9.648 29.953 1 86.38 229 GLU B C 1
ATOM 5728 O O . GLU B 1 229 ? -10.727 -10.477 29.047 1 86.38 229 GLU B O 1
ATOM 5733 N N . PRO B 1 230 ? -9.516 -8.922 30.156 1 87.69 230 PRO B N 1
ATOM 5734 C CA . PRO B 1 230 ? -8.422 -9.117 29.203 1 87.69 230 PRO B CA 1
ATOM 5735 C C . PRO B 1 230 ? -7.855 -10.531 29.25 1 87.69 230 PRO B C 1
ATOM 5737 O O . PRO B 1 230 ? -7.457 -11.07 28.203 1 87.69 230 PRO B O 1
ATOM 5740 N N . GLN B 1 231 ? -7.832 -11.102 30.438 1 91.12 231 GLN B N 1
ATOM 5741 C CA . GLN B 1 231 ? -7.332 -12.469 30.578 1 91.12 231 GLN B CA 1
ATOM 5742 C C . GLN B 1 231 ? -8.258 -13.469 29.891 1 91.12 231 GLN B C 1
ATOM 5744 O O . GLN B 1 231 ? -7.797 -14.367 29.188 1 91.12 231 GLN B O 1
ATOM 5749 N N . THR B 1 232 ? -9.531 -13.242 30.062 1 89.19 232 THR B N 1
ATOM 5750 C CA . THR B 1 232 ? -10.531 -14.109 29.438 1 89.19 232 THR B CA 1
ATOM 5751 C C . THR B 1 232 ? -10.469 -14.008 27.922 1 89.19 232 THR B C 1
ATOM 5753 O O . THR B 1 232 ? -10.57 -15.016 27.219 1 89.19 232 THR B O 1
ATOM 5756 N N . GLU B 1 233 ? -10.297 -12.82 27.484 1 89.06 233 GLU B N 1
ATOM 5757 C CA . GLU B 1 233 ? -10.195 -12.609 26.031 1 89.06 233 GLU B CA 1
ATOM 5758 C C . GLU B 1 233 ? -8.953 -13.289 25.469 1 89.06 233 GLU B C 1
ATOM 5760 O O . GLU B 1 233 ? -9 -13.859 24.375 1 89.06 233 GLU B O 1
ATOM 5765 N N . ALA B 1 234 ? -7.871 -13.188 26.156 1 92.06 234 ALA B N 1
ATOM 5766 C CA . ALA B 1 234 ? -6.629 -13.812 25.703 1 92.06 234 ALA B CA 1
ATOM 5767 C C . ALA B 1 234 ? -6.773 -15.328 25.625 1 92.06 234 ALA B C 1
ATOM 5769 O O . ALA B 1 234 ? -6.285 -15.961 24.688 1 92.06 234 ALA B O 1
ATOM 5770 N N . LEU B 1 235 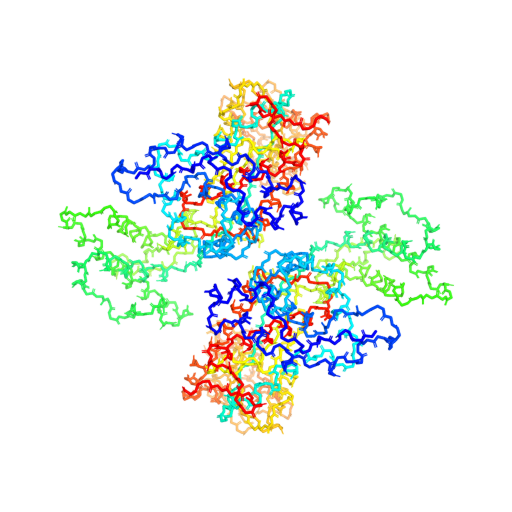? -7.438 -15.914 26.594 1 92.06 235 LEU B N 1
ATOM 5771 C CA . LEU B 1 235 ? -7.66 -17.359 26.625 1 92.06 235 LEU B CA 1
ATOM 5772 C C . LEU B 1 235 ? -8.602 -17.781 25.5 1 92.06 235 LEU B C 1
ATOM 5774 O O . LEU B 1 235 ? -8.398 -18.828 24.875 1 92.06 235 LEU B O 1
ATOM 5778 N N . GLY B 1 236 ? -9.633 -16.938 25.375 1 89.69 236 GLY B N 1
ATOM 5779 C CA . GLY B 1 236 ? -10.539 -17.203 24.266 1 89.69 236 GLY B CA 1
ATOM 5780 C C . GLY B 1 236 ? -9.836 -17.234 22.922 1 89.69 236 GLY B C 1
ATOM 5781 O O . GLY B 1 236 ? -10.102 -18.109 22.094 1 89.69 236 GLY B O 1
ATOM 5782 N N . LEU B 1 237 ? -8.961 -16.281 22.734 1 91.69 237 LEU B N 1
ATOM 5783 C CA . LEU B 1 237 ? -8.211 -16.203 21.484 1 91.69 237 LEU B CA 1
ATOM 5784 C C . LEU B 1 237 ? -7.285 -17.406 21.344 1 91.69 237 LEU B C 1
ATOM 5786 O O . LEU B 1 237 ? -7.09 -17.922 20.234 1 91.69 237 LEU B O 1
ATOM 5790 N N . LEU B 1 238 ? -6.668 -17.844 22.391 1 93.25 238 LEU B N 1
ATOM 5791 C CA . LEU B 1 238 ? -5.816 -19.016 22.359 1 93.25 238 LEU B CA 1
ATOM 5792 C C . LEU B 1 238 ? -6.609 -20.25 21.922 1 93.25 238 LEU B C 1
ATOM 5794 O O . LEU B 1 238 ? -6.141 -21.031 21.094 1 93.25 238 LEU B O 1
ATOM 5798 N N . GLY B 1 239 ? -7.789 -20.406 22.547 1 90.69 239 GLY B N 1
ATOM 5799 C CA . GLY B 1 239 ? -8.656 -21.5 22.141 1 90.69 239 GLY B CA 1
ATOM 5800 C C . GLY B 1 239 ? -8.984 -21.484 20.656 1 90.69 239 GLY B C 1
ATOM 5801 O O . GLY B 1 239 ? -8.984 -22.531 20 1 90.69 239 GLY B O 1
ATOM 5802 N N . LEU B 1 240 ? -9.258 -20.328 20.203 1 89.69 240 LEU B N 1
ATOM 5803 C CA . LEU B 1 240 ? -9.625 -20.172 18.797 1 89.69 240 LEU B CA 1
ATOM 5804 C C . LEU B 1 240 ? -8.453 -20.531 17.891 1 89.69 240 LEU B C 1
ATOM 5806 O O . LEU B 1 240 ? -8.609 -21.297 16.938 1 89.69 240 LEU B O 1
ATOM 5810 N N . VAL B 1 241 ? -7.242 -20.047 18.125 1 89.56 241 VAL B N 1
ATOM 5811 C CA . VAL B 1 241 ? -6.078 -20.234 17.266 1 89.56 241 VAL B CA 1
ATOM 5812 C C . VAL B 1 241 ? -5.613 -21.672 17.328 1 89.56 241 VAL B C 1
ATOM 5814 O O . VAL B 1 241 ? -5.086 -22.219 16.359 1 89.56 241 VAL B O 1
ATOM 5817 N N . ALA B 1 242 ? -5.824 -22.297 18.453 1 90.88 242 ALA B N 1
ATOM 5818 C CA . ALA B 1 242 ? -5.41 -23.688 18.641 1 90.88 242 ALA B CA 1
ATOM 5819 C C . ALA B 1 242 ? -6.297 -24.625 17.828 1 90.88 242 ALA B C 1
ATOM 5821 O O . ALA B 1 242 ? -5.906 -25.766 17.531 1 90.88 242 ALA B O 1
ATOM 5822 N N . GLY B 1 243 ? -7.449 -24.156 17.422 1 85.62 243 GLY B N 1
ATOM 5823 C CA . GLY B 1 243 ? -8.398 -25.031 16.766 1 85.62 243 GLY B CA 1
ATOM 5824 C C . GLY B 1 243 ? -8.672 -24.656 15.328 1 85.62 243 GLY B C 1
ATOM 5825 O O . GLY B 1 243 ? -9.188 -25.453 14.555 1 85.62 243 GLY B O 1
ATOM 5826 N N . GLN B 1 244 ? -8.352 -23.469 14.922 1 85.88 244 GLN B N 1
ATOM 5827 C CA . GLN B 1 244 ? -8.875 -22.953 13.656 1 85.88 244 GLN B CA 1
ATOM 5828 C C . GLN B 1 244 ? -8.148 -23.578 12.469 1 85.88 244 GLN B C 1
ATOM 5830 O O . GLN B 1 244 ? -8.75 -23.781 11.406 1 85.88 244 GLN B O 1
ATOM 5835 N N . ASP B 1 245 ? -6.789 -23.875 12.578 1 85.19 245 ASP B N 1
ATOM 5836 C CA . ASP B 1 245 ? -6.031 -24.281 11.398 1 85.19 245 ASP B CA 1
ATOM 5837 C C . ASP B 1 245 ? -5.449 -25.688 11.578 1 85.19 245 ASP B C 1
ATOM 5839 O O . ASP B 1 245 ? -4.441 -26.031 10.953 1 85.19 245 ASP B O 1
ATOM 5843 N N . VAL B 1 246 ? -5.992 -26.5 12.508 1 86.06 246 VAL B N 1
ATOM 5844 C CA . VAL B 1 246 ? -5.387 -27.797 12.773 1 86.06 246 VAL B CA 1
ATOM 5845 C C . VAL B 1 246 ? -6.449 -28.891 12.664 1 86.06 246 VAL B C 1
ATOM 5847 O O . VAL B 1 246 ? -7.641 -28.625 12.828 1 86.06 246 VAL B O 1
ATOM 5850 N N . GLU B 1 247 ? -5.988 -29.938 12.18 1 86 247 GLU B N 1
ATOM 5851 C CA . GLU B 1 247 ? -6.828 -31.141 12.117 1 86 247 GLU B CA 1
ATOM 5852 C C . GLU B 1 247 ? -6.164 -32.312 12.812 1 86 247 GLU B C 1
ATOM 5854 O O . GLU B 1 247 ? -4.945 -32.5 12.734 1 86 247 GLU B O 1
ATOM 5859 N N . CYS B 1 248 ? -6.922 -33.031 13.547 1 83.81 248 CYS B N 1
ATOM 5860 C CA . CYS B 1 248 ? -6.406 -34.156 14.297 1 83.81 248 CYS B CA 1
ATOM 5861 C C . CYS B 1 248 ? -6.109 -35.344 13.375 1 83.81 248 CYS B C 1
ATOM 5863 O O . CYS B 1 248 ? -6.973 -35.781 12.617 1 83.81 248 CYS B O 1
ATOM 5865 N N . VAL B 1 249 ? -4.91 -35.781 13.305 1 81.31 249 VAL B N 1
ATOM 5866 C CA . VAL B 1 249 ? -4.492 -36.906 12.492 1 81.31 249 VAL B CA 1
ATOM 5867 C C . VAL B 1 249 ? -4.699 -38.188 13.273 1 81.31 249 VAL B C 1
ATOM 5869 O O . VAL B 1 249 ? -5.188 -39.188 12.727 1 81.31 249 VAL B O 1
ATOM 5872 N N . ASP B 1 250 ? -4.246 -38.219 14.492 1 82.25 250 ASP B N 1
ATOM 5873 C CA . ASP B 1 250 ? -4.375 -39.375 15.391 1 82.25 250 ASP B CA 1
ATOM 5874 C C . ASP B 1 250 ? -4.801 -38.938 16.781 1 82.25 250 ASP B C 1
ATOM 5876 O O . ASP B 1 250 ? -3.996 -38.375 17.547 1 82.25 250 ASP B O 1
ATOM 5880 N N . ALA B 1 251 ? -5.996 -39.188 17.125 1 76.56 251 ALA B N 1
ATOM 5881 C CA . ALA B 1 251 ? -6.562 -38.719 18.391 1 76.56 251 ALA B CA 1
ATOM 5882 C C . ALA B 1 251 ? -5.879 -39.406 19.578 1 76.56 251 ALA B C 1
ATOM 5884 O O . ALA B 1 251 ? -5.664 -38.812 20.625 1 76.56 251 ALA B O 1
ATOM 5885 N N . LYS B 1 252 ? -5.5 -40.688 19.406 1 76.56 252 LYS B N 1
ATOM 5886 C CA . LYS B 1 252 ? -4.898 -41.469 20.5 1 76.56 252 LYS B CA 1
ATOM 5887 C C . LYS B 1 252 ? -3.494 -40.938 20.812 1 76.56 252 LYS B C 1
ATOM 5889 O O . LYS B 1 252 ? -3.111 -40.844 21.969 1 76.56 252 LYS B O 1
ATOM 5894 N N . GLU B 1 253 ? -2.756 -40.5 19.812 1 78.88 253 GLU B N 1
ATOM 5895 C CA . GLU B 1 253 ? -1.377 -40.062 20 1 78.88 253 GLU B CA 1
ATOM 5896 C C . GLU B 1 253 ? -1.295 -38.531 20.109 1 78.88 253 GLU B C 1
ATOM 5898 O O . GLU B 1 253 ? -0.225 -37.969 20.359 1 78.88 253 GLU B O 1
ATOM 5903 N N . GLY B 1 254 ? -2.443 -37.875 20.031 1 79.56 254 GLY B N 1
ATOM 5904 C CA . GLY B 1 254 ? -2.439 -36.438 20.094 1 79.56 254 GLY B CA 1
ATOM 5905 C C . GLY B 1 254 ? -1.668 -35.781 18.969 1 79.56 254 GLY B C 1
ATOM 5906 O O . GLY B 1 254 ? -0.907 -34.844 19.188 1 79.56 254 GLY B O 1
ATOM 5907 N N . ARG B 1 255 ? -1.71 -36.312 17.828 1 85.06 255 ARG B N 1
ATOM 5908 C CA . ARG B 1 255 ? -0.997 -35.781 16.672 1 85.06 255 ARG B CA 1
ATOM 5909 C C . ARG B 1 255 ? -1.896 -34.906 15.828 1 85.06 255 ARG B C 1
ATOM 5911 O O . ARG B 1 255 ? -3.043 -35.25 15.547 1 85.06 255 ARG B O 1
ATOM 5918 N N . TRP B 1 256 ? -1.369 -33.781 15.602 1 87.75 256 TRP B N 1
ATOM 5919 C CA . TRP B 1 256 ? -2.115 -32.75 14.867 1 87.75 256 TRP B CA 1
ATOM 5920 C C . TRP B 1 256 ? -1.349 -32.312 13.633 1 87.75 256 TRP B C 1
ATOM 5922 O O . TRP B 1 256 ? -0.115 -32.312 13.617 1 87.75 256 TRP B O 1
ATOM 5932 N N . ARG B 1 257 ? -2.088 -32 12.531 1 86.69 257 ARG B N 1
ATOM 5933 C CA . ARG B 1 257 ? -1.49 -31.438 11.328 1 86.69 257 ARG B CA 1
ATOM 5934 C C . ARG B 1 257 ? -2.205 -30.141 10.93 1 86.69 257 ARG B C 1
ATOM 5936 O O . ARG B 1 257 ? -3.342 -29.906 11.344 1 86.69 257 ARG B O 1
ATOM 5943 N N . ILE B 1 258 ? -1.467 -29.234 10.25 1 84.12 258 ILE B N 1
ATOM 5944 C CA . ILE B 1 258 ? -2.066 -28.016 9.734 1 84.12 258 ILE B CA 1
ATOM 5945 C C . ILE B 1 258 ? -3.102 -28.359 8.664 1 84.12 258 ILE B C 1
ATOM 5947 O O . ILE B 1 258 ? -2.799 -29.062 7.703 1 84.12 258 ILE B O 1
ATOM 5951 N N . ALA B 1 259 ? -4.258 -27.953 8.82 1 78.25 259 ALA B N 1
ATOM 5952 C CA . ALA B 1 259 ? -5.359 -28.25 7.914 1 78.25 259 ALA B CA 1
ATOM 5953 C C . ALA B 1 259 ? -5.148 -27.578 6.559 1 78.25 259 ALA B C 1
ATOM 5955 O O . ALA B 1 259 ? -4.633 -26.469 6.48 1 78.25 259 ALA B O 1
ATOM 5956 N N . ARG B 1 260 ? -5.348 -28.219 5.523 1 69.75 260 ARG B N 1
ATOM 5957 C CA . ARG B 1 260 ? -5.25 -27.688 4.172 1 69.75 260 ARG B CA 1
ATOM 5958 C C . ARG B 1 260 ? -6.492 -26.875 3.816 1 69.75 260 ARG B C 1
ATOM 5960 O O . ARG B 1 260 ? -7.16 -27.156 2.818 1 69.75 260 ARG B O 1
ATOM 5967 N N . ARG B 1 261 ? -7.195 -26.297 4.793 1 66.69 261 ARG B N 1
ATOM 5968 C CA . ARG B 1 261 ? -8.352 -25.438 4.582 1 66.69 261 ARG B CA 1
ATOM 5969 C C . ARG B 1 261 ? -8.227 -24.141 5.387 1 66.69 261 ARG B C 1
ATOM 5971 O O . ARG B 1 261 ? -7.652 -24.141 6.473 1 66.69 261 ARG B O 1
ATOM 5978 N N . VAL B 1 262 ? -8.516 -23.031 4.688 1 64.62 262 VAL B N 1
ATOM 5979 C CA . VAL B 1 262 ? -8.531 -21.797 5.441 1 64.62 262 VAL B CA 1
ATOM 5980 C C . VAL B 1 262 ? -9.93 -21.547 6.008 1 64.62 262 VAL B C 1
ATOM 5982 O O . VAL B 1 262 ? -10.922 -21.609 5.277 1 64.62 262 VAL B O 1
ATOM 5985 N N . ALA B 1 263 ? -10 -21.5 7.309 1 69.06 263 ALA B N 1
ATOM 5986 C CA . ALA B 1 263 ? -11.266 -21.156 7.953 1 69.06 263 ALA B CA 1
ATOM 5987 C C . ALA B 1 263 ? -11.844 -19.875 7.379 1 69.06 263 ALA B C 1
ATOM 5989 O O . ALA B 1 263 ? -11.094 -18.938 7.059 1 69.06 263 ALA B O 1
ATOM 5990 N N . THR B 1 264 ? -13.125 -19.75 7.062 1 67.69 264 THR B N 1
ATOM 5991 C CA . THR B 1 264 ? -13.812 -18.609 6.473 1 67.69 264 THR B CA 1
ATOM 5992 C C . THR B 1 264 ? -13.578 -17.344 7.305 1 67.69 264 THR B C 1
ATOM 5994 O O . THR B 1 264 ? -13.383 -16.266 6.754 1 67.69 264 THR B O 1
ATOM 5997 N N . ASP B 1 265 ? -13.539 -17.531 8.664 1 76.81 265 ASP B N 1
ATOM 5998 C CA . ASP B 1 265 ? -13.336 -16.406 9.562 1 76.81 265 ASP B CA 1
ATOM 5999 C C . ASP B 1 265 ? -12.023 -16.547 10.336 1 76.81 265 ASP B C 1
ATOM 6001 O O . ASP B 1 265 ? -11.977 -16.266 11.539 1 76.81 265 ASP B O 1
ATOM 6005 N N . ARG B 1 266 ? -11.086 -16.875 9.609 1 80.19 266 ARG B N 1
ATOM 6006 C CA . ARG B 1 266 ? -9.797 -17.156 10.242 1 80.19 266 ARG B CA 1
ATOM 6007 C C . ARG B 1 266 ? -9.211 -15.883 10.859 1 80.19 266 ARG B C 1
ATOM 6009 O O . ARG B 1 266 ? -9.188 -14.828 10.227 1 80.19 266 ARG B O 1
ATOM 6016 N N . VAL B 1 267 ? -8.852 -16.047 12.148 1 82.81 267 VAL B N 1
ATOM 6017 C CA . VAL B 1 267 ? -8.031 -15.016 12.773 1 82.81 267 VAL B CA 1
ATOM 6018 C C . VAL B 1 267 ? -6.641 -15.008 12.148 1 82.81 267 VAL B C 1
ATOM 6020 O O . VAL B 1 267 ? -5.961 -16.031 12.117 1 82.81 267 VAL B O 1
ATOM 6023 N N . ILE B 1 268 ? -6.207 -13.891 11.664 1 84 268 ILE B N 1
ATOM 6024 C CA . ILE B 1 268 ? -4.977 -13.891 10.883 1 84 268 ILE B CA 1
ATOM 6025 C C . ILE B 1 268 ? -3.836 -13.305 11.719 1 84 268 ILE B C 1
ATOM 6027 O O . ILE B 1 268 ? -2.666 -13.414 11.344 1 84 268 ILE B O 1
ATOM 6031 N N . SER B 1 269 ? -4.184 -12.672 12.82 1 87.31 269 SER B N 1
ATOM 6032 C CA . SER B 1 269 ? -3.164 -12.109 13.703 1 87.31 269 SER B CA 1
ATOM 6033 C C . SER B 1 269 ? -3.65 -12.062 15.148 1 87.31 269 SER B C 1
ATOM 6035 O O . SER B 1 269 ? -4.797 -11.695 15.406 1 87.31 269 SER B O 1
ATOM 6037 N N . THR B 1 270 ? -2.812 -12.445 16 1 88.19 270 THR B N 1
ATOM 6038 C CA . THR B 1 270 ? -3.182 -12.398 17.422 1 88.19 270 THR B CA 1
ATOM 6039 C C . THR B 1 270 ? -3.057 -10.977 17.969 1 88.19 270 THR B C 1
ATOM 6041 O O . THR B 1 270 ? -3.58 -10.68 19.047 1 88.19 270 THR B O 1
ATOM 6044 N N . VAL B 1 271 ? -2.398 -10.148 17.25 1 84.12 271 VAL B N 1
ATOM 6045 C CA . VAL B 1 271 ? -2.217 -8.758 17.656 1 84.12 271 VAL B CA 1
ATOM 6046 C C . VAL B 1 271 ? -3.449 -7.941 17.266 1 84.12 271 VAL B C 1
ATOM 6048 O O . VAL B 1 271 ? -3.869 -7.055 18.016 1 84.12 271 VAL B O 1
ATOM 6051 N N . ASP B 1 272 ? -4.012 -8.266 16.172 1 86.88 272 ASP B N 1
ATOM 6052 C CA . ASP B 1 272 ? -5.273 -7.699 15.719 1 86.88 272 ASP B CA 1
ATOM 6053 C C . ASP B 1 272 ? -6.277 -8.797 15.367 1 86.88 272 ASP B C 1
ATOM 6055 O O . ASP B 1 272 ? -6.512 -9.078 14.195 1 86.88 272 ASP B O 1
ATOM 6059 N N . PRO B 1 273 ? -6.914 -9.242 16.328 1 85.38 273 PRO B N 1
ATOM 6060 C CA . PRO B 1 273 ? -7.762 -10.422 16.141 1 85.38 273 PRO B CA 1
ATOM 6061 C C . PRO B 1 273 ? -8.984 -10.141 15.266 1 85.38 273 PRO B C 1
ATOM 6063 O O . PRO B 1 273 ? -9.664 -11.07 14.828 1 85.38 273 PRO B O 1
ATOM 6066 N N . ASP B 1 274 ? -9.266 -8.93 15.016 1 85.44 274 ASP B N 1
ATOM 6067 C CA . ASP B 1 274 ? -10.445 -8.594 14.219 1 85.44 274 ASP B CA 1
ATOM 6068 C C . ASP B 1 274 ? -10.125 -8.586 12.727 1 85.44 274 ASP B C 1
ATOM 6070 O O . ASP B 1 274 ? -11.031 -8.609 11.891 1 85.44 274 ASP B O 1
ATOM 6074 N N . ALA B 1 275 ? -8.898 -8.469 12.367 1 83.44 275 ALA B N 1
ATOM 6075 C CA . ALA B 1 275 ? -8.5 -8.461 10.961 1 83.44 275 ALA B CA 1
ATOM 6076 C C . ALA B 1 275 ? -8.766 -9.812 10.305 1 83.44 275 ALA B C 1
ATOM 6078 O O . ALA B 1 275 ? -8.617 -10.859 10.945 1 83.44 275 ALA B O 1
ATOM 6079 N N . ARG B 1 276 ? -9.164 -9.797 9.047 1 82.31 276 ARG B N 1
ATOM 6080 C CA . ARG B 1 276 ? -9.469 -11.016 8.305 1 82.31 276 ARG B CA 1
ATOM 6081 C C . ARG B 1 276 ? -8.906 -10.953 6.887 1 82.31 276 ARG B C 1
ATOM 6083 O O . ARG B 1 276 ? -8.492 -9.891 6.426 1 82.31 276 ARG B O 1
ATOM 6090 N N . HIS B 1 277 ? -8.844 -12.148 6.297 1 77.62 277 HIS B N 1
ATOM 6091 C CA . HIS B 1 277 ? -8.578 -12.195 4.863 1 77.62 277 HIS B CA 1
ATOM 6092 C C . HIS B 1 277 ? -9.766 -11.664 4.066 1 77.62 277 HIS B C 1
ATOM 6094 O O . HIS B 1 277 ? -10.914 -12.023 4.34 1 77.62 277 HIS B O 1
ATOM 6100 N N . VAL B 1 278 ? -9.375 -10.703 3.26 1 74.19 278 VAL B N 1
ATOM 6101 C CA . VAL B 1 278 ? -10.438 -10.133 2.443 1 74.19 278 VAL B CA 1
ATOM 6102 C C . VAL B 1 278 ? -10.188 -10.445 0.972 1 74.19 278 VAL B C 1
ATOM 6104 O O . VAL B 1 278 ? -9.102 -10.188 0.448 1 74.19 278 VAL B O 1
ATOM 6107 N N . HIS B 1 279 ? -10.977 -11.203 0.266 1 66.75 279 HIS B N 1
ATOM 6108 C CA . HIS B 1 279 ? -10.844 -11.547 -1.146 1 66.75 279 HIS B CA 1
ATOM 6109 C C . HIS B 1 279 ? -11.758 -10.688 -2.01 1 66.75 279 HIS B C 1
ATOM 6111 O O . HIS B 1 279 ? -12.984 -10.812 -1.933 1 66.75 279 HIS B O 1
ATOM 6117 N N . LYS B 1 280 ? -11.219 -9.508 -2.443 1 59.38 280 LYS B N 1
ATOM 6118 C CA . LYS B 1 280 ? -12.055 -8.773 -3.379 1 59.38 280 LYS B CA 1
ATOM 6119 C C . LYS B 1 280 ? -11.977 -9.375 -4.781 1 59.38 280 LYS B C 1
ATOM 6121 O O . LYS B 1 280 ? -12.969 -9.375 -5.516 1 59.38 280 LYS B O 1
ATOM 6126 N N . SER B 1 281 ? -10.703 -9.703 -5.125 1 55.16 281 SER B N 1
ATOM 6127 C CA . SER B 1 281 ? -10.523 -10.383 -6.402 1 55.16 281 SER B CA 1
ATOM 6128 C C . SER B 1 281 ? -9.617 -11.602 -6.258 1 55.16 281 SER B C 1
ATOM 6130 O O . SER B 1 281 ? -8.938 -11.758 -5.238 1 55.16 281 SER B O 1
ATOM 6132 N N . ARG B 1 282 ? -9.812 -12.523 -7.094 1 52.44 282 ARG B N 1
ATOM 6133 C CA . ARG B 1 282 ? -8.992 -13.727 -7.082 1 52.44 282 ARG B CA 1
ATOM 6134 C C . ARG B 1 282 ? -7.508 -13.383 -7 1 52.44 282 ARG B C 1
ATOM 6136 O O . ARG B 1 282 ? -6.742 -14.062 -6.312 1 52.44 282 ARG B O 1
ATOM 6143 N N . ALA B 1 283 ? -7.191 -12.305 -7.711 1 53.12 283 ALA B N 1
ATOM 6144 C CA . ALA B 1 283 ? -5.766 -12.07 -7.914 1 53.12 283 ALA B CA 1
ATOM 6145 C C . ALA B 1 283 ? -5.156 -11.344 -6.719 1 53.12 283 ALA B C 1
ATOM 6147 O O . ALA B 1 283 ? -3.945 -11.406 -6.5 1 53.12 283 ALA B O 1
ATOM 6148 N N . ARG B 1 284 ? -6.102 -10.773 -5.93 1 58.94 284 ARG B N 1
ATOM 6149 C CA . ARG B 1 284 ? -5.496 -9.93 -4.898 1 58.94 284 ARG B CA 1
ATOM 6150 C C . ARG B 1 284 ? -6.164 -10.156 -3.547 1 58.94 284 ARG B C 1
ATOM 6152 O O . ARG B 1 284 ? -7.355 -9.883 -3.383 1 58.94 284 ARG B O 1
ATOM 6159 N N . ALA B 1 285 ? -5.539 -10.844 -2.715 1 67.19 285 ALA B N 1
ATOM 6160 C CA . ALA B 1 285 ? -6 -10.977 -1.336 1 67.19 285 ALA B CA 1
ATOM 6161 C C . ALA B 1 285 ? -5.355 -9.93 -0.434 1 67.19 285 ALA B C 1
ATOM 6163 O O . ALA B 1 285 ? -4.156 -9.656 -0.553 1 67.19 285 ALA B O 1
ATOM 6164 N N . ILE B 1 286 ? -6.27 -9.094 0.167 1 75.19 286 ILE B N 1
ATOM 6165 C CA . ILE B 1 286 ? -5.797 -8.102 1.122 1 75.19 286 ILE B CA 1
ATOM 6166 C C . ILE B 1 286 ? -6.273 -8.461 2.525 1 75.19 286 ILE B C 1
ATOM 6168 O O . ILE B 1 286 ? -7.406 -8.914 2.705 1 75.19 286 ILE B O 1
ATOM 6172 N N . ASP B 1 287 ? -5.449 -8.391 3.449 1 82.94 287 ASP B N 1
ATOM 6173 C CA . ASP B 1 287 ? -5.797 -8.656 4.84 1 82.94 287 ASP B CA 1
ATOM 6174 C C . ASP B 1 287 ? -6.207 -7.371 5.559 1 82.94 287 ASP B C 1
ATOM 6176 O O . ASP B 1 287 ? -5.488 -6.375 5.516 1 82.94 287 ASP B O 1
ATOM 6180 N N . GLY B 1 288 ? -7.434 -7.375 6.039 1 88.94 288 GLY B N 1
ATOM 6181 C CA . GLY B 1 288 ? -7.82 -6.188 6.785 1 88.94 288 GLY B CA 1
ATOM 6182 C C . GLY B 1 288 ? -9.312 -6.102 7.031 1 88.94 288 GLY B C 1
ATOM 6183 O O . GLY B 1 288 ? -9.914 -7.023 7.586 1 88.94 288 GLY B O 1
ATOM 6184 N N . TYR B 1 289 ? -9.883 -4.977 6.777 1 91.12 289 TYR B N 1
ATOM 6185 C CA . TYR B 1 289 ? -11.266 -4.625 7.094 1 91.12 289 TYR B CA 1
ATOM 6186 C C . TYR B 1 289 ? -12 -4.125 5.855 1 91.12 289 TYR B C 1
ATOM 6188 O O . TYR B 1 289 ? -11.391 -3.924 4.805 1 91.12 289 TYR B O 1
ATOM 6196 N N . LYS B 1 290 ? -13.336 -4.047 5.973 1 92 290 LYS B N 1
ATOM 6197 C CA . LYS B 1 290 ? -14.141 -3.41 4.938 1 92 290 LYS B CA 1
ATOM 6198 C C . LYS B 1 290 ? -14.703 -2.078 5.422 1 92 290 LYS B C 1
ATOM 6200 O O . LYS B 1 290 ? -15.266 -1.995 6.516 1 92 290 LYS B O 1
ATOM 6205 N N . GLY B 1 291 ? -14.406 -1.029 4.688 1 94.19 291 GLY B N 1
ATOM 6206 C CA . GLY B 1 291 ? -15.055 0.255 4.906 1 94.19 291 GLY B CA 1
ATOM 6207 C C . GLY B 1 291 ? -16.281 0.459 4.051 1 94.19 291 GLY B C 1
ATOM 6208 O O . GLY B 1 291 ? -16.25 0.251 2.834 1 94.19 291 GLY B O 1
ATOM 6209 N N . HIS B 1 292 ? -17.422 0.768 4.672 1 96.5 292 HIS B N 1
ATOM 6210 C CA . HIS B 1 292 ? -18.703 0.966 3.99 1 96.5 292 HIS B CA 1
ATOM 6211 C C . HIS B 1 292 ? -19.125 2.43 4.031 1 96.5 292 HIS B C 1
ATOM 6213 O O . HIS B 1 292 ? -18.953 3.104 5.051 1 96.5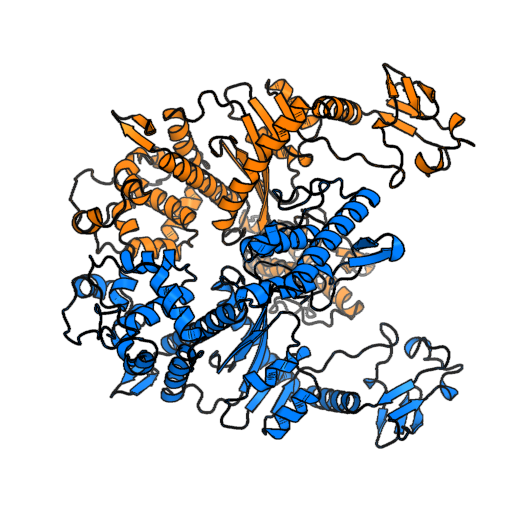 292 HIS B O 1
ATOM 6219 N N . VAL B 1 293 ? -19.656 2.893 2.877 1 97.19 293 VAL B N 1
ATOM 6220 C CA . VAL B 1 293 ? -20.094 4.285 2.848 1 97.19 293 VAL B CA 1
ATOM 6221 C C . VAL B 1 293 ? -21.406 4.395 2.09 1 97.19 293 VAL B C 1
ATOM 6223 O O . VAL B 1 293 ? -21.719 3.559 1.239 1 97.19 293 VAL B O 1
ATOM 6226 N N . ALA B 1 294 ? -22.234 5.277 2.453 1 97.38 294 ALA B N 1
ATOM 6227 C CA . ALA B 1 294 ? -23.328 5.84 1.671 1 97.38 294 ALA B CA 1
ATOM 6228 C C . ALA B 1 294 ? -23.031 7.277 1.262 1 97.38 294 ALA B C 1
ATOM 6230 O O . ALA B 1 294 ? -22.625 8.094 2.092 1 97.38 294 ALA B O 1
ATOM 6231 N N . VAL B 1 295 ? -23.172 7.555 -0.014 1 97.44 295 VAL B N 1
ATOM 6232 C CA . VAL B 1 295 ? -22.734 8.852 -0.523 1 97.44 295 VAL B CA 1
ATOM 6233 C C . VAL B 1 295 ? -23.828 9.469 -1.378 1 97.44 295 VAL B C 1
ATOM 6235 O O . VAL B 1 295 ? -24.531 8.766 -2.105 1 97.44 295 VAL B O 1
ATOM 6238 N N . GLU B 1 296 ? -24.062 10.719 -1.176 1 96.75 296 GLU B N 1
ATOM 6239 C CA . GLU B 1 296 ? -24.812 11.477 -2.174 1 96.75 296 GLU B CA 1
ATOM 6240 C C . GLU B 1 296 ? -23.953 11.797 -3.391 1 96.75 296 GLU B C 1
ATOM 6242 O O . GLU B 1 296 ? -22.953 12.508 -3.277 1 96.75 296 GLU B O 1
ATOM 6247 N N . PRO B 1 297 ? -24.25 11.242 -4.535 1 94.81 297 PRO B N 1
ATOM 6248 C CA . PRO B 1 297 ? -23.328 11.203 -5.668 1 94.81 297 PRO B CA 1
ATOM 6249 C C . PRO B 1 297 ? -23.062 12.578 -6.266 1 94.81 297 PRO B C 1
ATOM 6251 O O . PRO B 1 297 ? -22 12.812 -6.848 1 94.81 297 PRO B O 1
ATOM 6254 N N . ASP B 1 298 ? -23.859 13.555 -6.168 1 91.56 298 ASP B N 1
ATOM 6255 C CA . ASP B 1 298 ? -23.703 14.852 -6.816 1 91.56 298 ASP B CA 1
ATOM 6256 C C . ASP B 1 298 ? -22.781 15.758 -6 1 91.56 298 ASP B C 1
ATOM 6258 O O . ASP B 1 298 ? -21.859 16.359 -6.543 1 91.56 298 ASP B O 1
ATOM 6262 N N . SER B 1 299 ? -23.062 15.82 -4.703 1 92.31 299 SER B N 1
ATOM 6263 C CA . SER B 1 299 ? -22.25 16.672 -3.836 1 92.31 299 SER B CA 1
ATOM 6264 C C . SER B 1 299 ? -20.984 15.953 -3.402 1 92.31 299 SER B C 1
ATOM 6266 O O . SER B 1 299 ? -19.969 16.594 -3.107 1 92.31 299 SER B O 1
ATOM 6268 N N . GLY B 1 300 ? -21.047 14.656 -3.316 1 94.12 300 GLY B N 1
ATOM 6269 C CA . GLY B 1 300 ? -19.922 13.883 -2.828 1 94.12 300 GLY B CA 1
ATOM 6270 C C . GLY B 1 300 ? -19.906 13.75 -1.317 1 94.12 300 GLY B C 1
ATOM 6271 O O . GLY B 1 300 ? -18.922 13.258 -0.749 1 94.12 300 GLY B O 1
ATOM 6272 N N . ILE B 1 301 ? -21 14.164 -0.688 1 96.31 301 ILE B N 1
ATOM 6273 C CA . ILE B 1 301 ? -21.078 14.109 0.768 1 96.31 301 ILE B CA 1
ATOM 6274 C C . ILE B 1 301 ? -21.344 12.68 1.216 1 96.31 301 ILE B C 1
ATOM 6276 O O . ILE B 1 301 ? -22.203 11.992 0.653 1 96.31 301 ILE B O 1
ATOM 6280 N N . VAL B 1 302 ? -20.562 12.219 2.164 1 96.69 302 VAL B N 1
ATOM 6281 C CA . VAL B 1 302 ? -20.766 10.914 2.787 1 96.69 302 VAL B CA 1
ATOM 6282 C C . VAL B 1 302 ? -21.828 11.031 3.879 1 96.69 302 VAL B C 1
ATOM 6284 O O . VAL B 1 302 ? -21.625 11.727 4.883 1 96.69 302 VAL B O 1
ATOM 6287 N N . THR B 1 303 ? -22.922 10.367 3.723 1 95.75 303 THR B N 1
ATOM 6288 C CA . THR B 1 303 ? -24.031 10.508 4.656 1 95.75 303 THR B CA 1
ATOM 6289 C C . THR B 1 303 ? -23.938 9.477 5.777 1 95.75 303 THR B C 1
ATOM 6291 O O . THR B 1 303 ? -24.484 9.672 6.863 1 95.75 303 THR B O 1
ATOM 6294 N N . ALA B 1 304 ? -23.297 8.398 5.492 1 95.25 304 ALA B N 1
ATOM 6295 C CA . ALA B 1 304 ? -23.078 7.359 6.492 1 95.25 304 ALA B CA 1
ATOM 6296 C C . ALA B 1 304 ? -21.812 6.566 6.191 1 95.25 304 ALA B C 1
ATOM 6298 O O . ALA B 1 304 ? -21.422 6.422 5.027 1 95.25 304 ALA B O 1
ATOM 6299 N N . ALA B 1 305 ? -21.172 6.145 7.211 1 95.25 305 ALA B N 1
ATOM 6300 C CA . ALA B 1 305 ? -19.953 5.363 7.055 1 95.25 305 ALA B CA 1
ATOM 6301 C C . ALA B 1 305 ? -19.75 4.41 8.234 1 95.25 305 ALA B C 1
ATOM 6303 O O . ALA B 1 305 ? -20.141 4.719 9.359 1 95.25 305 ALA B O 1
ATOM 6304 N N . THR B 1 306 ? -19.203 3.225 7.957 1 93.94 306 THR B N 1
ATOM 6305 C CA . THR B 1 306 ? -18.859 2.27 9.008 1 93.94 306 THR B CA 1
ATOM 6306 C C . THR B 1 306 ? -17.781 1.299 8.523 1 93.94 306 THR B C 1
ATOM 6308 O O . THR B 1 306 ? -17.391 1.339 7.355 1 93.94 306 THR B O 1
ATOM 6311 N N . ILE B 1 307 ? -17.219 0.582 9.461 1 93 307 ILE B N 1
ATOM 6312 C CA . ILE B 1 307 ? -16.234 -0.436 9.133 1 93 307 ILE B CA 1
ATOM 6313 C C . ILE B 1 307 ? -16.672 -1.788 9.688 1 93 307 ILE B C 1
ATOM 6315 O O . ILE B 1 307 ? -17.312 -1.856 10.742 1 93 307 ILE B O 1
ATOM 6319 N N . THR B 1 308 ? -16.484 -2.822 8.977 1 92.94 308 THR B N 1
ATOM 6320 C CA . THR B 1 308 ? -16.75 -4.184 9.43 1 92.94 308 THR B CA 1
ATOM 6321 C C . THR B 1 308 ? -15.531 -5.078 9.219 1 92.94 308 THR B C 1
ATOM 6323 O O . THR B 1 308 ? -14.547 -4.66 8.609 1 92.94 308 THR B O 1
ATOM 6326 N N . LYS B 1 309 ? -15.688 -6.258 9.828 1 89.44 309 LYS B N 1
ATOM 6327 C CA . LYS B 1 309 ? -14.695 -7.281 9.492 1 89.44 309 LYS B CA 1
ATOM 6328 C C . LYS B 1 309 ? -14.742 -7.617 8.008 1 89.44 309 LYS B C 1
ATOM 6330 O O . LYS B 1 309 ? -15.766 -7.434 7.352 1 89.44 309 LYS B O 1
ATOM 6335 N N . GLY B 1 310 ? -13.641 -8.078 7.547 1 85.75 310 GLY B N 1
ATOM 6336 C CA . GLY B 1 310 ? -13.5 -8.367 6.129 1 85.75 310 GLY B CA 1
ATOM 6337 C C . GLY B 1 310 ? -14.469 -9.422 5.637 1 85.75 310 GLY B C 1
ATOM 6338 O O . GLY B 1 310 ? -14.82 -9.453 4.453 1 85.75 310 GLY B O 1
ATOM 6339 N N . THR B 1 311 ? -14.992 -10.281 6.484 1 85.81 311 THR B N 1
ATOM 6340 C CA . THR B 1 311 ? -15.812 -11.414 6.086 1 85.81 311 THR B CA 1
ATOM 6341 C C . THR B 1 311 ? -17.281 -11.023 6.02 1 85.81 311 THR B C 1
ATOM 6343 O O . THR B 1 311 ? -18.109 -11.766 5.48 1 85.81 311 THR B O 1
ATOM 6346 N N . VAL B 1 312 ? -17.656 -9.875 6.473 1 88.56 312 VAL B N 1
ATOM 6347 C CA . VAL B 1 312 ? -19.047 -9.438 6.488 1 88.56 312 VAL B CA 1
ATOM 6348 C C . VAL B 1 312 ? -19.484 -9.039 5.078 1 88.56 312 VAL B C 1
ATOM 6350 O O . VAL B 1 312 ? -18.828 -8.219 4.43 1 88.56 312 VAL B O 1
ATOM 6353 N N . PRO B 1 313 ? -20.516 -9.68 4.637 1 90.5 313 PRO B N 1
ATOM 6354 C CA . PRO B 1 313 ? -21 -9.305 3.309 1 90.5 313 PRO B CA 1
ATOM 6355 C C . PRO B 1 313 ? -21.484 -7.855 3.244 1 90.5 313 PRO B C 1
ATOM 6357 O O . PRO B 1 313 ? -22.047 -7.348 4.219 1 90.5 313 PRO B O 1
ATOM 6360 N N . ASP B 1 314 ? -21.375 -7.238 2.117 1 92 314 ASP B N 1
ATOM 6361 C CA . ASP B 1 314 ? -21.75 -5.84 1.926 1 92 314 ASP B CA 1
ATOM 6362 C C . ASP B 1 314 ? -23.25 -5.641 2.131 1 92 314 ASP B C 1
ATOM 6364 O O . ASP B 1 314 ? -23.672 -4.633 2.701 1 92 314 ASP B O 1
ATOM 6368 N N . ALA B 1 315 ? -24.016 -6.59 1.712 1 93 315 ALA B N 1
ATOM 6369 C CA . ALA B 1 315 ? -25.469 -6.508 1.795 1 93 315 ALA B CA 1
ATOM 6370 C C . ALA B 1 315 ? -25.938 -6.379 3.244 1 93 315 ALA B C 1
ATOM 6372 O O . ALA B 1 315 ? -26.938 -5.723 3.525 1 93 315 ALA B O 1
ATOM 6373 N N . ALA B 1 316 ? -25.203 -6.926 4.109 1 92.19 316 ALA B N 1
ATOM 6374 C CA . ALA B 1 316 ? -25.578 -6.953 5.52 1 92.19 316 ALA B CA 1
ATOM 6375 C C . ALA B 1 316 ? -25.484 -5.562 6.141 1 92.19 316 ALA B C 1
ATOM 6377 O O . ALA B 1 316 ? -26.094 -5.293 7.176 1 92.19 316 ALA B O 1
ATOM 6378 N N . VAL B 1 317 ? -24.781 -4.699 5.527 1 94.38 317 VAL B N 1
ATOM 6379 C CA . VAL B 1 317 ? -24.5 -3.396 6.125 1 94.38 317 VAL B CA 1
ATOM 6380 C C . VAL B 1 317 ? -25.375 -2.326 5.477 1 94.38 317 VAL B C 1
ATOM 6382 O O . VAL B 1 317 ? -25.453 -1.199 5.969 1 94.38 317 VAL B O 1
ATOM 6385 N N . ALA B 1 318 ? -26.031 -2.615 4.43 1 92.81 318 ALA B N 1
ATOM 6386 C CA . ALA B 1 318 ? -26.812 -1.649 3.66 1 92.81 318 ALA B CA 1
ATOM 6387 C C . ALA B 1 318 ? -27.859 -0.967 4.535 1 92.81 318 ALA B C 1
ATOM 6389 O O . ALA B 1 318 ? -28.016 0.256 4.492 1 92.81 318 ALA B O 1
ATOM 6390 N N . SER B 1 319 ? -28.516 -1.764 5.328 1 90.56 319 SER B N 1
ATOM 6391 C CA . SER B 1 319 ? -29.578 -1.229 6.176 1 90.56 319 SER B CA 1
ATOM 6392 C C . SER B 1 319 ? -29.031 -0.234 7.191 1 90.56 319 SER B C 1
ATOM 6394 O O . SER B 1 319 ? -29.656 0.793 7.465 1 90.56 319 SER B O 1
ATOM 6396 N N . GLU B 1 320 ? -27.938 -0.555 7.68 1 91.69 320 GLU B N 1
ATOM 6397 C CA . GLU B 1 320 ? -27.312 0.325 8.656 1 91.69 320 GLU B CA 1
ATOM 6398 C C . GLU B 1 320 ? -26.906 1.652 8.023 1 91.69 320 GLU B C 1
ATOM 6400 O O . GLU B 1 320 ? -27.047 2.711 8.641 1 91.69 320 GLU B O 1
ATOM 6405 N N . LEU B 1 321 ? -26.484 1.624 6.812 1 94.69 321 LEU B N 1
ATOM 6406 C CA . LEU B 1 321 ? -26 2.812 6.113 1 94.69 321 LEU B CA 1
ATOM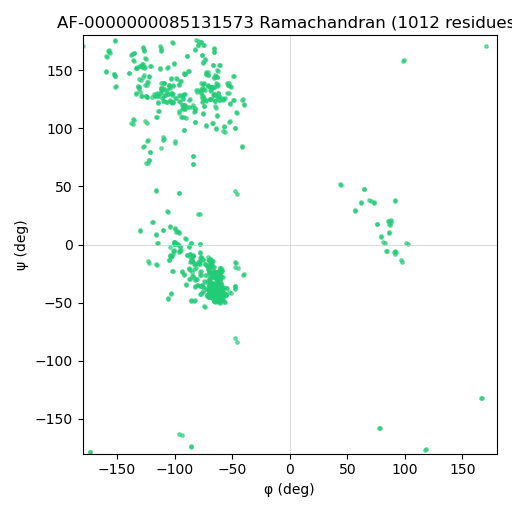 6407 C C . LEU B 1 321 ? -27.156 3.762 5.805 1 94.69 321 LEU B C 1
ATOM 6409 O O . LEU B 1 321 ? -26.953 4.965 5.637 1 94.69 321 LEU B O 1
ATOM 6413 N N . LEU B 1 322 ? -28.391 3.215 5.75 1 94.31 322 LEU B N 1
ATOM 6414 C CA . LEU B 1 322 ? -29.531 4.027 5.34 1 94.31 322 LEU B CA 1
ATOM 6415 C C . LEU B 1 322 ? -30.453 4.285 6.52 1 94.31 322 LEU B C 1
ATOM 6417 O O . LEU B 1 322 ? -31.562 4.805 6.34 1 94.31 322 LEU B O 1
ATOM 6421 N N . ARG B 1 323 ? -30.016 4.008 7.668 1 88.94 323 ARG B N 1
ATOM 6422 C CA . ARG B 1 323 ? -30.859 4.039 8.859 1 88.94 323 ARG B CA 1
ATOM 6423 C C . ARG B 1 323 ? -31.312 5.465 9.172 1 88.94 323 ARG B C 1
ATOM 6425 O O . ARG B 1 323 ? -32.438 5.684 9.586 1 88.94 323 ARG B O 1
ATOM 6432 N N . ASP B 1 324 ? -30.516 6.43 8.938 1 86.19 324 ASP B N 1
ATOM 6433 C CA . ASP B 1 324 ? -30.781 7.789 9.391 1 86.19 324 ASP B CA 1
ATOM 6434 C C . ASP B 1 324 ? -31.359 8.641 8.266 1 86.19 324 ASP B C 1
ATOM 6436 O O . ASP B 1 324 ? -31.469 9.867 8.391 1 86.19 324 ASP B O 1
ATOM 6440 N N . GLU B 1 325 ? -31.812 8.031 7.168 1 91.19 325 GLU B N 1
ATOM 6441 C CA . GLU B 1 325 ? -32.406 8.789 6.078 1 91.19 325 GLU B CA 1
ATOM 6442 C C . GLU B 1 325 ? -33.812 9.266 6.434 1 91.19 325 GLU B C 1
ATOM 6444 O O . GLU B 1 325 ? -34.594 8.516 7.031 1 91.19 325 GLU B O 1
ATOM 6449 N N . ASP B 1 326 ? -34.188 10.516 6.199 1 86.56 326 ASP B N 1
ATOM 6450 C CA . ASP B 1 326 ? -35.469 11.125 6.625 1 86.56 326 ASP B CA 1
ATOM 6451 C C . ASP B 1 326 ? -36.531 10.953 5.562 1 86.56 326 ASP B C 1
ATOM 6453 O O . ASP B 1 326 ? -37.656 11.414 5.742 1 86.56 326 ASP B O 1
ATOM 6457 N N . GLY B 1 327 ? -36.375 10.289 4.508 1 90.62 327 GLY B N 1
ATOM 6458 C CA . GLY B 1 327 ? -37.344 10.117 3.451 1 90.62 327 GLY B CA 1
ATOM 6459 C C . GLY B 1 327 ? -36.906 9.133 2.385 1 90.62 327 GLY B C 1
ATOM 6460 O O . GLY B 1 327 ? -35.875 8.492 2.516 1 90.62 327 GLY B O 1
ATOM 6461 N N . PRO B 1 328 ? -37.875 9.047 1.399 1 94.56 328 PRO B N 1
ATOM 6462 C CA . PRO B 1 328 ? -37.562 8.102 0.321 1 94.56 328 PRO B CA 1
ATOM 6463 C C . PRO B 1 328 ? -36.312 8.484 -0.469 1 94.56 328 PRO B C 1
ATOM 6465 O O . PRO B 1 328 ? -36.094 9.672 -0.748 1 94.56 328 PRO B O 1
ATOM 6468 N N . ARG B 1 329 ? -35.531 7.547 -0.736 1 96.44 329 ARG B N 1
ATOM 6469 C CA . ARG B 1 329 ? -34.312 7.719 -1.51 1 96.44 329 ARG B CA 1
ATOM 6470 C C . ARG B 1 329 ? -34.219 6.699 -2.643 1 96.44 329 ARG B C 1
ATOM 6472 O O . ARG B 1 329 ? -34.875 5.656 -2.592 1 96.44 329 ARG B O 1
ATOM 6479 N N . THR B 1 330 ? -33.531 7.066 -3.652 1 96.94 330 THR B N 1
ATOM 6480 C CA . THR B 1 330 ? -33.094 6.098 -4.652 1 96.94 330 THR B CA 1
ATOM 6481 C C . THR B 1 330 ? -31.688 5.566 -4.324 1 96.94 330 THR B C 1
ATOM 6483 O O . THR B 1 330 ? -30.719 6.324 -4.312 1 96.94 330 THR B O 1
ATOM 6486 N N . VAL B 1 331 ? -31.625 4.309 -4.082 1 97.19 331 VAL B N 1
ATOM 6487 C CA . VAL B 1 331 ? -30.391 3.709 -3.586 1 97.19 331 VAL B CA 1
ATOM 6488 C C . VAL B 1 331 ? -29.688 2.947 -4.715 1 97.19 331 VAL B C 1
ATOM 6490 O O . VAL B 1 331 ? -30.312 2.102 -5.367 1 97.19 331 VAL B O 1
ATOM 6493 N N . TYR B 1 332 ? -28.453 3.334 -4.953 1 97.56 332 TYR B N 1
ATOM 6494 C CA . TYR B 1 332 ? -27.641 2.695 -5.973 1 97.56 332 TYR B CA 1
ATOM 6495 C C . TYR B 1 332 ? -26.594 1.777 -5.34 1 97.56 332 TYR B C 1
ATOM 6497 O O . TYR B 1 332 ? -26.016 2.111 -4.309 1 97.56 332 TYR B O 1
ATOM 6505 N N . GLY B 1 333 ? -26.359 0.593 -5.844 1 95.88 333 GLY B N 1
ATOM 6506 C CA . GLY B 1 333 ? -25.375 -0.346 -5.348 1 95.88 333 GLY B CA 1
ATOM 6507 C C . GLY B 1 333 ? -24.906 -1.344 -6.398 1 95.88 333 GLY B C 1
ATOM 6508 O O . GLY B 1 333 ? -25.516 -1.45 -7.465 1 95.88 333 GLY B O 1
ATOM 6509 N N . ASP B 1 334 ? -23.844 -2.004 -6.148 1 94.19 334 ASP B N 1
ATOM 6510 C CA . ASP B 1 334 ? -23.359 -3.035 -7.059 1 94.19 334 ASP B CA 1
ATOM 6511 C C . ASP B 1 334 ? -24.031 -4.379 -6.773 1 94.19 334 ASP B C 1
ATOM 6513 O O . ASP B 1 334 ? -24.984 -4.449 -5.988 1 94.19 334 ASP B O 1
ATOM 6517 N N . SER B 1 335 ? -23.594 -5.41 -7.434 1 93 335 SER B N 1
ATOM 6518 C CA . SER B 1 335 ? -24.281 -6.699 -7.371 1 93 335 SER B CA 1
ATOM 6519 C C . SER B 1 335 ? -24.156 -7.324 -5.988 1 93 335 SER B C 1
ATOM 6521 O O . SER B 1 335 ? -24.938 -8.211 -5.625 1 93 335 SER B O 1
ATOM 6523 N N . ALA B 1 336 ? -23.203 -6.859 -5.199 1 91.56 336 ALA B N 1
ATOM 6524 C CA . ALA B 1 336 ? -23.031 -7.367 -3.844 1 91.56 336 ALA B CA 1
ATOM 6525 C C . ALA B 1 336 ? -24.219 -7.008 -2.963 1 91.56 336 ALA B C 1
ATOM 6527 O O . ALA B 1 336 ? -24.469 -7.672 -1.953 1 91.56 336 ALA B O 1
ATOM 6528 N N . TYR B 1 337 ? -24.969 -6.047 -3.365 1 94.44 337 TYR B N 1
ATOM 6529 C CA . TYR B 1 337 ? -26.109 -5.586 -2.584 1 94.44 337 TYR B CA 1
ATOM 6530 C C . TYR B 1 337 ? -27.422 -6.168 -3.121 1 94.44 337 TYR B C 1
ATOM 6532 O O . TYR B 1 337 ? -28.5 -5.887 -2.594 1 94.44 337 TYR B O 1
ATOM 6540 N N . ALA B 1 338 ? -27.266 -6.984 -4.152 1 92.12 338 ALA B N 1
ATOM 6541 C CA . ALA B 1 338 ? -28.453 -7.496 -4.832 1 92.12 338 ALA B CA 1
ATOM 6542 C C . ALA B 1 338 ? -29 -8.727 -4.117 1 92.12 338 ALA B C 1
ATOM 6544 O O . ALA B 1 338 ? -28.969 -9.836 -4.66 1 92.12 338 ALA B O 1
ATOM 6545 N N . THR B 1 339 ? -29.531 -8.562 -2.969 1 90.81 339 THR B N 1
ATOM 6546 C CA . THR B 1 339 ? -30.172 -9.625 -2.199 1 90.81 339 THR B CA 1
ATOM 6547 C C . THR B 1 339 ? -31.625 -9.289 -1.91 1 90.81 339 THR B C 1
ATOM 6549 O O . THR B 1 339 ? -32 -8.117 -1.912 1 90.81 339 THR B O 1
ATOM 6552 N N . SER B 1 340 ? -32.406 -10.375 -1.725 1 89.31 340 SER B N 1
ATOM 6553 C CA . SER B 1 340 ? -33.812 -10.172 -1.41 1 89.31 340 SER B CA 1
ATOM 6554 C C . SER B 1 340 ? -34 -9.414 -0.098 1 89.31 340 SER B C 1
ATOM 6556 O O . SER B 1 340 ? -34.906 -8.609 0.042 1 89.31 340 SER B O 1
ATOM 6558 N N . GLU B 1 341 ? -33.125 -9.688 0.793 1 89.94 341 GLU B N 1
ATOM 6559 C CA . GLU B 1 341 ? -33.188 -9.023 2.094 1 89.94 341 GLU B CA 1
ATOM 6560 C C . GLU B 1 341 ? -33.031 -7.516 1.952 1 89.94 341 GLU B C 1
ATOM 6562 O O . GLU B 1 341 ? -33.812 -6.75 2.525 1 89.94 341 GLU B O 1
ATOM 6567 N N . VAL B 1 342 ? -32.125 -7.113 1.188 1 92.94 342 VAL B N 1
ATOM 6568 C CA . VAL B 1 342 ? -31.859 -5.691 0.983 1 92.94 342 VAL B CA 1
ATOM 6569 C C . VAL B 1 342 ? -33.031 -5.051 0.257 1 92.94 342 VAL B C 1
ATOM 6571 O O . VAL B 1 342 ? -33.531 -3.988 0.656 1 92.94 342 VAL B O 1
ATOM 6574 N N . SER B 1 343 ? -33.5 -5.688 -0.767 1 92 343 SER B N 1
ATOM 6575 C CA . SER B 1 343 ? -34.625 -5.16 -1.538 1 92 343 SER B CA 1
ATOM 6576 C C . SER B 1 343 ? -35.875 -5.004 -0.67 1 92 343 SER B C 1
ATOM 6578 O O . SER B 1 343 ? -36.594 -4 -0.767 1 92 343 SER B O 1
ATOM 6580 N N . ASN B 1 344 ? -36.094 -5.973 0.095 1 90.44 344 ASN B N 1
ATOM 6581 C CA . ASN B 1 344 ? -37.25 -5.918 0.988 1 90.44 344 ASN B CA 1
ATOM 6582 C C . ASN B 1 344 ? -37.125 -4.781 1.996 1 90.44 344 ASN B C 1
ATOM 6584 O O . ASN B 1 344 ? -38.094 -4.082 2.275 1 90.44 344 ASN B O 1
ATOM 6588 N N . GLU B 1 345 ? -36.031 -4.664 2.502 1 92 345 GLU B N 1
ATOM 6589 C CA . GLU B 1 345 ? -35.812 -3.607 3.48 1 92 345 GLU B CA 1
ATOM 6590 C C . GLU B 1 345 ? -35.969 -2.227 2.848 1 92 345 GLU B C 1
ATOM 6592 O O . GLU B 1 345 ? -36.531 -1.323 3.451 1 92 345 GLU B O 1
ATOM 6597 N N . LEU B 1 346 ? -35.438 -2.074 1.676 1 93.25 346 LEU B N 1
ATOM 6598 C CA . LEU B 1 346 ? -35.562 -0.803 0.972 1 93.25 346 LEU B CA 1
ATOM 6599 C C . LEU B 1 346 ? -37 -0.482 0.681 1 93.25 346 LEU B C 1
ATOM 6601 O O . LEU B 1 346 ? -37.469 0.644 0.905 1 93.25 346 LEU B O 1
ATOM 6605 N N . ALA B 1 347 ? -37.719 -1.465 0.294 1 91 347 ALA B N 1
ATOM 6606 C CA . ALA B 1 347 ? -39.125 -1.285 -0.002 1 91 347 ALA B CA 1
ATOM 6607 C C . ALA B 1 347 ? -39.906 -0.92 1.258 1 91 347 ALA B C 1
ATOM 6609 O O . ALA B 1 347 ? -40.781 -0.048 1.225 1 91 347 ALA B O 1
ATOM 6610 N N . ALA B 1 348 ? -39.594 -1.558 2.283 1 92.31 348 ALA B N 1
ATOM 6611 C CA . ALA B 1 348 ? -40.281 -1.312 3.555 1 92.31 348 ALA B CA 1
ATOM 6612 C C . ALA B 1 348 ? -40.062 0.123 4.023 1 92.31 348 ALA B C 1
ATOM 6614 O O . ALA B 1 348 ? -40.938 0.714 4.66 1 92.31 348 ALA B O 1
ATOM 6615 N N . ARG B 1 349 ? -38.969 0.678 3.676 1 93 349 ARG B N 1
ATOM 6616 C CA . ARG B 1 349 ? -38.625 2.035 4.098 1 93 349 ARG B CA 1
ATOM 6617 C C . ARG B 1 349 ? -39.031 3.053 3.037 1 93 349 ARG B C 1
ATOM 6619 O O . ARG B 1 349 ? -38.844 4.254 3.211 1 93 349 ARG B O 1
ATOM 6626 N N . GLY B 1 350 ? -39.5 2.549 1.942 1 92.69 350 GLY B N 1
ATOM 6627 C CA . GLY B 1 350 ? -40 3.428 0.898 1 92.69 350 GLY B CA 1
ATOM 6628 C C . GLY B 1 350 ? -38.938 3.902 -0.052 1 92.69 350 GLY B C 1
ATOM 6629 O O . GLY B 1 350 ? -39.094 4.914 -0.738 1 92.69 350 GLY B O 1
ATOM 6630 N N . HIS B 1 351 ? -37.781 3.223 -0.064 1 94.94 351 HIS B N 1
ATOM 6631 C CA . HIS B 1 351 ? -36.688 3.588 -0.964 1 94.94 351 HIS B CA 1
ATOM 6632 C C . HIS B 1 351 ? -36.844 2.879 -2.309 1 94.94 351 HIS B C 1
ATOM 6634 O O . HIS B 1 351 ? -37.375 1.779 -2.383 1 94.94 351 HIS B O 1
ATOM 6640 N N . ASP B 1 352 ? -36.375 3.533 -3.322 1 93.94 352 ASP B N 1
ATOM 6641 C CA . ASP B 1 352 ? -36.25 2.9 -4.633 1 93.94 352 ASP B CA 1
ATOM 6642 C C . ASP B 1 352 ? -34.844 2.277 -4.801 1 93.94 352 ASP B C 1
ATOM 6644 O O . ASP B 1 352 ? -33.875 2.766 -4.234 1 93.94 352 ASP B O 1
ATOM 6648 N N . GLU B 1 353 ? -34.844 1.192 -5.527 1 93.12 353 GLU B N 1
ATOM 6649 C CA . GLU B 1 353 ? -33.562 0.496 -5.676 1 93.12 353 GLU B CA 1
ATOM 6650 C C . GLU B 1 353 ? -33.062 0.528 -7.121 1 93.12 353 GLU B C 1
ATOM 6652 O O . GLU B 1 353 ? -33.844 0.272 -8.047 1 93.12 353 GLU B O 1
ATOM 6657 N N . VAL B 1 354 ? -31.906 0.925 -7.352 1 95.19 354 VAL B N 1
ATOM 6658 C CA . VAL B 1 354 ? -31.172 0.807 -8.602 1 95.19 354 VAL B CA 1
ATOM 6659 C C . VAL B 1 354 ? -29.859 0.045 -8.367 1 95.19 354 VAL B C 1
ATOM 6661 O O . VAL B 1 354 ? -28.781 0.638 -8.359 1 95.19 354 VAL B O 1
ATOM 6664 N N . ILE B 1 355 ? -30.016 -1.271 -8.164 1 94.56 355 ILE B N 1
ATOM 6665 C CA . ILE B 1 355 ? -28.906 -2.145 -7.816 1 94.56 355 ILE B CA 1
ATOM 6666 C C . ILE B 1 355 ? -28.609 -3.1 -8.969 1 94.56 355 ILE B C 1
ATOM 6668 O O . ILE B 1 355 ? -29.531 -3.703 -9.531 1 94.56 355 ILE B O 1
ATOM 6672 N N . LYS B 1 356 ? -27.359 -3.158 -9.328 1 93.62 356 LYS B N 1
ATOM 6673 C CA . LYS B 1 356 ? -26.953 -4.086 -10.383 1 93.62 356 LYS B CA 1
ATOM 6674 C C . LYS B 1 356 ? -27.25 -5.527 -9.984 1 93.62 356 LYS B C 1
ATOM 6676 O O . LYS B 1 356 ? -26.891 -5.961 -8.883 1 93.62 356 LYS B O 1
ATOM 6681 N N . PRO B 1 357 ? -27.969 -6.238 -10.859 1 90.94 357 PRO B N 1
ATOM 6682 C CA . PRO B 1 357 ? -28.297 -7.629 -10.531 1 90.94 357 PRO B CA 1
ATOM 6683 C C . PRO B 1 357 ? -27.062 -8.531 -10.484 1 90.94 357 PRO B C 1
ATOM 6685 O O . PRO B 1 357 ? -26.031 -8.211 -11.094 1 90.94 357 PRO B O 1
ATOM 6688 N N . ARG B 1 358 ? -27.188 -9.586 -9.727 1 86.88 358 ARG B N 1
ATOM 6689 C CA . ARG B 1 358 ? -26.109 -10.562 -9.664 1 86.88 358 ARG B CA 1
ATOM 6690 C C . ARG B 1 358 ? -25.906 -11.234 -11.016 1 86.88 358 ARG B C 1
ATOM 6692 O O . ARG B 1 358 ? -26.859 -11.477 -11.75 1 86.88 358 ARG B O 1
ATOM 6699 N N . PRO B 1 359 ? -24.656 -11.523 -11.258 1 80.88 359 PRO B N 1
ATOM 6700 C CA . PRO B 1 359 ? -24.406 -12.227 -12.516 1 80.88 359 PRO B CA 1
ATOM 6701 C C . PRO B 1 359 ? -25.062 -13.602 -12.57 1 80.88 359 PRO B C 1
ATOM 6703 O O . PRO B 1 359 ? -25.172 -14.273 -11.539 1 80.88 359 PRO B O 1
ATOM 6706 N N . LEU B 1 360 ? -25.516 -13.961 -13.742 1 80.94 360 LEU B N 1
ATOM 6707 C CA . LEU B 1 360 ? -26.203 -15.234 -13.93 1 80.94 360 LEU B CA 1
ATOM 6708 C C . LEU B 1 360 ? -25.203 -16.391 -13.961 1 80.94 360 LEU B C 1
ATOM 6710 O O . LEU B 1 360 ? -24.109 -16.25 -14.492 1 80.94 360 LEU B O 1
ATOM 6714 N N . ALA B 1 361 ? -25.641 -17.391 -13.203 1 75.56 361 ALA B N 1
ATOM 6715 C CA . ALA B 1 361 ? -24.875 -18.625 -13.273 1 75.56 361 ALA B CA 1
ATOM 6716 C C . ALA B 1 361 ? -25.234 -19.422 -14.531 1 75.56 361 ALA B C 1
ATOM 6718 O O . ALA B 1 361 ? -26.391 -19.438 -14.953 1 75.56 361 ALA B O 1
ATOM 6719 N N . MET B 1 362 ? -24.234 -19.891 -15.258 1 76.75 362 MET B N 1
ATOM 6720 C CA . MET B 1 362 ? -24.422 -20.75 -16.422 1 76.75 362 MET B CA 1
ATOM 6721 C C . MET B 1 362 ? -24.156 -22.203 -16.078 1 76.75 362 MET B C 1
ATOM 6723 O O . MET B 1 362 ? -23.156 -22.516 -15.445 1 76.75 362 MET B O 1
ATOM 6727 N N . ALA B 1 363 ? -25.219 -23.031 -16.328 1 73.56 363 ALA B N 1
ATOM 6728 C CA . ALA B 1 363 ? -24.969 -24.453 -16.125 1 73.56 363 ALA B CA 1
ATOM 6729 C C . ALA B 1 363 ? -23.797 -24.953 -16.969 1 73.56 363 ALA B C 1
ATOM 6731 O O . ALA B 1 363 ? -23.047 -25.828 -16.547 1 73.56 363 ALA B O 1
ATOM 6732 N N . VAL B 1 364 ? -23.766 -24.5 -18.172 1 76.31 364 VAL B N 1
ATOM 6733 C CA . VAL B 1 364 ? -22.672 -24.766 -19.094 1 76.31 364 VAL B CA 1
ATOM 6734 C C . VAL B 1 364 ? -22 -23.438 -19.484 1 76.31 364 VAL B C 1
ATOM 6736 O O . VAL B 1 364 ? -22.672 -22.453 -19.75 1 76.31 364 VAL B O 1
ATOM 6739 N N . PRO B 1 365 ? -20.672 -23.516 -19.312 1 78.75 365 PRO B N 1
ATOM 6740 C CA . PRO B 1 365 ? -20 -22.297 -19.719 1 78.75 365 PRO B CA 1
ATOM 6741 C C . PRO B 1 365 ? -20.438 -21.828 -21.109 1 78.75 365 PRO B C 1
ATOM 6743 O O . PRO B 1 365 ? -20.375 -22.594 -22.078 1 78.75 365 PRO B O 1
ATOM 6746 N N . GLY B 1 366 ? -20.891 -20.672 -21.203 1 74.62 366 GLY B N 1
ATOM 6747 C CA . GLY B 1 366 ? -21.344 -20.109 -22.469 1 74.62 366 GLY B CA 1
ATOM 6748 C C . GLY B 1 366 ? -22.734 -20.594 -22.859 1 74.62 366 GLY B C 1
ATOM 6749 O O . GLY B 1 366 ? -23.188 -20.328 -23.984 1 74.62 366 GLY B O 1
ATOM 6750 N N . GLY B 1 367 ? -23.422 -21.312 -21.984 1 83.44 367 GLY B N 1
ATOM 6751 C CA . GLY B 1 367 ? -24.719 -21.906 -22.297 1 83.44 367 GLY B CA 1
ATOM 6752 C C . GLY B 1 367 ? -25.875 -21.047 -21.844 1 83.44 367 GLY B C 1
ATOM 6753 O O . GLY B 1 367 ? -25.75 -19.828 -21.734 1 83.44 367 GLY B O 1
ATOM 6754 N N . PHE B 1 368 ? -27.109 -21.688 -21.766 1 87.31 368 PHE B N 1
ATOM 6755 C CA . PHE B 1 368 ? -28.344 -20.969 -21.453 1 87.31 368 PHE B CA 1
ATOM 6756 C C . PHE B 1 368 ? -28.406 -20.625 -19.969 1 87.31 368 PHE B C 1
ATOM 6758 O O . PHE B 1 368 ? -27.969 -21.422 -19.125 1 87.31 368 PHE B O 1
ATOM 6765 N N . THR B 1 369 ? -28.844 -19.422 -19.734 1 88.44 369 THR B N 1
ATOM 6766 C CA . THR B 1 369 ? -29.156 -19.016 -18.359 1 88.44 369 THR B CA 1
ATOM 6767 C C . THR B 1 369 ? -30.656 -19.031 -18.125 1 88.44 369 THR B C 1
ATOM 6769 O O . THR B 1 369 ? -31.438 -19.359 -19.016 1 88.44 369 THR B O 1
ATOM 6772 N N . ILE B 1 370 ? -30.984 -18.797 -16.922 1 86.44 370 ILE B N 1
ATOM 6773 C CA . ILE B 1 370 ? -32.406 -18.812 -16.562 1 86.44 370 ILE B CA 1
ATOM 6774 C C . ILE B 1 370 ? -33.156 -17.766 -17.391 1 86.44 370 ILE B C 1
ATOM 6776 O O . ILE B 1 370 ? -34.344 -17.906 -17.641 1 86.44 370 ILE B O 1
ATOM 6780 N N . ASP B 1 371 ? -32.5 -16.812 -17.891 1 86.19 371 ASP B N 1
ATOM 6781 C CA . ASP B 1 371 ? -33.156 -15.734 -18.641 1 86.19 371 ASP B CA 1
ATOM 6782 C C . ASP B 1 371 ? -33.5 -16.188 -20.062 1 86.19 371 ASP B C 1
ATOM 6784 O O . ASP B 1 371 ? -34.281 -15.531 -20.75 1 86.19 371 ASP B O 1
ATOM 6788 N N . ASP B 1 372 ? -32.969 -17.266 -20.391 1 88.75 372 ASP B N 1
ATOM 6789 C CA . ASP B 1 372 ? -33.281 -17.828 -21.703 1 88.75 372 ASP B CA 1
ATOM 6790 C C . ASP B 1 372 ? -34.562 -18.656 -21.641 1 88.75 372 ASP B C 1
ATOM 6792 O O . ASP B 1 372 ? -35.094 -19.047 -22.688 1 88.75 372 ASP B O 1
ATOM 6796 N N . PHE B 1 373 ? -35 -18.875 -20.453 1 91 373 PHE B N 1
ATOM 6797 C CA . PHE B 1 373 ? -36.281 -19.562 -20.25 1 91 373 PHE B CA 1
ATOM 6798 C C . PHE B 1 373 ? -37.406 -18.562 -20.094 1 91 373 PHE B C 1
ATOM 6800 O O . PHE B 1 373 ? -37.219 -17.484 -19.516 1 91 373 PHE B O 1
ATOM 6807 N N . VAL B 1 374 ? -38.531 -18.844 -20.656 1 90.88 374 VAL B N 1
ATOM 6808 C CA . VAL B 1 374 ? -39.656 -17.953 -20.531 1 90.88 374 VAL B CA 1
ATOM 6809 C C . VAL B 1 374 ? -40.5 -18.359 -19.312 1 90.88 374 VAL B C 1
ATOM 6811 O O . VAL B 1 374 ? -41.094 -19.438 -19.297 1 90.88 374 VAL B O 1
ATOM 6814 N N . VAL B 1 375 ? -40.406 -17.5 -18.344 1 88.62 375 VAL B N 1
ATOM 6815 C CA . VAL B 1 375 ? -41.094 -17.781 -17.094 1 88.62 375 VAL B CA 1
ATOM 6816 C C . VAL B 1 375 ? -42.438 -17.078 -17.094 1 88.62 375 VAL B C 1
ATOM 6818 O O . VAL B 1 375 ? -42.531 -15.859 -17.25 1 88.62 375 VAL B O 1
ATOM 6821 N N . GLU B 1 376 ? -43.5 -17.781 -17.078 1 82.31 376 GLU B N 1
ATOM 6822 C CA . GLU B 1 376 ? -44.875 -17.281 -16.969 1 82.31 376 GLU B CA 1
ATOM 6823 C C . GLU B 1 376 ? -45.5 -17.703 -15.641 1 82.31 376 GLU B C 1
ATOM 6825 O O . GLU B 1 376 ? -44.875 -18.391 -14.836 1 82.31 376 GLU B O 1
ATOM 6830 N N . GLU B 1 377 ? -46.719 -17.109 -15.359 1 79.69 377 GLU B N 1
ATOM 6831 C CA . GLU B 1 377 ? -47.375 -17.438 -14.109 1 79.69 377 GLU B CA 1
ATOM 6832 C C . GLU B 1 377 ? -47.625 -18.938 -13.984 1 79.69 377 GLU B C 1
ATOM 6834 O O . GLU B 1 377 ? -48.5 -19.484 -14.648 1 79.69 377 GLU B O 1
ATOM 6839 N N . GLY B 1 378 ? -46.781 -19.641 -13.312 1 84.62 378 GLY B N 1
ATOM 6840 C CA . GLY B 1 378 ? -46.969 -21.031 -12.938 1 84.62 378 GLY B CA 1
ATOM 6841 C C . GLY B 1 378 ? -46.281 -22.016 -13.898 1 84.62 378 GLY B C 1
ATOM 6842 O O . GLY B 1 378 ? -46.312 -23.219 -13.672 1 84.62 378 GLY B O 1
ATOM 6843 N N . TRP B 1 379 ? -45.875 -21.469 -15.062 1 92.94 379 TRP B N 1
ATOM 6844 C CA . TRP B 1 379 ? -45.25 -22.328 -16.062 1 92.94 379 TRP B CA 1
ATOM 6845 C C . TRP B 1 379 ? -43.906 -21.75 -16.531 1 92.94 379 TRP B C 1
ATOM 6847 O O . TRP B 1 379 ? -43.688 -20.547 -16.406 1 92.94 379 TRP B O 1
ATOM 6857 N N . VAL B 1 380 ? -43 -22.656 -16.984 1 94.44 380 VAL B N 1
ATOM 6858 C CA . VAL B 1 380 ? -41.75 -22.219 -17.562 1 94.44 380 VAL B CA 1
ATOM 6859 C C . VAL B 1 380 ? -41.5 -22.938 -18.891 1 94.44 380 VAL B C 1
ATOM 6861 O O . VAL B 1 380 ? -41.812 -24.125 -19.016 1 94.44 380 VAL B O 1
ATOM 6864 N N . SER B 1 381 ? -41.062 -22.203 -19.875 1 94.81 381 SER B N 1
ATOM 6865 C CA . SER B 1 381 ? -40.781 -22.766 -21.188 1 94.81 381 SER B CA 1
ATOM 6866 C C . SER B 1 381 ? -39.281 -22.75 -21.484 1 94.81 381 SER B C 1
ATOM 6868 O O . SER B 1 381 ? -38.594 -21.75 -21.203 1 94.81 381 SER B O 1
ATOM 6870 N N . CYS B 1 382 ? -38.781 -23.875 -21.969 1 94.56 382 CYS B N 1
ATOM 6871 C CA . CYS B 1 382 ? -37.344 -23.938 -22.297 1 94.56 382 CYS B CA 1
ATOM 6872 C C . CYS B 1 382 ? -37.094 -23.344 -23.672 1 94.56 382 CYS B C 1
ATOM 6874 O O . CYS B 1 382 ? -38.031 -23.016 -24.406 1 94.56 382 CYS B O 1
ATOM 6876 N N . PRO B 1 383 ? -35.906 -23.094 -24.031 1 92.44 383 PRO B N 1
ATOM 6877 C CA . PRO B 1 383 ? -35.562 -22.469 -25.312 1 92.44 383 PRO B CA 1
ATOM 6878 C C . PRO B 1 383 ? -36.062 -23.281 -26.516 1 92.44 383 PRO B C 1
ATOM 6880 O O . PRO B 1 383 ? -36.25 -22.734 -27.609 1 92.44 383 PRO B O 1
ATOM 6883 N N . GLN B 1 384 ? -36.312 -24.594 -26.375 1 93 384 GLN B N 1
ATOM 6884 C CA . GLN B 1 384 ? -36.844 -25.438 -27.438 1 93 384 GLN B CA 1
ATOM 6885 C C . GLN B 1 384 ? -38.375 -25.344 -27.516 1 93 384 GLN B C 1
ATOM 6887 O O . GLN B 1 384 ? -38.969 -25.922 -28.422 1 93 384 GLN B O 1
ATOM 6892 N N . GLY B 1 385 ? -38.938 -24.672 -26.469 1 91.06 385 GLY B N 1
ATOM 6893 C CA . GLY B 1 385 ? -40.375 -24.438 -26.516 1 91.06 385 GLY B CA 1
ATOM 6894 C C . GLY B 1 385 ? -41.156 -25.391 -25.656 1 91.06 385 GLY B C 1
ATOM 6895 O O . GLY B 1 385 ? -42.406 -25.359 -25.656 1 91.06 385 GLY B O 1
ATOM 6896 N N . HIS B 1 386 ? -40.531 -26.281 -24.953 1 93.44 386 HIS B N 1
ATOM 6897 C CA . HIS B 1 386 ? -41.25 -27.188 -24.062 1 93.44 386 HIS B CA 1
ATOM 6898 C C . HIS B 1 386 ? -41.719 -26.484 -22.797 1 93.44 386 HIS B C 1
ATOM 6900 O O . HIS B 1 386 ? -40.906 -25.797 -22.141 1 93.44 386 HIS B O 1
ATOM 6906 N N . ARG B 1 387 ? -42.906 -26.547 -22.484 1 94.12 387 ARG B N 1
ATOM 6907 C CA . ARG B 1 387 ? -43.5 -25.906 -21.312 1 94.12 387 ARG B CA 1
ATOM 6908 C C . ARG B 1 387 ? -43.719 -26.906 -20.188 1 94.12 387 ARG B C 1
ATOM 6910 O O . ARG B 1 387 ? -44.281 -27.984 -20.406 1 94.12 387 ARG B O 1
ATOM 6917 N N . VAL B 1 388 ? -43.25 -26.578 -18.984 1 94.75 388 VAL B N 1
ATOM 6918 C CA . VAL B 1 388 ? -43.438 -27.438 -17.812 1 94.75 388 VAL B CA 1
ATOM 6919 C C . VAL B 1 388 ? -43.969 -26.594 -16.656 1 94.75 388 VAL B C 1
ATOM 6921 O O . VAL B 1 388 ? -43.688 -25.406 -16.562 1 94.75 388 VAL B O 1
ATOM 6924 N N . PRO B 1 389 ? -44.812 -27.109 -15.891 1 94 389 PRO B N 1
ATOM 6925 C CA . PRO B 1 389 ? -45.344 -26.375 -14.734 1 94 389 PRO B CA 1
ATOM 6926 C C . PRO B 1 389 ? -44.312 -26.25 -13.609 1 94 389 PRO B C 1
ATOM 6928 O O . PRO B 1 389 ? -43.406 -27.094 -13.484 1 94 389 PRO B O 1
ATOM 6931 N N . ILE B 1 390 ? -44.375 -25.188 -12.867 1 93.44 390 ILE B N 1
ATOM 6932 C CA . ILE B 1 390 ? -43.594 -25.016 -11.656 1 93.44 390 ILE B CA 1
ATOM 6933 C C . ILE B 1 390 ? -44.312 -25.688 -10.477 1 93.44 390 ILE B C 1
ATOM 6935 O O . ILE B 1 390 ? -45.438 -25.328 -10.148 1 93.44 390 ILE B O 1
ATOM 6939 N N . SER B 1 391 ? -43.719 -26.578 -9.906 1 91.69 391 SER B N 1
ATOM 6940 C CA . SER B 1 391 ? -44.312 -27.312 -8.797 1 91.69 391 SER B CA 1
ATOM 6941 C C . SER B 1 391 ? -44.531 -26.406 -7.59 1 91.69 391 SER B C 1
ATOM 6943 O O . SER B 1 391 ? -44.062 -25.266 -7.566 1 91.69 391 SER B O 1
ATOM 6945 N N . ALA B 1 392 ? -45.281 -26.875 -6.586 1 88.12 392 ALA B N 1
ATOM 6946 C CA . ALA B 1 392 ? -45.531 -26.141 -5.359 1 88.12 392 ALA B CA 1
ATOM 6947 C C . ALA B 1 392 ? -44.25 -25.844 -4.609 1 88.12 392 ALA B C 1
ATOM 6949 O O . ALA B 1 392 ? -44.156 -24.844 -3.885 1 88.12 392 ALA B O 1
ATOM 6950 N N . LYS B 1 393 ? -43.25 -26.688 -4.832 1 88.5 393 LYS B N 1
ATOM 6951 C CA . LYS B 1 393 ? -41.969 -26.516 -4.168 1 88.5 393 LYS B CA 1
ATOM 6952 C C . LYS B 1 393 ? -41.062 -25.594 -4.969 1 88.5 393 LYS B C 1
ATOM 6954 O O . LYS B 1 393 ? -39.906 -25.328 -4.574 1 88.5 393 LYS B O 1
ATOM 6959 N N . GLY B 1 394 ? -41.562 -25.141 -6.09 1 89.38 394 GLY B N 1
ATOM 6960 C CA . GLY B 1 394 ? -40.812 -24.188 -6.891 1 89.38 394 GLY B CA 1
ATOM 6961 C C . GLY B 1 394 ? -39.875 -24.828 -7.871 1 89.38 394 GLY B C 1
ATOM 6962 O O . GLY B 1 394 ? -38.812 -24.266 -8.211 1 89.38 394 GLY B O 1
ATOM 6963 N N . ARG B 1 395 ? -40.062 -26.062 -8.211 1 92.38 395 ARG B N 1
ATOM 6964 C CA . ARG B 1 395 ? -39.188 -26.766 -9.117 1 92.38 395 ARG B CA 1
ATOM 6965 C C . ARG B 1 395 ? -39.812 -26.984 -10.484 1 92.38 395 ARG B C 1
ATOM 6967 O O . ARG B 1 395 ? -41 -27.312 -10.562 1 92.38 395 ARG B O 1
ATOM 6974 N N . ALA B 1 396 ? -39.125 -26.719 -11.578 1 93.31 396 ALA B N 1
ATOM 6975 C CA . ALA B 1 396 ? -39.531 -27 -12.953 1 93.31 396 ALA B CA 1
ATOM 6976 C C . ALA B 1 396 ? -38.594 -28 -13.609 1 93.31 396 ALA B C 1
ATOM 6978 O O . ALA B 1 396 ? -37.406 -27.688 -13.859 1 93.31 396 ALA B O 1
ATOM 6979 N N . SER B 1 397 ? -39.062 -29.203 -13.852 1 93.69 397 SER B N 1
ATOM 6980 C CA . SER B 1 397 ? -38.219 -30.281 -14.367 1 93.69 397 SER B CA 1
ATOM 6981 C C . SER B 1 397 ? -38.469 -30.5 -15.852 1 93.69 397 SER B C 1
ATOM 6983 O O . SER B 1 397 ? -39.562 -30.844 -16.266 1 93.69 397 SER B O 1
ATOM 6985 N N . PHE B 1 398 ? -37.438 -30.391 -16.641 1 92.88 398 PHE B N 1
ATOM 6986 C CA . PHE B 1 398 ? -37.531 -30.609 -18.078 1 92.88 398 PHE B CA 1
ATOM 6987 C C . PHE B 1 398 ? -36.938 -31.969 -18.453 1 92.88 398 PHE B C 1
ATOM 6989 O O . PHE B 1 398 ? -36.656 -32.219 -19.625 1 92.88 398 PHE B O 1
ATOM 6996 N N . VAL B 1 399 ? -36.75 -32.781 -17.484 1 90.12 399 VAL B N 1
ATOM 6997 C CA . VAL B 1 399 ? -36.031 -34.031 -17.625 1 90.12 399 VAL B CA 1
ATOM 6998 C C . VAL B 1 399 ? -36.594 -34.812 -18.797 1 90.12 399 VAL B C 1
ATOM 7000 O O . VAL B 1 399 ? -35.844 -35.375 -19.594 1 90.12 399 VAL B O 1
ATOM 7003 N N . LYS B 1 400 ? -37.906 -34.875 -19.016 1 88.69 400 LYS B N 1
ATOM 7004 C CA . LYS B 1 400 ? -38.594 -35.688 -20.031 1 88.69 400 LYS B CA 1
ATOM 7005 C C . LYS B 1 400 ? -38.312 -35.156 -21.422 1 88.69 400 LYS B C 1
ATOM 7007 O O . LYS B 1 400 ? -38.344 -35.906 -22.406 1 88.69 400 LYS B O 1
ATOM 7012 N N . HIS B 1 401 ? -38 -33.938 -21.453 1 91.56 401 HIS B N 1
ATOM 7013 C CA . HIS B 1 401 ? -37.844 -33.312 -22.75 1 91.56 401 HIS B CA 1
ATOM 7014 C C . HIS B 1 401 ? -36.375 -33.156 -23.141 1 91.56 401 HIS B C 1
ATOM 7016 O O . HIS B 1 401 ? -36.062 -32.781 -24.266 1 91.56 401 HIS B O 1
ATOM 7022 N N . CYS B 1 402 ? -35.562 -33.438 -22.203 1 91.69 402 CYS B N 1
ATOM 7023 C CA . CYS B 1 402 ? -34.156 -33.125 -22.438 1 91.69 402 CYS B CA 1
ATOM 7024 C C . CYS B 1 402 ? -33.438 -34.281 -23.156 1 91.69 402 CYS B C 1
ATOM 7026 O O . CYS B 1 402 ? -32.406 -34.094 -23.766 1 91.69 402 CYS B O 1
ATOM 7028 N N . THR B 1 403 ? -34.094 -35.5 -23 1 83.88 403 THR B N 1
ATOM 7029 C CA . THR B 1 403 ? -33.469 -36.656 -23.656 1 83.88 403 THR B CA 1
ATOM 7030 C C . THR B 1 403 ? -33.5 -36.469 -25.172 1 83.88 403 THR B C 1
ATOM 7032 O O . THR B 1 403 ? -34.594 -36.375 -25.766 1 83.88 403 THR B O 1
ATOM 7035 N N . GLY B 1 404 ? -32.438 -36.406 -25.906 1 85.56 404 GLY B N 1
ATOM 7036 C CA . GLY B 1 404 ? -32.344 -36.25 -27.344 1 85.56 404 GLY B CA 1
ATOM 7037 C C . GLY B 1 404 ? -32.469 -34.812 -27.797 1 85.56 404 GLY B C 1
ATOM 7038 O O . GLY B 1 404 ? -32.625 -34.531 -28.984 1 85.56 404 GLY B O 1
ATOM 7039 N N . CYS B 1 405 ? -32.625 -33.844 -26.938 1 92 405 CYS B N 1
ATOM 7040 C CA . CYS B 1 405 ? -32.781 -32.438 -27.266 1 92 405 CYS B CA 1
ATOM 7041 C C . CYS B 1 405 ? -31.516 -31.922 -27.984 1 92 405 CYS B C 1
ATOM 7043 O O . CYS B 1 405 ? -30.406 -32.156 -27.531 1 92 405 CYS B O 1
ATOM 7045 N N . PRO B 1 406 ? -31.719 -31.266 -29.078 1 91.56 406 PRO B N 1
ATOM 7046 C CA . PRO B 1 406 ? -30.578 -30.734 -29.828 1 91.56 406 PRO B CA 1
ATOM 7047 C C . PRO B 1 406 ? -29.828 -29.641 -29.062 1 91.56 406 PRO B C 1
ATOM 7049 O O . PRO B 1 406 ? -28.656 -29.375 -29.359 1 91.56 406 PRO B O 1
ATOM 7052 N N . LEU B 1 407 ? -30.438 -29 -28.156 1 91.94 407 LEU B N 1
ATOM 7053 C CA . LEU B 1 407 ? -29.812 -27.891 -27.438 1 91.94 407 LEU B CA 1
ATOM 7054 C C . LEU B 1 407 ? -29.266 -28.375 -26.078 1 91.94 407 LEU B C 1
ATOM 7056 O O . LEU B 1 407 ? -28.891 -27.562 -25.234 1 91.94 407 LEU B O 1
ATOM 7060 N N . ARG B 1 408 ? -29.234 -29.609 -25.875 1 89.88 408 ARG B N 1
ATOM 7061 C CA . ARG B 1 408 ? -28.859 -30.172 -24.578 1 89.88 408 ARG B CA 1
ATOM 7062 C C . ARG B 1 408 ? -27.438 -29.734 -24.188 1 89.88 408 ARG B C 1
ATOM 7064 O O . ARG B 1 408 ? -27.188 -29.406 -23.031 1 89.88 408 ARG B O 1
ATOM 7071 N N . ASP B 1 409 ? -26.547 -29.656 -25.109 1 87.75 409 ASP B N 1
ATOM 7072 C CA . ASP B 1 409 ? -25.141 -29.344 -24.859 1 87.75 409 ASP B CA 1
ATOM 7073 C C . ASP B 1 409 ? -24.984 -27.922 -24.344 1 87.75 409 ASP B C 1
ATOM 7075 O O . ASP B 1 409 ? -24.016 -27.609 -23.656 1 87.75 409 ASP B O 1
ATOM 7079 N N . ARG B 1 410 ? -25.906 -27.078 -24.656 1 90.06 410 ARG B N 1
ATOM 7080 C CA . ARG B 1 410 ? -25.844 -25.703 -24.188 1 90.06 410 ARG B CA 1
ATOM 7081 C C . ARG B 1 410 ? -26.766 -25.5 -22.969 1 90.06 410 ARG B C 1
ATOM 7083 O O . ARG B 1 410 ? -26.781 -24.422 -22.391 1 90.06 410 ARG B O 1
ATOM 7090 N N . CYS B 1 411 ? -27.453 -26.5 -22.672 1 90.56 411 CYS B N 1
ATOM 7091 C CA . CYS B 1 411 ? -28.5 -26.328 -21.656 1 90.56 411 CYS B CA 1
ATOM 7092 C C . CYS B 1 411 ? -28.078 -26.953 -20.344 1 90.56 411 CYS B C 1
ATOM 7094 O O . CYS B 1 411 ? -28.25 -26.344 -19.281 1 90.56 411 CYS B O 1
ATOM 7096 N N . THR B 1 412 ? -27.562 -28.188 -20.344 1 89.19 412 THR B N 1
ATOM 7097 C CA . THR B 1 412 ? -27.25 -28.875 -19.094 1 89.19 412 THR B CA 1
ATOM 7098 C C . THR B 1 412 ? -26.234 -30 -19.328 1 89.19 412 THR B C 1
ATOM 7100 O O . THR B 1 412 ? -26.125 -30.516 -20.438 1 89.19 412 THR B O 1
ATOM 7103 N N . ARG B 1 413 ? -25.453 -30.203 -18.297 1 85.94 413 ARG B N 1
ATOM 7104 C CA . ARG B 1 413 ? -24.531 -31.328 -18.312 1 85.94 413 ARG B CA 1
ATOM 7105 C C . ARG B 1 413 ? -25.062 -32.5 -17.484 1 85.94 413 ARG B C 1
ATOM 7107 O O . ARG B 1 413 ? -24.453 -33.562 -17.438 1 85.94 413 ARG B O 1
ATOM 7114 N N . SER B 1 414 ? -26.219 -32.188 -16.828 1 87.31 414 SER B N 1
ATOM 7115 C CA . SER B 1 414 ? -26.797 -33.219 -15.977 1 87.31 414 SER B CA 1
ATOM 7116 C C . SER B 1 414 ? -27.359 -34.375 -16.797 1 87.31 414 SER B C 1
ATOM 7118 O O . SER B 1 414 ? -28 -34.156 -17.828 1 87.31 414 SER B O 1
ATOM 7120 N N . LYS B 1 415 ? -27.062 -35.562 -16.328 1 82.75 415 LYS B N 1
ATOM 7121 C CA . LYS B 1 415 ? -27.578 -36.75 -17 1 82.75 415 LYS B CA 1
ATOM 7122 C C . LYS B 1 415 ? -29.109 -36.812 -16.922 1 82.75 415 LYS B C 1
ATOM 7124 O O . LYS B 1 415 ? -29.766 -37.312 -17.828 1 82.75 415 LYS B O 1
ATOM 7129 N N . ARG B 1 416 ? -29.766 -36.375 -15.875 1 85.12 416 ARG B N 1
ATOM 7130 C CA . ARG B 1 416 ? -31.219 -36.438 -15.688 1 85.12 416 ARG B CA 1
ATOM 7131 C C . ARG B 1 416 ? -31.906 -35.344 -16.5 1 85.12 416 ARG B C 1
ATOM 7133 O O . ARG B 1 416 ? -33.031 -35.562 -16.984 1 85.12 416 ARG B O 1
ATOM 7140 N N . GLY B 1 417 ? -31.203 -34.281 -16.812 1 88.62 417 GLY B N 1
ATOM 7141 C CA . GLY B 1 417 ? -31.797 -33.156 -17.531 1 88.62 417 GLY B CA 1
ATOM 7142 C C . GLY B 1 417 ? -31.766 -31.844 -16.75 1 88.62 417 GLY B C 1
ATOM 7143 O O . GLY B 1 417 ? -31.188 -31.781 -15.664 1 88.62 417 GLY B O 1
ATOM 7144 N N . ARG B 1 418 ? -32.375 -30.859 -17.359 1 91.56 418 ARG B N 1
ATOM 7145 C CA . ARG B 1 418 ? -32.344 -29.516 -16.797 1 91.56 418 ARG B CA 1
ATOM 7146 C C . ARG B 1 418 ? -33.469 -29.297 -15.797 1 91.56 418 ARG B C 1
ATOM 7148 O O . ARG B 1 418 ? -34.625 -29.641 -16.078 1 91.56 418 ARG B O 1
ATOM 7155 N N . VAL B 1 419 ? -33.156 -28.906 -14.594 1 90.69 419 VAL B N 1
ATOM 7156 C CA . VAL B 1 419 ? -34.156 -28.562 -13.57 1 90.69 419 VAL B CA 1
ATOM 7157 C C . VAL B 1 419 ? -33.906 -27.141 -13.07 1 90.69 419 VAL B C 1
ATOM 7159 O O . VAL B 1 419 ? -32.781 -26.766 -12.766 1 90.69 419 VAL B O 1
ATOM 7162 N N . LEU B 1 420 ? -34.906 -26.359 -13.109 1 91.12 420 LEU B N 1
ATOM 7163 C CA . LEU B 1 420 ? -34.812 -25.016 -12.578 1 91.12 420 LEU B CA 1
ATOM 7164 C C . LEU B 1 420 ? -35.531 -24.906 -11.234 1 91.12 420 LEU B C 1
ATOM 7166 O O . LEU B 1 420 ? -36.594 -25.516 -11.031 1 91.12 420 LEU B O 1
ATOM 7170 N N . THR B 1 421 ? -34.906 -24.266 -10.305 1 89.25 421 THR B N 1
ATOM 7171 C CA . THR B 1 421 ? -35.5 -24.047 -8.984 1 89.25 421 THR B CA 1
ATOM 7172 C C . THR B 1 421 ? -35.844 -22.578 -8.773 1 89.25 421 THR B C 1
ATOM 7174 O O . THR B 1 421 ? -35 -21.703 -8.969 1 89.25 421 THR B O 1
ATOM 7177 N N . PHE B 1 422 ? -37.094 -22.344 -8.422 1 89.56 422 PHE B N 1
ATOM 7178 C CA . PHE B 1 422 ? -37.562 -20.984 -8.203 1 89.56 422 PHE B CA 1
ATOM 7179 C C . PHE B 1 422 ? -37.812 -20.734 -6.719 1 89.56 422 PHE B C 1
ATOM 7181 O O . PHE B 1 422 ? -38.875 -21.047 -6.199 1 89.56 422 PHE B O 1
ATOM 7188 N N . THR B 1 423 ? -36.781 -20.25 -6.047 1 85.06 423 THR B N 1
ATOM 7189 C CA . THR B 1 423 ? -36.906 -19.781 -4.672 1 85.06 423 THR B CA 1
ATOM 7190 C C . THR B 1 423 ? -37.281 -18.297 -4.629 1 85.06 423 THR B C 1
ATOM 7192 O O . THR B 1 423 ? -37.312 -17.625 -5.664 1 85.06 423 THR B O 1
ATOM 7195 N N . PRO B 1 424 ? -37.781 -17.828 -3.482 1 81.62 424 PRO B N 1
ATOM 7196 C CA . PRO B 1 424 ? -38.031 -16.391 -3.379 1 81.62 424 PRO B CA 1
ATOM 7197 C C . PRO B 1 424 ? -36.844 -15.547 -3.865 1 81.62 424 PRO B C 1
ATOM 7199 O O . PRO B 1 424 ? -37.062 -14.508 -4.488 1 81.62 424 PRO B O 1
ATOM 7202 N N . ALA B 1 425 ? -35.75 -15.977 -3.633 1 83.5 425 ALA B N 1
ATOM 7203 C CA . ALA B 1 425 ? -34.562 -15.281 -4.094 1 83.5 425 ALA B CA 1
ATOM 7204 C C . ALA B 1 425 ? -34.469 -15.281 -5.617 1 83.5 425 ALA B C 1
ATOM 7206 O O . ALA B 1 425 ? -34.062 -14.289 -6.223 1 83.5 425 ALA B O 1
ATOM 7207 N N . THR B 1 426 ? -34.875 -16.422 -6.195 1 84.81 426 THR B N 1
ATOM 7208 C CA . THR B 1 426 ? -34.844 -16.516 -7.652 1 84.81 426 THR B CA 1
ATOM 7209 C C . THR B 1 426 ? -35.844 -15.555 -8.281 1 84.81 426 THR B C 1
ATOM 7211 O O . THR B 1 426 ? -35.531 -14.867 -9.25 1 84.81 426 THR B O 1
ATOM 7214 N N . TRP B 1 427 ? -37.031 -15.57 -7.684 1 85.25 427 TRP B N 1
ATOM 7215 C CA . TRP B 1 427 ? -38.062 -14.664 -8.188 1 85.25 427 TRP B CA 1
ATOM 7216 C C . TRP B 1 427 ? -37.594 -13.211 -8.062 1 85.25 427 TRP B C 1
ATOM 7218 O O . TRP B 1 427 ? -37.812 -12.414 -8.984 1 85.25 427 TRP B O 1
ATOM 7228 N N . HIS B 1 428 ? -37.031 -12.961 -6.941 1 86.5 428 HIS B N 1
ATOM 7229 C CA . HIS B 1 428 ? -36.5 -11.617 -6.727 1 86.5 428 HIS B CA 1
ATOM 7230 C C . HIS B 1 428 ? -35.438 -11.258 -7.777 1 86.5 428 HIS B C 1
ATOM 7232 O O . HIS B 1 428 ? -35.469 -10.148 -8.312 1 86.5 428 HIS B O 1
ATOM 7238 N N . ALA B 1 429 ? -34.594 -12.133 -8.055 1 87.31 429 ALA B N 1
ATOM 7239 C CA . ALA B 1 429 ? -33.531 -11.906 -9.016 1 87.31 429 ALA B CA 1
ATOM 7240 C C . ALA B 1 429 ? -34.094 -11.633 -10.406 1 87.31 429 ALA B C 1
ATOM 7242 O O . ALA B 1 429 ? -33.594 -10.758 -11.125 1 87.31 429 ALA B O 1
ATOM 7243 N N . ILE B 1 430 ? -35.094 -12.406 -10.766 1 85.75 430 ILE B N 1
ATOM 7244 C CA . ILE B 1 430 ? -35.719 -12.227 -12.062 1 85.75 430 ILE B CA 1
ATOM 7245 C C . ILE B 1 430 ? -36.344 -10.828 -12.148 1 85.75 430 ILE B C 1
ATOM 7247 O O . ILE B 1 430 ? -36.156 -10.125 -13.148 1 85.75 430 ILE B O 1
ATOM 7251 N N . SER B 1 431 ? -37 -10.492 -11.109 1 86.69 431 SER B N 1
ATOM 7252 C CA . SER B 1 431 ? -37.625 -9.172 -11.062 1 86.69 431 SER B CA 1
ATOM 7253 C C . SER B 1 431 ? -36.594 -8.062 -11.117 1 86.69 431 SER B C 1
ATOM 7255 O O . SER B 1 431 ? -36.781 -7.059 -11.805 1 86.69 431 SER B O 1
ATOM 7257 N N . GLN B 1 432 ? -35.562 -8.227 -10.391 1 89.12 432 GLN B N 1
ATOM 7258 C CA . GLN B 1 432 ? -34.469 -7.242 -10.367 1 89.12 432 GLN B CA 1
ATOM 7259 C C . GLN B 1 432 ? -33.844 -7.078 -11.742 1 89.12 432 GLN B C 1
ATOM 7261 O O . GLN B 1 432 ? -33.531 -5.957 -12.164 1 89.12 432 GLN B O 1
ATOM 7266 N N . ARG B 1 433 ? -33.625 -8.141 -12.398 1 89.06 433 ARG B N 1
ATOM 7267 C CA . ARG B 1 433 ? -33.031 -8.086 -13.734 1 89.06 433 ARG B CA 1
ATOM 7268 C C . ARG B 1 433 ? -33.969 -7.402 -14.719 1 89.06 433 ARG B C 1
ATOM 7270 O O . ARG B 1 433 ? -33.531 -6.656 -15.594 1 89.06 433 ARG B O 1
ATOM 7277 N N . ALA B 1 434 ? -35.219 -7.691 -14.578 1 87.12 434 ALA B N 1
ATOM 7278 C CA . ALA B 1 434 ? -36.219 -7.027 -15.422 1 87.12 434 ALA B CA 1
ATOM 7279 C C . ALA B 1 434 ? -36.219 -5.52 -15.203 1 87.12 434 ALA B C 1
ATOM 7281 O O . ALA B 1 434 ? -36.219 -4.746 -16.156 1 87.12 434 ALA B O 1
ATOM 7282 N N . HIS B 1 435 ? -36.156 -5.199 -13.945 1 89.5 435 HIS B N 1
ATOM 7283 C CA . HIS B 1 435 ? -36.125 -3.785 -13.586 1 89.5 435 HIS B CA 1
ATOM 7284 C C . HIS B 1 435 ? -34.875 -3.117 -14.109 1 89.5 435 HIS B C 1
ATOM 7286 O O . HIS B 1 435 ? -34.938 -2.055 -14.734 1 89.5 435 HIS B O 1
ATOM 7292 N N . PHE B 1 436 ? -33.75 -3.699 -13.914 1 90.5 436 PHE B N 1
ATOM 7293 C CA . PHE B 1 436 ? -32.438 -3.154 -14.312 1 90.5 436 PHE B CA 1
ATOM 7294 C C . PHE B 1 436 ? -32.281 -3.195 -15.828 1 90.5 436 PHE B C 1
ATOM 7296 O O . PHE B 1 436 ? -31.469 -2.463 -16.391 1 90.5 436 PHE B O 1
ATOM 7303 N N . GLY B 1 437 ? -33.031 -4.023 -16.438 1 87.38 437 GLY B N 1
ATOM 7304 C CA . GLY B 1 437 ? -33 -4.148 -17.891 1 87.38 437 GLY B CA 1
ATOM 7305 C C . GLY B 1 437 ? -33.562 -2.934 -18.609 1 87.38 437 GLY B C 1
ATOM 7306 O O . GLY B 1 437 ? -33.25 -2.715 -19.781 1 87.38 437 GLY B O 1
ATOM 7307 N N . ASP B 1 438 ? -34.312 -2.193 -17.906 1 91.06 438 ASP B N 1
ATOM 7308 C CA . ASP B 1 438 ? -34.812 -0.932 -18.453 1 91.06 438 ASP B CA 1
ATOM 7309 C C . ASP B 1 438 ? -33.625 0.004 -18.781 1 91.06 438 ASP B C 1
ATOM 7311 O O . ASP B 1 438 ? -32.812 0.314 -17.906 1 91.06 438 ASP B O 1
ATOM 7315 N N . PRO B 1 439 ? -33.594 0.432 -20.047 1 89.69 439 PRO B N 1
ATOM 7316 C CA . PRO B 1 439 ? -32.469 1.269 -20.484 1 89.69 439 PRO B CA 1
ATOM 7317 C C . PRO B 1 439 ? -32.312 2.541 -19.641 1 89.69 439 PRO B C 1
ATOM 7319 O O . PRO B 1 439 ? -31.203 2.984 -19.375 1 89.69 439 PRO B O 1
ATOM 7322 N N . ALA B 1 440 ? -33.469 3.113 -19.266 1 90.69 440 ALA B N 1
ATOM 7323 C CA . ALA B 1 440 ? -33.406 4.332 -18.469 1 90.69 440 ALA B CA 1
ATOM 7324 C C . ALA B 1 440 ? -32.781 4.062 -17.109 1 90.69 440 ALA B C 1
ATOM 7326 O O . ALA B 1 440 ? -31.984 4.879 -16.625 1 90.69 440 ALA B O 1
ATOM 7327 N N . VAL B 1 441 ? -33.094 2.934 -16.531 1 92.25 441 VAL B N 1
ATOM 7328 C CA . VAL B 1 441 ? -32.562 2.557 -15.227 1 92.25 441 VAL B CA 1
ATOM 7329 C C . VAL B 1 441 ? -31.062 2.271 -15.352 1 92.25 441 VAL B C 1
ATOM 7331 O O . VAL B 1 441 ? -30.266 2.717 -14.516 1 92.25 441 VAL B O 1
ATOM 7334 N N . ARG B 1 442 ? -30.688 1.646 -16.359 1 90.31 442 ARG B N 1
ATOM 7335 C CA . ARG B 1 442 ? -29.297 1.299 -16.594 1 90.31 442 ARG B CA 1
ATOM 7336 C C . ARG B 1 442 ? -28.453 2.549 -16.812 1 90.31 442 ARG B C 1
ATOM 7338 O O . ARG B 1 442 ? -27.328 2.648 -16.297 1 90.31 442 ARG B O 1
ATOM 7345 N N . LEU B 1 443 ? -28.938 3.408 -17.594 1 89.25 443 LEU B N 1
ATOM 7346 C CA . LEU B 1 443 ? -28.219 4.652 -17.859 1 89.25 443 LEU B CA 1
ATOM 7347 C C . LEU B 1 443 ? -28.047 5.469 -16.594 1 89.25 443 LEU B C 1
ATOM 7349 O O . LEU B 1 443 ? -26.984 6.055 -16.359 1 89.25 443 LEU B O 1
ATOM 7353 N N . ASP B 1 444 ? -29.109 5.496 -15.828 1 91.5 444 ASP B N 1
ATOM 7354 C CA . ASP B 1 444 ? -29.047 6.211 -14.555 1 91.5 444 ASP B CA 1
ATOM 7355 C C . ASP B 1 444 ? -27.984 5.598 -13.641 1 91.5 444 ASP B C 1
ATOM 7357 O O . ASP B 1 444 ? -27.219 6.32 -12.992 1 91.5 444 ASP B O 1
ATOM 7361 N N . TYR B 1 445 ? -27.938 4.32 -13.609 1 94 445 TYR B N 1
ATOM 7362 C CA . TYR B 1 445 ? -26.953 3.594 -12.82 1 94 445 TYR B CA 1
ATOM 7363 C C . TYR B 1 445 ? -25.547 3.939 -13.273 1 94 445 TYR B C 1
ATOM 7365 O O . TYR B 1 445 ? -24.672 4.227 -12.445 1 94 445 TYR B O 1
ATOM 7373 N N . GLN B 1 446 ? -25.297 3.973 -14.562 1 89.31 446 GLN B N 1
ATOM 7374 C CA . GLN B 1 446 ? -23.969 4.188 -15.133 1 89.31 446 GLN B CA 1
ATOM 7375 C C . GLN B 1 446 ? -23.5 5.621 -14.898 1 89.31 446 GLN B C 1
ATOM 7377 O O . GLN B 1 446 ? -22.297 5.867 -14.742 1 89.31 446 GLN B O 1
ATOM 7382 N N . ARG B 1 447 ? -24.406 6.457 -14.82 1 87.88 447 ARG B N 1
ATOM 7383 C CA . ARG B 1 447 ? -24.062 7.863 -14.633 1 87.88 447 ARG B CA 1
ATOM 7384 C C . ARG B 1 447 ? -23.844 8.18 -13.156 1 87.88 447 ARG B C 1
ATOM 7386 O O . ARG B 1 447 ? -23.047 9.07 -12.82 1 87.88 447 ARG B O 1
ATOM 7393 N N . THR B 1 448 ? -24.453 7.457 -12.297 1 92.5 448 THR B N 1
ATOM 7394 C CA . THR B 1 448 ? -24.531 7.852 -10.898 1 92.5 448 THR B CA 1
ATOM 7395 C C . THR B 1 448 ? -23.547 7.039 -10.055 1 92.5 448 THR B C 1
ATOM 7397 O O . THR B 1 448 ? -22.766 7.605 -9.281 1 92.5 448 THR B O 1
ATOM 7400 N N . ARG B 1 449 ? -23.422 5.746 -10.266 1 90.69 449 ARG B N 1
ATOM 7401 C CA . ARG B 1 449 ? -22.734 4.828 -9.367 1 90.69 449 ARG B CA 1
ATOM 7402 C C . ARG B 1 449 ? -21.234 5.074 -9.383 1 90.69 449 ARG B C 1
ATOM 7404 O O . ARG B 1 449 ? -20.594 5.074 -8.328 1 90.69 449 ARG B O 1
ATOM 7411 N N . PRO B 1 450 ? -20.609 5.449 -10.523 1 87.94 450 PRO B N 1
ATOM 7412 C CA . PRO B 1 450 ? -19.156 5.559 -10.562 1 87.94 450 PRO B CA 1
ATOM 7413 C C . PRO B 1 450 ? -18.625 6.723 -9.727 1 87.94 450 PRO B C 1
ATOM 7415 O O . PRO B 1 450 ? -17.438 6.762 -9.398 1 87.94 450 PRO B O 1
ATOM 7418 N N . ASN B 1 451 ? -19.438 7.609 -9.305 1 88.38 451 ASN B N 1
ATOM 7419 C CA . ASN B 1 451 ? -19.031 8.773 -8.523 1 88.38 451 ASN B CA 1
ATOM 7420 C C . ASN B 1 451 ? -18.438 8.367 -7.176 1 88.38 451 ASN B C 1
ATOM 7422 O O . ASN B 1 451 ? -17.594 9.062 -6.625 1 88.38 451 ASN B O 1
ATOM 7426 N N . VAL B 1 452 ? -18.875 7.191 -6.676 1 93.12 452 VAL B N 1
ATOM 7427 C CA . VAL B 1 452 ? -18.406 6.734 -5.367 1 93.12 452 VAL B CA 1
ATOM 7428 C C . VAL B 1 452 ? -16.953 6.293 -5.453 1 93.12 452 VAL B C 1
ATOM 7430 O O . VAL B 1 452 ? -16.219 6.34 -4.461 1 93.12 452 VAL B O 1
ATOM 7433 N N . GLU B 1 453 ? -16.5 5.875 -6.609 1 88.94 453 GLU B N 1
ATOM 7434 C CA . GLU B 1 453 ? -15.125 5.418 -6.793 1 88.94 453 GLU B CA 1
ATOM 7435 C C . GLU B 1 453 ? -14.133 6.551 -6.551 1 88.94 453 GLU B C 1
ATOM 7437 O O . GLU B 1 453 ? -13.055 6.332 -5.996 1 88.94 453 GLU B O 1
ATOM 7442 N N . ARG B 1 454 ? -14.492 7.699 -6.93 1 87.25 454 ARG B N 1
ATOM 7443 C CA . ARG B 1 454 ? -13.648 8.867 -6.691 1 87.25 454 ARG B CA 1
ATOM 7444 C C . ARG B 1 454 ? -13.531 9.164 -5.199 1 87.25 454 ARG B C 1
ATOM 7446 O O . ARG B 1 454 ? -12.453 9.523 -4.719 1 87.25 454 ARG B O 1
ATOM 7453 N N . ILE B 1 455 ? -14.617 9.023 -4.551 1 91.31 455 ILE B N 1
ATOM 7454 C CA . ILE B 1 455 ? -14.625 9.281 -3.113 1 91.31 455 ILE B CA 1
ATOM 7455 C C . ILE B 1 455 ? -13.75 8.25 -2.406 1 91.31 455 ILE B C 1
ATOM 7457 O O . ILE B 1 455 ? -12.914 8.602 -1.57 1 91.31 455 ILE B O 1
ATOM 7461 N N . HIS B 1 456 ? -13.914 6.988 -2.787 1 91.81 456 HIS B N 1
ATOM 7462 C CA . HIS B 1 456 ? -13.062 5.945 -2.221 1 91.81 456 HIS B CA 1
ATOM 7463 C C . HIS B 1 456 ? -11.586 6.25 -2.455 1 91.81 456 HIS B C 1
ATOM 7465 O O . HIS B 1 456 ? -10.758 6.055 -1.561 1 91.81 456 HIS B O 1
ATOM 7471 N N . ALA B 1 457 ? -11.312 6.703 -3.641 1 87.25 457 ALA B N 1
ATOM 7472 C CA . ALA B 1 457 ? -9.922 7.02 -3.975 1 87.25 457 ALA B CA 1
ATOM 7473 C C . ALA B 1 457 ? -9.383 8.117 -3.066 1 87.25 457 ALA B C 1
ATOM 7475 O O . ALA B 1 457 ? -8.25 8.023 -2.58 1 87.25 457 ALA B O 1
ATOM 7476 N N . GLN B 1 458 ? -10.164 9.086 -2.801 1 86.25 458 GLN B N 1
ATOM 7477 C CA . GLN B 1 458 ? -9.758 10.195 -1.95 1 86.25 458 GLN B CA 1
ATOM 7478 C C . GLN B 1 458 ? -9.562 9.742 -0.505 1 86.25 458 GLN B C 1
ATOM 7480 O O . GLN B 1 458 ? -8.625 10.172 0.166 1 86.25 458 GLN B O 1
ATOM 7485 N N . LEU B 1 459 ? -10.453 8.938 -0.065 1 89.12 459 LEU B N 1
ATOM 7486 C CA . LEU B 1 459 ? -10.359 8.438 1.303 1 89.12 459 LEU B CA 1
ATOM 7487 C C . LEU B 1 459 ? -9.117 7.562 1.478 1 89.12 459 LEU B C 1
ATOM 7489 O O . LEU B 1 459 ? -8.391 7.699 2.461 1 89.12 459 LEU B O 1
ATOM 7493 N N . LYS B 1 460 ? -8.898 6.707 0.516 1 86.69 460 LYS B N 1
ATOM 7494 C CA . LYS B 1 460 ? -7.77 5.785 0.596 1 86.69 460 LYS B CA 1
ATOM 7495 C C . LYS B 1 460 ? -6.441 6.531 0.526 1 86.69 460 LYS B C 1
ATOM 7497 O O . LYS B 1 460 ? -5.461 6.129 1.154 1 86.69 460 LYS B O 1
ATOM 7502 N N . ARG B 1 461 ? -6.414 7.551 -0.197 1 77.12 461 ARG B N 1
ATOM 7503 C CA . ARG B 1 461 ? -5.191 8.336 -0.325 1 77.12 461 ARG B CA 1
ATOM 7504 C C . ARG B 1 461 ? -4.754 8.891 1.027 1 77.12 461 ARG B C 1
ATOM 7506 O O . ARG B 1 461 ? -3.557 9.023 1.292 1 77.12 461 ARG B O 1
ATOM 7513 N N . LYS B 1 462 ? -5.688 9.156 1.799 1 77 462 LYS B N 1
ATOM 7514 C CA . LYS B 1 462 ? -5.398 9.75 3.102 1 77 462 LYS B CA 1
ATOM 7515 C C . LYS B 1 462 ? -5.059 8.672 4.129 1 77 462 LYS B C 1
ATOM 7517 O O . LYS B 1 462 ? -4.598 8.984 5.23 1 77 462 LYS B O 1
ATOM 7522 N N . LEU B 1 463 ? -5.348 7.449 3.82 1 71.69 463 LEU B N 1
ATOM 7523 C CA . LEU B 1 463 ? -5.039 6.32 4.688 1 71.69 463 LEU B CA 1
ATOM 7524 C C . LEU B 1 463 ? -3.721 5.668 4.285 1 71.69 463 LEU B C 1
ATOM 7526 O O . LEU B 1 463 ? -3.594 4.441 4.316 1 71.69 463 LEU B O 1
ATOM 7530 N N . SER B 1 464 ? -2.689 6.379 4.008 1 64.56 464 SER B N 1
ATOM 7531 C CA . SER B 1 464 ? -1.404 5.812 3.613 1 64.56 464 SER B CA 1
ATOM 7532 C C . SER B 1 464 ? -1.584 4.684 2.605 1 64.56 464 SER B C 1
ATOM 7534 O O . SER B 1 464 ? -1.063 3.582 2.801 1 64.56 464 SER B O 1
ATOM 7536 N N . GLY B 1 465 ? -2.238 4.84 1.603 1 63.97 465 GLY B N 1
ATOM 7537 C CA . GLY B 1 465 ? -2.459 3.842 0.569 1 63.97 465 GLY B CA 1
ATOM 7538 C C . GLY B 1 465 ? -3.42 2.746 0.993 1 63.97 465 GLY B C 1
ATOM 7539 O O . GLY B 1 465 ? -3.137 1.561 0.808 1 63.97 465 GLY B O 1
ATOM 7540 N N . ALA B 1 466 ? -4.383 3.07 1.726 1 75.06 466 ALA B N 1
ATOM 7541 C CA . ALA B 1 466 ? -5.5 2.193 2.066 1 75.06 466 ALA B CA 1
ATOM 7542 C C . ALA B 1 466 ? -5.168 1.324 3.275 1 75.06 466 ALA B C 1
ATOM 7544 O O . ALA B 1 466 ? -5.75 0.253 3.459 1 75.06 466 ALA B O 1
ATOM 7545 N N . ARG B 1 467 ? -4.195 1.702 4.086 1 82.06 467 ARG B N 1
ATOM 7546 C CA . ARG B 1 467 ? -3.844 0.952 5.285 1 82.06 467 ARG B CA 1
ATOM 7547 C C . ARG B 1 467 ? -4.324 1.671 6.543 1 82.06 467 ARG B C 1
ATOM 7549 O O . ARG B 1 467 ? -4.062 2.863 6.719 1 82.06 467 ARG B O 1
ATOM 7556 N N . LEU B 1 468 ? -5.012 0.87 7.355 1 87.06 468 LEU B N 1
ATOM 7557 C CA . LEU B 1 468 ? -5.492 1.423 8.617 1 87.06 468 LEU B CA 1
ATOM 7558 C C . LEU B 1 468 ? -4.352 1.558 9.617 1 87.06 468 LEU B C 1
ATOM 7560 O O . LEU B 1 468 ? -3.334 0.872 9.508 1 87.06 468 LEU B O 1
ATOM 7564 N N . ARG B 1 469 ? -4.508 2.438 10.578 1 84.44 469 ARG B N 1
ATOM 7565 C CA . ARG B 1 469 ? -3.42 2.76 11.492 1 84.44 469 ARG B CA 1
ATOM 7566 C C . ARG B 1 469 ? -3.613 2.068 12.836 1 84.44 469 ARG B C 1
ATOM 7568 O O . ARG B 1 469 ? -2.654 1.875 13.586 1 84.44 469 ARG B O 1
ATOM 7575 N N . TYR B 1 470 ? -4.82 1.74 13.102 1 87.25 470 TYR B N 1
ATOM 7576 C CA . TYR B 1 470 ? -5.086 1.305 14.461 1 87.25 470 TYR B CA 1
ATOM 7577 C C . TYR B 1 470 ? -5.426 -0.181 14.508 1 87.25 470 TYR B C 1
ATOM 7579 O O . TYR B 1 470 ? -5.594 -0.815 13.461 1 87.25 470 TYR B O 1
ATOM 7587 N N . LEU B 1 471 ? -5.414 -0.665 15.758 1 85.69 471 LEU B N 1
ATOM 7588 C CA . LEU B 1 471 ? -5.715 -2.076 15.977 1 85.69 471 LEU B CA 1
ATOM 7589 C C . LEU B 1 471 ? -7.129 -2.254 16.516 1 85.69 471 LEU B C 1
ATOM 7591 O O . LEU B 1 471 ? -7.547 -1.535 17.422 1 85.69 471 LEU B O 1
ATOM 7595 N N . GLY B 1 472 ? -7.812 -3.172 15.82 1 88.31 472 GLY B N 1
ATOM 7596 C CA . GLY B 1 472 ? -9.141 -3.49 16.328 1 88.31 472 GLY B CA 1
ATOM 7597 C C . GLY B 1 472 ? -10.242 -2.766 15.586 1 88.31 472 GLY B C 1
ATOM 7598 O O . GLY B 1 472 ? -10.023 -1.686 15.031 1 88.31 472 GLY B O 1
ATOM 7599 N N . LEU B 1 473 ? -11.414 -3.303 15.68 1 89.12 473 LEU B N 1
ATOM 7600 C CA . LEU B 1 473 ? -12.562 -2.811 14.922 1 89.12 473 LEU B CA 1
ATOM 7601 C C . LEU B 1 473 ? -13.031 -1.464 15.461 1 89.12 473 LEU B C 1
ATOM 7603 O O . LEU B 1 473 ? -13.297 -0.541 14.695 1 89.12 473 LEU B O 1
ATOM 7607 N N . VAL B 1 474 ? -13.086 -1.32 16.734 1 87.88 474 VAL B N 1
ATOM 7608 C CA . VAL B 1 474 ? -13.648 -0.135 17.375 1 87.88 474 VAL B CA 1
ATOM 7609 C C . VAL B 1 474 ? -12.797 1.087 17.031 1 87.88 474 VAL B C 1
ATOM 7611 O O . VAL B 1 474 ? -13.312 2.117 16.594 1 87.88 474 VAL B O 1
ATOM 7614 N N . ARG B 1 475 ? -11.531 0.997 17.188 1 87.56 475 ARG B N 1
ATOM 7615 C CA . ARG B 1 475 ? -10.633 2.115 16.922 1 87.56 475 ARG B CA 1
ATOM 7616 C C . ARG B 1 475 ? -10.594 2.453 15.438 1 87.56 475 ARG B C 1
ATOM 7618 O O . ARG B 1 475 ? -10.547 3.627 15.062 1 87.56 475 ARG B O 1
ATOM 7625 N N . ASN B 1 476 ? -10.625 1.41 14.625 1 90.56 476 ASN B N 1
ATOM 7626 C CA . ASN B 1 476 ? -10.594 1.64 13.18 1 90.56 476 ASN B CA 1
ATOM 7627 C C . ASN B 1 476 ? -11.906 2.24 12.688 1 90.56 476 ASN B C 1
ATOM 7629 O O . ASN B 1 476 ? -11.922 3.031 11.742 1 90.56 476 ASN B O 1
ATOM 7633 N N . ARG B 1 477 ? -12.945 1.853 13.344 1 91.12 477 ARG B N 1
ATOM 7634 C CA . ARG B 1 477 ? -14.234 2.455 13 1 91.12 477 ARG B CA 1
ATOM 7635 C C . ARG B 1 477 ? -14.227 3.953 13.281 1 91.12 477 ARG B C 1
ATOM 7637 O O . ARG B 1 477 ? -14.641 4.75 12.438 1 91.12 477 ARG B O 1
ATOM 7644 N N . LEU B 1 478 ? -13.789 4.32 14.422 1 90.31 478 LEU B N 1
ATOM 7645 C CA . LEU B 1 478 ? -13.695 5.73 14.766 1 90.31 478 LEU B CA 1
ATOM 7646 C C . LEU B 1 478 ? -12.82 6.48 13.773 1 90.31 478 LEU B C 1
ATOM 7648 O O . LEU B 1 478 ? -13.172 7.582 13.336 1 90.31 478 LEU B O 1
ATOM 7652 N N . HIS B 1 479 ? -11.727 5.867 13.453 1 90.62 479 HIS B N 1
ATOM 7653 C CA . HIS B 1 479 ? -10.789 6.484 12.523 1 90.62 479 HIS B CA 1
ATOM 7654 C C . HIS B 1 479 ? -11.43 6.699 11.156 1 90.62 479 HIS B C 1
ATOM 7656 O O . HIS B 1 479 ? -11.305 7.773 10.57 1 90.62 479 HIS B O 1
ATOM 7662 N N . PHE B 1 480 ? -12.102 5.754 10.695 1 92.38 480 PHE B N 1
ATOM 7663 C CA . PHE B 1 480 ? -12.711 5.82 9.367 1 92.38 480 PHE B CA 1
ATOM 7664 C C . PHE B 1 480 ? -13.852 6.824 9.352 1 92.38 480 PHE B C 1
ATOM 7666 O O . PHE B 1 480 ? -14.008 7.578 8.383 1 92.38 480 PHE B O 1
ATOM 7673 N N . GLU B 1 481 ? -14.648 6.77 10.32 1 92.19 481 GLU B N 1
ATOM 7674 C CA . GLU B 1 481 ? -15.742 7.727 10.422 1 92.19 481 GLU B CA 1
ATOM 7675 C C . GLU B 1 481 ? -15.219 9.156 10.5 1 92.19 481 GLU B C 1
ATOM 7677 O O . GLU B 1 481 ? -15.805 10.07 9.906 1 92.19 481 GLU B O 1
ATOM 7682 N N . LEU B 1 482 ? -14.172 9.344 11.273 1 91.94 482 LEU B N 1
ATOM 7683 C CA . LEU B 1 482 ? -13.547 10.664 11.336 1 91.94 482 LEU B CA 1
ATOM 7684 C C . LEU B 1 482 ? -13.031 11.086 9.969 1 91.94 482 LEU B C 1
ATOM 7686 O O . LEU B 1 482 ? -13.141 12.258 9.594 1 91.94 482 LEU B O 1
ATOM 7690 N N . LEU B 1 483 ? -12.484 10.148 9.266 1 93.44 483 LEU B N 1
ATOM 7691 C CA . LEU B 1 483 ? -11.992 10.414 7.918 1 93.44 483 LEU B CA 1
ATOM 7692 C C . LEU B 1 483 ? -13.133 10.875 7.008 1 93.44 483 LEU B C 1
ATOM 7694 O O . LEU B 1 483 ? -12.984 11.844 6.266 1 93.44 483 LEU B O 1
ATOM 7698 N N . CYS B 1 484 ? -14.188 10.211 7.055 1 95.06 484 CYS B N 1
ATOM 7699 C CA . CYS B 1 484 ? -15.344 10.562 6.238 1 95.06 484 CYS B CA 1
ATOM 7700 C C . CYS B 1 484 ? -15.898 11.922 6.637 1 95.06 484 CYS B C 1
ATOM 7702 O O . CYS B 1 484 ? -16.266 12.719 5.773 1 95.06 484 CYS B O 1
ATOM 7704 N N . ALA B 1 485 ? -15.953 12.172 7.934 1 94.19 485 ALA B N 1
ATOM 7705 C CA . ALA B 1 485 ? -16.406 13.469 8.414 1 94.19 485 ALA B CA 1
ATOM 7706 C C . ALA B 1 485 ? -15.5 14.586 7.926 1 94.19 485 ALA B C 1
ATOM 7708 O O . ALA B 1 485 ? -15.969 15.656 7.539 1 94.19 485 ALA B O 1
ATOM 7709 N N . THR B 1 486 ? -14.242 14.32 8.008 1 93.44 486 THR B N 1
ATOM 7710 C CA . THR B 1 486 ? -13.266 15.305 7.547 1 93.44 486 THR B CA 1
ATOM 7711 C C . THR B 1 486 ? -13.414 15.555 6.047 1 93.44 486 THR B C 1
ATOM 7713 O O . THR B 1 486 ? -13.297 16.688 5.582 1 93.44 486 THR B O 1
ATOM 7716 N N . TRP B 1 487 ? -13.648 14.539 5.332 1 94.12 487 TRP B N 1
ATOM 7717 C CA . TRP B 1 487 ? -13.922 14.672 3.904 1 94.12 487 TRP B CA 1
ATOM 7718 C C . TRP B 1 487 ? -15.133 15.57 3.664 1 94.12 487 TRP B C 1
ATOM 7720 O O . TRP B 1 487 ? -15.102 16.438 2.799 1 94.12 487 TRP B O 1
ATOM 7730 N N . ASN B 1 488 ? -16.188 15.328 4.379 1 95.44 488 ASN B N 1
ATOM 7731 C CA . ASN B 1 488 ? -17.391 16.141 4.25 1 95.44 488 ASN B CA 1
ATOM 7732 C C . ASN B 1 488 ? -17.094 17.625 4.516 1 95.44 488 ASN B C 1
ATOM 7734 O O . ASN B 1 488 ? -17.594 18.5 3.801 1 95.44 488 ASN B O 1
ATOM 7738 N N . LEU B 1 489 ? -16.312 17.859 5.539 1 93.06 489 LEU B N 1
ATOM 7739 C CA . LEU B 1 489 ? -15.938 19.234 5.855 1 93.06 489 LEU B CA 1
ATOM 7740 C C . LEU B 1 489 ? -15.172 19.875 4.703 1 93.06 489 LEU B C 1
ATOM 7742 O O . LEU B 1 489 ? -15.406 21.031 4.367 1 93.06 489 LEU B O 1
ATOM 7746 N N . LYS B 1 490 ? -14.289 19.141 4.141 1 92.06 490 LYS B N 1
ATOM 7747 C CA . LYS B 1 490 ? -13.516 19.625 3 1 92.06 490 LYS B CA 1
ATOM 7748 C C . LYS B 1 490 ? -14.438 19.984 1.828 1 92.06 490 LYS B C 1
ATOM 7750 O O . LYS B 1 490 ? -14.242 21 1.164 1 92.06 490 LYS B O 1
ATOM 7755 N N . VAL B 1 491 ? -15.383 19.109 1.592 1 93.25 491 VAL B N 1
ATOM 7756 C CA . VAL B 1 491 ? -16.328 19.344 0.51 1 93.25 491 VAL B CA 1
ATOM 7757 C C . VAL B 1 491 ? -17.141 20.609 0.792 1 93.25 491 VAL B C 1
ATOM 7759 O O . VAL B 1 491 ? -17.312 21.453 -0.096 1 93.25 491 VAL B O 1
ATOM 7762 N N . LEU B 1 492 ? -17.594 20.812 2 1 94.06 492 LEU B N 1
ATOM 7763 C CA . LEU B 1 492 ? -18.391 21.984 2.379 1 94.06 492 LEU B CA 1
ATOM 7764 C C . LEU B 1 492 ? -17.562 23.25 2.229 1 94.06 492 LEU B C 1
ATOM 7766 O O . LEU B 1 492 ? -18.078 24.281 1.784 1 94.06 492 LEU B O 1
ATOM 7770 N N . LEU B 1 493 ? -16.344 23.188 2.564 1 92.5 493 LEU B N 1
ATOM 7771 C CA . LEU B 1 493 ? -15.477 24.344 2.459 1 92.5 493 LEU B CA 1
ATOM 7772 C C . LEU B 1 493 ? -15.266 24.734 1 1 92.5 493 LEU B C 1
ATOM 7774 O O . LEU B 1 493 ? -15.219 25.922 0.674 1 92.5 493 LEU B O 1
ATOM 7778 N N . ARG B 1 494 ? -15.125 23.75 0.211 1 90.06 494 ARG B N 1
ATOM 7779 C CA . ARG B 1 494 ? -15 24.016 -1.218 1 90.06 494 ARG B CA 1
ATOM 7780 C C . ARG B 1 494 ? -16.25 24.703 -1.758 1 90.06 494 ARG B C 1
ATOM 7782 O O . ARG B 1 494 ? -16.172 25.484 -2.705 1 90.06 494 ARG B O 1
ATOM 7789 N N . LEU B 1 495 ? -17.359 24.359 -1.096 1 91.12 495 LEU B N 1
ATOM 7790 C CA . LEU B 1 495 ? -18.625 24.953 -1.502 1 91.12 495 LEU B CA 1
ATOM 7791 C C . LEU B 1 495 ? -18.844 26.312 -0.82 1 91.12 495 LEU B C 1
ATOM 7793 O O . LEU B 1 495 ? -19.891 26.922 -0.969 1 91.12 495 LEU B O 1
ATOM 7797 N N . GLY B 1 496 ? -17.891 26.766 0 1 89.88 496 GLY B N 1
ATOM 7798 C CA . GLY B 1 496 ? -17.922 28.094 0.607 1 89.88 496 GLY B CA 1
ATOM 7799 C C . GLY B 1 496 ? -18.594 28.109 1.963 1 89.88 496 GLY B C 1
ATOM 7800 O O . GLY B 1 496 ? -19.344 29.047 2.273 1 89.88 496 GLY B O 1
ATOM 7801 N N . LEU B 1 497 ? -18.422 27.125 2.779 1 91.5 497 LEU B N 1
ATOM 7802 C CA . LEU B 1 497 ? -19 27.047 4.113 1 91.5 497 LEU B CA 1
ATOM 7803 C C . LEU B 1 497 ? -18.562 28.234 4.965 1 91.5 497 LEU B C 1
ATOM 7805 O O . LEU B 1 497 ? -17.375 28.547 5.027 1 91.5 497 LEU B O 1
ATOM 7809 N N . THR B 1 498 ? -19.484 28.984 5.52 1 87 498 THR B N 1
ATOM 7810 C CA . THR B 1 498 ? -19.234 30.078 6.441 1 87 498 THR B CA 1
ATOM 7811 C C . THR B 1 498 ? -20.406 30.266 7.398 1 87 498 THR B C 1
ATOM 7813 O O . THR B 1 498 ? -21.312 29.438 7.441 1 87 498 THR B O 1
ATOM 7816 N N . ARG B 1 499 ? -20.203 31.141 8.281 1 89.06 499 ARG B N 1
ATOM 7817 C CA . ARG B 1 499 ? -21.266 31.438 9.242 1 89.06 499 ARG B CA 1
ATOM 7818 C C . ARG B 1 499 ? -21.781 32.875 9.062 1 89.06 499 ARG B C 1
ATOM 7820 O O . ARG B 1 499 ? -21 33.812 9 1 89.06 499 ARG B O 1
ATOM 7827 N N . VAL B 1 500 ? -23.031 32.938 8.836 1 83.69 500 VAL B N 1
ATOM 7828 C CA . VAL B 1 500 ? -23.703 34.219 8.742 1 83.69 500 VAL B CA 1
ATOM 7829 C C . VAL B 1 500 ? -24.875 34.281 9.727 1 83.69 500 VAL B C 1
ATOM 7831 O O . VAL B 1 500 ? -25.734 33.406 9.711 1 83.69 500 VAL B O 1
ATOM 7834 N N . GLY B 1 501 ? -24.953 35.281 10.539 1 80.19 501 GLY B N 1
ATOM 7835 C CA . GLY B 1 501 ? -26.031 35.438 11.5 1 80.19 501 GLY B CA 1
ATOM 7836 C C . GLY B 1 501 ? -26.172 34.25 12.438 1 80.19 501 GLY B C 1
ATOM 7837 O O . GLY B 1 501 ? -27.281 33.812 12.727 1 80.19 501 GLY B O 1
ATOM 7838 N N . GLY B 1 502 ? -25.094 33.562 12.727 1 82.31 502 GLY B N 1
ATOM 7839 C CA . GLY B 1 502 ? -25.109 32.469 13.68 1 82.31 502 GLY B CA 1
ATOM 7840 C C . GLY B 1 502 ? -25.391 31.109 13.039 1 82.31 502 GLY B C 1
ATOM 7841 O O . GLY B 1 502 ? -25.328 30.078 13.703 1 82.31 502 GLY B O 1
ATOM 7842 N N . GLY B 1 503 ? -25.703 31.188 11.781 1 88.69 503 GLY B N 1
ATOM 7843 C CA . GLY B 1 503 ? -26.016 29.938 11.102 1 88.69 503 GLY B CA 1
ATOM 7844 C C . GLY B 1 503 ? -25 29.562 10.047 1 88.69 503 GLY B C 1
ATOM 7845 O O . GLY B 1 503 ? -24.281 30.422 9.539 1 88.69 503 GLY B O 1
ATOM 7846 N N . TRP B 1 504 ? -24.906 28.234 9.859 1 92.5 504 TRP B N 1
ATOM 7847 C CA . TRP B 1 504 ? -24.016 27.75 8.82 1 92.5 504 TRP B CA 1
ATOM 7848 C C . TRP B 1 504 ? -24.625 27.938 7.438 1 92.5 504 TRP B C 1
ATOM 7850 O O . TRP B 1 504 ? -25.797 27.594 7.219 1 92.5 504 TRP B O 1
ATOM 7860 N N . VAL B 1 505 ? -23.859 28.578 6.539 1 90.12 505 VAL B N 1
ATOM 7861 C CA . VAL B 1 505 ? -24.375 28.797 5.188 1 90.12 505 VAL B CA 1
ATOM 7862 C C . VAL B 1 505 ? -23.281 28.484 4.168 1 90.12 505 VAL B C 1
ATOM 7864 O O . VAL B 1 505 ? -22.094 28.422 4.516 1 90.12 505 VAL B O 1
ATOM 7867 N N . LEU B 1 506 ? -23.734 28.203 2.918 1 90.12 506 LEU B N 1
ATOM 7868 C CA . LEU B 1 506 ? -22.797 28.016 1.811 1 90.12 506 LEU B CA 1
ATOM 7869 C C . LEU B 1 506 ? -22.766 29.25 0.911 1 90.12 506 LEU B C 1
ATOM 7871 O O . LEU B 1 506 ? -23.75 29.984 0.83 1 90.12 506 LEU B O 1
ATOM 7875 N N . ALA B 1 507 ? -21.484 29.469 0.457 1 78.31 507 ALA B N 1
ATOM 7876 C CA . ALA B 1 507 ? -21.375 30.641 -0.41 1 78.31 507 ALA B CA 1
ATOM 7877 C C . ALA B 1 507 ? -22.188 30.469 -1.682 1 78.31 507 ALA B C 1
ATOM 7879 O O . ALA B 1 507 ? -22.297 29.359 -2.215 1 78.31 507 ALA B O 1
ATOM 7880 N N . THR B 1 508 ? -23.328 31.297 -1.839 1 60.94 508 THR B N 1
ATOM 7881 C CA . THR B 1 508 ? -24.141 31.328 -3.055 1 60.94 508 THR B CA 1
ATOM 7882 C C . THR B 1 508 ? -23.281 31.656 -4.266 1 60.94 508 THR B C 1
ATOM 7884 O O . THR B 1 508 ? -22.344 32.469 -4.172 1 60.94 508 THR B O 1
#

pLDDT: mean 85.96, std 10.92, range [32.03, 98.0]

Organism: Acidimicrobium ferrooxidans (strain DSM 10331 / JCM 15462 / NBRC 103882 / ICP) (NCBI:txid525909)

Sequence (1016 aa):
MLGTESDQAHLTATEAFCSSLIEPGSIYAFLAEHRRELFPDERFRHLYPSTTGRPSIPASRVLAVMVLQVLEGLSDTEATEQVRYNLRWKYALGLDLEDPGFHPTVLTYWRRRIATSETPRLIGELVAEVIGATGVLKGKTKRVVDSTVLADAVATQDTMTQLVAQINRVRRLIPELREIPLSPAIDYTRAKPAIDYRDEEAVVRTVSALVADATAHLAHAEKLASLTEPQTEALGLLGLVAGQDVECVDAKEGRWRIARRVATDRVISTVDPDARHVHKSRARAIDGYKGHVAVEPDSGIVTAATITKGTVPDAAVASELLRDEDGPRTVYGDSAYATSEVSNELAARGHDEVIKPRPLAMAVPGGFTIDDFVVEEGWVSCPQGHRVPISAKGRASFVKHCTGCPLRDRCTRSKRGRVLTFTPATWHAISQRAHFGDPAVRLDYQRTRPNVERIHAQLKRKLSGARLRYLGLVRNRLHFELLCATWNLKVLLRLGLTRVGGGWVLATMLGTESDQAHLTATEAFCSSLIEPGSIYAFLAEHRRELFPDERFRHLYPSTTGRPSIPASRVLAVMVLQVLEGLSDTEATEQVRYNLRWKYALGLDLEDPGFHPTVLTYWRRRIATSETPRLIGELVAEVIGATGVLKGKTKRVVDSTVLADAVATQDTMTQLVAQINRVRRLIPELREIPLSPAIDYTRAKPAIDYRDEEAVVRTVSALVADATAHLAHAEKLASLTEPQTEALGLLGLVAGQDVECVDAKEGRWRIARRVATDRVISTVDPDARHVHKSRARAIDGYKGHVAVEPDSGIVTAATITKGTVPDAAVASELLRDEDGPRTVYGDSAYATSEVSNELAARGHDEVIKPRPLAMAVPGGFTIDDFVVEEGWVSCPQGHRVPISAKGRASFVKHCTGCPLRDRCTRSKRGRVLTFTPATWHAISQRAHFGDPAVRLDYQRTRPNVERIHAQLKRKLSGARLRYLGLVRNRLHFELLCATWNLKVLLRLGLTRVGGGWVLAT

Secondary structure (DSSP, 8-state):
------------HHHHHHTTTSPTTSHHHHHHHHHHHHS-GGGGGGG---SSSS----HHHHHHHHHHHHHTT--HHHHHHHHHHBHHHHHHHT--TT-----THHHHHHHHHHHHSS-TTHHHHHHHHHHHHHTTTTT--EEEEEEEEEE-SS----HHHHHHHHHHHHHHH-GGGGGSPPPTT--TTSSS--S-TT-HHHHHHHHHHHHHHHHHHHHHHTT-S---HHHHHHHHHHHHHHHHTEEEEETTTTEEEE-SS--TT----SSSTT-EEEESSSS-EEEEEEEEEEE-TTT--EEEEEEEETTS-THHHHHHHTTT--S--EEEE-GGG--HHHHHHHHHTT-EEEEPPPPPPPSSTTS--GGGSEEETTEEE-TT--EEEPPTTSEEE-HHHHTT-TTHHHH---SS--EEE--HHHHHHHHHHHHHHSHHHHHHHHHHTTHHHHHHHHHHHHTTTTB--SSSHHHHHHHHHHHHHHHHHHHHHHTT-EEETTEEE---/------------HHHHHHTTTSPTTSHHHHHHHHHHHHS-GGGGGGG---SSSS----HHHHHHHHHHHHHTT--HHHHHHHHHHBHHHHHHHT--TT-----THHHHHHHHHHHHSS-TTHHHHHHHHHHHHHTTTTT--EEEEEEEEEE-SS----HHHHHHHHHHHHHHH-GGGGGSPPPTT--TTSSS--S-TT-HHHHHHHHHHHHHHHHHHHHHHTT-S---HHHHHHHHHHHHHHHHTEEEEETTTTEEEE-SS--TT----SSSTT-EEEESSSS-EEEEEEEEEEE-TTT--EEEEEEEETTS-THHHHHHHTTT--S--EEEE-GGG--HHHHHHHHHTT-EEEEPPPPPPPSSTTS--GGGSEEETTEEE-TT--EEEPPTTSEEE-HHHHTT-TTHHHH---SS--EEE--HHHHHHHHHHHHHHSHHHHHHHHHHTTHHHHHHHHHHHHTTTTB--SSSHHHHHHHHHHHHHHHHHHHHHHTT-EEETTEEE---